Protein 5XW6 (pdb70)

Radius of gyration: 32.86 Å; Cα contacts (8 Å, |Δi|>4): 2160; chains: 3; bounding box: 71×109×80 Å

Sequence (960 aa):
SCVKWFIYGVIAVYICYTLIVHKRYQEKEELTSSVRVTLKGVAHVDRIWDAAEYTIPTQTRDSFFVMTNIIRTENQIQKTCPEYPTAKAICSSDKSCAKGIVDVHSNGVQTGKCVHYNITHKTCEIKAWCPVQGEERPPVPAVLRSSEDFTVFIKNNIHFPTFQYTVQNISPKLNTSCKFNKVTAPLCPIFRLGDILQEAKENFSEMAVKGGIIAIEIKWDCDLDSWSYYCSPEYSFRRLDDKTRTQYPGFSIRFARHYKLPDGTEQRTLFKAYGIRFDVLVFGMGGQFKLIELFTFIGSTIAYFGLAVTIIEMCFHLYNSCVKWFIYGVIAVYICYTLIVHKRYQEKEELTSSVRVTLKGVAHVDRIWDAAEYTIPTQTRDSFFVMTNIIRTENQIQKTCPEYPTAKAICSSDKSCAKGIVDVHSNGVQTGKCVHYNITHKTCEIKAWCPVQGEERPPVPAVLRSSEDFTVFIKNNIHFPTFQYTVQNISPKLNTSCKFNKVTAPLCPIFRLGDILQEAKENFSEMAVKGGIIAIEIKWDCDLDSWSYYCSPEYSFRRLDDKTRTQYPGFSIRFARHYKLPDGTEQRTLFKAYGIRFDVLVFGMGGQFKLIELFTFIGSTIAYFGLAVTIIEMCFHLYNSCVKWFIYGVIAVYICYTLIVHKRYQEKEELTSSVRVTLKGVAHVDRIWDAAEYTIPTQTRDSFFVMTNIIRTENQIQKTCPEYPTAKAICSSDKSCAKGIVDVHSNGVQTGKCVHYNITHKTCEIKAWCPVQGEERPPVPAVLRSSEDFTVFIKNNIHFPTFQYTVQNISPKLNTSCKFNKVTAPLCPIFRLGDILQEAKENFSEMAVKGGIIAIEIKWDCDLDSWSYYCSPEYSFRRLDDKTRTQYPGFSIRFARHYKLPDGTEQRTLFKAYGIRFDVLVFGMGGQFKLIELFTFIGSTIAYFGLAVTIIEMCFHLYN

Secondary structure (DSSP, 8-state):
-HHHHHHHHHHHHHHHHHHHHTTTTEEEEE-EEEEEEEEE--EESSSEE-HHHH------SSEEEEEEEEEEEEEEEEEEEEPP--TTTB-SSGGG--SB--STT-SSEEEEEEEESSSS-EEEEEEEEESPP---S--SS-TTGGGGG-EEEEEEEEEETTTTEEEESS-SS--SS---BTTTBTT--EEEHHHHHHHTT--HHHHHHH-EEEEEEEEEEEE-SSSS-B--EEEEEEE-S---GGG----EEEEEEEEE-TTS-EEEEEEEEEEEEEEEEEEEEEEEE-HHHHHHHHHHHHHHHHHHHHHHHHHHHHH-/-HHHHHHHHHHHHHHHHHHHHTTTTEEEEE-EEEEEEEEE--EESSSEE-HHHH------SSEEEEEEEEEEEEEEEEEEEEPP--GGGEESSTTTS-SB---TT-SSEEEEEEEESSSS-EEEEEEEEESPP---S--SS-TTGGGGG-EEEEEEEEEETTTTEEEESS-SS--TT---BTTTBTT--EEEHHHHHHHTT--HHHHTTT-EEEEEEEEEEEE--STT-B--EEEEEEE-S--SSSS----EEEEEEEEE-TT--EEEEEEEEEEEEEEEEEEEEEEEE-HHHHHHHHHHHHHHHHHHHHHHHHHHHH--/-HHHHHHHHHHHHHHHHHHHHTTTTEEEEE-EEEEEEEEE--EESSSEE-HHHH------SSEEEEEEEEEEEEEEEEEEEEPP--TTTB-SSTTSS-TT---TT-SSEEEEEEEESSSS-EEEEEEEEESPP---S--SS-TTGGGGG-EEEEEEEEEETTTTEEEESS-SS--TT---BTTTBTT--EEEHHHHHHHTT--HHHHHHH-EEEEEEEEEEEE--STT-B--EEEEEEE-S--SSTT----EEEEEEEEE-TTS-EEEEEEEEEEEEEEEEEEEEEEEE-HHHHHHHHHHHHHHHHHHHHIIIIIHHH--

Foldseek 3Di:
DVVLVVVVVVLVVVLVCCCPVVVLQWDKFWKDKFKDKDKADWDDFVHIDTPPRQFDDDPDGFWGWGFWAKDKDFFWAFDKDFWADDVLQFDDFLVSFDAQDDDPRGQAGFHSGWADPDPPTIGTMGGHRPPDRDPVQTDPFGRRLVLLQMKMAMWMKIAGVVVRDIDILAPPDHDLPDEDDQPPCRSRRIYRNNVLCVLQVHGSRVCSRQAFEKEWEWEWEFECDPVDGDTHIHTHMHTDFDPDPVRDGFDWDKDKAWDADPVGGITIMIMTTTTYMYGYHYTYMYIYRDNVSVVVSVVVSCVPVVVVSCCCCVVVVVPD/DVVLVVVVVVLVVVLVCCCPVVVLQWDKFKKDKFKDKDKADWDDDVHIDTCVRQFDDDPDGFKGWGFQAKQKDFFFAFDKDFWADDPLFWDDFLVSFDFFDDDPPTAATFPSGWADDDPPTITTMGGHRPPDRYPVQIDPFGRRLVLLQMKMAMWMKIADVVVRDIDILADPDDDLPDEDDVPPCRSRRIYRNNVLCVQQVHGSRVCSRAAFEKEWEWEWEFECEPPPGDTHIDTHMHTDFDPDDVRDGFDWDKDKAWDADPVGGITIMIMTTTIYMYGYHYIYMYIYRDNVSVVVSVVVCCVPVVVVSVVSVVVVVVPD/DVVLVVVVVVLVVVLVCCCPVVVLLWDKFWKDKFKDKDKADWDDFVHIQGPPRQFDDDPDTFWGWGFQAKFKDFFWAFDKDFWADDPQFWDDFLVSFDAADDDPPTQAGFHSGWADPDPPTTGTMGGHRPPDRYPVFIDPFGRRLVLLQMKMAMWMKMAGVVVRDIDILAPPDHDLPDEDDQPPRRSRRIYRNNVLCVLQVHGSRVCSRQEFEKEWEWEWEFEPEPVDGDTHIDIHMHTDFDPDDPRDGFDWDKDKDWDADPVRGITIMIMTTTIYMYGYHYIYMYIYRDNVSVVVSVVVCCVPVVVVSVVVVCVVVVPD

CATH classification: 2.60.490.10

B-factor: mean 74.95, std 22.45, range [26.01, 175.26]

Nearest PDB structures (foldseek):
  5xw6-assembly1_B  TM=9.928E-01  e=2.599E-70  Gallus gallus
  8trj-assembly1_A  TM=9.208E-01  e=1.010E-45  Rattus
  8tr8-assembly1_A  TM=9.106E-01  e=3.082E-46  Rattus
  8trb-assembly1_A  TM=9.191E-01  e=1.072E-45  Rattus
  6u9w-assembly1_C  TM=9.096E-01  e=2.185E-45  Rattus norvegicus

Solvent-accessible surface area: 46437 Å² total; per-residue (Å²): 107,111,99,45,164,138,61,33,33,80,31,53,109,112,41,74,112,10,42,106,86,108,67,119,25,16,59,132,29,119,17,43,26,1,9,8,35,46,8,96,14,27,4,100,46,156,14,6,12,17,12,13,2,0,13,19,50,33,7,16,48,43,8,2,1,0,2,0,0,13,9,82,23,73,80,1,58,52,119,63,16,42,2,57,25,48,86,126,3,84,9,96,47,71,190,76,4,45,166,44,81,57,61,49,37,12,54,0,29,12,28,15,117,13,32,110,93,60,171,99,66,52,0,7,26,0,87,1,5,2,75,20,22,8,106,101,199,23,42,134,76,2,29,0,106,45,0,50,86,4,9,0,33,0,14,0,0,0,19,0,46,82,28,161,83,64,18,25,0,10,29,110,159,26,115,69,85,27,112,35,70,170,125,106,28,58,47,2,0,15,4,56,0,6,52,2,0,121,91,11,172,28,72,7,60,123,7,0,37,100,1,0,0,0,0,0,29,2,118,2,104,5,9,18,7,104,161,50,102,133,15,27,10,106,27,49,25,64,33,0,5,48,115,65,223,79,17,68,19,4,18,39,5,82,22,23,42,19,24,57,51,145,108,36,68,32,34,2,5,16,3,42,0,10,0,0,3,0,0,1,12,22,137,16,77,2,2,65,74,98,94,110,66,38,128,84,22,75,38,65,18,122,54,70,46,27,51,6,54,46,5,13,74,0,0,87,116,44,82,191,112,115,84,22,172,141,53,31,32,77,26,54,107,116,40,74,113,14,38,104,84,97,58,106,24,11,52,101,30,97,15,12,20,2,10,7,37,42,9,82,15,13,2,89,49,138,13,3,3,21,14,13,0,0,26,16,51,29,10,15,57,39,8,0,0,1,1,0,0,10,2,86,20,81,67,1,53,55,106,64,15,34,5,39,39,55,108,135,5,78,11,98,48,62,185,74,9,54,165,20,70,65,38,42,99,10,49,0,19,10,32,12,122,20,50,96,78,72,167,100,86,79,0,3,33,0,82,1,5,2,76,19,14,24,89,98,200,16,30,138,84,3,33,0,118,50,0,54,97,4,28,0,29,0,23,0,1,0,13,0,39,76,21,164,72,65,24,24,0,8,27,98,171,27,122,56,96,31,113,39,62,146,133,108,29,52,51,2,0,16,6,44,1,4,45,0,0,128,78,7,181,22,70,6,61,109,8,0,31,70,2,0,0,0,0,0,14,0,84,1,97,5,9,18,7,107,148,78,108,146,16,34,13,115,28,51,21,67,28,0,5,43,99,73,159,72,12,64,11,4,22,40,4,77,17,23,36,25,17,58,64,129,125,42,70,52,19,1,5,6,2,42,0,10,0,0,3,0,0,3,31,28,96,8,86,2,1,53,73,68,108,129,63,45,134,81,12,74,37,61,22,123,62,70,37,27,44,4,51,38,2,24,71,3,34,46,109,46,121,156,110,110,98,30,163,135,63,33,37,70,31,54,101,114,40,70,117,24,37,103,82,113,56,119,26,5,55,96,27,107,21,30,24,2,10,6,34,49,26,103,8,16,2,88,49,151,18,5,6,18,18,12,2,0,21,15,57,34,7,13,57,43,7,3,0,1,2,0,0,11,4,92,20,77,74,2,45,56,108,61,15,40,3,37,39,52,96,167,10,75,10,103,64,79,192,77,7,55,138,26,150,50,62,43,83,16,60,0,26,20,24,13,120,16,50,97,86,66,170,96,88,74,0,8,24,0,71,0,4,4,78,19,32,27,92,108,199,15,38,143,76,2,27,0,114,49,0,51,81,6,13,0,25,0,22,0,2,0,17,0,41,78,22,164,76,78,25,23,0,5,32,106,168,23,122,54,92,28,111,46,61,157,119,105,30,48,52,3,0,8,9,68,0,4,71,2,0,125,112,11,175,24,85,7,62,120,7,0,42,104,2,0,0,0,0,0,20,0,93,1,85,2,11,17,6,103,169,51,112,126,14,27,9,83,29,51,21,67,34,3,3,56,137,49,234,87,24,75,40,9,19,39,6,76,19,24,38,22,15,66,58,128,130,39,72,36,19,1,4,20,4,62,0,8,0,1,2,0,0,4,36,32,102,8,81,0,0,52,75,68,89,128,67,37,119,75,14,79,36,66,18,118,55,72,41,30,48,5,52,50,7,22,60,1,25,53,126,42,112,144

Structure (mmCIF, N/CA/C/O backbone):
data_5XW6
#
_entry.id   5XW6
#
_cell.length_a   113.038
_cell.length_b   113.038
_cell.length_c   333.472
_cell.angle_alpha   90.000
_cell.angle_beta   90.000
_cell.angle_gamma   90.000
#
_symmetry.space_group_name_H-M   'P 41 21 2'
#
loop_
_entity.id
_entity.type
_entity.pdbx_description
1 polymer 'P2X purinoceptor'
2 non-polymer 2-acetamido-2-deoxy-beta-D-glucopyranose
3 non-polymer "SPIRO(2,4,6-TRINITROBENZENE[1,2A]-2O',3O'-METHYLENE-ADENINE-TRIPHOSPHATE"
#
loop_
_atom_site.group_PDB
_atom_site.id
_atom_site.type_symbol
_atom_site.label_atom_id
_atom_site.label_alt_id
_atom_site.label_comp_id
_atom_site.label_asym_id
_atom_site.label_entity_id
_atom_site.label_seq_id
_atom_site.pdbx_PDB_ins_code
_atom_site.Cartn_x
_atom_site.Cartn_y
_atom_site.Cartn_z
_atom_site.occupancy
_atom_site.B_iso_or_equiv
_atom_site.auth_seq_id
_atom_site.auth_comp_id
_atom_site.auth_asym_id
_atom_site.auth_atom_id
_atom_site.pdbx_PDB_model_num
ATOM 1 N N . SER A 1 6 ? -17.688 -81.809 4.693 1.00 117.54 27 SER C N 1
ATOM 2 C CA . SER A 1 6 ? -18.835 -81.432 5.504 1.00 120.56 27 SER C CA 1
ATOM 3 C C . SER A 1 6 ? -19.430 -80.124 5.008 1.00 131.32 27 SER C C 1
ATOM 4 O O . SER A 1 6 ? -19.291 -79.758 3.836 1.00 120.67 27 SER C O 1
ATOM 7 N N . CYS A 1 7 ? -20.101 -79.426 5.928 1.00 139.28 28 CYS C N 1
ATOM 8 C CA . CYS A 1 7 ? -20.688 -78.128 5.613 1.00 136.59 28 CYS C CA 1
ATOM 9 C C . CYS A 1 7 ? -19.622 -77.067 5.350 1.00 128.62 28 CYS C C 1
ATOM 10 O O . CYS A 1 7 ? -19.726 -76.312 4.376 1.00 130.09 28 CYS C O 1
ATOM 13 N N . VAL A 1 8 ? -18.582 -77.005 6.188 1.00 112.60 29 VAL C N 1
ATOM 14 C CA . VAL A 1 8 ? -17.582 -75.946 6.044 1.00 115.35 29 VAL C CA 1
ATOM 15 C C . VAL A 1 8 ? -16.856 -76.047 4.701 1.00 121.64 29 VAL C C 1
ATOM 16 O O . VAL A 1 8 ? -16.555 -75.025 4.061 1.00 120.60 29 VAL C O 1
ATOM 20 N N . LYS A 1 9 ? -16.614 -77.274 4.226 1.00 118.24 30 LYS C N 1
ATOM 21 C CA . LYS A 1 9 ? -15.891 -77.469 2.970 1.00 107.45 30 LYS C CA 1
ATOM 22 C C . LYS A 1 9 ? -16.655 -76.877 1.792 1.00 118.71 30 LYS C C 1
ATOM 23 O O . LYS A 1 9 ? -16.118 -76.068 1.022 1.00 117.25 30 LYS C O 1
ATOM 29 N N . TRP A 1 10 ? -17.911 -77.292 1.622 1.00 116.07 31 TRP C N 1
ATOM 30 C CA . TRP A 1 10 ? -18.713 -76.783 0.520 1.00 101.50 31 TRP C CA 1
ATOM 31 C C . TRP A 1 10 ? -19.139 -75.338 0.725 1.00 100.79 31 TRP C C 1
ATOM 32 O O . TRP A 1 10 ? -19.503 -74.677 -0.250 1.00 101.35 31 TRP C O 1
ATOM 43 N N . PHE A 1 11 ? -19.107 -74.833 1.961 1.00 100.17 32 PHE C N 1
ATOM 44 C CA . PHE A 1 11 ? -19.225 -73.393 2.158 1.00 109.05 32 PHE C CA 1
ATOM 45 C C . PHE A 1 11 ? -18.041 -72.673 1.528 1.00 115.05 32 PHE C C 1
ATOM 46 O O . PHE A 1 11 ? -18.206 -71.630 0.880 1.00 112.51 32 PHE C O 1
ATOM 54 N N . ILE A 1 12 ? -16.832 -73.217 1.713 1.00 110.25 33 ILE C N 1
ATOM 55 C CA . ILE A 1 12 ? -15.657 -72.636 1.066 1.00 101.02 33 ILE C CA 1
ATOM 56 C C . ILE A 1 12 ? -15.762 -72.752 -0.454 1.00 93.22 33 ILE C C 1
ATOM 57 O O . ILE A 1 12 ? -15.435 -71.806 -1.181 1.00 105.23 33 ILE C O 1
ATOM 62 N N . TYR A 1 13 ? -16.207 -73.908 -0.967 1.00 87.45 34 TYR C N 1
ATOM 63 C CA . TYR A 1 13 ? -16.373 -74.035 -2.418 1.00 90.81 34 TYR C CA 1
ATOM 64 C C . TYR A 1 13 ? -17.396 -73.038 -2.949 1.00 101.25 34 TYR C C 1
ATOM 65 O O . TYR A 1 13 ? -17.203 -72.448 -4.020 1.00 107.40 34 TYR C O 1
ATOM 74 N N . GLY A 1 14 ? -18.506 -72.861 -2.233 1.00 95.83 35 GLY C N 1
ATOM 75 C CA . GLY A 1 14 ? -19.488 -71.877 -2.649 1.00 84.25 35 GLY C CA 1
ATOM 76 C C . GLY A 1 14 ? -18.931 -70.467 -2.649 1.00 92.30 35 GLY C C 1
ATOM 77 O O . GLY A 1 14 ? -19.179 -69.699 -3.577 1.00 93.25 35 GLY C O 1
ATOM 78 N N . VAL A 1 15 ? -18.173 -70.105 -1.610 1.00 90.17 36 VAL C N 1
ATOM 79 C CA . VAL A 1 15 ? -17.544 -68.786 -1.595 1.00 91.26 36 VAL C CA 1
ATOM 80 C C . VAL A 1 15 ? -16.624 -68.620 -2.804 1.00 93.11 36 VAL C C 1
ATOM 81 O O . VAL A 1 15 ? -16.596 -67.557 -3.433 1.00 104.61 36 VAL C O 1
ATOM 85 N N . ILE A 1 16 ? -15.841 -69.655 -3.136 1.00 90.28 37 ILE C N 1
ATOM 86 C CA . ILE A 1 16 ? -14.954 -69.580 -4.301 1.00 95.92 37 ILE C CA 1
ATOM 87 C C . ILE A 1 16 ? -15.759 -69.367 -5.585 1.00 101.24 37 ILE C C 1
ATOM 88 O O . ILE A 1 16 ? -15.425 -68.507 -6.410 1.00 104.48 37 ILE C O 1
ATOM 93 N N . ALA A 1 17 ? -16.816 -70.163 -5.786 1.00 87.51 38 ALA C N 1
ATOM 94 C CA . ALA A 1 17 ? -17.633 -70.037 -6.994 1.00 86.12 38 ALA C CA 1
ATOM 95 C C . ALA A 1 17 ? -18.292 -68.664 -7.082 1.00 97.42 38 ALA C C 1
ATOM 96 O O . ALA A 1 17 ? -18.259 -68.004 -8.131 1.00 103.93 38 ALA C O 1
ATOM 98 N N . VAL A 1 18 ? -18.931 -68.234 -5.993 1.00 98.46 39 VAL C N 1
ATOM 99 C CA . VAL A 1 18 ? -19.569 -66.923 -5.952 1.00 102.48 39 VAL C CA 1
ATOM 100 C C . VAL A 1 18 ? -18.548 -65.817 -6.217 1.00 93.36 39 VAL C C 1
ATOM 101 O O . VAL A 1 18 ? -18.843 -64.837 -6.909 1.00 94.08 39 VAL C O 1
ATOM 105 N N . TYR A 1 19 ? -17.325 -65.966 -5.705 1.00 86.26 40 TYR C N 1
ATOM 106 C CA . TYR A 1 19 ? -16.303 -64.956 -5.965 1.00 86.26 40 TYR C CA 1
ATOM 107 C C . TYR A 1 19 ? -15.875 -64.932 -7.425 1.00 89.96 40 TYR C C 1
ATOM 108 O O . TYR A 1 19 ? -15.655 -63.853 -7.983 1.00 92.20 40 TYR C O 1
ATOM 117 N N . ILE A 1 20 ? -15.702 -66.101 -8.047 1.00 89.79 41 ILE C N 1
ATOM 118 C CA . ILE A 1 20 ? -15.331 -66.129 -9.460 1.00 82.91 41 ILE C CA 1
ATOM 119 C C . ILE A 1 20 ? -16.409 -65.449 -10.292 1.00 91.66 41 ILE C C 1
ATOM 120 O O . ILE A 1 20 ? -16.113 -64.694 -11.228 1.00 83.64 41 ILE C O 1
ATOM 125 N N . CYS A 1 21 ? -17.681 -65.714 -9.962 1.00 95.01 42 CYS C N 1
ATOM 126 C CA . CYS A 1 21 ? -18.792 -65.104 -10.690 1.00 90.86 42 CYS C CA 1
ATOM 127 C C . CYS A 1 21 ? -18.844 -63.597 -10.467 1.00 88.17 42 CYS C C 1
ATOM 128 O O . CYS A 1 21 ? -19.011 -62.826 -11.418 1.00 91.17 42 CYS C O 1
ATOM 131 N N . TYR A 1 22 ? -18.691 -63.163 -9.213 1.00 87.17 43 TYR C N 1
ATOM 132 C CA . TYR A 1 22 ? -18.629 -61.739 -8.905 1.00 78.98 43 TYR C CA 1
ATOM 133 C C . TYR A 1 22 ? -17.526 -61.057 -9.710 1.00 86.55 43 TYR C C 1
ATOM 134 O O . TYR A 1 22 ? -17.758 -60.042 -10.371 1.00 95.51 43 TYR C O 1
ATOM 143 N N . THR A 1 23 ? -16.315 -61.608 -9.666 1.00 93.22 44 THR C N 1
ATOM 144 C CA . THR A 1 23 ? -15.214 -61.035 -10.431 1.00 88.11 44 THR C CA 1
ATOM 145 C C . THR A 1 23 ? -15.546 -60.979 -11.913 1.00 89.80 44 THR C C 1
ATOM 146 O O . THR A 1 23 ? -15.422 -59.925 -12.544 1.00 93.60 44 THR C O 1
ATOM 150 N N . LEU A 1 24 ? -16.003 -62.099 -12.476 1.00 85.80 45 LEU C N 1
ATOM 151 C CA . LEU A 1 24 ? -16.301 -62.159 -13.903 1.00 87.72 45 LEU C CA 1
ATOM 152 C C . LEU A 1 24 ? -17.289 -61.071 -14.315 1.00 95.91 45 LEU C C 1
ATOM 153 O O . LEU A 1 24 ? -17.022 -60.290 -15.238 1.00 90.64 45 LEU C O 1
ATOM 158 N N . ILE A 1 25 ? -18.438 -61.007 -13.637 1.00 98.13 46 ILE C N 1
ATOM 159 C CA . ILE A 1 25 ? -19.530 -60.131 -14.067 1.00 89.95 46 ILE C CA 1
ATOM 160 C C . ILE A 1 25 ? -19.271 -58.687 -13.663 1.00 76.32 46 ILE C C 1
ATOM 161 O O . ILE A 1 25 ? -19.267 -57.778 -14.501 1.00 86.10 46 ILE C O 1
ATOM 166 N N . VAL A 1 26 ? -19.048 -58.458 -12.373 1.00 65.83 47 VAL C N 1
ATOM 167 C CA . VAL A 1 26 ? -18.944 -57.098 -11.857 1.00 74.54 47 VAL C CA 1
ATOM 168 C C . VAL A 1 26 ? -17.707 -56.397 -12.405 1.00 77.72 47 VAL C C 1
ATOM 169 O O . VAL A 1 26 ? -17.757 -55.213 -12.752 1.00 78.04 47 VAL C O 1
ATOM 173 N N . HIS A 1 27 ? -16.570 -57.081 -12.433 1.00 81.77 48 HIS C N 1
ATOM 174 C CA . HIS A 1 27 ? -15.353 -56.495 -12.981 1.00 79.46 48 HIS C CA 1
ATOM 175 C C . HIS A 1 27 ? -15.212 -56.713 -14.477 1.00 80.40 48 HIS C C 1
ATOM 176 O O . HIS A 1 27 ? -14.187 -56.316 -15.043 1.00 82.66 48 HIS C O 1
ATOM 183 N N . LYS A 1 28 ? -16.175 -57.387 -15.109 1.00 74.06 49 LYS C N 1
ATOM 184 C CA . LYS A 1 28 ? -16.190 -57.571 -16.561 1.00 81.43 49 LYS C CA 1
ATOM 185 C C . LYS A 1 28 ? -14.842 -58.094 -17.059 1.00 84.70 49 LYS C C 1
ATOM 186 O O . LYS A 1 28 ? -14.172 -57.487 -17.899 1.00 78.43 49 LYS C O 1
ATOM 192 N N . ARG A 1 29 ? -14.417 -59.218 -16.479 1.00 82.09 50 ARG C N 1
ATOM 193 C CA . ARG A 1 29 ? -13.148 -59.820 -16.863 1.00 85.16 50 ARG C CA 1
ATOM 194 C C . ARG A 1 29 ? -13.201 -60.488 -18.229 1.00 90.08 50 ARG C C 1
ATOM 195 O O . ARG A 1 29 ? -12.163 -60.968 -18.709 1.00 82.77 50 ARG C O 1
ATOM 203 N N . TYR A 1 30 ? -14.386 -60.578 -18.837 1.00 85.22 51 TYR C N 1
ATOM 204 C CA . TYR A 1 30 ? -14.513 -61.126 -20.182 1.00 88.86 51 TYR C CA 1
ATOM 205 C C . TYR A 1 30 ? -14.188 -60.128 -21.286 1.00 83.72 51 TYR C C 1
ATOM 206 O O . TYR A 1 30 ? -14.033 -60.538 -22.443 1.00 84.24 51 TYR C O 1
ATOM 215 N N . GLN A 1 31 ? -14.056 -58.846 -20.978 1.00 77.52 52 GLN C N 1
ATOM 216 C CA . GLN A 1 31 ? -13.843 -57.862 -22.024 1.00 78.13 52 GLN C CA 1
ATOM 217 C C . GLN A 1 31 ? -12.436 -57.284 -21.949 1.00 72.23 52 GLN C C 1
ATOM 218 O O . GLN A 1 31 ? -11.843 -57.169 -20.872 1.00 79.94 52 GLN C O 1
ATOM 224 N N . GLU A 1 32 ? -11.901 -56.956 -23.120 1.00 64.28 53 GLU C N 1
ATOM 225 C CA . GLU A 1 32 ? -10.695 -56.155 -23.228 1.00 64.62 53 GLU C CA 1
ATOM 226 C C . GLU A 1 32 ? -11.015 -54.700 -22.921 1.00 76.79 53 GLU C C 1
ATOM 227 O O . GLU A 1 32 ? -12.061 -54.180 -23.323 1.00 78.03 53 GLU C O 1
ATOM 233 N N . LYS A 1 33 ? -10.119 -54.042 -22.198 1.00 76.29 54 LYS C N 1
ATOM 234 C CA . LYS A 1 33 ? -10.293 -52.638 -21.859 1.00 74.95 54 LYS C CA 1
ATOM 235 C C . LYS A 1 33 ? -9.239 -51.786 -22.559 1.00 65.46 54 LYS C C 1
ATOM 236 O O . LYS A 1 33 ? -8.123 -52.232 -22.834 1.00 62.26 54 LYS C O 1
ATOM 242 N N . GLU A 1 34 ? -9.615 -50.556 -22.870 1.00 61.33 55 GLU C N 1
ATOM 243 C CA . GLU A 1 34 ? -8.730 -49.652 -23.583 1.00 59.32 55 GLU C CA 1
ATOM 244 C C . GLU A 1 34 ? -8.977 -48.236 -23.094 1.00 66.73 55 GLU C C 1
ATOM 245 O O . GLU A 1 34 ? -10.111 -47.858 -22.788 1.00 72.92 55 GLU C O 1
ATOM 251 N N . GLU A 1 35 ? -7.905 -47.474 -22.980 1.00 66.17 56 GLU C N 1
ATOM 252 C CA . GLU A 1 35 ? -8.000 -46.086 -22.577 1.00 69.15 56 GLU C CA 1
ATOM 253 C C . GLU A 1 35 ? -8.287 -45.226 -23.802 1.00 67.14 56 GLU C C 1
ATOM 254 O O . GLU A 1 35 ? -7.708 -45.440 -24.869 1.00 75.73 56 GLU C O 1
ATOM 260 N N . LEU A 1 36 ? -9.212 -44.279 -23.655 1.00 62.88 57 LEU C N 1
ATOM 261 C CA . LEU A 1 36 ? -9.649 -43.461 -24.781 1.00 63.10 57 LEU C CA 1
ATOM 262 C C . LEU A 1 36 ? -8.598 -42.417 -25.158 1.00 59.20 57 LEU C C 1
ATOM 263 O O . LEU A 1 36 ? -7.771 -42.011 -24.338 1.00 61.15 57 LEU C O 1
ATOM 268 N N . THR A 1 37 ? -8.672 -41.943 -26.403 1.00 50.32 58 THR C N 1
ATOM 269 C CA . THR A 1 37 ? -7.902 -40.785 -26.854 1.00 67.96 58 THR C CA 1
ATOM 270 C C . THR A 1 37 ? -8.870 -39.669 -27.238 1.00 57.06 58 THR C C 1
ATOM 271 O O . THR A 1 37 ? -9.796 -39.882 -28.026 1.00 55.41 58 THR C O 1
ATOM 275 N N . SER A 1 38 ? -8.662 -38.489 -26.674 1.00 52.89 59 SER C N 1
ATOM 276 C CA . SER A 1 38 ? -9.643 -37.416 -26.710 1.00 48.33 59 SER C CA 1
ATOM 277 C C . SER A 1 38 ? -9.226 -36.279 -27.632 1.00 43.84 59 SER C C 1
ATOM 278 O O . SER A 1 38 ? -8.052 -36.079 -27.940 1.00 61.91 59 SER C O 1
ATOM 281 N N . SER A 1 39 ? -10.231 -35.539 -28.077 1.00 45.42 60 SER C N 1
ATOM 282 C CA . SER A 1 39 ? -10.043 -34.345 -28.880 1.00 52.40 60 SER C CA 1
ATOM 283 C C . SER A 1 39 ? -11.102 -33.322 -28.487 1.00 51.92 60 SER C C 1
ATOM 284 O O . SER A 1 39 ? -12.298 -33.630 -28.492 1.00 58.88 60 SER C O 1
ATOM 287 N N . VAL A 1 40 ? -10.664 -32.114 -28.141 1.00 54.96 61 VAL C N 1
ATOM 288 C CA . VAL A 1 40 ? -11.547 -31.040 -27.696 1.00 45.15 61 VAL C CA 1
ATOM 289 C C . VAL A 1 40 ? -11.427 -29.856 -28.648 1.00 47.95 61 VAL C C 1
ATOM 290 O O . VAL A 1 40 ? -10.316 -29.479 -29.045 1.00 49.91 61 VAL C O 1
ATOM 294 N N . ARG A 1 41 ? -12.578 -29.299 -29.035 1.00 48.27 62 ARG C N 1
ATOM 295 C CA . ARG A 1 41 ? -12.678 -28.003 -29.698 1.00 50.05 62 ARG C CA 1
ATOM 296 C C . ARG A 1 41 ? -13.702 -27.165 -28.956 1.00 50.43 62 ARG C C 1
ATOM 297 O O . ARG A 1 41 ? -14.691 -27.699 -28.452 1.00 54.38 62 ARG C O 1
ATOM 305 N N . VAL A 1 42 ? -13.468 -25.855 -28.871 1.00 50.19 63 VAL C N 1
ATOM 306 C CA . VAL A 1 42 ? -14.419 -24.978 -28.193 1.00 54.70 63 VAL C CA 1
ATOM 307 C C . VAL A 1 42 ? -14.748 -23.800 -29.093 1.00 45.09 63 VAL C C 1
ATOM 308 O O . VAL A 1 42 ? -13.922 -23.361 -29.896 1.00 59.76 63 VAL C O 1
ATOM 312 N N . THR A 1 43 ? -15.972 -23.290 -28.969 1.00 51.01 64 THR C N 1
ATOM 313 C CA . THR A 1 43 ? -16.358 -22.061 -29.661 1.00 64.66 64 THR C CA 1
ATOM 314 C C . THR A 1 43 ? -17.121 -21.187 -28.681 1.00 61.55 64 THR C C 1
ATOM 315 O O . THR A 1 43 ? -18.090 -21.637 -28.062 1.00 60.68 64 THR C O 1
ATOM 319 N N . LEU A 1 44 ? -16.676 -19.951 -28.526 1.00 60.01 65 LEU C N 1
ATOM 320 C CA . LEU A 1 44 ? -17.290 -19.036 -27.583 1.00 56.82 65 LEU C CA 1
ATOM 321 C C . LEU A 1 44 ? -18.279 -18.131 -28.304 1.00 61.71 65 LEU C C 1
ATOM 322 O O . LEU A 1 44 ? -18.064 -17.761 -29.465 1.00 64.45 65 LEU C O 1
ATOM 327 N N . LYS A 1 45 ? -19.373 -17.799 -27.619 1.00 54.48 66 LYS C N 1
ATOM 328 C CA . LYS A 1 45 ? -20.379 -16.870 -28.123 1.00 53.58 66 LYS C CA 1
ATOM 329 C C . LYS A 1 45 ? -20.757 -15.864 -27.040 1.00 57.28 66 LYS C C 1
ATOM 330 O O . LYS A 1 45 ? -20.968 -16.247 -25.882 1.00 58.26 66 LYS C O 1
ATOM 336 N N . GLY A 1 46 ? -20.786 -14.586 -27.398 1.00 52.62 67 GLY C N 1
ATOM 337 C CA . GLY A 1 46 ? -21.274 -13.539 -26.516 1.00 51.92 67 GLY C CA 1
ATOM 338 C C . GLY A 1 46 ? -20.593 -12.208 -26.778 1.00 55.62 67 GLY C C 1
ATOM 339 O O . GLY A 1 46 ? -19.471 -12.135 -27.280 1.00 62.56 67 GLY C O 1
ATOM 340 N N . VAL A 1 47 ? -21.267 -11.126 -26.361 1.00 54.95 68 VAL C N 1
ATOM 341 C CA . VAL A 1 47 ? -20.784 -9.751 -26.523 1.00 53.05 68 VAL C CA 1
ATOM 342 C C . VAL A 1 47 ? -21.066 -8.972 -25.253 1.00 51.92 68 VAL C C 1
ATOM 343 O O . VAL A 1 47 ? -22.104 -9.155 -24.608 1.00 56.23 68 VAL C O 1
ATOM 347 N N . ALA A 1 48 ? -20.099 -8.155 -24.866 1.00 61.82 69 ALA C N 1
ATOM 348 C CA . ALA A 1 48 ? -20.214 -7.224 -23.756 1.00 63.95 69 ALA C CA 1
ATOM 349 C C . ALA A 1 48 ? -19.996 -5.816 -24.286 1.00 68.77 69 ALA C C 1
ATOM 350 O O . ALA A 1 48 ? -19.072 -5.582 -25.073 1.00 76.35 69 ALA C O 1
ATOM 352 N N . HIS A 1 49 ? -20.845 -4.887 -23.881 1.00 72.77 70 HIS C N 1
ATOM 353 C CA . HIS A 1 49 ? -20.664 -3.491 -24.255 1.00 77.64 70 HIS C CA 1
ATOM 354 C C . HIS A 1 49 ? -20.313 -2.762 -22.965 1.00 74.45 70 HIS C C 1
ATOM 355 O O . HIS A 1 49 ? -21.200 -2.372 -22.200 1.00 84.80 70 HIS C O 1
ATOM 362 N N . VAL A 1 50 ? -19.014 -2.581 -22.725 1.00 65.02 71 VAL C N 1
ATOM 363 C CA . VAL A 1 50 ? -18.542 -1.805 -21.581 1.00 75.68 71 VAL C CA 1
ATOM 364 C C . VAL A 1 50 ? -17.428 -0.892 -22.051 1.00 81.44 71 VAL C C 1
ATOM 365 O O . VAL A 1 50 ? -16.267 -1.312 -22.128 1.00 92.93 71 VAL C O 1
ATOM 369 N N . ASP A 1 51 ? -17.767 0.353 -22.385 1.00 84.76 72 ASP C N 1
ATOM 370 C CA . ASP A 1 51 ? -16.820 1.375 -22.829 1.00 90.35 72 ASP C CA 1
ATOM 371 C C . ASP A 1 51 ? -16.182 0.997 -24.159 1.00 74.35 72 ASP C C 1
ATOM 372 O O . ASP A 1 51 ? -15.370 1.763 -24.692 1.00 81.46 72 ASP C O 1
ATOM 377 N N . ARG A 1 52 ? -16.484 -0.186 -24.680 1.00 79.97 73 ARG C N 1
ATOM 378 C CA . ARG A 1 52 ? -15.939 -0.775 -25.891 1.00 69.69 73 ARG C CA 1
ATOM 379 C C . ARG A 1 52 ? -16.808 -1.986 -26.187 1.00 70.99 73 ARG C C 1
ATOM 380 O O . ARG A 1 52 ? -17.550 -2.458 -25.316 1.00 71.94 73 ARG C O 1
ATOM 388 N N . ILE A 1 53 ? -16.745 -2.467 -27.419 1.00 64.34 74 ILE C N 1
ATOM 389 C CA . ILE A 1 53 ? -17.517 -3.641 -27.805 1.00 67.99 74 ILE C CA 1
ATOM 390 C C . ILE A 1 53 ? -16.604 -4.857 -27.769 1.00 66.89 74 ILE C C 1
ATOM 391 O O . ILE A 1 53 ? -15.753 -5.038 -28.647 1.00 61.30 74 ILE C O 1
ATOM 396 N N . TRP A 1 54 ? -16.811 -5.713 -26.771 1.00 61.96 75 TRP C N 1
ATOM 397 C CA . TRP A 1 54 ? -16.019 -6.923 -26.582 1.00 57.97 75 TRP C CA 1
ATOM 398 C C . TRP A 1 54 ? -16.779 -8.088 -27.207 1.00 61.23 75 TRP C C 1
ATOM 399 O O . TRP A 1 54 ? -17.657 -8.680 -26.577 1.00 55.79 75 TRP C O 1
ATOM 410 N N . ASP A 1 55 ? -16.446 -8.418 -28.447 1.00 50.03 76 ASP C N 1
ATOM 411 C CA . ASP A 1 55 ? -16.882 -9.679 -29.013 1.00 54.03 76 ASP C CA 1
ATOM 412 C C . ASP A 1 55 ? -15.743 -10.681 -28.831 1.00 53.15 76 ASP C C 1
ATOM 413 O O . ASP A 1 55 ? -14.762 -10.408 -28.138 1.00 56.22 76 ASP C O 1
ATOM 418 N N . ALA A 1 56 ? -15.888 -11.875 -29.399 1.00 51.29 77 ALA C N 1
ATOM 419 C CA . ALA A 1 56 ? -14.903 -12.913 -29.099 1.00 63.55 77 ALA C CA 1
ATOM 420 C C . ALA A 1 56 ? -13.492 -12.497 -29.514 1.00 61.20 77 ALA C C 1
ATOM 421 O O . ALA A 1 56 ? -12.518 -12.798 -28.813 1.00 61.05 77 ALA C O 1
ATOM 423 N N . ALA A 1 57 ? -13.361 -11.773 -30.630 1.00 54.40 78 ALA C N 1
ATOM 424 C CA . ALA A 1 57 ? -12.033 -11.362 -31.088 1.00 55.52 78 ALA C CA 1
ATOM 425 C C . ALA A 1 57 ? -11.340 -10.419 -30.111 1.00 51.86 78 ALA C C 1
ATOM 426 O O . ALA A 1 57 ? -10.124 -10.221 -30.207 1.00 65.58 78 ALA C O 1
ATOM 428 N N . GLU A 1 58 ? -12.089 -9.796 -29.215 1.00 46.80 79 GLU C N 1
ATOM 429 C CA . GLU A 1 58 ? -11.523 -8.895 -28.226 1.00 52.33 79 GLU C CA 1
ATOM 430 C C . GLU A 1 58 ? -11.188 -9.595 -26.911 1.00 65.10 79 GLU C C 1
ATOM 431 O O . GLU A 1 58 ? -10.158 -9.284 -26.299 1.00 70.22 79 GLU C O 1
ATOM 437 N N . TYR A 1 59 ? -12.052 -10.497 -26.432 1.00 54.60 80 TYR C N 1
ATOM 438 C CA . TYR A 1 59 ? -11.870 -11.100 -25.117 1.00 49.63 80 TYR C CA 1
ATOM 439 C C . TYR A 1 59 ? -11.241 -12.503 -25.130 1.00 54.69 80 TYR C C 1
ATOM 440 O O . TYR A 1 59 ? -11.274 -13.190 -24.099 1.00 44.06 80 TYR C O 1
ATOM 449 N N . THR A 1 60 ? -10.700 -12.958 -26.261 1.00 51.25 81 THR C N 1
ATOM 450 C CA . THR A 1 60 ? -9.921 -14.192 -26.331 1.00 58.36 81 THR C CA 1
ATOM 451 C C . THR A 1 60 ? -8.600 -13.914 -27.041 1.00 70.10 81 THR C C 1
ATOM 452 O O . THR A 1 60 ? -8.404 -12.842 -27.618 1.00 70.67 81 THR C O 1
ATOM 456 N N . ILE A 1 61 ? -7.658 -14.850 -26.933 1.00 67.79 82 ILE C N 1
ATOM 457 C CA . ILE A 1 61 ? -6.452 -14.792 -27.765 1.00 64.86 82 ILE C CA 1
ATOM 458 C C . ILE A 1 61 ? -6.448 -16.055 -28.617 1.00 68.66 82 ILE C C 1
ATOM 459 O O . ILE A 1 61 ? -7.040 -17.060 -28.206 1.00 85.40 82 ILE C O 1
ATOM 464 N N . PRO A 1 62 ? -5.847 -16.042 -29.806 1.00 64.98 83 PRO C N 1
ATOM 465 C CA . PRO A 1 62 ? -5.903 -17.216 -30.695 1.00 74.70 83 PRO C CA 1
ATOM 466 C C . PRO A 1 62 ? -5.420 -18.504 -30.035 1.00 85.49 83 PRO C C 1
ATOM 467 O O . PRO A 1 62 ? -4.278 -18.613 -29.572 1.00 68.20 83 PRO C O 1
ATOM 471 N N . THR A 1 63 ? -6.283 -19.513 -30.068 1.00 98.24 84 THR C N 1
ATOM 472 C CA . THR A 1 63 ? -6.105 -20.731 -29.285 1.00 106.73 84 THR C CA 1
ATOM 473 C C . THR A 1 63 ? -5.572 -21.830 -30.196 1.00 96.81 84 THR C C 1
ATOM 474 O O . THR A 1 63 ? -6.327 -22.433 -30.968 1.00 104.66 84 THR C O 1
ATOM 478 N N . GLN A 1 64 ? -4.293 -22.139 -30.059 1.00 73.87 85 GLN C N 1
ATOM 479 C CA . GLN A 1 64 ? -3.742 -23.290 -30.751 1.00 81.40 85 GLN C CA 1
ATOM 480 C C . GLN A 1 64 ? -3.644 -24.496 -29.832 1.00 77.10 85 GLN C C 1
ATOM 481 O O . GLN A 1 64 ? -3.337 -25.596 -30.300 1.00 69.82 85 GLN C O 1
ATOM 487 N N . THR A 1 65 ? -3.910 -24.309 -28.543 1.00 77.50 86 THR C N 1
ATOM 488 C CA . THR A 1 65 ? -3.825 -25.376 -27.561 1.00 67.63 86 THR C CA 1
ATOM 489 C C . THR A 1 65 ? -5.041 -26.280 -27.658 1.00 69.66 86 THR C C 1
ATOM 490 O O . THR A 1 65 ? -6.146 -25.835 -27.984 1.00 89.26 86 THR C O 1
ATOM 494 N N . ARG A 1 66 ? -4.835 -27.562 -27.364 1.00 55.09 87 ARG C N 1
ATOM 495 C CA . ARG A 1 66 ? -5.901 -28.544 -27.519 1.00 70.13 87 ARG C CA 1
ATOM 496 C C . ARG A 1 66 ? -6.637 -28.890 -26.227 1.00 61.87 87 ARG C C 1
ATOM 497 O O . ARG A 1 66 ? -7.630 -29.622 -26.287 1.00 62.90 87 ARG C O 1
ATOM 505 N N . ASP A 1 67 ? -6.167 -28.417 -25.071 1.00 66.07 88 ASP C N 1
ATOM 506 C CA . ASP A 1 67 ? -6.684 -28.817 -23.771 1.00 45.99 88 ASP C CA 1
ATOM 507 C C . ASP A 1 67 ? -7.361 -27.704 -23.008 1.00 51.68 88 ASP C C 1
ATOM 508 O O . ASP A 1 67 ? -7.956 -27.973 -21.961 1.00 56.41 88 ASP C O 1
ATOM 513 N N . SER A 1 68 ? -7.307 -26.474 -23.497 1.00 50.56 89 SER C N 1
ATOM 514 C CA . SER A 1 68 ? -7.723 -25.366 -22.655 1.00 56.29 89 SER C CA 1
ATOM 515 C C . SER A 1 68 ? -8.132 -24.184 -23.518 1.00 50.71 89 SER C C 1
ATOM 516 O O . SER A 1 68 ? -7.804 -24.115 -24.705 1.00 61.24 89 SER C O 1
ATOM 519 N N . PHE A 1 69 ? -8.863 -23.259 -22.898 1.00 45.24 90 PHE C N 1
ATOM 520 C CA . PHE A 1 69 ? -9.243 -22.006 -23.529 1.00 55.13 90 PHE C CA 1
ATOM 521 C C . PHE A 1 69 ? -9.416 -20.937 -22.460 1.00 58.41 90 PHE C C 1
ATOM 522 O O . PHE A 1 69 ? -9.777 -21.235 -21.318 1.00 58.16 90 PHE C O 1
ATOM 530 N N . PHE A 1 70 ? -9.215 -19.681 -22.859 1.00 54.34 91 PHE C N 1
ATOM 531 C CA . PHE A 1 70 ? -9.112 -18.553 -21.939 1.00 53.08 91 PHE C CA 1
ATOM 532 C C . PHE A 1 70 ? -10.150 -17.479 -22.273 1.00 59.80 91 PHE C C 1
ATOM 533 O O . PHE A 1 70 ? -10.299 -17.085 -23.439 1.00 61.20 91 PHE C O 1
ATOM 541 N N . VAL A 1 71 ? -10.872 -17.014 -21.252 1.00 39.29 92 VAL C N 1
ATOM 542 C CA . VAL A 1 71 ? -11.848 -15.940 -21.393 1.00 47.03 92 VAL C CA 1
ATOM 543 C C . VAL A 1 71 ? -11.399 -14.783 -20.518 1.00 48.03 92 VAL C C 1
ATOM 544 O O . VAL A 1 71 ? -11.133 -14.978 -19.327 1.00 53.68 92 VAL C O 1
ATOM 548 N N . MET A 1 72 ? -11.350 -13.579 -21.085 1.00 45.19 93 MET C N 1
ATOM 549 C CA . MET A 1 72 ? -10.958 -12.424 -20.290 1.00 53.58 93 MET C CA 1
ATOM 550 C C . MET A 1 72 ? -12.120 -11.975 -19.437 1.00 54.76 93 MET C C 1
ATOM 551 O O . MET A 1 72 ? -13.258 -11.923 -19.906 1.00 66.05 93 MET C O 1
ATOM 556 N N . THR A 1 73 ? -11.845 -11.720 -18.167 1.00 50.62 94 THR C N 1
ATOM 557 C CA . THR A 1 73 ? -12.845 -11.155 -17.279 1.00 50.33 94 THR C CA 1
ATOM 558 C C . THR A 1 73 ? -12.533 -9.742 -16.802 1.00 54.07 94 THR C C 1
ATOM 559 O O . THR A 1 73 ? -13.464 -8.985 -16.543 1.00 66.64 94 THR C O 1
ATOM 563 N N . ASN A 1 74 ? -11.266 -9.361 -16.663 1.00 52.66 95 ASN C N 1
ATOM 564 C CA . ASN A 1 74 ? -10.931 -8.023 -16.193 1.00 58.86 95 ASN C CA 1
ATOM 565 C C . ASN A 1 74 ? -9.726 -7.479 -16.954 1.00 64.38 95 ASN C C 1
ATOM 566 O O . ASN A 1 74 ? -8.872 -8.242 -17.410 1.00 65.33 95 ASN C O 1
ATOM 571 N N . ILE A 1 75 ? -9.641 -6.157 -17.089 1.00 49.25 96 ILE C N 1
ATOM 572 C CA . ILE A 1 75 ? -8.659 -5.579 -18.003 1.00 54.97 96 ILE C CA 1
ATOM 573 C C . ILE A 1 75 ? -8.014 -4.350 -17.383 1.00 56.50 96 ILE C C 1
ATOM 574 O O . ILE A 1 75 ? -8.696 -3.519 -16.776 1.00 70.79 96 ILE C O 1
ATOM 579 N N . ILE A 1 76 ? -6.690 -4.247 -17.523 1.00 43.64 97 ILE C N 1
ATOM 580 C CA . ILE A 1 76 ? -5.936 -3.027 -17.240 1.00 43.34 97 ILE C CA 1
ATOM 581 C C . ILE A 1 76 ? -5.154 -2.652 -18.488 1.00 52.83 97 ILE C C 1
ATOM 582 O O . ILE A 1 76 ? -4.317 -3.433 -18.957 1.00 58.04 97 ILE C O 1
ATOM 587 N N . ARG A 1 77 ? -5.415 -1.467 -19.028 1.00 47.46 98 ARG C N 1
ATOM 588 C CA . ARG A 1 77 ? -4.733 -1.030 -20.237 1.00 55.37 98 ARG C CA 1
ATOM 589 C C . ARG A 1 77 ? -3.946 0.236 -19.934 1.00 56.92 98 ARG C C 1
ATOM 590 O O . ARG A 1 77 ? -4.375 1.069 -19.132 1.00 67.03 98 ARG C O 1
ATOM 598 N N . THR A 1 78 ? -2.748 0.329 -20.496 1.00 54.56 99 THR C N 1
ATOM 599 C CA . THR A 1 78 ? -1.927 1.527 -20.403 1.00 49.83 99 THR C CA 1
ATOM 600 C C . THR A 1 78 ? -1.441 1.873 -21.798 1.00 57.39 99 THR C C 1
ATOM 601 O O . THR A 1 78 ? -0.660 1.123 -22.391 1.00 63.42 99 THR C O 1
ATOM 605 N N . GLU A 1 79 ? -1.881 3.016 -22.306 1.00 65.43 100 GLU C N 1
ATOM 606 C CA . GLU A 1 79 ? -1.741 3.372 -23.707 1.00 59.97 100 GLU C CA 1
ATOM 607 C C . GLU A 1 79 ? -0.598 4.350 -23.922 1.00 63.32 100 GLU C C 1
ATOM 608 O O . GLU A 1 79 ? -0.131 5.033 -23.005 1.00 64.34 100 GLU C O 1
ATOM 614 N N . ASN A 1 80 ? -0.141 4.384 -25.166 1.00 77.05 101 ASN C N 1
ATOM 615 C CA . ASN A 1 80 ? 0.802 5.391 -25.640 1.00 74.22 101 ASN C CA 1
ATOM 616 C C . ASN A 1 80 ? 2.082 5.386 -24.820 1.00 65.08 101 ASN C C 1
ATOM 617 O O . ASN A 1 80 ? 2.668 6.440 -24.561 1.00 67.31 101 ASN C O 1
ATOM 622 N N . GLN A 1 81 ? 2.516 4.201 -24.384 1.00 59.36 102 GLN C N 1
ATOM 623 C CA . GLN A 1 81 ? 3.785 4.122 -23.675 1.00 62.81 102 GLN C CA 1
ATOM 624 C C . GLN A 1 81 ? 4.928 3.976 -24.669 1.00 59.84 102 GLN C C 1
ATOM 625 O O . GLN A 1 81 ? 4.810 3.268 -25.674 1.00 56.25 102 GLN C O 1
ATOM 631 N N . ILE A 1 82 ? 5.996 4.739 -24.413 1.00 58.01 103 ILE C N 1
ATOM 632 C CA . ILE A 1 82 ? 7.185 4.882 -25.245 1.00 58.98 103 ILE C CA 1
ATOM 633 C C . ILE A 1 82 ? 8.426 4.512 -24.443 1.00 59.03 103 ILE C C 1
ATOM 634 O O . ILE A 1 82 ? 8.472 4.689 -23.219 1.00 56.22 103 ILE C O 1
ATOM 639 N N . GLN A 1 83 ? 9.431 3.969 -25.140 1.00 52.44 104 GLN C N 1
ATOM 640 C CA . GLN A 1 83 ? 10.709 3.643 -24.507 1.00 54.30 104 GLN C CA 1
ATOM 641 C C . GLN A 1 83 ? 11.469 4.927 -24.179 1.00 62.76 104 GLN C C 1
ATOM 642 O O . GLN A 1 83 ? 11.913 5.644 -25.086 1.00 61.71 104 GLN C O 1
ATOM 648 N N . LYS A 1 84 ? 11.647 5.198 -22.889 1.00 62.48 105 LYS C N 1
ATOM 649 C CA . LYS A 1 84 ? 12.344 6.380 -22.376 1.00 60.71 105 LYS C CA 1
ATOM 650 C C . LYS A 1 84 ? 12.579 6.168 -20.876 1.00 66.24 105 LYS C C 1
ATOM 651 O O . LYS A 1 84 ? 12.416 5.054 -20.363 1.00 66.10 105 LYS C O 1
ATOM 657 N N . THR A 1 85 ? 13.010 7.217 -20.173 1.00 70.43 106 THR C N 1
ATOM 658 C CA . THR A 1 85 ? 13.148 7.174 -18.720 1.00 67.41 106 THR C CA 1
ATOM 659 C C . THR A 1 85 ? 11.912 7.779 -18.062 1.00 57.63 106 THR C C 1
ATOM 660 O O . THR A 1 85 ? 11.257 8.658 -18.630 1.00 63.49 106 THR C O 1
ATOM 664 N N . CYS A 1 86 ? 11.571 7.268 -16.882 1.00 54.21 107 CYS C N 1
ATOM 665 C CA . CYS A 1 86 ? 10.430 7.767 -16.124 1.00 47.94 107 CYS C CA 1
ATOM 666 C C . CYS A 1 86 ? 10.531 7.247 -14.695 1.00 59.42 107 CYS C C 1
ATOM 667 O O . CYS A 1 86 ? 11.328 6.340 -14.404 1.00 53.60 107 CYS C O 1
ATOM 670 N N . PRO A 1 87 ? 9.700 7.763 -13.789 1.00 62.18 108 PRO C N 1
ATOM 671 C CA . PRO A 1 87 ? 9.633 7.191 -12.443 1.00 54.87 108 PRO C CA 1
ATOM 672 C C . PRO A 1 87 ? 9.060 5.786 -12.468 1.00 64.15 108 PRO C C 1
ATOM 673 O O . PRO A 1 87 ? 8.169 5.469 -13.261 1.00 66.25 108 PRO C O 1
ATOM 677 N N . GLU A 1 88 ? 9.602 4.939 -11.601 1.00 62.51 109 GLU C N 1
ATOM 678 C CA . GLU A 1 88 ? 8.984 3.656 -11.331 1.00 56.75 109 GLU C CA 1
ATOM 679 C C . GLU A 1 88 ? 7.588 3.884 -10.771 1.00 55.76 109 GLU C C 1
ATOM 680 O O . GLU A 1 88 ? 7.284 4.951 -10.242 1.00 64.45 109 GLU C O 1
ATOM 686 N N . TYR A 1 89 ? 6.726 2.876 -10.863 1.00 60.89 110 TYR C N 1
ATOM 687 C CA . TYR A 1 89 ? 5.437 3.054 -10.212 1.00 64.20 110 TYR C CA 1
ATOM 688 C C . TYR A 1 89 ? 5.618 2.974 -8.696 1.00 58.12 110 TYR C C 1
ATOM 689 O O . TYR A 1 89 ? 6.342 2.104 -8.209 1.00 54.87 110 TYR C O 1
ATOM 698 N N . PRO A 1 90 ? 4.931 3.838 -7.915 1.00 51.11 111 PRO C N 1
ATOM 699 C CA . PRO A 1 90 ? 5.156 3.843 -6.466 1.00 56.18 111 PRO C CA 1
ATOM 700 C C . PRO A 1 90 ? 4.494 2.692 -5.742 1.00 56.11 111 PRO C C 1
ATOM 701 O O . PRO A 1 90 ? 3.379 2.829 -5.241 1.00 75.51 111 PRO C O 1
ATOM 705 N N . THR A 1 91 ? 5.192 1.579 -5.616 1.00 63.85 112 THR C N 1
ATOM 706 C CA . THR A 1 91 ? 4.722 0.472 -4.809 1.00 75.19 112 THR C CA 1
ATOM 707 C C . THR A 1 91 ? 5.676 0.350 -3.636 1.00 82.70 112 THR C C 1
ATOM 708 O O . THR A 1 91 ? 6.860 0.673 -3.770 1.00 90.85 112 THR C O 1
ATOM 712 N N . ALA A 1 92 ? 5.155 -0.025 -2.467 1.00 87.67 113 ALA C N 1
ATOM 713 C CA . ALA A 1 92 ? 6.024 -0.126 -1.304 1.00 93.37 113 ALA C CA 1
ATOM 714 C C . ALA A 1 92 ? 7.231 -0.955 -1.704 1.00 98.43 113 ALA C C 1
ATOM 715 O O . ALA A 1 92 ? 7.097 -1.924 -2.456 1.00 123.57 113 ALA C O 1
ATOM 717 N N . LYS A 1 93 ? 8.410 -0.529 -1.273 1.00 93.71 114 LYS C N 1
ATOM 718 C CA . LYS A 1 93 ? 9.704 -1.143 -1.585 1.00 124.50 114 LYS C CA 1
ATOM 719 C C . LYS A 1 93 ? 10.201 -0.695 -2.967 1.00 96.53 114 LYS C C 1
ATOM 720 O O . LYS A 1 93 ? 11.321 -1.067 -3.358 1.00 86.18 114 LYS C O 1
ATOM 726 N N . ALA A 1 94 ? 9.418 0.093 -3.716 1.00 91.56 115 ALA C N 1
ATOM 727 C CA . ALA A 1 94 ? 9.933 0.829 -4.868 1.00 82.90 115 ALA C CA 1
ATOM 728 C C . ALA A 1 94 ? 10.161 2.298 -4.544 1.00 74.42 115 ALA C C 1
ATOM 729 O O . ALA A 1 94 ? 10.810 3.000 -5.332 1.00 57.39 115 ALA C O 1
ATOM 731 N N . ILE A 1 95 ? 9.648 2.768 -3.384 1.00 63.41 116 ILE C N 1
ATOM 732 C CA . ILE A 1 95 ? 9.783 4.146 -2.927 1.00 58.80 116 ILE C CA 1
ATOM 733 C C . ILE A 1 95 ? 11.188 4.387 -2.394 1.00 57.87 116 ILE C C 1
ATOM 734 O O . ILE A 1 95 ? 11.841 3.482 -1.863 1.00 68.65 116 ILE C O 1
ATOM 739 N N . CYS A 1 96 ? 11.681 5.610 -2.594 1.00 62.15 117 CYS C N 1
ATOM 740 C CA . CYS A 1 96 ? 13.012 6.018 -2.171 1.00 57.69 117 CYS C CA 1
ATOM 741 C C . CYS A 1 96 ? 12.958 7.459 -1.675 1.00 49.12 117 CYS C C 1
ATOM 742 O O . CYS A 1 96 ? 12.073 8.226 -2.059 1.00 53.75 117 CYS C O 1
ATOM 745 N N . SER A 1 97 ? 13.888 7.807 -0.781 1.00 66.11 118 SER C N 1
ATOM 746 C CA . SER A 1 97 ? 14.145 9.201 -0.414 1.00 55.53 118 SER C CA 1
ATOM 747 C C . SER A 1 97 ? 15.378 9.792 -1.078 1.00 54.51 118 SER C C 1
ATOM 748 O O . SER A 1 97 ? 15.399 10.995 -1.357 1.00 64.52 118 SER C O 1
ATOM 751 N N . SER A 1 98 ? 16.408 8.987 -1.318 1.00 55.56 119 SER C N 1
ATOM 752 C CA . SER A 1 98 ? 17.663 9.486 -1.844 1.00 60.53 119 SER C CA 1
ATOM 753 C C . SER A 1 98 ? 18.243 8.483 -2.830 1.00 63.17 119 SER C C 1
ATOM 754 O O . SER A 1 98 ? 17.869 7.307 -2.855 1.00 59.29 119 SER C O 1
ATOM 757 N N . ASP A 1 99 ? 19.197 8.969 -3.627 1.00 64.99 120 ASP C N 1
ATOM 758 C CA . ASP A 1 99 ? 19.732 8.185 -4.732 1.00 59.19 120 ASP C CA 1
ATOM 759 C C . ASP A 1 99 ? 20.480 6.944 -4.280 1.00 59.96 120 ASP C C 1
ATOM 760 O O . ASP A 1 99 ? 20.725 6.053 -5.103 1.00 53.97 120 ASP C O 1
ATOM 765 N N . LYS A 1 100 ? 20.905 6.885 -3.021 1.00 65.79 121 LYS C N 1
ATOM 766 C CA . LYS A 1 100 ? 21.648 5.712 -2.599 1.00 58.64 121 LYS C CA 1
ATOM 767 C C . LYS A 1 100 ? 20.759 4.488 -2.534 1.00 61.19 121 LYS C C 1
ATOM 768 O O . LYS A 1 100 ? 21.268 3.372 -2.675 1.00 75.49 121 LYS C O 1
ATOM 774 N N . SER A 1 101 ? 19.443 4.679 -2.351 1.00 69.51 122 SER C N 1
ATOM 775 C CA . SER A 1 101 ? 18.500 3.562 -2.316 1.00 49.32 122 SER C CA 1
ATOM 776 C C . SER A 1 101 ? 18.304 2.961 -3.698 1.00 50.83 122 SER C C 1
ATOM 777 O O . SER A 1 101 ? 17.923 1.794 -3.820 1.00 68.25 122 SER C O 1
ATOM 780 N N . CYS A 1 102 ? 18.504 3.755 -4.742 1.00 57.12 123 CYS C N 1
ATOM 781 C CA . CYS A 1 102 ? 18.326 3.308 -6.116 1.00 59.72 123 CYS C CA 1
ATOM 782 C C . CYS A 1 102 ? 19.685 2.896 -6.665 1.00 63.49 123 CYS C C 1
ATOM 783 O O . CYS A 1 102 ? 20.500 3.757 -7.022 1.00 76.07 123 CYS C O 1
ATOM 786 N N . ALA A 1 103 ? 19.916 1.591 -6.789 1.00 73.95 124 ALA C N 1
ATOM 787 C CA . ALA A 1 103 ? 21.174 1.121 -7.356 1.00 77.78 124 ALA C CA 1
ATOM 788 C C . ALA A 1 103 ? 21.171 1.289 -8.867 1.00 79.09 124 ALA C C 1
ATOM 789 O O . ALA A 1 103 ? 20.138 1.146 -9.519 1.00 91.97 124 ALA C O 1
ATOM 791 N N . LYS A 1 104 ? 22.350 1.508 -9.441 1.00 72.48 125 LYS C N 1
ATOM 792 C CA . LYS A 1 104 ? 22.417 1.745 -10.875 1.00 64.48 125 LYS C CA 1
ATOM 793 C C . LYS A 1 104 ? 22.510 0.419 -11.613 1.00 70.32 125 LYS C C 1
ATOM 794 O O . LYS A 1 104 ? 23.279 -0.462 -11.226 1.00 85.71 125 LYS C O 1
ATOM 800 N N . GLY A 1 105 ? 21.697 0.275 -12.654 1.00 71.62 126 GLY C N 1
ATOM 801 C CA . GLY A 1 105 ? 21.737 -0.900 -13.500 1.00 74.02 126 GLY C CA 1
ATOM 802 C C . GLY A 1 105 ? 21.249 -2.157 -12.826 1.00 80.65 126 GLY C C 1
ATOM 803 O O . GLY A 1 105 ? 21.744 -3.245 -13.134 1.00 88.73 126 GLY C O 1
ATOM 804 N N . ILE A 1 106 ? 20.257 -2.045 -11.946 1.00 76.33 127 ILE C N 1
ATOM 805 C CA . ILE A 1 106 ? 19.776 -3.158 -11.132 1.00 84.38 127 ILE C CA 1
ATOM 806 C C . ILE A 1 106 ? 18.296 -3.366 -11.425 1.00 82.93 127 ILE C C 1
ATOM 807 O O . ILE A 1 106 ? 17.495 -2.427 -11.337 1.00 91.22 127 ILE C O 1
ATOM 812 N N . VAL A 1 107 ? 17.948 -4.571 -11.844 1.00 79.22 128 VAL C N 1
ATOM 813 C CA . VAL A 1 107 ? 16.559 -4.947 -12.056 1.00 79.66 128 VAL C CA 1
ATOM 814 C C . VAL A 1 107 ? 16.142 -5.768 -10.849 1.00 81.65 128 VAL C C 1
ATOM 815 O O . VAL A 1 107 ? 16.739 -6.811 -10.562 1.00 108.21 128 VAL C O 1
ATOM 819 N N . ASP A 1 108 ? 15.119 -5.307 -10.147 1.00 95.35 129 ASP C N 1
ATOM 820 C CA . ASP A 1 108 ? 14.605 -5.984 -8.970 1.00 111.74 129 ASP C CA 1
ATOM 821 C C . ASP A 1 108 ? 13.245 -6.573 -9.301 1.00 94.08 129 ASP C C 1
ATOM 822 O O . ASP A 1 108 ? 12.648 -6.265 -10.332 1.00 109.07 129 ASP C O 1
ATOM 827 N N . VAL A 1 109 ? 12.757 -7.443 -8.414 1.00 102.49 130 VAL C N 1
ATOM 828 C CA . VAL A 1 109 ? 11.521 -8.165 -8.702 1.00 129.03 130 VAL C CA 1
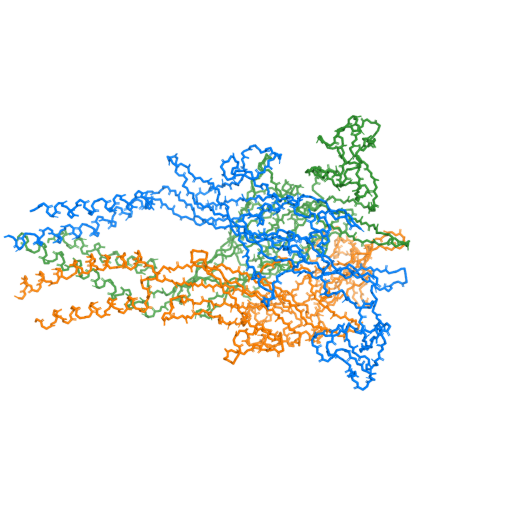ATOM 829 C C . VAL A 1 109 ? 10.360 -7.218 -8.941 1.00 108.69 130 VAL C C 1
ATOM 830 O O . VAL A 1 109 ? 9.496 -7.484 -9.784 1.00 121.49 130 VAL C O 1
ATOM 834 N N . HIS A 1 110 ? 10.346 -6.080 -8.267 1.00 106.28 131 HIS C N 1
ATOM 835 C CA . HIS A 1 110 ? 9.268 -5.121 -8.435 1.00 97.08 131 HIS C CA 1
ATOM 836 C C . HIS A 1 110 ? 9.489 -4.156 -9.587 1.00 90.63 131 HIS C C 1
ATOM 837 O O . HIS A 1 110 ? 8.552 -3.445 -9.958 1.00 91.98 131 HIS C O 1
ATOM 844 N N . SER A 1 111 ? 10.680 -4.122 -10.173 1.00 88.02 132 SER C N 1
ATOM 845 C CA . SER A 1 111 ? 10.984 -3.078 -11.140 1.00 91.06 132 SER C CA 1
ATOM 846 C C . SER A 1 111 ? 10.572 -3.460 -12.556 1.00 79.76 132 SER C C 1
ATOM 847 O O . SER A 1 111 ? 10.548 -4.634 -12.934 1.00 75.88 132 SER C O 1
ATOM 850 N N . ASN A 1 112 ? 10.197 -2.434 -13.319 1.00 83.01 133 ASN C N 1
ATOM 851 C CA . ASN A 1 112 ? 9.787 -2.533 -14.711 1.00 60.81 133 ASN C CA 1
ATOM 852 C C . ASN A 1 112 ? 10.865 -2.088 -15.672 1.00 61.57 133 ASN C C 1
ATOM 853 O O . ASN A 1 112 ? 10.590 -1.921 -16.864 1.00 64.57 133 ASN C O 1
ATOM 858 N N . GLY A 1 113 ? 12.077 -1.883 -15.191 1.00 67.78 134 GLY C N 1
ATOM 859 C CA . GLY A 1 113 ? 13.115 -1.385 -16.062 1.00 63.76 134 GLY C CA 1
ATOM 860 C C . GLY A 1 113 ? 14.394 -1.227 -15.288 1.00 66.15 134 GLY C C 1
ATOM 861 O O . GLY A 1 113 ? 14.420 -1.302 -14.055 1.00 75.47 134 GLY C O 1
ATOM 862 N N . VAL A 1 114 ? 15.460 -1.006 -16.049 1.00 64.15 135 VAL C N 1
ATOM 863 C CA . VAL A 1 114 ? 16.795 -0.865 -15.497 1.00 58.85 135 VAL C CA 1
ATOM 864 C C . VAL A 1 114 ? 16.908 0.488 -14.807 1.00 70.76 135 VAL C C 1
ATOM 865 O O . VAL A 1 114 ? 16.599 1.531 -15.404 1.00 67.85 135 VAL C O 1
ATOM 869 N N . GLN A 1 115 ? 17.384 0.481 -13.558 1.00 60.50 136 GLN C N 1
ATOM 870 C CA . GLN A 1 115 ? 17.417 1.693 -12.744 1.00 62.59 136 GLN C CA 1
ATOM 871 C C . GLN A 1 115 ? 18.589 2.583 -13.142 1.00 62.76 136 GLN C C 1
ATOM 872 O O . GLN A 1 115 ? 19.704 2.101 -13.344 1.00 66.66 136 GLN C O 1
ATOM 878 N N . THR A 1 116 ? 18.324 3.893 -13.276 1.00 69.16 137 THR C N 1
ATOM 879 C CA . THR A 1 116 ? 19.389 4.852 -13.576 1.00 64.32 137 THR C CA 1
ATOM 880 C C . THR A 1 116 ? 20.217 5.212 -12.357 1.00 64.82 137 THR C C 1
ATOM 881 O O . THR A 1 116 ? 21.306 5.772 -12.512 1.00 56.49 137 THR C O 1
ATOM 885 N N . GLY A 1 117 ? 19.715 4.943 -11.157 1.00 75.90 138 GLY C N 1
ATOM 886 C CA . GLY A 1 117 ? 20.414 5.293 -9.944 1.00 72.67 138 GLY C CA 1
ATOM 887 C C . GLY A 1 117 ? 20.011 6.613 -9.327 1.00 69.76 138 GLY C C 1
ATOM 888 O O . GLY A 1 117 ? 20.508 6.936 -8.240 1.00 75.22 138 GLY C O 1
ATOM 889 N N . LYS A 1 118 ? 19.152 7.395 -9.989 1.00 72.07 139 LYS C N 1
ATOM 890 C CA . LYS A 1 118 ? 18.585 8.610 -9.415 1.00 67.59 139 LYS C CA 1
ATOM 891 C C . LYS A 1 118 ? 17.226 8.325 -8.774 1.00 66.94 139 LYS C C 1
ATOM 892 O O . LYS A 1 118 ? 16.501 7.406 -9.173 1.00 57.92 139 LYS C O 1
ATOM 898 N N . CYS A 1 119 ? 16.919 9.089 -7.732 1.00 52.74 140 CYS C N 1
ATOM 899 C CA . CYS A 1 119 ? 15.640 9.005 -7.047 1.00 51.02 140 CYS C CA 1
ATOM 900 C C . CYS A 1 119 ? 14.823 10.230 -7.443 1.00 52.36 140 CYS C C 1
ATOM 901 O O . CYS A 1 119 ? 15.206 11.363 -7.144 1.00 70.39 140 CYS C O 1
ATOM 904 N N . VAL A 1 120 ? 13.698 9.999 -8.108 1.00 56.43 141 VAL C N 1
ATOM 905 C CA . VAL A 1 120 ? 12.985 11.039 -8.825 1.00 48.31 141 VAL C CA 1
ATOM 906 C C . VAL A 1 120 ? 11.538 11.071 -8.359 1.00 55.31 141 VAL C C 1
ATOM 907 O O . VAL A 1 120 ? 11.009 10.097 -7.819 1.00 52.22 141 VAL C O 1
ATOM 911 N N . HIS A 1 121 ? 10.910 12.225 -8.552 1.00 60.34 142 HIS C N 1
ATOM 912 C CA . HIS A 1 121 ? 9.541 12.422 -8.100 1.00 51.42 142 HIS C CA 1
ATOM 913 C C . HIS A 1 121 ? 8.547 11.709 -9.009 1.00 57.28 142 HIS C C 1
ATOM 914 O O . HIS A 1 121 ? 8.619 11.820 -10.237 1.00 64.10 142 HIS C O 1
ATOM 921 N N . TYR A 1 122 ? 7.607 10.987 -8.401 1.00 55.23 143 TYR C N 1
ATOM 922 C CA . TYR A 1 122 ? 6.437 10.448 -9.090 1.00 54.36 143 TYR C CA 1
ATOM 923 C C . TYR A 1 122 ? 5.248 11.387 -8.904 1.00 54.60 143 TYR C C 1
ATOM 924 O O . TYR A 1 122 ? 4.611 11.782 -9.880 1.00 54.11 143 TYR C O 1
ATOM 933 N N . ASN A 1 123 ? 4.898 11.691 -7.646 1.00 52.94 144 ASN C N 1
ATOM 934 C CA . ASN A 1 123 ? 3.990 12.759 -7.273 1.00 44.26 144 ASN C CA 1
ATOM 935 C C . ASN A 1 123 ? 4.778 13.919 -6.689 1.00 59.69 144 ASN C C 1
ATOM 936 O O . ASN A 1 123 ? 6.009 13.894 -6.624 1.00 56.71 144 ASN C O 1
ATOM 941 N N . ILE A 1 124 ? 4.050 14.915 -6.168 1.00 60.72 145 ILE C N 1
ATOM 942 C CA . ILE A 1 124 ? 4.630 15.824 -5.181 1.00 58.28 145 ILE C CA 1
ATOM 943 C C . ILE A 1 124 ? 5.182 15.035 -3.996 1.00 58.57 145 ILE C C 1
ATOM 944 O O . ILE A 1 124 ? 6.283 15.296 -3.497 1.00 61.92 145 ILE C O 1
ATOM 949 N N . THR A 1 125 ? 4.395 14.083 -3.508 1.00 64.66 146 THR C N 1
ATOM 950 C CA . THR A 1 125 ? 4.586 13.398 -2.236 1.00 55.28 146 THR C CA 1
ATOM 951 C C . THR A 1 125 ? 5.486 12.164 -2.357 1.00 56.21 146 THR C C 1
ATOM 952 O O . THR A 1 125 ? 6.266 11.879 -1.442 1.00 49.38 146 THR C O 1
ATOM 956 N N . HIS A 1 126 ? 5.404 11.409 -3.449 1.00 56.76 147 HIS C N 1
ATOM 957 C CA . HIS A 1 126 ? 6.129 10.150 -3.561 1.00 53.59 147 HIS C CA 1
ATOM 958 C C . HIS A 1 126 ? 7.300 10.252 -4.528 1.00 49.65 147 HIS C C 1
ATOM 959 O O . HIS A 1 126 ? 7.145 10.674 -5.677 1.00 55.24 147 HIS C O 1
ATOM 966 N N . LYS A 1 127 ? 8.458 9.788 -4.079 1.00 50.01 148 LYS C N 1
ATOM 967 C CA . LYS A 1 127 ? 9.615 9.656 -4.946 1.00 53.86 148 LYS C CA 1
ATOM 968 C C . LYS A 1 127 ? 9.918 8.181 -5.138 1.00 51.49 148 LYS C C 1
ATOM 969 O O . LYS A 1 127 ? 9.589 7.341 -4.297 1.00 49.06 148 LYS C O 1
ATOM 975 N N . THR A 1 128 ? 10.582 7.877 -6.245 1.00 48.22 149 THR C N 1
ATOM 976 C CA . THR A 1 128 ? 10.691 6.488 -6.648 1.00 54.37 149 THR C CA 1
ATOM 977 C C . THR A 1 128 ? 11.894 6.367 -7.581 1.00 55.25 149 THR C C 1
ATOM 978 O O . THR A 1 128 ? 12.390 7.368 -8.102 1.00 52.90 149 THR C O 1
ATOM 982 N N . CYS A 1 129 ? 12.398 5.145 -7.753 1.00 52.53 150 CYS C N 1
ATOM 983 C CA . CYS A 1 129 ? 13.613 4.973 -8.549 1.00 61.39 150 CYS C CA 1
ATOM 984 C C . CYS A 1 129 ? 13.365 5.209 -10.035 1.00 54.31 150 CYS C C 1
ATOM 985 O O . CYS A 1 129 ? 12.527 4.537 -10.640 1.00 67.62 150 CYS C O 1
ATOM 988 N N . GLU A 1 130 ? 14.172 6.079 -10.647 1.00 52.86 151 GLU C N 1
ATOM 989 C CA . GLU A 1 130 ? 14.068 6.320 -12.084 1.00 51.43 151 GLU C CA 1
ATOM 990 C C . GLU A 1 130 ? 14.571 5.120 -12.870 1.00 57.22 151 GLU C C 1
ATOM 991 O O . GLU A 1 130 ? 15.563 4.486 -12.495 1.00 68.35 151 GLU C O 1
ATOM 997 N N . ILE A 1 131 ? 13.897 4.823 -13.984 1.00 60.46 152 ILE C N 1
ATOM 998 C CA . ILE A 1 131 ? 14.216 3.650 -14.790 1.00 64.12 152 ILE C CA 1
ATOM 999 C C . ILE A 1 131 ? 14.112 3.974 -16.273 1.00 64.10 152 ILE C C 1
ATOM 1000 O O . ILE A 1 131 ? 13.370 4.871 -16.685 1.00 56.59 152 ILE C O 1
ATOM 1005 N N . LYS A 1 132 ? 14.873 3.231 -17.076 1.00 55.09 153 LYS C N 1
ATOM 1006 C CA . LYS A 1 132 ? 14.648 3.166 -18.510 1.00 50.23 153 LYS C CA 1
ATOM 1007 C C . LYS A 1 132 ? 13.630 2.057 -18.755 1.00 60.03 153 LYS C C 1
ATOM 1008 O O . LYS A 1 132 ? 13.889 0.893 -18.435 1.00 59.37 153 LYS C O 1
ATOM 1014 N N . ALA A 1 133 ? 12.468 2.414 -19.293 1.00 58.97 154 ALA C N 1
ATOM 1015 C CA . ALA A 1 133 ? 11.373 1.459 -19.401 1.00 64.73 154 ALA C CA 1
ATOM 1016 C C . ALA A 1 133 ? 10.391 1.962 -20.446 1.00 57.77 154 ALA C C 1
ATOM 1017 O O . ALA A 1 133 ? 10.621 2.987 -21.094 1.00 57.25 154 ALA C O 1
ATOM 1019 N N . TRP A 1 134 ? 9.286 1.234 -20.600 1.00 61.48 155 TRP C N 1
ATOM 1020 C CA . TRP A 1 134 ? 8.171 1.678 -21.431 1.00 58.51 155 TRP C CA 1
ATOM 1021 C C . TRP A 1 134 ? 7.343 2.632 -20.585 1.00 63.10 155 TRP C C 1
ATOM 1022 O O . TRP A 1 134 ? 6.682 2.215 -19.626 1.00 67.46 155 TRP C O 1
ATOM 1033 N N . CYS A 1 135 ? 7.411 3.911 -20.908 1.00 62.29 156 CYS C N 1
ATOM 1034 C CA . CYS A 1 135 ? 6.885 4.939 -20.032 1.00 58.09 156 CYS C CA 1
ATOM 1035 C C . CYS A 1 135 ? 5.594 5.534 -20.575 1.00 56.59 156 CYS C C 1
ATOM 1036 O O . CYS A 1 135 ? 5.511 5.863 -21.766 1.00 62.87 156 CYS C O 1
ATOM 1039 N N . PRO A 1 136 ? 4.582 5.724 -19.726 1.00 39.07 157 PRO C N 1
ATOM 1040 C CA . PRO A 1 136 ? 4.549 5.506 -18.280 1.00 57.79 157 PRO C CA 1
ATOM 1041 C C . PRO A 1 136 ? 4.400 4.044 -17.862 1.00 57.63 157 PRO C C 1
ATOM 1042 O O . PRO A 1 136 ? 3.759 3.259 -18.551 1.00 63.27 157 PRO C O 1
ATOM 1046 N N . VAL A 1 137 ? 4.991 3.695 -16.719 1.00 62.26 158 VAL C N 1
ATOM 1047 C CA . VAL A 1 137 ? 4.889 2.334 -16.215 1.00 66.29 158 VAL C CA 1
ATOM 1048 C C . VAL A 1 137 ? 3.448 2.048 -15.816 1.00 52.02 158 VAL C C 1
ATOM 1049 O O . VAL A 1 137 ? 2.703 2.942 -15.401 1.00 58.13 158 VAL C O 1
ATOM 1053 N N . GLN A 1 138 ? 3.036 0.798 -16.014 1.00 62.82 159 GLN C N 1
ATOM 1054 C CA . GLN A 1 138 ? 1.702 0.334 -15.654 1.00 65.53 159 GLN C CA 1
ATOM 1055 C C . GLN A 1 138 ? 1.616 0.047 -14.158 1.00 69.21 159 GLN C C 1
ATOM 1056 O O . GLN A 1 138 ? 2.358 -0.792 -13.627 1.00 69.50 159 GLN C O 1
ATOM 1062 N N . GLY A 1 139 ? 0.733 0.764 -13.475 1.00 72.41 160 GLY C N 1
ATOM 1063 C CA . GLY A 1 139 ? 0.760 0.726 -12.032 1.00 99.15 160 GLY C CA 1
ATOM 1064 C C . GLY A 1 139 ? -0.541 0.573 -11.278 1.00 114.58 160 GLY C C 1
ATOM 1065 O O . GLY A 1 139 ? -0.590 0.901 -10.093 1.00 112.63 160 GLY C O 1
ATOM 1066 N N . GLU A 1 140 ? -1.600 0.056 -11.879 1.00 118.23 161 GLU C N 1
ATOM 1067 C CA . GLU A 1 140 ? -2.801 -0.075 -11.067 1.00 126.99 161 GLU C CA 1
ATOM 1068 C C . GLU A 1 140 ? -2.602 -1.092 -9.950 1.00 132.96 161 GLU C C 1
ATOM 1069 O O . GLU A 1 140 ? -2.766 -0.763 -8.768 1.00 141.90 161 GLU C O 1
ATOM 1075 N N . GLU A 1 141 ? -2.227 -2.327 -10.302 1.00 132.81 162 GLU C N 1
ATOM 1076 C CA . GLU A 1 141 ? -1.928 -3.396 -9.349 1.00 134.00 162 GLU C CA 1
ATOM 1077 C C . GLU A 1 141 ? -3.177 -3.733 -8.544 1.00 148.01 162 GLU C C 1
ATOM 1078 O O . GLU A 1 141 ? -3.219 -4.729 -7.814 1.00 167.84 162 GLU C O 1
ATOM 1084 N N . ARG A 1 142 ? -4.200 -2.895 -8.687 1.00 151.45 163 ARG C N 1
ATOM 1085 C CA . ARG A 1 142 ? -5.531 -3.105 -8.129 1.00 127.50 163 ARG C CA 1
ATOM 1086 C C . ARG A 1 142 ? -6.448 -3.156 -9.329 1.00 112.18 163 ARG C C 1
ATOM 1087 O O . ARG A 1 142 ? -6.748 -2.105 -9.931 1.00 100.20 163 ARG C O 1
ATOM 1095 N N . PRO A 1 143 ? -6.915 -4.329 -9.710 1.00 95.66 164 PRO C N 1
ATOM 1096 C CA . PRO A 1 143 ? -7.732 -4.430 -10.896 1.00 91.63 164 PRO C CA 1
ATOM 1097 C C . PRO A 1 143 ? -9.063 -3.748 -10.654 1.00 87.75 164 PRO C C 1
ATOM 1098 O O . PRO A 1 143 ? -9.444 -3.546 -9.493 1.00 99.17 164 PRO C O 1
ATOM 1102 N N . PRO A 1 144 ? -9.763 -3.324 -11.702 1.00 67.27 165 PRO C N 1
ATOM 1103 C CA . PRO A 1 144 ? -11.036 -2.626 -11.495 1.00 76.55 165 PRO C CA 1
ATOM 1104 C C . PRO A 1 144 ? -11.964 -3.365 -10.535 1.00 85.23 165 PRO C C 1
ATOM 1105 O O . PRO A 1 144 ? -12.067 -4.596 -10.544 1.00 79.16 165 PRO C O 1
ATOM 1109 N N . VAL A 1 145 ? -12.616 -2.582 -9.680 1.00 106.56 166 VAL C N 1
ATOM 1110 C CA . VAL A 1 145 ? -13.350 -3.044 -8.502 1.00 92.79 166 VAL C CA 1
ATOM 1111 C C . VAL A 1 145 ? -14.602 -3.861 -8.812 1.00 94.78 166 VAL C C 1
ATOM 1112 O O . VAL A 1 145 ? -14.799 -4.883 -8.146 1.00 104.93 166 VAL C O 1
ATOM 1116 N N . PRO A 1 146 ? -15.485 -3.496 -9.751 1.00 96.55 167 PRO C N 1
ATOM 1117 C CA . PRO A 1 146 ? -16.254 -4.555 -10.414 1.00 79.14 167 PRO C CA 1
ATOM 1118 C C . PRO A 1 146 ? -15.517 -4.935 -11.688 1.00 77.91 167 PRO C C 1
ATOM 1119 O O . PRO A 1 146 ? -14.908 -4.102 -12.366 1.00 87.26 167 PRO C O 1
ATOM 1123 N N . ALA A 1 147 ? -15.539 -6.223 -11.998 1.00 86.91 168 ALA C N 1
ATOM 1124 C CA . ALA A 1 147 ? -14.802 -6.702 -13.158 1.00 84.94 168 ALA C CA 1
ATOM 1125 C C . ALA A 1 147 ? -15.324 -6.063 -14.442 1.00 67.72 168 ALA C C 1
ATOM 1126 O O . ALA A 1 147 ? -16.532 -5.884 -14.628 1.00 68.75 168 ALA C O 1
ATOM 1128 N N . VAL A 1 148 ? -14.400 -5.713 -15.333 1.00 54.25 169 VAL C N 1
ATOM 1129 C CA . VAL A 1 148 ? -14.792 -5.026 -16.558 1.00 60.00 169 VAL C CA 1
ATOM 1130 C C . VAL A 1 148 ? -15.689 -5.914 -17.401 1.00 62.81 169 VAL C C 1
ATOM 1131 O O . VAL A 1 148 ? -16.738 -5.479 -17.889 1.00 84.12 169 VAL C O 1
ATOM 1135 N N . LEU A 1 149 ? -15.291 -7.174 -17.579 1.00 63.98 170 LEU C N 1
ATOM 1136 C CA . LEU A 1 149 ? -16.052 -8.148 -18.353 1.00 68.64 170 LEU C CA 1
ATOM 1137 C C . LEU A 1 149 ? -16.841 -9.115 -17.472 1.00 72.09 170 LEU C C 1
ATOM 1138 O O . LEU A 1 149 ? -16.999 -10.288 -17.836 1.00 67.06 170 LEU C O 1
ATOM 1143 N N . ARG A 1 150 ? -17.295 -8.660 -16.294 1.00 71.74 171 ARG C N 1
ATOM 1144 C CA . ARG A 1 150 ? -18.132 -9.504 -15.441 1.00 70.88 171 ARG C CA 1
ATOM 1145 C C . ARG A 1 150 ? -19.321 -10.081 -16.211 1.00 64.94 171 ARG C C 1
ATOM 1146 O O . ARG A 1 150 ? -19.709 -11.234 -15.989 1.00 65.46 171 ARG C O 1
ATOM 1154 N N . SER A 1 151 ? -19.860 -9.319 -17.164 1.00 56.00 172 SER C N 1
ATOM 1155 C CA . SER A 1 151 ? -20.920 -9.795 -18.041 1.00 48.18 172 SER C CA 1
ATOM 1156 C C . SER A 1 151 ? -20.540 -11.066 -18.796 1.00 64.82 172 SER C C 1
ATOM 1157 O O . SER A 1 151 ? -21.429 -11.756 -19.315 1.00 68.96 172 SER C O 1
ATOM 1160 N N . SER A 1 152 ? -19.245 -11.387 -18.891 1.00 60.52 173 SER C N 1
ATOM 1161 C CA . SER A 1 152 ? -18.853 -12.643 -19.518 1.00 62.66 173 SER C CA 1
ATOM 1162 C C . SER A 1 152 ? -19.490 -13.845 -18.835 1.00 61.28 173 SER C C 1
ATOM 1163 O O . SER A 1 152 ? -19.550 -14.921 -19.439 1.00 57.05 173 SER C O 1
ATOM 1166 N N . GLU A 1 153 ? -19.986 -13.675 -17.601 1.00 62.67 174 GLU C N 1
ATOM 1167 C CA . GLU A 1 153 ? -20.735 -14.729 -16.925 1.00 54.61 174 GLU C CA 1
ATOM 1168 C C . GLU A 1 153 ? -21.821 -15.299 -17.832 1.00 69.76 174 GLU C C 1
ATOM 1169 O O . GLU A 1 153 ? -22.122 -16.501 -17.770 1.00 58.30 174 GLU C O 1
ATOM 1175 N N . ASP A 1 154 ? -22.392 -14.461 -18.706 1.00 69.56 175 ASP C N 1
ATOM 1176 C CA . ASP A 1 154 ? -23.478 -14.870 -19.590 1.00 62.75 175 ASP C CA 1
ATOM 1177 C C . ASP A 1 154 ? -23.007 -15.453 -20.924 1.00 65.51 175 ASP C C 1
ATOM 1178 O O . ASP A 1 154 ? -23.851 -15.879 -21.722 1.00 54.89 175 ASP C O 1
ATOM 1183 N N . PHE A 1 155 ? -21.699 -15.471 -21.198 1.00 73.55 176 PHE C N 1
ATOM 1184 C CA . PHE A 1 155 ? -21.206 -16.088 -22.425 1.00 55.96 176 PHE C CA 1
ATOM 1185 C C . PHE A 1 155 ? -21.448 -17.583 -22.386 1.00 57.34 176 PHE C C 1
ATOM 1186 O O . PHE A 1 155 ? -21.595 -18.187 -21.317 1.00 61.62 176 PHE C O 1
ATOM 1194 N N . THR A 1 156 ? -21.524 -18.179 -23.570 1.00 59.31 177 THR C N 1
ATOM 1195 C CA . THR A 1 156 ? -21.651 -19.623 -23.669 1.00 64.22 177 THR C CA 1
ATOM 1196 C C . THR A 1 156 ? -20.465 -20.212 -24.420 1.00 55.28 177 THR C C 1
ATOM 1197 O O . THR A 1 156 ? -19.918 -19.596 -25.344 1.00 53.21 177 THR C O 1
ATOM 1201 N N . VAL A 1 157 ? -20.073 -21.411 -23.996 1.00 43.79 178 VAL C N 1
ATOM 1202 C CA . VAL A 1 157 ? -19.015 -22.177 -24.630 1.00 50.26 178 VAL C CA 1
ATOM 1203 C C . VAL A 1 157 ? -19.604 -23.489 -25.121 1.00 56.92 178 VAL C C 1
ATOM 1204 O O . VAL A 1 157 ? -20.322 -24.176 -24.386 1.00 63.22 178 VAL C O 1
ATOM 1208 N N . PHE A 1 158 ? -19.299 -23.826 -26.359 1.00 55.24 179 PHE C N 1
ATOM 1209 C CA . PHE A 1 158 ? -19.732 -25.061 -26.992 1.00 55.13 179 PHE C CA 1
ATOM 1210 C C . PHE A 1 158 ? -18.510 -25.970 -27.059 1.00 60.27 179 PHE C C 1
ATOM 1211 O O . PHE A 1 158 ? -17.560 -25.689 -27.798 1.00 58.15 179 PHE C O 1
ATOM 1219 N N . ILE A 1 159 ? -18.534 -27.048 -26.277 1.00 50.67 180 ILE C N 1
ATOM 1220 C CA . ILE A 1 159 ? -17.389 -27.940 -26.123 1.00 44.26 180 ILE C CA 1
ATOM 1221 C C . ILE A 1 159 ? -17.627 -29.204 -26.950 1.00 48.58 180 ILE C C 1
ATOM 1222 O O . ILE A 1 159 ? -18.388 -30.084 -26.541 1.00 54.71 180 ILE C O 1
ATOM 1227 N N . LYS A 1 160 ? -16.925 -29.346 -28.078 1.00 47.26 181 LYS C N 1
ATOM 1228 C CA . LYS A 1 160 ? -17.058 -30.520 -28.940 1.00 49.99 181 LYS C CA 1
ATOM 1229 C C . LYS A 1 160 ? -15.968 -31.531 -28.597 1.00 58.95 181 LYS C C 1
ATOM 1230 O O . LYS A 1 160 ? -14.811 -31.387 -29.014 1.00 69.71 181 LYS C O 1
ATOM 1236 N N . ASN A 1 161 ? -16.366 -32.589 -27.901 1.00 53.24 182 ASN C N 1
ATOM 1237 C CA . ASN A 1 161 ? -15.465 -33.631 -27.435 1.00 46.98 182 ASN C CA 1
ATOM 1238 C C . ASN A 1 161 ? -15.682 -34.900 -28.246 1.00 44.12 182 ASN C C 1
ATOM 1239 O O . ASN A 1 161 ? -16.765 -35.482 -28.198 1.00 55.86 182 ASN C O 1
ATOM 1244 N N . ASN A 1 162 ? -14.642 -35.359 -28.933 1.00 43.66 183 ASN C N 1
ATOM 1245 C CA . ASN A 1 162 ? -14.686 -36.593 -29.707 1.00 45.73 183 ASN C CA 1
ATOM 1246 C C . ASN A 1 162 ? -13.665 -37.549 -29.125 1.00 51.89 183 ASN C C 1
ATOM 1247 O O . ASN A 1 162 ? -12.486 -37.199 -29.034 1.00 62.22 183 ASN C O 1
ATOM 1252 N N . ILE A 1 163 ? -14.106 -38.750 -28.753 1.00 52.36 184 ILE C N 1
ATOM 1253 C CA . ILE A 1 163 ? -13.221 -39.768 -28.199 1.00 49.92 184 ILE C CA 1
ATOM 1254 C C . ILE A 1 163 ? -13.162 -40.951 -29.156 1.00 50.00 184 ILE C C 1
ATOM 1255 O O . ILE A 1 163 ? -14.147 -41.286 -29.825 1.00 50.48 184 ILE C O 1
ATOM 1260 N N . HIS A 1 164 ? -11.978 -41.572 -29.228 1.00 53.91 185 HIS C N 1
ATOM 1261 C CA . HIS A 1 164 ? -11.687 -42.706 -30.099 1.00 58.31 185 HIS C CA 1
ATOM 1262 C C . HIS A 1 164 ? -11.140 -43.843 -29.245 1.00 60.78 185 HIS C C 1
ATOM 1263 O O . HIS A 1 164 ? -10.393 -43.606 -28.290 1.00 55.40 185 HIS C O 1
ATOM 1270 N N . PHE A 1 165 ? -11.577 -45.067 -29.555 1.00 62.77 186 PHE C N 1
ATOM 1271 C CA . PHE A 1 165 ? -10.977 -46.307 -29.068 1.00 62.11 186 PHE C CA 1
ATOM 1272 C C . PHE A 1 165 ? -10.297 -47.010 -30.232 1.00 71.16 186 PHE C C 1
ATOM 1273 O O . PHE A 1 165 ? -10.961 -47.748 -30.977 1.00 74.77 186 PHE C O 1
ATOM 1281 N N . PRO A 1 166 ? -8.981 -46.846 -30.420 1.00 78.62 187 PRO C N 1
ATOM 1282 C CA . PRO A 1 166 ? -8.365 -47.297 -31.682 1.00 71.86 187 PRO C CA 1
ATOM 1283 C C . PRO A 1 166 ? -8.437 -48.796 -31.896 1.00 67.33 187 PRO C C 1
ATOM 1284 O O . PRO A 1 166 ? -8.697 -49.235 -33.025 1.00 71.98 187 PRO C O 1
ATOM 1288 N N . THR A 1 167 ? -8.211 -49.598 -30.849 1.00 66.73 188 THR C N 1
ATOM 1289 C CA . THR A 1 167 ? -8.318 -51.049 -31.000 1.00 76.74 188 THR C CA 1
ATOM 1290 C C . THR A 1 167 ? -9.699 -51.438 -31.498 1.00 69.80 188 THR C C 1
ATOM 1291 O O . THR A 1 167 ? -9.836 -52.149 -32.500 1.00 72.20 188 THR C O 1
ATOM 1295 N N . PHE A 1 168 ? -10.739 -50.946 -30.821 1.00 62.72 189 PHE C N 1
ATOM 1296 C CA . PHE A 1 168 ? -12.113 -51.239 -31.191 1.00 63.37 189 PHE C CA 1
ATOM 1297 C C . PHE A 1 168 ? -12.580 -50.485 -32.424 1.00 65.97 189 PHE C C 1
ATOM 1298 O O . PHE A 1 168 ? -13.669 -50.781 -32.928 1.00 68.69 189 PHE C O 1
ATOM 1306 N N . GLN A 1 169 ? -11.805 -49.512 -32.896 1.00 66.74 190 GLN C N 1
ATOM 1307 C CA . GLN A 1 169 ? -12.168 -48.696 -34.051 1.00 63.35 190 GLN C CA 1
ATOM 1308 C C . GLN A 1 169 ? -13.563 -48.088 -33.884 1.00 54.94 190 GLN C C 1
ATOM 1309 O O . GLN A 1 169 ? -14.406 -48.157 -34.777 1.00 67.39 190 GLN C O 1
ATOM 1315 N N . TYR A 1 170 ? -13.818 -47.524 -32.704 1.00 46.94 191 TYR C N 1
ATOM 1316 C CA . TYR A 1 170 ? -15.120 -46.972 -32.359 1.00 55.13 191 TYR C CA 1
ATOM 1317 C C . TYR A 1 170 ? -14.992 -45.519 -31.915 1.00 58.48 191 TYR C C 1
ATOM 1318 O O . TYR A 1 170 ? -14.116 -45.188 -31.111 1.00 57.22 191 TYR C O 1
ATOM 1327 N N . THR A 1 171 ? -15.918 -44.664 -32.366 1.00 56.53 192 THR C N 1
ATOM 1328 C CA . THR A 1 171 ? -15.837 -43.233 -32.079 1.00 58.18 192 THR C CA 1
ATOM 1329 C C . THR A 1 171 ? -17.150 -42.719 -31.517 1.00 57.86 192 THR C C 1
ATOM 1330 O O . THR A 1 171 ? -18.231 -43.072 -31.995 1.00 71.21 192 THR C O 1
ATOM 1334 N N . VAL A 1 172 ? -17.037 -41.831 -30.539 1.00 44.69 193 VAL C N 1
ATOM 1335 C CA . VAL A 1 172 ? -18.180 -41.264 -29.846 1.00 50.81 193 VAL C CA 1
ATOM 1336 C C . VAL A 1 172 ? -17.947 -39.770 -29.723 1.00 53.11 193 VAL C C 1
ATOM 1337 O O . VAL A 1 172 ? -16.801 -39.316 -29.704 1.00 54.45 193 VAL C O 1
ATOM 1341 N N . GLN A 1 173 ? -19.042 -39.007 -29.621 1.00 57.15 194 GLN C N 1
ATOM 1342 C CA . GLN A 1 173 ? -18.988 -37.585 -29.303 1.00 43.19 194 GLN C CA 1
ATOM 1343 C C . GLN A 1 173 ? -19.955 -37.275 -28.178 1.00 44.40 194 GLN C C 1
ATOM 1344 O O . GLN A 1 173 ? -20.851 -38.057 -27.870 1.00 59.87 194 GLN C O 1
ATOM 1350 N N . ASN A 1 174 ? -19.754 -36.118 -27.556 1.00 50.10 195 ASN C N 1
ATOM 1351 C CA . ASN A 1 174 ? -20.593 -35.682 -26.449 1.00 59.57 195 ASN C CA 1
ATOM 1352 C C . ASN A 1 174 ? -21.798 -34.888 -26.924 1.00 67.14 195 ASN C C 1
ATOM 1353 O O . ASN A 1 174 ? -22.331 -34.080 -26.150 1.00 66.25 195 ASN C O 1
ATOM 1358 N N . ILE A 1 175 ? -22.173 -35.044 -28.198 1.00 66.06 196 ILE C N 1
ATOM 1359 C CA . ILE A 1 175 ? -23.244 -34.297 -28.850 1.00 69.64 196 ILE C CA 1
ATOM 1360 C C . ILE A 1 175 ? -24.335 -35.274 -29.272 1.00 78.64 196 ILE C C 1
ATOM 1361 O O . ILE A 1 175 ? -24.036 -36.303 -29.892 1.00 78.73 196 ILE C O 1
ATOM 1366 N N . SER A 1 176 ? -25.601 -34.937 -28.974 1.00 68.63 197 SER C N 1
ATOM 1367 C CA . SER A 1 176 ? -26.721 -35.789 -29.373 1.00 76.07 197 SER C CA 1
ATOM 1368 C C . SER A 1 176 ? -26.786 -35.937 -30.894 1.00 84.46 197 SER C C 1
ATOM 1369 O O . SER A 1 176 ? -26.253 -35.100 -31.634 1.00 75.75 197 SER C O 1
ATOM 1372 N N . PRO A 1 177 ? -27.399 -37.030 -31.379 1.00 81.81 198 PRO C N 1
ATOM 1373 C CA . PRO A 1 177 ? -27.403 -37.289 -32.832 1.00 83.97 198 PRO C CA 1
ATOM 1374 C C . PRO A 1 177 ? -27.983 -36.146 -33.635 1.00 93.41 198 PRO C C 1
ATOM 1375 O O . PRO A 1 177 ? -27.532 -35.877 -34.757 1.00 103.01 198 PRO C O 1
ATOM 1379 N N . LYS A 1 178 ? -29.005 -35.488 -33.110 1.00 71.36 199 LYS C N 1
ATOM 1380 C CA . LYS A 1 178 ? -29.365 -34.175 -33.610 1.00 85.93 199 LYS C CA 1
ATOM 1381 C C . LYS A 1 178 ? -29.505 -33.259 -32.407 1.00 96.68 199 LYS C C 1
ATOM 1382 O O . LYS A 1 178 ? -30.201 -33.584 -31.435 1.00 84.58 199 LYS C O 1
ATOM 1388 N N . LEU A 1 179 ? -28.765 -32.161 -32.449 1.00 79.05 200 LEU C N 1
ATOM 1389 C CA . LEU A 1 179 ? -28.598 -31.265 -31.325 1.00 67.43 200 LEU C CA 1
ATOM 1390 C C . LEU A 1 179 ? -29.252 -29.948 -31.685 1.00 80.75 200 LEU C C 1
ATOM 1391 O O . LEU A 1 179 ? -28.990 -29.405 -32.763 1.00 96.68 200 LEU C O 1
ATOM 1396 N N . ASN A 1 180 ? -30.138 -29.460 -30.820 1.00 69.35 201 ASN C N 1
ATOM 1397 C CA . ASN A 1 180 ? -30.634 -28.102 -30.991 1.00 112.14 201 ASN C CA 1
ATOM 1398 C C . ASN A 1 180 ? -29.747 -27.139 -30.223 1.00 91.94 201 ASN C C 1
ATOM 1399 O O . ASN A 1 180 ? -29.582 -27.264 -29.007 1.00 83.52 201 ASN C O 1
ATOM 1404 N N . THR A 1 181 ? -29.230 -26.149 -30.941 1.00 80.07 202 THR C N 1
ATOM 1405 C CA . THR A 1 181 ? -28.377 -25.139 -30.344 1.00 85.04 202 THR C CA 1
ATOM 1406 C C . THR A 1 181 ? -29.071 -24.417 -29.199 1.00 100.64 202 THR C C 1
ATOM 1407 O O . THR A 1 181 ? -28.402 -23.923 -28.280 1.00 98.24 202 THR C O 1
ATOM 1411 N N . SER A 1 182 ? -30.410 -24.330 -29.238 1.00 92.74 203 SER C N 1
ATOM 1412 C CA . SER A 1 182 ? -31.112 -23.595 -28.193 1.00 84.75 203 SER C CA 1
ATOM 1413 C C . SER A 1 182 ? -31.122 -24.323 -26.854 1.00 89.69 203 SER C C 1
ATOM 1414 O O . SER A 1 182 ? -31.885 -23.960 -25.935 1.00 108.21 203 SER C O 1
ATOM 1416 N N . CYS A 1 183 ? -30.231 -25.293 -26.677 1.00 85.23 204 CYS C N 1
ATOM 1417 C CA . CYS A 1 183 ? -30.141 -26.059 -25.446 1.00 64.53 204 CYS C CA 1
ATOM 1418 C C . CYS A 1 183 ? -29.059 -25.473 -24.557 1.00 75.95 204 CYS C C 1
ATOM 1419 O O . CYS A 1 183 ? -28.135 -24.798 -25.022 1.00 86.93 204 CYS C O 1
ATOM 1422 N N . LYS A 1 184 ? -29.223 -25.674 -23.260 1.00 74.50 205 LYS C N 1
ATOM 1423 C CA . LYS A 1 184 ? -28.210 -25.288 -22.295 1.00 66.12 205 LYS C CA 1
ATOM 1424 C C . LYS A 1 184 ? -28.020 -26.454 -21.344 1.00 72.50 205 LYS C C 1
ATOM 1425 O O . LYS A 1 184 ? -28.994 -27.102 -20.951 1.00 99.49 205 LYS C O 1
ATOM 1431 N N . PHE A 1 185 ? -26.765 -26.741 -21.009 1.00 75.15 206 PHE C N 1
ATOM 1432 C CA . PHE A 1 185 ? -26.434 -27.915 -20.209 1.00 79.62 206 PHE C CA 1
ATOM 1433 C C . PHE A 1 185 ? -27.128 -27.944 -18.850 1.00 89.23 206 PHE C C 1
ATOM 1434 O O . PHE A 1 185 ? -27.045 -26.993 -18.064 1.00 82.62 206 PHE C O 1
ATOM 1442 N N . ASN A 1 186 ? -27.758 -29.081 -18.556 1.00 97.68 207 ASN C N 1
ATOM 1443 C CA . ASN A 1 186 ? -28.266 -29.406 -17.232 1.00 110.97 207 ASN C CA 1
ATOM 1444 C C . ASN A 1 186 ? -27.935 -30.863 -16.975 1.00 118.16 207 ASN C C 1
ATOM 1445 O O . ASN A 1 186 ? -28.081 -31.705 -17.870 1.00 100.43 207 ASN C O 1
ATOM 1450 N N . LYS A 1 187 ? -27.496 -31.144 -15.743 1.00 124.24 208 LYS C N 1
ATOM 1451 C CA . LYS A 1 187 ? -26.902 -32.440 -15.423 1.00 125.22 208 LYS C CA 1
ATOM 1452 C C . LYS A 1 187 ? -27.829 -33.600 -15.784 1.00 127.22 208 LYS C C 1
ATOM 1453 O O . LYS A 1 187 ? -27.404 -34.569 -16.427 1.00 103.21 208 LYS C O 1
ATOM 1459 N N . VAL A 1 188 ? -29.104 -33.501 -15.417 1.00 144.36 209 VAL C N 1
ATOM 1460 C CA . VAL A 1 188 ? -30.063 -34.590 -15.591 1.00 147.79 209 VAL C CA 1
ATOM 1461 C C . VAL A 1 188 ? -30.955 -34.383 -16.816 1.00 143.79 209 VAL C C 1
ATOM 1462 O O . VAL A 1 188 ? -31.234 -35.339 -17.548 1.00 103.05 209 VAL C O 1
ATOM 1466 N N . THR A 1 189 ? -31.431 -33.145 -17.032 1.00 146.36 210 THR C N 1
ATOM 1467 C CA . THR A 1 189 ? -32.432 -32.882 -18.063 1.00 122.49 210 THR C CA 1
ATOM 1468 C C . THR A 1 189 ? -31.824 -32.946 -19.465 1.00 133.37 210 THR C C 1
ATOM 1469 O O . THR A 1 189 ? -32.452 -33.463 -20.398 1.00 118.90 210 THR C O 1
ATOM 1473 N N . ALA A 1 190 ? -30.593 -32.453 -19.628 1.00 139.76 211 ALA C N 1
ATOM 1474 C CA . ALA A 1 190 ? -29.894 -32.479 -20.915 1.00 117.57 211 ALA C CA 1
ATOM 1475 C C . ALA A 1 190 ? -28.413 -32.745 -20.686 1.00 113.12 211 ALA C C 1
ATOM 1476 O O . ALA A 1 190 ? -27.610 -31.809 -20.582 1.00 109.19 211 ALA C O 1
ATOM 1478 N N . PRO A 1 191 ? -28.011 -34.025 -20.584 1.00 121.97 212 PRO C N 1
ATOM 1479 C CA . PRO A 1 191 ? -26.596 -34.338 -20.343 1.00 107.06 212 PRO C CA 1
ATOM 1480 C C . PRO A 1 191 ? -25.744 -34.209 -21.589 1.00 94.91 212 PRO C C 1
ATOM 1481 O O . PRO A 1 191 ? -24.540 -33.971 -21.488 1.00 106.91 212 PRO C O 1
ATOM 1485 N N . LEU A 1 192 ? -26.342 -34.402 -22.765 1.00 97.35 213 LEU C N 1
ATOM 1486 C CA . LEU A 1 192 ? -25.625 -34.324 -24.034 1.00 99.29 213 LEU C CA 1
ATOM 1487 C C . LEU A 1 192 ? -25.746 -32.955 -24.686 1.00 90.25 213 LEU C C 1
ATOM 1488 O O . LEU A 1 192 ? -25.676 -32.852 -25.920 1.00 71.49 213 LEU C O 1
ATOM 1493 N N . CYS A 1 193 ? -25.978 -31.920 -23.889 1.00 71.59 214 CYS C N 1
ATOM 1494 C CA . CYS A 1 193 ? -26.017 -30.556 -24.380 1.00 64.73 214 CYS C CA 1
ATOM 1495 C C . CYS A 1 193 ? -24.721 -29.877 -23.995 1.00 70.69 214 CYS C C 1
ATOM 1496 O O . CYS A 1 193 ? -24.573 -29.406 -22.859 1.00 72.59 214 CYS C O 1
ATOM 1499 N N . PRO A 1 194 ? -23.743 -29.882 -24.868 1.00 55.82 215 PRO C N 1
ATOM 1500 C CA . PRO A 1 194 ? -22.440 -29.334 -24.494 1.00 57.22 215 PRO C CA 1
ATOM 1501 C C . PRO A 1 194 ? -22.329 -27.831 -24.756 1.00 67.44 215 PRO C C 1
ATOM 1502 O O . PRO A 1 194 ? -21.302 -27.342 -25.251 1.00 63.86 215 PRO C O 1
ATOM 1506 N N . ILE A 1 195 ? -23.370 -27.080 -24.407 1.00 52.94 216 ILE C N 1
ATOM 1507 C CA . ILE A 1 195 ? -23.331 -25.625 -24.429 1.00 53.80 216 ILE C CA 1
ATOM 1508 C C . ILE A 1 195 ? -23.428 -25.188 -22.975 1.00 54.80 216 ILE C C 1
ATOM 1509 O O . ILE A 1 195 ? -24.399 -25.522 -22.289 1.00 61.14 216 ILE C O 1
ATOM 1514 N N . PHE A 1 196 ? -22.409 -24.496 -22.481 1.00 43.83 217 PHE C N 1
ATOM 1515 C CA . PHE A 1 196 ? -22.334 -24.153 -21.068 1.00 53.98 217 PHE C CA 1
ATOM 1516 C C . PHE A 1 196 ? -22.306 -22.646 -20.906 1.00 60.36 217 PHE C C 1
ATOM 1517 O O . PHE A 1 196 ? -21.541 -21.953 -21.583 1.00 60.17 217 PHE C O 1
ATOM 1525 N N . ARG A 1 197 ? -23.140 -22.149 -20.005 1.00 59.47 218 ARG C N 1
ATOM 1526 C CA . ARG A 1 197 ? -23.044 -20.770 -19.573 1.00 61.31 218 ARG C CA 1
ATOM 1527 C C . ARG A 1 197 ? -21.902 -20.699 -18.569 1.00 59.55 218 ARG C C 1
ATOM 1528 O O . ARG A 1 197 ? -21.844 -21.515 -17.643 1.00 62.75 218 ARG C O 1
ATOM 1536 N N . LEU A 1 198 ? -20.960 -19.774 -18.782 1.00 52.29 219 LEU C N 1
ATOM 1537 C CA . LEU A 1 198 ? -19.780 -19.740 -17.918 1.00 58.78 219 LEU C CA 1
ATOM 1538 C C . LEU A 1 198 ? -20.183 -19.577 -16.454 1.00 63.06 219 LEU C C 1
ATOM 1539 O O . LEU A 1 198 ? -19.623 -20.243 -15.567 1.00 70.65 219 LEU C O 1
ATOM 1544 N N . GLY A 1 199 ? -21.160 -18.696 -16.183 1.00 59.68 220 GLY C N 1
ATOM 1545 C CA . GLY A 1 199 ? -21.683 -18.560 -14.829 1.00 62.10 220 GLY C CA 1
ATOM 1546 C C . GLY A 1 199 ? -22.142 -19.881 -14.241 1.00 61.03 220 GLY C C 1
ATOM 1547 O O . GLY A 1 199 ? -21.898 -20.170 -13.065 1.00 52.52 220 GLY C O 1
ATOM 1548 N N . ASP A 1 200 ? -22.816 -20.702 -15.053 1.00 59.09 221 ASP C N 1
ATOM 1549 C CA . ASP A 1 200 ? -23.273 -22.006 -14.581 1.00 61.52 221 ASP C CA 1
ATOM 1550 C C . ASP A 1 200 ? -22.101 -22.932 -14.295 1.00 61.33 221 ASP C C 1
ATOM 1551 O O . ASP A 1 200 ? -22.152 -23.735 -13.354 1.00 61.05 221 ASP C O 1
ATOM 1556 N N . ILE A 1 201 ? -21.043 -22.852 -15.104 1.00 54.20 222 ILE C N 1
ATOM 1557 C CA . ILE A 1 201 ? -19.861 -23.658 -14.824 1.00 61.58 222 ILE C CA 1
ATOM 1558 C C . ILE A 1 201 ? -19.302 -23.306 -13.454 1.00 59.14 222 ILE C C 1
ATOM 1559 O O . ILE A 1 201 ? -19.159 -24.176 -12.585 1.00 51.46 222 ILE C O 1
ATOM 1564 N N . LEU A 1 202 ? -19.021 -22.014 -13.225 1.00 58.03 223 LEU C N 1
ATOM 1565 C CA . LEU A 1 202 ? -18.450 -21.625 -11.935 1.00 64.38 223 LEU C CA 1
ATOM 1566 C C . LEU A 1 202 ? -19.407 -21.906 -10.785 1.00 72.08 223 LEU C C 1
ATOM 1567 O O . LEU A 1 202 ? -18.968 -22.159 -9.652 1.00 64.21 223 LEU C O 1
ATOM 1572 N N . GLN A 1 203 ? -20.711 -21.866 -11.050 1.00 71.95 224 GLN C N 1
ATOM 1573 C CA . GLN A 1 203 ? -21.667 -22.289 -10.042 1.00 66.40 224 GLN C CA 1
ATOM 1574 C C . GLN A 1 203 ? -21.437 -23.755 -9.708 1.00 70.92 224 GLN C C 1
ATOM 1575 O O . GLN A 1 203 ? -21.309 -24.126 -8.534 1.00 68.82 224 GLN C O 1
ATOM 1581 N N . GLU A 1 204 ? -21.318 -24.600 -10.741 1.00 63.55 225 GLU C N 1
ATOM 1582 C CA . GLU A 1 204 ? -21.123 -26.022 -10.497 1.00 65.44 225 GLU C CA 1
ATOM 1583 C C . GLU A 1 204 ? -19.822 -26.298 -9.766 1.00 62.45 225 GLU C C 1
ATOM 1584 O O . GLU A 1 204 ? -19.701 -27.331 -9.107 1.00 65.13 225 GLU C O 1
ATOM 1590 N N . ALA A 1 205 ? -18.851 -25.401 -9.872 1.00 66.15 226 ALA C N 1
ATOM 1591 C CA . ALA A 1 205 ? -17.593 -25.501 -9.153 1.00 63.47 226 ALA C CA 1
ATOM 1592 C C . ALA A 1 205 ? -17.649 -24.836 -7.785 1.00 73.92 226 ALA C C 1
ATOM 1593 O O . ALA A 1 205 ? -16.593 -24.592 -7.185 1.00 76.48 226 ALA C O 1
ATOM 1595 N N . LYS A 1 206 ? -18.846 -24.482 -7.314 1.00 76.18 227 LYS C N 1
ATOM 1596 C CA . LYS A 1 206 ? -19.030 -23.840 -6.012 1.00 70.48 227 LYS C CA 1
ATOM 1597 C C . LYS A 1 206 ? -18.276 -22.508 -5.951 1.00 69.87 227 LYS C C 1
ATOM 1598 O O . LYS A 1 206 ? -17.643 -22.178 -4.947 1.00 74.86 227 LYS C O 1
ATOM 1604 N N . GLU A 1 207 ? -18.363 -21.720 -7.032 1.00 67.16 228 GLU C N 1
ATOM 1605 C CA . GLU A 1 207 ? -17.623 -20.469 -7.155 1.00 63.66 228 GLU C CA 1
ATOM 1606 C C . GLU A 1 207 ? -18.519 -19.337 -7.630 1.00 62.06 228 GLU C C 1
ATOM 1607 O O . GLU A 1 207 ? -19.491 -19.559 -8.353 1.00 74.85 228 GLU C O 1
ATOM 1613 N N . ASN A 1 208 ? -18.151 -18.112 -7.258 1.00 55.08 229 ASN C N 1
ATOM 1614 C CA . ASN A 1 208 ? -18.911 -16.918 -7.617 1.00 58.69 229 ASN C CA 1
ATOM 1615 C C . ASN A 1 208 ? -18.227 -16.223 -8.785 1.00 66.55 229 ASN C C 1
ATOM 1616 O O . ASN A 1 208 ? -17.139 -15.657 -8.627 1.00 77.82 229 ASN C O 1
ATOM 1621 N N . PHE A 1 209 ? -18.903 -16.203 -9.936 1.00 62.95 230 PHE C N 1
ATOM 1622 C CA . PHE A 1 209 ? -18.317 -15.591 -11.125 1.00 59.59 230 PHE C CA 1
ATOM 1623 C C . PHE A 1 209 ? -17.979 -14.121 -10.880 1.00 74.30 230 PHE C C 1
ATOM 1624 O O . PHE A 1 209 ? -16.908 -13.644 -11.279 1.00 65.93 230 PHE C O 1
ATOM 1632 N N . SER A 1 210 ? -18.903 -13.371 -10.268 1.00 82.51 231 SER C N 1
ATOM 1633 C CA . SER A 1 210 ? -18.619 -11.967 -9.980 1.00 73.91 231 SER C CA 1
ATOM 1634 C C . SER A 1 210 ? -17.354 -11.815 -9.159 1.00 65.86 231 SER C C 1
ATOM 1635 O O . SER A 1 210 ? -16.527 -10.943 -9.444 1.00 63.12 231 SER C O 1
ATOM 1638 N N . GLU A 1 211 ? -17.175 -12.658 -8.143 1.00 76.95 232 GLU C N 1
ATOM 1639 C CA . GLU A 1 211 ? -15.972 -12.544 -7.331 1.00 76.07 232 GLU C CA 1
ATOM 1640 C C . GLU A 1 211 ? -14.743 -12.929 -8.134 1.00 69.78 232 GLU C C 1
ATOM 1641 O O . GLU A 1 211 ? -13.788 -12.147 -8.225 1.00 72.05 232 GLU C O 1
ATOM 1647 N N . MET A 1 212 ? -14.772 -14.109 -8.775 1.00 68.98 233 MET C N 1
ATOM 1648 C CA . MET A 1 212 ? -13.578 -14.612 -9.458 1.00 80.27 233 MET C CA 1
ATOM 1649 C C . MET A 1 212 ? -13.151 -13.711 -10.614 1.00 77.54 233 MET C C 1
ATOM 1650 O O . MET A 1 212 ? -11.957 -13.636 -10.939 1.00 64.94 233 MET C O 1
ATOM 1655 N N . ALA A 1 213 ? -14.106 -13.013 -11.232 1.00 61.53 234 ALA C N 1
ATOM 1656 C CA . ALA A 1 213 ? -13.821 -12.217 -12.416 1.00 58.93 234 ALA C CA 1
ATOM 1657 C C . ALA A 1 213 ? -12.861 -11.063 -12.130 1.00 66.71 234 ALA C C 1
ATOM 1658 O O . ALA A 1 213 ? -12.302 -10.483 -13.070 1.00 61.94 234 ALA C O 1
ATOM 1660 N N . VAL A 1 214 ? -12.675 -10.694 -10.862 1.00 68.16 235 VAL C N 1
ATOM 1661 C CA . VAL A 1 214 ? -11.817 -9.555 -10.554 1.00 71.56 235 VAL C CA 1
ATOM 1662 C C . VAL A 1 214 ? -10.356 -9.900 -10.801 1.00 72.67 235 VAL C C 1
ATOM 1663 O O . VAL A 1 214 ? -9.653 -9.193 -11.532 1.00 77.36 235 VAL C O 1
ATOM 1667 N N . LYS A 1 215 ? -9.881 -10.996 -10.209 1.00 78.66 236 LYS C N 1
ATOM 1668 C CA . LYS A 1 215 ? -8.476 -11.387 -10.282 1.00 74.73 236 LYS C CA 1
ATOM 1669 C C . LYS A 1 215 ? -8.220 -12.619 -11.148 1.00 68.08 236 LYS C C 1
ATOM 1670 O O . LYS A 1 215 ? -7.061 -13.023 -11.300 1.00 70.08 236 LYS C O 1
ATOM 1676 N N . GLY A 1 216 ? -9.256 -13.215 -11.725 1.00 58.88 237 GLY C N 1
ATOM 1677 C CA . GLY A 1 216 ? -9.098 -14.391 -12.550 1.00 55.80 237 GLY C CA 1
ATOM 1678 C C . GLY A 1 216 ? -8.982 -15.674 -11.745 1.00 60.98 237 GLY C C 1
ATOM 1679 O O . GLY A 1 216 ? -9.187 -15.712 -10.528 1.00 70.07 237 GLY C O 1
ATOM 1680 N N . GLY A 1 217 ? -8.617 -16.739 -12.447 1.00 66.18 238 GLY C N 1
ATOM 1681 C CA . GLY A 1 217 ? -8.503 -18.049 -11.837 1.00 66.14 238 GLY C CA 1
ATOM 1682 C C . GLY A 1 217 ? -8.483 -19.145 -12.891 1.00 73.21 238 GLY C C 1
ATOM 1683 O O . GLY A 1 217 ? -8.366 -18.882 -14.093 1.00 62.61 238 GLY C O 1
ATOM 1684 N N . ILE A 1 218 ? -8.623 -20.385 -12.403 1.00 66.76 239 ILE C N 1
ATOM 1685 C CA . ILE A 1 218 ? -8.478 -21.594 -13.213 1.00 56.45 239 ILE C CA 1
ATOM 1686 C C . ILE A 1 218 ? -9.585 -22.572 -12.854 1.00 55.73 239 ILE C C 1
ATOM 1687 O O . ILE A 1 218 ? -9.730 -22.949 -11.687 1.00 59.28 239 ILE C O 1
ATOM 1692 N N . ILE A 1 219 ? -10.349 -23.001 -13.853 1.00 55.83 240 ILE C N 1
ATOM 1693 C CA . ILE A 1 219 ? -11.444 -23.948 -13.676 1.00 52.77 240 ILE C CA 1
ATOM 1694 C C . ILE A 1 219 ? -11.169 -25.172 -14.527 1.00 53.60 240 ILE C C 1
ATOM 1695 O O . ILE A 1 219 ? -10.841 -25.046 -15.713 1.00 54.04 240 ILE C O 1
ATOM 1700 N N . ALA A 1 220 ? -11.321 -26.347 -13.933 1.00 44.84 241 ALA C N 1
ATOM 1701 C CA . ALA A 1 220 ? -11.146 -27.597 -14.651 1.00 43.00 241 ALA C CA 1
ATOM 1702 C C . ALA A 1 220 ? -12.514 -28.156 -15.015 1.00 46.69 241 ALA C C 1
ATOM 1703 O O . ALA A 1 220 ? -13.336 -28.421 -14.135 1.00 55.46 241 ALA C O 1
ATOM 1705 N N . ILE A 1 221 ? -12.740 -28.357 -16.304 1.00 48.33 242 ILE C N 1
ATOM 1706 C CA . ILE A 1 221 ? -13.932 -29.022 -16.804 1.00 43.01 242 ILE C CA 1
ATOM 1707 C C . ILE A 1 221 ? -13.535 -30.465 -17.022 1.00 43.17 242 ILE C C 1
ATOM 1708 O O . ILE A 1 221 ? -12.851 -30.771 -18.001 1.00 56.88 242 ILE C O 1
ATOM 1713 N N . GLU A 1 222 ? -13.992 -31.362 -16.165 1.00 44.21 243 GLU C N 1
ATOM 1714 C CA . GLU A 1 222 ? -13.563 -32.754 -16.194 1.00 50.73 243 GLU C CA 1
ATOM 1715 C C . GLU A 1 222 ? -14.640 -33.582 -16.881 1.00 51.23 243 GLU C C 1
ATOM 1716 O O . GLU A 1 222 ? -15.798 -33.560 -16.459 1.00 59.27 243 GLU C O 1
ATOM 1722 N N . ILE A 1 223 ? -14.275 -34.257 -17.970 1.00 46.38 244 ILE C N 1
ATOM 1723 C CA . ILE A 1 223 ? -15.193 -35.111 -18.725 1.00 48.24 244 ILE C CA 1
ATOM 1724 C C . ILE A 1 223 ? -14.769 -36.565 -18.529 1.00 54.89 244 ILE C C 1
ATOM 1725 O O . ILE A 1 223 ? -13.706 -36.985 -19.008 1.00 53.90 244 ILE C O 1
ATOM 1730 N N . LYS A 1 224 ? -15.608 -37.345 -17.849 1.00 56.37 245 LYS C N 1
ATOM 1731 C CA . LYS A 1 224 ? -15.323 -38.743 -17.543 1.00 59.11 245 LYS C CA 1
ATOM 1732 C C . LYS A 1 224 ? -16.124 -39.627 -18.486 1.00 57.83 245 LYS C C 1
ATOM 1733 O O . LYS A 1 224 ? -17.318 -39.392 -18.697 1.00 59.81 245 LYS C O 1
ATOM 1739 N N . TRP A 1 225 ? -15.467 -40.613 -19.079 1.00 54.68 246 TRP C N 1
ATOM 1740 C CA . TRP A 1 225 ? -16.141 -41.613 -19.897 1.00 63.47 246 TRP C CA 1
ATOM 1741 C C . TRP A 1 225 ? -15.867 -43.001 -19.318 1.00 68.66 246 TRP C C 1
ATOM 1742 O O . TRP A 1 225 ? -14.709 -43.397 -19.166 1.00 68.98 246 TRP C O 1
ATOM 1753 N N . ASP A 1 226 ? -16.919 -43.730 -18.977 1.00 67.93 247 ASP C N 1
ATOM 1754 C CA . ASP A 1 226 ? -16.802 -45.133 -18.603 1.00 61.84 247 ASP C CA 1
ATOM 1755 C C . ASP A 1 226 ? -17.700 -45.919 -19.544 1.00 71.92 247 ASP C C 1
ATOM 1756 O O . ASP A 1 226 ? -18.922 -45.926 -19.371 1.00 83.97 247 ASP C O 1
ATOM 1761 N N . CYS A 1 227 ? -17.112 -46.621 -20.507 1.00 66.85 248 CYS C N 1
ATOM 1762 C CA . CYS A 1 227 ? -17.870 -47.095 -21.658 1.00 66.11 248 CYS C CA 1
ATOM 1763 C C . CYS A 1 227 ? -17.901 -48.616 -21.740 1.00 74.49 248 CYS C C 1
ATOM 1764 O O . CYS A 1 227 ? -16.852 -49.272 -21.696 1.00 84.17 248 CYS C O 1
ATOM 1767 N N . ASP A 1 228 ? -19.110 -49.167 -21.874 1.00 64.40 249 ASP C N 1
ATOM 1768 C CA . ASP A 1 228 ? -19.303 -50.575 -22.192 1.00 61.60 249 ASP C CA 1
ATOM 1769 C C . ASP A 1 228 ? -19.833 -50.622 -23.611 1.00 58.73 249 ASP C C 1
ATOM 1770 O O . ASP A 1 228 ? -20.934 -50.134 -23.882 1.00 67.41 249 ASP C O 1
ATOM 1775 N N . LEU A 1 229 ? -19.058 -51.212 -24.505 1.00 59.50 250 LEU C N 1
ATOM 1776 C CA . LEU A 1 229 ? -19.387 -51.202 -25.916 1.00 61.07 250 LEU C CA 1
ATOM 1777 C C . LEU A 1 229 ? -20.185 -52.436 -26.334 1.00 73.18 250 LEU C C 1
ATOM 1778 O O . LEU A 1 229 ? -20.583 -52.539 -27.499 1.00 82.29 250 LEU C O 1
ATOM 1783 N N . ASP A 1 230 ? -20.436 -53.367 -25.415 1.00 80.02 251 ASP C N 1
ATOM 1784 C CA . ASP A 1 230 ? -21.195 -54.566 -25.744 1.00 80.45 251 ASP C CA 1
ATOM 1785 C C . ASP A 1 230 ? -22.662 -54.238 -25.975 1.00 81.56 251 ASP C C 1
ATOM 1786 O O . ASP A 1 230 ? -23.250 -53.401 -25.283 1.00 75.01 251 ASP C O 1
ATOM 1791 N N . SER A 1 231 ? -23.262 -54.950 -26.932 1.00 75.64 252 SER C N 1
ATOM 1792 C CA . SER A 1 231 ? -24.634 -54.668 -27.332 1.00 73.39 252 SER C CA 1
ATOM 1793 C C . SER A 1 231 ? -25.634 -54.957 -26.215 1.00 71.78 252 SER C C 1
ATOM 1794 O O . SER A 1 231 ? -26.636 -54.245 -26.082 1.00 67.80 252 SER C O 1
ATOM 1797 N N . TRP A 1 232 ? -25.389 -55.980 -25.393 1.00 73.38 253 TRP C N 1
ATOM 1798 C CA . TRP A 1 232 ? -26.366 -56.291 -24.352 1.00 76.72 253 TRP C CA 1
ATOM 1799 C C . TRP A 1 232 ? -26.384 -55.261 -23.226 1.00 83.06 253 TRP C C 1
ATOM 1800 O O . TRP A 1 232 ? -27.433 -55.067 -22.600 1.00 81.91 253 TRP C O 1
ATOM 1811 N N . SER A 1 233 ? -25.247 -54.620 -22.906 1.00 84.57 254 SER C N 1
ATOM 1812 C CA . SER A 1 233 ? -25.260 -53.535 -21.905 1.00 83.14 254 SER C CA 1
ATOM 1813 C C . SER A 1 233 ? -24.384 -52.408 -22.443 1.00 74.69 254 SER C C 1
ATOM 1814 O O . SER A 1 233 ? -23.233 -52.250 -22.044 1.00 94.00 254 SER C O 1
ATOM 1817 N N . TYR A 1 234 ? -24.944 -51.580 -23.315 1.00 72.78 255 TYR C N 1
ATOM 1818 C CA . TYR A 1 234 ? -24.174 -50.525 -23.955 1.00 63.96 255 TYR C CA 1
ATOM 1819 C C . TYR A 1 234 ? -24.387 -49.221 -23.213 1.00 64.35 255 TYR C C 1
ATOM 1820 O O . TYR A 1 234 ? -25.501 -48.686 -23.185 1.00 66.78 255 TYR C O 1
ATOM 1829 N N . TYR A 1 235 ? -23.307 -48.699 -22.647 1.00 70.98 256 TYR C N 1
ATOM 1830 C CA . TYR A 1 235 ? -23.309 -47.373 -22.056 1.00 71.69 256 TYR C CA 1
ATOM 1831 C C . TYR A 1 235 ? -22.018 -46.691 -22.485 1.00 72.58 256 TYR C C 1
ATOM 1832 O O . TYR A 1 235 ? -20.932 -47.229 -22.259 1.00 65.33 256 TYR C O 1
ATOM 1841 N N . CYS A 1 236 ? -22.136 -45.576 -23.206 1.00 74.75 257 CYS C N 1
ATOM 1842 C CA . CYS A 1 236 ? -20.983 -44.707 -23.442 1.00 71.13 257 CYS C CA 1
ATOM 1843 C C . CYS A 1 236 ? -21.498 -43.273 -23.564 1.00 64.68 257 CYS C C 1
ATOM 1844 O O . CYS A 1 236 ? -21.915 -42.852 -24.647 1.00 71.85 257 CYS C O 1
ATOM 1847 N N . SER A 1 237 ? -21.427 -42.523 -22.468 1.00 60.71 258 SER C N 1
ATOM 1848 C CA . SER A 1 237 ? -21.884 -41.145 -22.415 1.00 59.04 258 SER C CA 1
ATOM 1849 C C . SER A 1 237 ? -21.026 -40.397 -21.412 1.00 62.89 258 SER C C 1
ATOM 1850 O O . SER A 1 237 ? -20.569 -40.989 -20.426 1.00 66.22 258 SER C O 1
ATOM 1853 N N . PRO A 1 238 ? -20.843 -39.097 -21.595 1.00 56.11 259 PRO C N 1
ATOM 1854 C CA . PRO A 1 238 ? -19.920 -38.351 -20.740 1.00 65.08 259 PRO C CA 1
ATOM 1855 C C . PRO A 1 238 ? -20.515 -37.961 -19.396 1.00 63.95 259 PRO C C 1
ATOM 1856 O O . PRO A 1 238 ? -21.725 -37.773 -19.249 1.00 66.68 259 PRO C O 1
ATOM 1860 N N . GLU A 1 239 ? -19.621 -37.794 -18.417 1.00 56.71 260 GLU C N 1
ATOM 1861 C CA . GLU A 1 239 ? -19.975 -37.310 -17.089 1.00 57.65 260 GLU C CA 1
ATOM 1862 C C . GLU A 1 239 ? -19.116 -36.099 -16.765 1.00 58.57 260 GLU C C 1
ATOM 1863 O O . GLU A 1 239 ? -17.886 -36.207 -16.718 1.00 60.95 260 GLU C O 1
ATOM 1869 N N . TYR A 1 240 ? -19.759 -34.955 -16.532 1.00 57.28 261 TYR C N 1
ATOM 1870 C CA . TYR A 1 240 ? -19.063 -33.702 -16.266 1.00 60.06 261 TYR C CA 1
ATOM 1871 C C . TYR A 1 240 ? -18.962 -33.406 -14.773 1.00 61.47 261 TYR C C 1
ATOM 1872 O O . TYR A 1 240 ? -19.922 -33.589 -14.020 1.00 72.20 261 TYR C O 1
ATOM 1881 N N . SER A 1 241 ? -17.786 -32.944 -14.356 1.00 50.68 262 SER C N 1
ATOM 1882 C CA . SER A 1 241 ? -17.576 -32.356 -13.045 1.00 51.43 262 SER C CA 1
ATOM 1883 C C . SER A 1 241 ? -16.759 -31.080 -13.202 1.00 55.65 262 SER C C 1
ATOM 1884 O O . SER A 1 241 ? -16.015 -30.920 -14.172 1.00 59.31 262 SER C O 1
ATOM 1887 N N . PHE A 1 242 ? -16.898 -30.171 -12.233 1.00 62.77 263 PHE C N 1
ATOM 1888 C CA . PHE A 1 242 ? -16.333 -28.825 -12.334 1.00 59.28 263 PHE C CA 1
ATOM 1889 C C . PHE A 1 242 ? -15.650 -28.419 -11.032 1.00 55.57 263 PHE C C 1
ATOM 1890 O O . PHE A 1 242 ? -16.243 -28.510 -9.956 1.00 71.39 263 PHE C O 1
ATOM 1898 N N . ARG A 1 243 ? -14.413 -27.952 -11.135 1.00 47.68 264 ARG C N 1
ATOM 1899 C CA . ARG A 1 243 ? -13.581 -27.735 -9.961 1.00 55.56 264 ARG C CA 1
ATOM 1900 C C . ARG A 1 243 ? -12.628 -26.574 -10.213 1.00 57.31 264 ARG C C 1
ATOM 1901 O O . ARG A 1 243 ? -12.123 -26.400 -11.326 1.00 59.66 264 ARG C O 1
ATOM 1909 N N . ARG A 1 244 ? -12.407 -25.764 -9.185 1.00 53.88 265 ARG C N 1
ATOM 1910 C CA . ARG A 1 244 ? -11.432 -24.685 -9.270 1.00 58.17 265 ARG C CA 1
ATOM 1911 C C . ARG A 1 244 ? -10.073 -25.202 -8.809 1.00 50.42 265 ARG C C 1
ATOM 1912 O O . ARG A 1 244 ? -9.971 -25.819 -7.748 1.00 61.13 265 ARG C O 1
ATOM 1920 N N . LEU A 1 245 ? -9.038 -24.973 -9.617 1.00 55.75 266 LEU C N 1
ATOM 1921 C CA . LEU A 1 245 ? -7.740 -25.582 -9.356 1.00 58.37 266 LEU C CA 1
ATOM 1922 C C . LEU A 1 245 ? -6.788 -24.714 -8.538 1.00 63.84 266 LEU C C 1
ATOM 1923 O O . LEU A 1 245 ? -5.896 -25.264 -7.880 1.00 72.12 266 LEU C O 1
ATOM 1928 N N . ASP A 1 246 ? -6.963 -23.394 -8.517 1.00 67.42 267 ASP C N 1
ATOM 1929 C CA . ASP A 1 246 ? -6.078 -22.518 -7.755 1.00 64.41 267 ASP C CA 1
ATOM 1930 C C . ASP A 1 246 ? -6.677 -22.172 -6.393 1.00 80.22 267 ASP C C 1
ATOM 1931 O O . ASP A 1 246 ? -7.884 -21.945 -6.263 1.00 81.19 267 ASP C O 1
ATOM 1936 N N . ASP A 1 247 ? -5.825 -22.180 -5.370 1.00 88.06 268 ASP C N 1
ATOM 1937 C CA . ASP A 1 247 ? -6.258 -21.857 -4.014 1.00 98.55 268 ASP C CA 1
ATOM 1938 C C . ASP A 1 247 ? -6.784 -20.425 -3.992 1.00 103.85 268 ASP C C 1
ATOM 1939 O O . ASP A 1 247 ? -6.045 -19.489 -4.309 1.00 107.16 268 ASP C O 1
ATOM 1944 N N . LYS A 1 248 ? -8.056 -20.240 -3.619 1.00 99.97 269 LYS C N 1
ATOM 1945 C CA . LYS A 1 248 ? -8.627 -18.894 -3.684 1.00 93.03 269 LYS C CA 1
ATOM 1946 C C . LYS A 1 248 ? -8.204 -17.998 -2.526 1.00 98.56 269 LYS C C 1
ATOM 1947 O O . LYS A 1 248 ? -8.502 -16.797 -2.556 1.00 100.68 269 LYS C O 1
ATOM 1953 N N . THR A 1 249 ? -7.516 -18.539 -1.523 1.00 108.95 270 THR C N 1
ATOM 1954 C CA . THR A 1 249 ? -7.168 -17.757 -0.345 1.00 98.65 270 THR C CA 1
ATOM 1955 C C . THR A 1 249 ? -6.255 -16.604 -0.745 1.00 93.68 270 THR C C 1
ATOM 1956 O O . THR A 1 249 ? -5.486 -16.695 -1.702 1.00 93.49 270 THR C O 1
ATOM 1960 N N . ARG A 1 250 ? -6.333 -15.516 0.020 1.00 100.75 271 ARG C N 1
ATOM 1961 C CA . ARG A 1 250 ? -5.707 -14.262 -0.387 1.00 101.80 271 ARG C CA 1
ATOM 1962 C C . ARG A 1 250 ? -4.187 -14.365 -0.349 1.00 108.56 271 ARG C C 1
ATOM 1963 O O . ARG A 1 250 ? -3.495 -13.840 -1.233 1.00 94.79 271 ARG C O 1
ATOM 1971 N N . THR A 1 251 ? -3.654 -15.057 0.655 1.00 112.82 272 THR C N 1
ATOM 1972 C CA . THR A 1 251 ? -2.215 -15.102 0.871 1.00 113.47 272 THR C CA 1
ATOM 1973 C C . THR A 1 251 ? -1.487 -16.032 -0.085 1.00 113.74 272 THR C C 1
ATOM 1974 O O . THR A 1 251 ? -0.272 -15.881 -0.256 1.00 105.91 272 THR C O 1
ATOM 1978 N N . GLN A 1 252 ? -2.183 -17.006 -0.676 1.00 122.11 273 GLN C N 1
ATOM 1979 C CA . GLN A 1 252 ? -1.551 -18.048 -1.474 1.00 103.81 273 GLN C CA 1
ATOM 1980 C C . GLN A 1 252 ? -1.546 -17.731 -2.969 1.00 92.68 273 GLN C C 1
ATOM 1981 O O . GLN A 1 252 ? -1.419 -18.649 -3.786 1.00 91.39 273 GLN C O 1
ATOM 1987 N N . TYR A 1 253 ? -1.664 -16.456 -3.333 1.00 85.28 274 TYR C N 1
ATOM 1988 C CA . TYR A 1 253 ? -1.479 -15.967 -4.691 1.00 74.92 274 TYR C CA 1
ATOM 1989 C C . TYR A 1 253 ? -2.461 -16.588 -5.673 1.00 84.36 274 TYR C C 1
ATOM 1990 O O . TYR A 1 253 ? -2.040 -17.296 -6.594 1.00 90.62 274 TYR C O 1
ATOM 1999 N N . PRO A 1 254 ? -3.754 -16.330 -5.547 1.00 85.00 275 PRO C N 1
ATOM 2000 C CA . PRO A 1 254 ? -4.726 -16.887 -6.488 1.00 77.20 275 PRO C CA 1
ATOM 2001 C C . PRO A 1 254 ? -4.831 -16.002 -7.723 1.00 77.89 275 PRO C C 1
ATOM 2002 O O . PRO A 1 254 ? -4.238 -14.918 -7.788 1.00 73.13 275 PRO C O 1
ATOM 2006 N N . GLY A 1 255 ? -5.629 -16.466 -8.688 1.00 65.72 276 GLY C N 1
ATOM 2007 C CA . GLY A 1 255 ? -5.953 -15.700 -9.876 1.00 63.22 276 GLY C CA 1
ATOM 2008 C C . GLY A 1 255 ? -5.114 -16.086 -11.084 1.00 54.22 276 GLY C C 1
ATOM 2009 O O . GLY A 1 255 ? -4.216 -16.928 -11.024 1.00 61.84 276 GLY C O 1
ATOM 2010 N N . PHE A 1 256 ? -5.456 -15.479 -12.222 1.00 54.35 277 PHE C N 1
ATOM 2011 C CA . PHE A 1 256 ? -4.723 -15.733 -13.457 1.00 50.51 277 PHE C CA 1
ATOM 2012 C C . PHE A 1 256 ? -4.823 -14.524 -14.392 1.00 49.01 277 PHE C C 1
ATOM 2013 O O . PHE A 1 256 ? -5.866 -13.866 -14.466 1.00 52.79 277 PHE C O 1
ATOM 2021 N N . SER A 1 257 ? -3.735 -14.238 -15.107 1.00 45.50 278 SER C N 1
ATOM 2022 C CA . SER A 1 257 ? -3.694 -13.110 -16.030 1.00 45.09 278 SER C CA 1
ATOM 2023 C C . SER A 1 257 ? -2.680 -13.376 -17.134 1.00 46.34 278 SER C C 1
ATOM 2024 O O . SER A 1 257 ? -1.818 -14.249 -17.008 1.00 64.78 278 SER C O 1
ATOM 2027 N N . ILE A 1 258 ? -2.826 -12.659 -18.250 1.00 50.50 279 ILE C N 1
ATOM 2028 C CA . ILE A 1 258 ? -1.835 -12.666 -19.324 1.00 48.14 279 ILE C CA 1
ATOM 2029 C C . ILE A 1 258 ? -1.437 -11.223 -19.598 1.00 53.75 279 ILE C C 1
ATOM 2030 O O . ILE A 1 258 ? -2.262 -10.313 -19.477 1.00 49.54 279 ILE C O 1
ATOM 2035 N N . ARG A 1 259 ? -0.166 -10.997 -19.911 1.00 62.87 280 ARG C N 1
ATOM 2036 C CA . ARG A 1 259 ? 0.261 -9.679 -20.366 1.00 55.61 280 ARG C CA 1
ATOM 2037 C C . ARG A 1 259 ? 0.457 -9.734 -21.871 1.00 53.90 280 ARG C C 1
ATOM 2038 O O . ARG A 1 259 ? 0.979 -10.715 -22.403 1.00 66.90 280 ARG C O 1
ATOM 2046 N N . PHE A 1 260 ? -0.028 -8.717 -22.566 1.00 47.35 281 PHE C N 1
ATOM 2047 C CA . PHE A 1 260 ? 0.290 -8.597 -23.977 1.00 47.16 281 PHE C CA 1
ATOM 2048 C C . PHE A 1 260 ? 0.304 -7.126 -24.342 1.00 54.65 281 PHE C C 1
ATOM 2049 O O . PHE A 1 260 ? -0.057 -6.267 -23.541 1.00 58.07 281 PHE C O 1
ATOM 2057 N N . ALA A 1 261 ? 0.775 -6.833 -25.548 1.00 51.01 282 ALA C N 1
ATOM 2058 C CA . ALA A 1 261 ? 0.882 -5.454 -25.992 1.00 49.82 282 ALA C CA 1
ATOM 2059 C C . ALA A 1 261 ? 0.487 -5.356 -27.454 1.00 59.19 282 ALA C C 1
ATOM 2060 O O . ALA A 1 261 ? 0.617 -6.315 -28.217 1.00 64.18 282 ALA C O 1
ATOM 2062 N N . ARG A 1 262 ? 0.020 -4.178 -27.845 1.00 55.83 283 ARG C N 1
ATOM 2063 C CA . ARG A 1 262 ? -0.277 -3.882 -29.238 1.00 48.36 283 ARG C CA 1
ATOM 2064 C C . ARG A 1 262 ? 0.690 -2.793 -29.671 1.00 52.73 283 ARG C C 1
ATOM 2065 O O . ARG A 1 262 ? 0.741 -1.721 -29.062 1.00 59.86 283 ARG C O 1
ATOM 2073 N N . HIS A 1 263 ? 1.522 -3.101 -30.649 1.00 59.63 284 HIS C N 1
ATOM 2074 C CA . HIS A 1 263 ? 2.571 -2.186 -31.056 1.00 68.54 284 HIS C CA 1
ATOM 2075 C C . HIS A 1 263 ? 2.132 -1.343 -32.239 1.00 67.42 284 HIS C C 1
ATOM 2076 O O . HIS A 1 263 ? 1.474 -1.823 -33.165 1.00 63.25 284 HIS C O 1
ATOM 2083 N N . TYR A 1 264 ? 2.494 -0.076 -32.181 1.00 75.30 285 TYR C N 1
ATOM 2084 C CA . TYR A 1 264 ? 2.257 0.866 -33.249 1.00 61.27 285 TYR C CA 1
ATOM 2085 C C . TYR A 1 264 ? 3.549 1.631 -33.453 1.00 61.39 285 TYR C C 1
ATOM 2086 O O . TYR A 1 264 ? 4.452 1.606 -32.608 1.00 71.24 285 TYR C O 1
ATOM 2095 N N . LYS A 1 265 ? 3.636 2.309 -34.583 1.00 59.90 286 LYS C N 1
ATOM 2096 C CA . LYS A 1 265 ? 4.748 3.197 -34.854 1.00 58.92 286 LYS C CA 1
ATOM 2097 C C . LYS A 1 265 ? 4.212 4.596 -35.117 1.00 75.85 286 LYS C C 1
ATOM 2098 O O . LYS A 1 265 ? 3.241 4.759 -35.862 1.00 99.34 286 LYS C O 1
ATOM 2104 N N . LEU A 1 266 ? 4.801 5.596 -34.469 1.00 75.05 287 LEU C N 1
ATOM 2105 C CA . LEU A 1 266 ? 4.434 6.960 -34.812 1.00 84.23 287 LEU C CA 1
ATOM 2106 C C . LEU A 1 266 ? 5.224 7.429 -36.038 1.00 89.85 287 LEU C C 1
ATOM 2107 O O . LEU A 1 266 ? 6.221 6.806 -36.415 1.00 66.42 287 LEU C O 1
ATOM 2112 N N . PRO A 1 267 ? 4.775 8.519 -36.696 1.00 96.98 288 PRO C N 1
ATOM 2113 C CA . PRO A 1 267 ? 5.381 8.911 -37.984 1.00 78.52 288 PRO C CA 1
ATOM 2114 C C . PRO A 1 267 ? 6.894 9.006 -38.019 1.00 86.60 288 PRO C C 1
ATOM 2115 O O . PRO A 1 267 ? 7.484 8.580 -39.022 1.00 84.79 288 PRO C O 1
ATOM 2119 N N . ASP A 1 268 ? 7.547 9.531 -36.970 1.00 93.47 289 ASP C N 1
ATOM 2120 C CA . ASP A 1 268 ? 9.012 9.589 -36.965 1.00 83.15 289 ASP C CA 1
ATOM 2121 C C . ASP A 1 268 ? 9.637 8.199 -37.033 1.00 85.39 289 ASP C C 1
ATOM 2122 O O . ASP A 1 268 ? 10.836 8.078 -37.303 1.00 94.89 289 ASP C O 1
ATOM 2127 N N . GLY A 1 269 ? 8.859 7.158 -36.740 1.00 93.31 290 GLY C N 1
ATOM 2128 C CA . GLY A 1 269 ? 9.295 5.782 -36.783 1.00 83.26 290 GLY C CA 1
ATOM 2129 C C . GLY A 1 269 ? 9.495 5.154 -35.426 1.00 84.72 290 GLY C C 1
ATOM 2130 O O . GLY A 1 269 ? 9.483 3.919 -35.326 1.00 71.74 290 GLY C O 1
ATOM 2131 N N . THR A 1 270 ? 9.611 5.959 -34.371 1.00 88.17 291 THR C N 1
ATOM 2132 C CA . THR A 1 270 ? 9.802 5.410 -33.038 1.00 81.82 291 THR C CA 1
ATOM 2133 C C . THR A 1 270 ? 8.567 4.626 -32.620 1.00 70.53 291 THR C C 1
ATOM 2134 O O . THR A 1 270 ? 7.442 4.917 -33.034 1.00 66.50 291 THR C O 1
ATOM 2138 N N . GLU A 1 271 ? 8.792 3.643 -31.766 1.00 73.26 292 GLU C N 1
ATOM 2139 C CA . GLU A 1 271 ? 7.761 2.713 -31.349 1.00 57.97 292 GLU C CA 1
ATOM 2140 C C . GLU A 1 271 ? 6.937 3.279 -30.206 1.00 60.35 292 GLU C C 1
ATOM 2141 O O . GLU A 1 271 ? 7.445 4.027 -29.366 1.00 66.08 292 GLU C O 1
ATOM 2147 N N . GLN A 1 272 ? 5.648 2.960 -30.213 1.00 56.01 293 GLN C N 1
ATOM 2148 C CA . GLN A 1 272 ? 4.800 3.203 -29.055 1.00 57.95 293 GLN C CA 1
ATOM 2149 C C . GLN A 1 272 ? 3.884 1.995 -28.918 1.00 60.97 293 GLN C C 1
ATOM 2150 O O . GLN A 1 272 ? 3.517 1.378 -29.920 1.00 63.21 293 GLN C O 1
ATOM 2156 N N . ARG A 1 273 ? 3.559 1.606 -27.693 1.00 55.76 294 ARG C N 1
ATOM 2157 C CA . ARG A 1 273 ? 2.777 0.390 -27.526 1.00 59.85 294 ARG C CA 1
ATOM 2158 C C . ARG A 1 273 ? 1.671 0.623 -26.507 1.00 52.31 294 ARG C C 1
ATOM 2159 O O . ARG A 1 273 ? 1.673 1.606 -25.758 1.00 50.58 294 ARG C O 1
ATOM 2167 N N . THR A 1 274 ? 0.705 -0.289 -26.519 1.00 47.82 295 THR C N 1
ATOM 2168 C CA . THR A 1 274 ? -0.409 -0.287 -25.581 1.00 59.48 295 THR C CA 1
ATOM 2169 C C . THR A 1 274 ? -0.387 -1.599 -24.813 1.00 66.86 295 THR C C 1
ATOM 2170 O O . THR A 1 274 ? -0.554 -2.677 -25.399 1.00 63.77 295 THR C O 1
ATOM 2174 N N . LEU A 1 275 ? -0.180 -1.497 -23.508 1.00 59.89 296 LEU C N 1
ATOM 2175 C CA . LEU A 1 275 ? 0.092 -2.640 -22.656 1.00 54.84 296 LEU C CA 1
ATOM 2176 C C . LEU A 1 275 ? -1.185 -3.080 -21.959 1.00 56.44 296 LEU C C 1
ATOM 2177 O O . LEU A 1 275 ? -1.865 -2.268 -21.321 1.00 47.96 296 LEU C O 1
ATOM 2182 N N . PHE A 1 276 ? -1.513 -4.360 -22.099 1.00 58.17 297 PHE C N 1
ATOM 2183 C CA . PHE A 1 276 ? -2.675 -4.965 -21.466 1.00 51.92 297 PHE C CA 1
ATOM 2184 C C . PHE A 1 276 ? -2.220 -5.960 -20.414 1.00 54.55 297 PHE C C 1
ATOM 2185 O O . PHE A 1 276 ? -1.349 -6.805 -20.678 1.00 56.21 297 PHE C O 1
ATOM 2193 N N . LYS A 1 277 ? -2.817 -5.860 -19.233 1.00 44.07 298 LYS C N 1
ATOM 2194 C CA . LYS A 1 277 ? -2.820 -6.938 -18.259 1.00 55.29 298 LYS C CA 1
ATOM 2195 C C . LYS A 1 277 ? -4.259 -7.437 -18.194 1.00 61.94 298 LYS C C 1
ATOM 2196 O O . LYS A 1 277 ? -5.158 -6.714 -17.746 1.00 63.68 298 LYS C O 1
ATOM 2202 N N . ALA A 1 278 ? -4.476 -8.661 -18.660 1.00 52.09 299 ALA C N 1
ATOM 2203 C CA . ALA A 1 278 ? -5.807 -9.222 -18.823 1.00 51.08 299 ALA C CA 1
ATOM 2204 C C . ALA A 1 278 ? -5.987 -10.315 -17.786 1.00 51.56 299 ALA C C 1
ATOM 2205 O O . ALA A 1 278 ? -5.471 -11.425 -17.947 1.00 53.07 299 ALA C O 1
ATOM 2207 N N . TYR A 1 279 ? -6.746 -10.008 -16.741 1.00 54.29 300 TYR C N 1
ATOM 2208 C CA . TYR A 1 279 ? -7.186 -11.025 -15.802 1.00 54.98 300 TYR C CA 1
ATOM 2209 C C . TYR A 1 279 ? -8.297 -11.849 -16.436 1.00 56.85 300 TYR C C 1
ATOM 2210 O O . TYR A 1 279 ? -9.122 -11.340 -17.207 1.00 56.63 300 TYR C O 1
ATOM 2219 N N . GLY A 1 280 ? -8.319 -13.133 -16.114 1.00 56.05 301 GLY C N 1
ATOM 2220 C CA . GLY A 1 280 ? -9.329 -13.978 -16.719 1.00 57.19 301 GLY C CA 1
ATOM 2221 C C . GLY A 1 280 ? -9.284 -15.381 -16.166 1.00 55.08 301 GLY C C 1
ATOM 2222 O O . GLY A 1 280 ? -8.422 -15.734 -15.355 1.00 48.19 301 GLY C O 1
ATOM 2223 N N . ILE A 1 281 ? -10.237 -16.180 -16.637 1.00 53.33 302 ILE C N 1
ATOM 2224 C CA . ILE A 1 281 ? -10.378 -17.572 -16.240 1.00 53.39 302 ILE C CA 1
ATOM 2225 C C . ILE A 1 281 ? -9.807 -18.448 -17.350 1.00 58.35 302 ILE C C 1
ATOM 2226 O O . ILE A 1 281 ? -10.189 -18.327 -18.522 1.00 54.00 302 ILE C O 1
ATOM 2231 N N . ARG A 1 282 ? -8.848 -19.292 -16.995 1.00 60.71 303 ARG C N 1
ATOM 2232 C CA . ARG A 1 282 ? -8.332 -20.290 -17.915 1.00 55.73 303 ARG C CA 1
ATOM 2233 C C . ARG A 1 282 ? -9.086 -21.587 -17.638 1.00 59.30 303 ARG C C 1
ATOM 2234 O O . ARG A 1 282 ? -8.979 -22.153 -16.542 1.00 57.28 303 ARG C O 1
ATOM 2242 N N . PHE A 1 283 ? -9.882 -22.031 -18.606 1.00 58.64 304 PHE C N 1
ATOM 2243 C CA . PHE A 1 283 ? -10.633 -23.272 -18.481 1.00 53.44 304 PHE C CA 1
ATOM 2244 C C . PHE A 1 283 ? -9.791 -24.407 -19.038 1.00 51.87 304 PHE C C 1
ATOM 2245 O O . PHE A 1 283 ? -9.366 -24.353 -20.193 1.00 61.84 304 PHE C O 1
ATOM 2253 N N . ASP A 1 284 ? -9.548 -25.424 -18.220 1.00 52.52 305 ASP C N 1
ATOM 2254 C CA . ASP A 1 284 ? -8.755 -26.588 -18.601 1.00 52.14 305 ASP C CA 1
ATOM 2255 C C . ASP A 1 284 ? -9.679 -27.783 -18.772 1.00 63.10 305 ASP C C 1
ATOM 2256 O O . ASP A 1 284 ? -10.269 -28.258 -17.794 1.00 64.38 305 ASP C O 1
ATOM 2261 N N . VAL A 1 285 ? -9.756 -28.297 -19.996 1.00 59.00 306 VAL C N 1
ATOM 2262 C CA . VAL A 1 285 ? -10.660 -29.390 -20.333 1.00 46.22 306 VAL C CA 1
ATOM 2263 C C . VAL A 1 285 ? -9.919 -30.711 -20.156 1.00 51.14 306 VAL C C 1
ATOM 2264 O O . VAL A 1 285 ? -9.082 -31.091 -20.977 1.00 57.30 306 VAL C O 1
ATOM 2268 N N . LEU A 1 286 ? -10.249 -31.431 -19.102 1.00 48.35 307 LEU C N 1
ATOM 2269 C CA . LEU A 1 286 ? -9.579 -32.679 -18.783 1.00 51.68 307 LEU C CA 1
ATOM 2270 C C . LEU A 1 286 ? -10.508 -33.843 -19.122 1.00 63.50 307 LEU C C 1
ATOM 2271 O O . LEU A 1 286 ? -11.514 -34.063 -18.434 1.00 62.31 307 LEU C O 1
ATOM 2276 N N . VAL A 1 287 ? -10.140 -34.634 -20.124 1.00 53.79 308 VAL C N 1
ATOM 2277 C CA . VAL A 1 287 ? -10.961 -35.754 -20.572 1.00 47.64 308 VAL C CA 1
ATOM 2278 C C . VAL A 1 287 ? -10.254 -37.044 -20.198 1.00 47.03 308 VAL C C 1
ATOM 2279 O O . VAL A 1 287 ? -9.248 -37.427 -20.805 1.00 55.15 308 VAL C O 1
ATOM 2283 N N . PHE A 1 288 ? -10.822 -37.744 -19.238 1.00 51.59 309 PHE C N 1
ATOM 2284 C CA . PHE A 1 288 ? -10.322 -39.030 -18.798 1.00 60.33 309 PHE C CA 1
ATOM 2285 C C . PHE A 1 288 ? -11.340 -40.096 -19.175 1.00 64.17 309 PHE C C 1
ATOM 2286 O O . PHE A 1 288 ? -12.541 -39.822 -19.279 1.00 65.25 309 PHE C O 1
ATOM 2294 N N . GLY A 1 289 ? -10.864 -41.317 -19.400 1.00 54.65 310 GLY C N 1
ATOM 2295 C CA . GLY A 1 289 ? -11.823 -42.369 -19.659 1.00 42.51 310 GLY C CA 1
ATOM 2296 C C . GLY A 1 289 ? -11.329 -43.720 -20.129 1.00 47.97 310 GLY C C 1
ATOM 2297 O O . GLY A 1 289 ? -10.236 -43.868 -20.676 1.00 54.50 310 GLY C O 1
ATOM 2298 N N . MET A 1 290 ? -12.193 -44.714 -19.972 1.00 61.14 311 MET C N 1
ATOM 2299 C CA . MET A 1 290 ? -11.889 -46.095 -20.299 1.00 66.82 311 MET C CA 1
ATOM 2300 C C . MET A 1 290 ? -13.091 -46.690 -21.023 1.00 70.21 311 MET C C 1
ATOM 2301 O O . MET A 1 290 ? -14.234 -46.292 -20.789 1.00 75.26 311 MET C O 1
ATOM 2306 N N . GLY A 1 291 ? -12.838 -47.637 -21.907 1.00 59.61 312 GLY C N 1
ATOM 2307 C CA . GLY A 1 291 ? -13.916 -48.362 -22.547 1.00 61.34 312 GLY C CA 1
ATOM 2308 C C . GLY A 1 291 ? -13.544 -49.814 -22.716 1.00 63.98 312 GLY C C 1
ATOM 2309 O O . GLY A 1 291 ? -12.374 -50.158 -22.881 1.00 68.20 312 GLY C O 1
ATOM 2310 N N . GLY A 1 292 ? -14.559 -50.663 -22.740 1.00 60.65 313 GLY C N 1
ATOM 2311 C CA . GLY A 1 292 ? -14.328 -52.094 -22.767 1.00 66.99 313 GLY C CA 1
ATOM 2312 C C . GLY A 1 292 ? -15.276 -52.794 -23.710 1.00 72.40 313 GLY C C 1
ATOM 2313 O O . GLY A 1 292 ? -16.413 -52.368 -23.921 1.00 72.61 313 GLY C O 1
ATOM 2314 N N . GLN A 1 293 ? -14.800 -53.906 -24.254 1.00 75.52 314 GLN C N 1
ATOM 2315 C CA . GLN A 1 293 ? -15.549 -54.631 -25.264 1.00 74.65 314 GLN C CA 1
ATOM 2316 C C . GLN A 1 293 ? -15.237 -56.109 -25.120 1.00 77.50 314 GLN C C 1
ATOM 2317 O O . GLN A 1 293 ? -14.075 -56.484 -24.944 1.00 77.64 314 GLN C O 1
ATOM 2323 N N . PHE A 1 294 ? -16.272 -56.938 -25.231 1.00 71.42 315 PHE C N 1
ATOM 2324 C CA . PHE A 1 294 ? -16.103 -58.379 -25.130 1.00 67.61 315 PHE C CA 1
ATOM 2325 C C . PHE A 1 294 ? -15.021 -58.862 -26.089 1.00 68.67 315 PHE C C 1
ATOM 2326 O O . PHE A 1 294 ? -14.944 -58.421 -27.239 1.00 67.62 315 PHE C O 1
ATOM 2334 N N . LYS A 1 295 ? -14.165 -59.761 -25.607 1.00 67.31 316 LYS C N 1
ATOM 2335 C CA . LYS A 1 295 ? -13.224 -60.445 -26.483 1.00 75.68 316 LYS C CA 1
ATOM 2336 C C . LYS A 1 295 ? -13.069 -61.895 -26.038 1.00 96.34 316 LYS C C 1
ATOM 2337 O O . LYS A 1 295 ? -13.054 -62.183 -24.838 1.00 103.64 316 LYS C O 1
ATOM 2343 N N . LEU A 1 296 ? -12.986 -62.815 -27.016 1.00 99.82 317 LEU C N 1
ATOM 2344 C CA . LEU A 1 296 ? -12.900 -64.240 -26.693 1.00 96.08 317 LEU C CA 1
ATOM 2345 C C . LEU A 1 296 ? -11.570 -64.595 -26.042 1.00 94.35 317 LEU C C 1
ATOM 2346 O O . LEU A 1 296 ? -11.534 -65.400 -25.104 1.00 97.91 317 LEU C O 1
ATOM 2351 N N . ILE A 1 297 ? -10.470 -64.019 -26.529 1.00 83.97 318 ILE C N 1
ATOM 2352 C CA . ILE A 1 297 ? -9.160 -64.326 -25.959 1.00 94.97 318 ILE C CA 1
ATOM 2353 C C . ILE A 1 297 ? -9.132 -63.990 -24.470 1.00 100.55 318 ILE C C 1
ATOM 2354 O O . ILE A 1 297 ? -8.527 -64.711 -23.666 1.00 106.54 318 ILE C O 1
ATOM 2359 N N . GLU A 1 298 ? -9.793 -62.897 -24.077 1.00 89.51 319 GLU C N 1
ATOM 2360 C CA . GLU A 1 298 ? -9.836 -62.520 -22.666 1.00 89.71 319 GLU C CA 1
ATOM 2361 C C . GLU A 1 298 ? -10.660 -63.503 -21.844 1.00 100.88 319 GLU C C 1
ATOM 2362 O O . GLU A 1 298 ? -10.244 -63.910 -20.755 1.00 109.10 319 GLU C O 1
ATOM 2368 N N . LEU A 1 299 ? -11.856 -63.862 -22.327 1.00 91.50 320 LEU C N 1
ATOM 2369 C CA . LEU A 1 299 ? -12.679 -64.823 -21.601 1.00 81.82 320 LEU C CA 1
ATOM 2370 C C . LEU A 1 299 ? -11.947 -66.144 -21.422 1.00 90.92 320 LEU C C 1
ATOM 2371 O O . LEU A 1 299 ? -11.971 -66.735 -20.335 1.00 95.81 320 LEU C O 1
ATOM 2376 N N . PHE A 1 300 ? -11.294 -66.624 -22.486 1.00 93.18 321 PHE C N 1
ATOM 2377 C CA . PHE A 1 300 ? -10.514 -67.853 -22.384 1.00 92.07 321 PHE C CA 1
ATOM 2378 C C . PHE A 1 300 ? -9.376 -67.699 -21.387 1.00 85.87 321 PHE C C 1
ATOM 2379 O O . PHE A 1 300 ? -9.139 -68.590 -20.567 1.00 93.01 321 PHE C O 1
ATOM 2387 N N . THR A 1 301 ? -8.663 -66.576 -21.431 1.00 80.88 322 THR C N 1
ATOM 2388 C CA . THR A 1 301 ? -7.584 -66.372 -20.472 1.00 81.60 322 THR C CA 1
ATOM 2389 C C . THR A 1 301 ? -8.105 -66.368 -19.041 1.00 88.65 322 THR C C 1
ATOM 2390 O O . THR A 1 301 ? -7.436 -66.860 -18.125 1.00 99.75 322 THR C O 1
ATOM 2394 N N . PHE A 1 302 ? -9.296 -65.814 -18.824 1.00 85.76 323 PHE C N 1
ATOM 2395 C CA . PHE A 1 302 ? -9.846 -65.772 -17.474 1.00 86.48 323 PHE C CA 1
ATOM 2396 C C . PHE A 1 302 ? -10.252 -67.155 -16.998 1.00 90.32 323 PHE C C 1
ATOM 2397 O O . PHE A 1 302 ? -9.955 -67.540 -15.863 1.00 88.21 323 PHE C O 1
ATOM 2405 N N . ILE A 1 303 ? -10.977 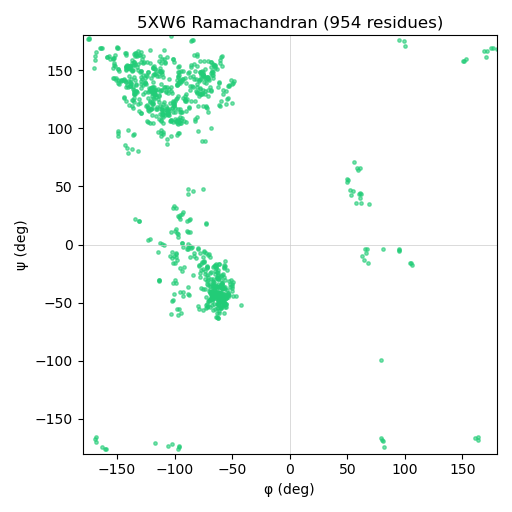-67.895 -17.840 1.00 97.10 324 ILE C N 1
ATOM 2406 C CA . ILE A 1 303 ? -11.382 -69.254 -17.495 1.00 88.85 324 ILE C CA 1
ATOM 2407 C C . ILE A 1 303 ? -10.155 -70.119 -17.233 1.00 96.15 324 ILE C C 1
ATOM 2408 O O . ILE A 1 303 ? -10.075 -70.822 -16.221 1.00 97.31 324 ILE C O 1
ATOM 2413 N N . GLY A 1 304 ? -9.181 -70.078 -18.146 1.00 88.11 325 GLY C N 1
ATOM 2414 C CA . GLY A 1 304 ? -7.968 -70.855 -17.952 1.00 91.35 325 GLY C CA 1
ATOM 2415 C C . GLY A 1 304 ? -7.234 -70.473 -16.683 1.00 99.15 325 GLY C C 1
ATOM 2416 O O . GLY A 1 304 ? -6.763 -71.337 -15.938 1.00 112.25 325 GLY C O 1
ATOM 2417 N N . SER A 1 305 ? -7.140 -69.173 -16.415 1.00 94.93 326 SER C N 1
ATOM 2418 C CA . SER A 1 305 ? -6.472 -68.702 -15.208 1.00 96.70 326 SER C CA 1
ATOM 2419 C C . SER A 1 305 ? -7.179 -69.205 -13.948 1.00 96.37 326 SER C C 1
ATOM 2420 O O . SER A 1 305 ? -6.543 -69.767 -13.048 1.00 95.10 326 SER C O 1
ATOM 2423 N N . THR A 1 306 ? -8.500 -69.015 -13.864 1.00 89.43 327 THR C N 1
ATOM 2424 C CA . THR A 1 306 ? -9.212 -69.396 -12.647 1.00 93.18 327 THR C CA 1
ATOM 2425 C C . THR A 1 306 ? -9.296 -70.916 -12.482 1.00 98.15 327 THR C C 1
ATOM 2426 O O . THR A 1 306 ? -9.268 -71.415 -11.348 1.00 103.98 327 THR C O 1
ATOM 2430 N N . ILE A 1 307 ? -9.416 -71.662 -13.585 1.00 93.70 328 ILE C N 1
ATOM 2431 C CA . ILE A 1 307 ? -9.340 -73.122 -13.526 1.00 90.58 328 ILE C CA 1
ATOM 2432 C C . ILE A 1 307 ? -7.979 -73.560 -13.001 1.00 97.48 328 ILE C C 1
ATOM 2433 O O . ILE A 1 307 ? -7.879 -74.484 -12.186 1.00 103.66 328 ILE C O 1
ATOM 2438 N N . ALA A 1 308 ? -6.907 -72.927 -13.478 1.00 82.79 329 ALA C N 1
ATOM 2439 C CA . ALA A 1 308 ? -5.582 -73.269 -12.980 1.00 83.36 329 ALA C CA 1
ATOM 2440 C C . ALA A 1 308 ? -5.466 -72.976 -11.491 1.00 93.00 329 ALA C C 1
ATOM 2441 O O . ALA A 1 308 ? -5.307 -73.893 -10.673 1.00 110.89 329 ALA C O 1
ATOM 2443 N N . TYR A 1 309 ? -5.589 -71.700 -11.115 1.00 84.64 330 TYR C N 1
ATOM 2444 C CA . TYR A 1 309 ? -5.338 -71.299 -9.733 1.00 95.13 330 TYR C CA 1
ATOM 2445 C C . TYR A 1 309 ? -6.308 -71.989 -8.771 1.00 101.60 330 TYR C C 1
ATOM 2446 O O . TYR A 1 309 ? -5.895 -72.687 -7.835 1.00 108.30 330 TYR C O 1
ATOM 2455 N N . PHE A 1 310 ? -7.610 -71.783 -8.969 1.00 103.32 331 PHE C N 1
ATOM 2456 C CA . PHE A 1 310 ? -8.581 -72.350 -8.042 1.00 99.28 331 PHE C CA 1
ATOM 2457 C C . PHE A 1 310 ? -8.755 -73.854 -8.218 1.00 99.11 331 PHE C C 1
ATOM 2458 O O . PHE A 1 310 ? -9.327 -74.496 -7.333 1.00 94.62 331 PHE C O 1
ATOM 2466 N N . GLY A 1 311 ? -8.283 -74.426 -9.328 1.00 98.23 332 GLY C N 1
ATOM 2467 C CA . GLY A 1 311 ? -8.158 -75.874 -9.404 1.00 96.01 332 GLY C CA 1
ATOM 2468 C C . GLY A 1 311 ? -7.091 -76.402 -8.463 1.00 101.21 332 GLY C C 1
ATOM 2469 O O . GLY A 1 311 ? -7.280 -77.429 -7.802 1.00 95.89 332 GLY C O 1
ATOM 2470 N N . LEU A 1 312 ? -5.941 -75.723 -8.410 1.00 103.51 333 LEU C N 1
ATOM 2471 C CA . LEU A 1 312 ? -4.950 -76.052 -7.391 1.00 94.73 333 LEU C CA 1
ATOM 2472 C C . LEU A 1 312 ? -5.514 -75.852 -5.991 1.00 91.81 333 LEU C C 1
ATOM 2473 O O . LEU A 1 312 ? -5.281 -76.676 -5.103 1.00 101.14 333 LEU C O 1
ATOM 2478 N N . ALA A 1 313 ? -6.247 -74.759 -5.764 1.00 85.62 334 ALA C N 1
ATOM 2479 C CA . ALA A 1 313 ? -6.842 -74.556 -4.446 1.00 88.13 334 ALA C CA 1
ATOM 2480 C C . ALA A 1 313 ? -7.808 -75.690 -4.105 1.00 92.83 334 ALA C C 1
ATOM 2481 O O . ALA A 1 313 ? -7.832 -76.183 -2.967 1.00 80.42 334 ALA C O 1
ATOM 2483 N N . VAL A 1 314 ? -8.617 -76.108 -5.081 1.00 88.69 335 VAL C N 1
ATOM 2484 C CA . VAL A 1 314 ? -9.545 -77.213 -4.868 1.00 93.71 335 VAL C CA 1
ATOM 2485 C C . VAL A 1 314 ? -8.791 -78.489 -4.531 1.00 99.87 335 VAL C C 1
ATOM 2486 O O . VAL A 1 314 ? -9.194 -79.239 -3.637 1.00 108.56 335 VAL C O 1
ATOM 2490 N N . THR A 1 315 ? -7.694 -78.768 -5.241 1.00 94.20 336 THR C N 1
ATOM 2491 C CA . THR A 1 315 ? -6.917 -79.961 -4.918 1.00 93.01 336 THR C CA 1
ATOM 2492 C C . THR A 1 315 ? -6.322 -79.857 -3.513 1.00 93.95 336 THR C C 1
ATOM 2493 O O . THR A 1 315 ? -6.193 -80.866 -2.812 1.00 89.76 336 THR C O 1
ATOM 2497 N N . ILE A 1 316 ? -5.918 -78.652 -3.092 1.00 97.15 337 ILE C N 1
ATOM 2498 C CA . ILE A 1 316 ? -5.428 -78.479 -1.724 1.00 87.09 337 ILE C CA 1
ATOM 2499 C C . ILE A 1 316 ? -6.514 -78.837 -0.727 1.00 95.06 337 ILE C C 1
ATOM 2500 O O . ILE A 1 316 ? -6.273 -79.566 0.239 1.00 116.75 337 ILE C O 1
ATOM 2505 N N . ILE A 1 317 ? -7.725 -78.328 -0.931 1.00 100.19 338 ILE C N 1
ATOM 2506 C CA . ILE A 1 317 ? -8.767 -78.590 0.052 1.00 98.31 338 ILE C CA 1
ATOM 2507 C C . ILE A 1 317 ? -9.186 -80.059 0.040 1.00 105.20 338 ILE C C 1
ATOM 2508 O O . ILE A 1 317 ? -9.256 -80.705 1.090 1.00 111.28 338 ILE C O 1
ATOM 2513 N N . GLU A 1 318 ? -9.416 -80.625 -1.149 1.00 110.32 339 GLU C N 1
ATOM 2514 C CA . GLU A 1 318 ? -9.826 -82.025 -1.263 1.00 109.60 339 GLU C CA 1
ATOM 2515 C C . GLU A 1 318 ? -8.742 -82.971 -0.759 1.00 108.26 339 GLU C C 1
ATOM 2516 O O . GLU A 1 318 ? -8.949 -83.731 0.193 1.00 116.64 339 GLU C O 1
ATOM 2522 N N . MET A 1 319 ? -7.581 -82.952 -1.413 1.00 113.04 340 MET C N 1
ATOM 2523 C CA . MET A 1 319 ? -6.477 -83.824 -1.025 1.00 124.94 340 MET C CA 1
ATOM 2524 C C . MET A 1 319 ? -6.024 -83.592 0.403 1.00 112.79 340 MET C C 1
ATOM 2525 O O . MET A 1 319 ? -5.926 -84.523 1.211 1.00 134.80 340 MET C O 1
ATOM 2530 N N . CYS A 1 320 ? -5.766 -82.353 0.732 1.00 95.09 341 CYS C N 1
ATOM 2531 C CA . CYS A 1 320 ? -5.182 -82.045 2.018 1.00 122.02 341 CYS C CA 1
ATOM 2532 C C . CYS A 1 320 ? -6.153 -82.252 3.171 1.00 115.78 341 CYS C C 1
ATOM 2533 O O . CYS A 1 320 ? -5.798 -82.854 4.189 1.00 129.35 341 CYS C O 1
ATOM 2536 N N . PHE A 1 321 ? -7.363 -81.725 3.059 1.00 115.11 342 PHE C N 1
ATOM 2537 C CA . PHE A 1 321 ? -8.330 -81.949 4.128 1.00 126.88 342 PHE C CA 1
ATOM 2538 C C . PHE A 1 321 ? -8.845 -83.391 4.149 1.00 116.44 342 PHE C C 1
ATOM 2539 O O . PHE A 1 321 ? -9.407 -83.825 5.159 1.00 126.20 342 PHE C O 1
ATOM 2547 N N . HIS A 1 322 ? -8.721 -84.111 3.030 1.00 119.24 343 HIS C N 1
ATOM 2548 C CA . HIS A 1 322 ? -8.930 -85.560 3.010 1.00 115.08 343 HIS C CA 1
ATOM 2549 C C . HIS A 1 322 ? -7.885 -86.274 3.864 1.00 121.67 343 HIS C C 1
ATOM 2550 O O . HIS A 1 322 ? -8.196 -87.250 4.558 1.00 117.32 343 HIS C O 1
ATOM 2557 N N . LEU A 1 323 ? -6.622 -85.839 3.769 1.00 132.11 344 LEU C N 1
ATOM 2558 C CA . LEU A 1 323 ? -5.538 -86.473 4.516 1.00 117.35 344 LEU C CA 1
ATOM 2559 C C . LEU A 1 323 ? -5.829 -86.492 6.010 1.00 102.08 344 LEU C C 1
ATOM 2560 O O . LEU A 1 323 ? -5.381 -87.395 6.721 1.00 114.59 344 LEU C O 1
ATOM 2565 N N . TYR A 1 324 ? -6.554 -85.502 6.498 1.00 104.90 345 TYR C N 1
ATOM 2566 C CA . TYR A 1 324 ? -6.940 -85.390 7.892 1.00 108.82 345 TYR C CA 1
ATOM 2567 C C . TYR A 1 324 ? -8.389 -85.866 8.001 1.00 128.52 345 TYR C C 1
ATOM 2568 O O . TYR A 1 324 ? -9.111 -85.926 7.000 1.00 129.92 345 TYR C O 1
ATOM 2577 N N . ASN A 1 325 ? -8.779 -86.286 9.206 1.00 122.18 346 ASN C N 1
ATOM 2578 C CA . ASN A 1 325 ? -10.160 -86.702 9.511 1.00 118.83 346 ASN C CA 1
ATOM 2579 C C . ASN A 1 325 ? -10.441 -88.120 9.007 1.00 112.10 346 ASN C C 1
ATOM 2580 O O . ASN A 1 325 ? -9.817 -88.596 8.056 1.00 95.62 346 ASN C O 1
ATOM 2585 N N . SER B 1 6 ? 12.621 -79.113 12.091 1.00 88.77 27 SER A N 1
ATOM 2586 C CA . SER B 1 6 ? 11.411 -78.298 12.114 1.00 104.40 27 SER A CA 1
ATOM 2587 C C . SER B 1 6 ? 11.739 -76.810 12.272 1.00 127.65 27 SER A C 1
ATOM 2588 O O . SER B 1 6 ? 10.840 -75.968 12.242 1.00 123.30 27 SER A O 1
ATOM 2591 N N . CYS B 1 7 ? 13.023 -76.482 12.460 1.00 134.40 28 CYS A N 1
ATOM 2592 C CA . CYS B 1 7 ? 13.415 -75.073 12.453 1.00 124.24 28 CYS A CA 1
ATOM 2593 C C . CYS B 1 7 ? 13.204 -74.461 11.075 1.00 118.15 28 CYS A C 1
ATOM 2594 O O . CYS B 1 7 ? 12.804 -73.298 10.967 1.00 126.37 28 CYS A O 1
ATOM 2597 N N . VAL B 1 8 ? 13.495 -75.219 10.012 1.00 107.92 29 VAL A N 1
ATOM 2598 C CA . VAL B 1 8 ? 13.323 -74.708 8.652 1.00 118.29 29 VAL A CA 1
ATOM 2599 C C . VAL B 1 8 ? 11.872 -74.322 8.399 1.00 117.22 29 VAL A C 1
ATOM 2600 O O . VAL B 1 8 ? 11.583 -73.338 7.705 1.00 123.62 29 VAL A O 1
ATOM 2604 N N . LYS B 1 9 ? 10.946 -75.067 8.986 1.00 113.18 30 LYS A N 1
ATOM 2605 C CA . LYS B 1 9 ? 9.526 -74.791 8.843 1.00 109.37 30 LYS A CA 1
ATOM 2606 C C . LYS B 1 9 ? 9.158 -73.422 9.417 1.00 114.19 30 LYS A C 1
ATOM 2607 O O . LYS B 1 9 ? 8.565 -72.584 8.726 1.00 119.93 30 LYS A O 1
ATOM 2613 N N . TRP B 1 10 ? 9.497 -73.169 10.684 1.00 115.52 31 TRP A N 1
ATOM 2614 C CA . TRP B 1 10 ? 9.180 -71.860 11.253 1.00 116.95 31 TRP A CA 1
ATOM 2615 C C . TRP B 1 10 ? 10.056 -70.753 10.688 1.00 107.89 31 TRP A C 1
ATOM 2616 O O . TRP B 1 10 ? 9.705 -69.578 10.811 1.00 102.20 31 TRP A O 1
ATOM 2627 N N . PHE B 1 11 ? 11.195 -71.098 10.093 1.00 106.06 32 PHE A N 1
ATOM 2628 C CA . PHE B 1 11 ? 11.928 -70.123 9.300 1.00 110.99 32 PHE A CA 1
ATOM 2629 C C . PHE B 1 11 ? 11.119 -69.691 8.084 1.00 108.09 32 PHE A C 1
ATOM 2630 O O . PHE B 1 11 ? 11.043 -68.499 7.771 1.00 108.90 32 PHE A O 1
ATOM 2638 N N . ILE B 1 12 ? 10.499 -70.647 7.391 1.00 112.32 33 ILE A N 1
ATOM 2639 C CA . ILE B 1 12 ? 9.641 -70.302 6.260 1.00 105.55 33 ILE A CA 1
ATOM 2640 C C . ILE B 1 12 ? 8.436 -69.499 6.733 1.00 98.60 33 ILE A C 1
ATOM 2641 O O . ILE B 1 12 ? 8.027 -68.527 6.085 1.00 102.16 33 ILE A O 1
ATOM 2646 N N . TYR B 1 13 ? 7.830 -69.906 7.851 1.00 86.72 34 TYR A N 1
ATOM 2647 C CA . TYR B 1 13 ? 6.700 -69.150 8.378 1.00 85.49 34 TYR A CA 1
ATOM 2648 C C . TYR B 1 13 ? 7.115 -67.731 8.750 1.00 98.99 34 TYR A C 1
ATOM 2649 O O . TYR B 1 13 ? 6.387 -66.768 8.476 1.00 106.42 34 TYR A O 1
ATOM 2658 N N . GLY B 1 14 ? 8.281 -67.583 9.378 1.00 109.96 35 GLY A N 1
ATOM 2659 C CA . GLY B 1 14 ? 8.782 -66.256 9.696 1.00 100.08 35 GLY A CA 1
ATOM 2660 C C . GLY B 1 14 ? 9.029 -65.424 8.455 1.00 95.80 35 GLY A C 1
ATOM 2661 O O . GLY B 1 14 ? 8.763 -64.221 8.442 1.00 101.77 35 GLY A O 1
ATOM 2662 N N . VAL B 1 15 ? 9.581 -66.044 7.410 1.00 89.35 36 VAL A N 1
ATOM 2663 C CA . VAL B 1 15 ? 9.779 -65.347 6.140 1.00 94.01 36 VAL A CA 1
ATOM 2664 C C . VAL B 1 15 ? 8.449 -64.857 5.578 1.00 104.49 36 VAL A C 1
ATOM 2665 O O . VAL B 1 15 ? 8.323 -63.698 5.169 1.00 109.13 36 VAL A O 1
ATOM 2669 N N . ILE B 1 16 ? 7.433 -65.728 5.562 1.00 103.68 37 ILE A N 1
ATOM 2670 C CA . ILE B 1 16 ? 6.119 -65.352 5.029 1.00 97.08 37 ILE A CA 1
ATOM 2671 C C . ILE B 1 16 ? 5.512 -64.205 5.836 1.00 94.88 37 ILE A C 1
ATOM 2672 O O . ILE B 1 16 ? 5.014 -63.222 5.272 1.00 99.33 37 ILE A O 1
ATOM 2677 N N . ALA B 1 17 ? 5.525 -64.322 7.165 1.00 86.29 38 ALA A N 1
ATOM 2678 C CA . ALA B 1 17 ? 4.976 -63.263 8.008 1.00 87.89 38 ALA A CA 1
ATOM 2679 C C . ALA B 1 17 ? 5.732 -61.954 7.805 1.00 95.15 38 ALA A C 1
ATOM 2680 O O . ALA B 1 17 ? 5.124 -60.882 7.674 1.00 94.86 38 ALA A O 1
ATOM 2682 N N . VAL B 1 18 ? 7.066 -62.021 7.827 1.00 96.44 39 VAL A N 1
ATOM 2683 C CA . VAL B 1 18 ? 7.896 -60.835 7.626 1.00 104.79 39 VAL A CA 1
ATOM 2684 C C . VAL B 1 18 ? 7.614 -60.189 6.275 1.00 100.86 39 VAL A C 1
ATOM 2685 O O . VAL B 1 18 ? 7.580 -58.958 6.155 1.00 100.13 39 VAL A O 1
ATOM 2689 N N . TYR B 1 19 ? 7.390 -61.005 5.245 1.00 92.35 40 TYR A N 1
ATOM 2690 C CA . TYR B 1 19 ? 7.078 -60.469 3.925 1.00 83.16 40 TYR A CA 1
ATOM 2691 C C . TYR B 1 19 ? 5.709 -59.797 3.902 1.00 88.94 40 TYR A C 1
ATOM 2692 O O . TYR B 1 19 ? 5.541 -58.748 3.273 1.00 86.31 40 TYR A O 1
ATOM 2701 N N . ILE B 1 20 ? 4.713 -60.396 4.563 1.00 91.38 41 ILE A N 1
ATOM 2702 C CA . ILE B 1 20 ? 3.391 -59.776 4.631 1.00 87.51 41 ILE A CA 1
ATOM 2703 C C . ILE B 1 20 ? 3.457 -58.431 5.342 1.00 85.90 41 ILE A C 1
ATOM 2704 O O . ILE B 1 20 ? 2.827 -57.461 4.910 1.00 92.55 41 ILE A O 1
ATOM 2709 N N . CYS B 1 21 ? 4.197 -58.349 6.451 1.00 91.52 42 CYS A N 1
ATOM 2710 C CA . CYS B 1 21 ? 4.322 -57.059 7.128 1.00 92.10 42 CYS A CA 1
ATOM 2711 C C . CYS B 1 21 ? 5.092 -56.051 6.287 1.00 93.75 42 CYS A C 1
ATOM 2712 O O . CYS B 1 21 ? 4.743 -54.864 6.266 1.00 101.58 42 CYS A O 1
ATOM 2715 N N . TYR B 1 22 ? 6.170 -56.485 5.633 1.00 87.27 43 TYR A N 1
ATOM 2716 C CA . TYR B 1 22 ? 6.890 -55.591 4.731 1.00 90.27 43 TYR A CA 1
ATOM 2717 C C . TYR B 1 22 ? 5.965 -55.039 3.649 1.00 92.80 43 TYR A C 1
ATOM 2718 O O . TYR B 1 22 ? 5.941 -53.831 3.397 1.00 89.35 43 TYR A O 1
ATOM 2727 N N . THR B 1 23 ? 5.215 -55.916 2.977 1.00 88.55 44 THR A N 1
ATOM 2728 C CA . THR B 1 23 ? 4.278 -55.464 1.952 1.00 85.68 44 THR A CA 1
ATOM 2729 C C . THR B 1 23 ? 3.259 -54.491 2.529 1.00 87.15 44 THR A C 1
ATOM 2730 O O . THR B 1 23 ? 2.977 -53.445 1.939 1.00 97.11 44 THR A O 1
ATOM 2734 N N . LEU B 1 24 ? 2.658 -54.849 3.659 1.00 91.41 45 LEU A N 1
ATOM 2735 C CA . LEU B 1 24 ? 1.662 -53.982 4.274 1.00 92.28 45 LEU A CA 1
ATOM 2736 C C . LEU B 1 24 ? 2.233 -52.594 4.551 1.00 94.26 45 LEU A C 1
ATOM 2737 O O . LEU B 1 24 ? 1.659 -51.582 4.135 1.00 101.17 45 LEU A O 1
ATOM 2742 N N . ILE B 1 25 ? 3.363 -52.527 5.258 1.00 85.69 46 ILE A N 1
ATOM 2743 C CA . ILE B 1 25 ? 3.871 -51.248 5.757 1.00 95.90 46 ILE A CA 1
ATOM 2744 C C . ILE B 1 25 ? 4.605 -50.467 4.673 1.00 95.94 46 ILE A C 1
ATOM 2745 O O . ILE B 1 25 ? 4.358 -49.272 4.469 1.00 95.46 46 ILE A O 1
ATOM 2750 N N . VAL B 1 26 ? 5.575 -51.101 4.023 1.00 91.09 47 VAL A N 1
ATOM 2751 C CA . VAL B 1 26 ? 6.417 -50.403 3.059 1.00 87.67 47 VAL A CA 1
ATOM 2752 C C . VAL B 1 26 ? 5.609 -49.974 1.842 1.00 87.16 47 VAL A C 1
ATOM 2753 O O . VAL B 1 26 ? 5.694 -48.825 1.397 1.00 88.82 47 VAL A O 1
ATOM 2757 N N . HIS B 1 27 ? 4.805 -50.879 1.294 1.00 80.89 48 HIS A N 1
ATOM 2758 C CA . HIS B 1 27 ? 3.998 -50.568 0.121 1.00 85.27 48 HIS A CA 1
ATOM 2759 C C . HIS B 1 27 ? 2.658 -49.940 0.460 1.00 83.08 48 HIS A C 1
ATOM 2760 O O . HIS B 1 27 ? 1.889 -49.644 -0.461 1.00 82.24 48 HIS A O 1
ATOM 2767 N N . LYS B 1 28 ? 2.352 -49.772 1.745 1.00 81.51 49 LYS A N 1
ATOM 2768 C CA . LYS B 1 28 ? 1.133 -49.100 2.204 1.00 87.52 49 LYS A CA 1
ATOM 2769 C C . LYS B 1 28 ? -0.101 -49.654 1.495 1.00 84.65 49 LYS A C 1
ATOM 2770 O O . LYS B 1 28 ? -0.907 -48.929 0.909 1.00 82.35 49 LYS A O 1
ATOM 2776 N N . ARG B 1 29 ? -0.245 -50.973 1.573 1.00 88.64 50 ARG A N 1
ATOM 2777 C CA . ARG B 1 29 ? -1.366 -51.660 0.959 1.00 88.21 50 ARG A CA 1
ATOM 2778 C C . ARG B 1 29 ? -2.673 -51.379 1.679 1.00 77.72 50 ARG A C 1
ATOM 2779 O O . ARG B 1 29 ? -3.733 -51.802 1.200 1.00 70.91 50 ARG A O 1
ATOM 2787 N N . TYR B 1 30 ? -2.612 -50.716 2.832 1.00 74.11 51 TYR A N 1
ATOM 2788 C CA . TYR B 1 30 ? -3.801 -50.350 3.591 1.00 88.52 51 TYR A CA 1
ATOM 2789 C C . TYR B 1 30 ? -4.474 -49.066 3.102 1.00 97.14 51 TYR A C 1
ATOM 2790 O O . TYR B 1 30 ? -5.562 -48.728 3.594 1.00 83.92 51 TYR A O 1
ATOM 2799 N N . GLN B 1 31 ? -3.839 -48.318 2.201 1.00 91.82 52 GLN A N 1
ATOM 2800 C CA . GLN B 1 31 ? -4.360 -47.040 1.741 1.00 82.92 52 GLN A CA 1
ATOM 2801 C C . GLN B 1 31 ? -4.788 -47.129 0.280 1.00 82.17 52 GLN A C 1
ATOM 2802 O O . GLN B 1 31 ? -4.270 -47.944 -0.488 1.00 83.55 52 GLN A O 1
ATOM 2808 N N . GLU B 1 32 ? -5.812 -46.346 -0.061 1.00 83.73 53 GLU A N 1
ATOM 2809 C CA . GLU B 1 32 ? -6.191 -46.111 -1.448 1.00 81.56 53 GLU A CA 1
ATOM 2810 C C . GLU B 1 32 ? -5.246 -45.104 -2.092 1.00 81.48 53 GLU A C 1
ATOM 2811 O O . GLU B 1 32 ? -4.791 -44.153 -1.445 1.00 77.72 53 GLU A O 1
ATOM 2817 N N . LYS B 1 33 ? -4.934 -45.338 -3.367 1.00 83.10 54 LYS A N 1
ATOM 2818 C CA . LYS B 1 33 ? -4.047 -44.491 -4.149 1.00 77.13 54 LYS A CA 1
ATOM 2819 C C . LYS B 1 33 ? -4.844 -43.772 -5.235 1.00 84.24 54 LYS A C 1
ATOM 2820 O O . LYS B 1 33 ? -5.822 -44.304 -5.771 1.00 83.22 54 LYS A O 1
ATOM 2826 N N . GLU B 1 34 ? -4.404 -42.563 -5.570 1.00 80.47 55 GLU A N 1
ATOM 2827 C CA . GLU B 1 34 ? -5.045 -41.755 -6.594 1.00 68.74 55 GLU A CA 1
ATOM 2828 C C . GLU B 1 34 ? -3.968 -40.936 -7.294 1.00 80.79 55 GLU A C 1
ATOM 2829 O O . GLU B 1 34 ? -3.035 -40.445 -6.647 1.00 77.20 55 GLU A O 1
ATOM 2835 N N . GLU B 1 35 ? -4.108 -40.779 -8.608 1.00 71.71 56 GLU A N 1
ATOM 2836 C CA . GLU B 1 35 ? -3.188 -39.951 -9.373 1.00 66.86 56 GLU A CA 1
ATOM 2837 C C . GLU B 1 35 ? -3.575 -38.479 -9.219 1.00 72.43 56 GLU A C 1
ATOM 2838 O O . GLU B 1 35 ? -4.760 -38.123 -9.226 1.00 63.48 56 GLU A O 1
ATOM 2844 N N . LEU B 1 36 ? -2.572 -37.618 -9.057 1.00 63.51 57 LEU A N 1
ATOM 2845 C CA . LEU B 1 36 ? -2.877 -36.220 -8.792 1.00 57.16 57 LEU A CA 1
ATOM 2846 C C . LEU B 1 36 ? -3.442 -35.550 -10.048 1.00 58.84 57 LEU A C 1
ATOM 2847 O O . LEU B 1 36 ? -3.220 -35.997 -11.177 1.00 64.92 57 LEU A O 1
ATOM 2852 N N . THR B 1 37 ? -4.168 -34.454 -9.831 1.00 45.59 58 THR A N 1
ATOM 2853 C CA . THR B 1 37 ? -4.624 -33.542 -10.874 1.00 42.23 58 THR A CA 1
ATOM 28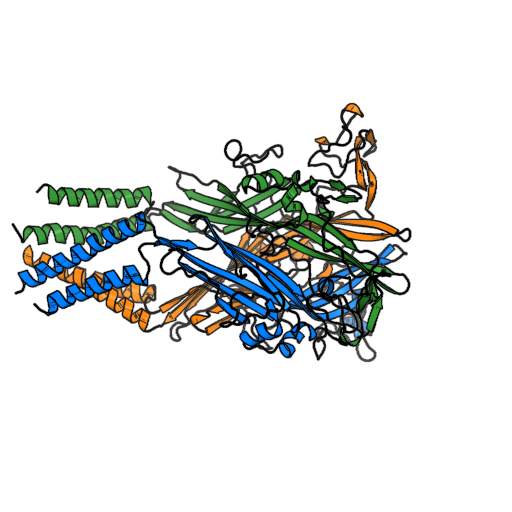54 C C . THR B 1 37 ? -3.910 -32.213 -10.677 1.00 60.61 58 THR A C 1
ATOM 2855 O O . THR B 1 37 ? -4.040 -31.586 -9.618 1.00 66.65 58 THR A O 1
ATOM 2859 N N . SER B 1 38 ? -3.199 -31.760 -11.704 1.00 47.12 59 SER A N 1
ATOM 2860 C CA . SER B 1 38 ? -2.255 -30.671 -11.527 1.00 47.18 59 SER A CA 1
ATOM 2861 C C . SER B 1 38 ? -2.762 -29.390 -12.177 1.00 54.86 59 SER A C 1
ATOM 2862 O O . SER B 1 38 ? -3.591 -29.406 -13.089 1.00 61.15 59 SER A O 1
ATOM 2865 N N . SER B 1 39 ? -2.253 -28.277 -11.667 1.00 53.36 60 SER A N 1
ATOM 2866 C CA . SER B 1 39 ? -2.497 -26.957 -12.219 1.00 48.49 60 SER A CA 1
ATOM 2867 C C . SER B 1 39 ? -1.211 -26.162 -12.107 1.00 58.62 60 SER A C 1
ATOM 2868 O O . SER B 1 39 ? -0.690 -25.988 -11.002 1.00 61.76 60 SER A O 1
ATOM 2871 N N . VAL B 1 40 ? -0.710 -25.656 -13.228 1.00 54.30 61 VAL A N 1
ATOM 2872 C CA . VAL B 1 40 ? 0.522 -24.883 -13.227 1.00 49.71 61 VAL A CA 1
ATOM 2873 C C . VAL B 1 40 ? 0.228 -23.499 -13.773 1.00 49.46 61 VAL A C 1
ATOM 2874 O O . VAL B 1 40 ? -0.409 -23.362 -14.823 1.00 57.50 61 VAL A O 1
ATOM 2878 N N . ARG B 1 41 ? 0.712 -22.481 -13.070 1.00 52.92 62 ARG A N 1
ATOM 2879 C CA . ARG B 1 41 ? 0.750 -21.109 -13.561 1.00 52.08 62 ARG A CA 1
ATOM 2880 C C . ARG B 1 41 ? 2.163 -20.575 -13.408 1.00 50.75 62 ARG A C 1
ATOM 2881 O O . ARG B 1 41 ? 2.872 -20.937 -12.473 1.00 57.72 62 ARG A O 1
ATOM 2889 N N . VAL B 1 42 ? 2.596 -19.734 -14.332 1.00 42.01 63 VAL A N 1
ATOM 2890 C CA . VAL B 1 42 ? 3.932 -19.174 -14.204 1.00 45.44 63 VAL A CA 1
ATOM 2891 C C . VAL B 1 42 ? 3.851 -17.666 -14.360 1.00 44.64 63 VAL A C 1
ATOM 2892 O O . VAL B 1 42 ? 2.995 -17.147 -15.079 1.00 55.44 63 VAL A O 1
ATOM 2896 N N . THR B 1 43 ? 4.740 -16.952 -13.673 1.00 45.38 64 THR A N 1
ATOM 2897 C CA . THR B 1 43 ? 4.869 -15.517 -13.922 1.00 55.71 64 THR A CA 1
ATOM 2898 C C . THR B 1 43 ? 6.359 -15.186 -14.004 1.00 64.41 64 THR A C 1
ATOM 2899 O O . THR B 1 43 ? 7.155 -15.653 -13.175 1.00 54.38 64 THR A O 1
ATOM 2903 N N . LEU B 1 44 ? 6.745 -14.478 -15.066 1.00 53.29 65 LEU A N 1
ATOM 2904 C CA . LEU B 1 44 ? 8.141 -14.138 -15.318 1.00 50.63 65 LEU A CA 1
ATOM 2905 C C . LEU B 1 44 ? 8.464 -12.731 -14.824 1.00 58.01 65 LEU A C 1
ATOM 2906 O O . LEU B 1 44 ? 7.623 -11.828 -14.888 1.00 67.12 65 LEU A O 1
ATOM 2911 N N . LYS B 1 45 ? 9.682 -12.553 -14.310 1.00 49.59 66 LYS A N 1
ATOM 2912 C CA . LYS B 1 45 ? 10.173 -11.246 -13.889 1.00 46.49 66 LYS A CA 1
ATOM 2913 C C . LYS B 1 45 ? 11.566 -11.051 -14.464 1.00 53.73 66 LYS A C 1
ATOM 2914 O O . LYS B 1 45 ? 12.409 -11.954 -14.385 1.00 54.03 66 LYS A O 1
ATOM 2920 N N . GLY B 1 46 ? 11.785 -9.902 -15.074 1.00 49.10 67 GLY A N 1
ATOM 2921 C CA . GLY B 1 46 ? 13.092 -9.498 -15.553 1.00 54.57 67 GLY A CA 1
ATOM 2922 C C . GLY B 1 46 ? 12.951 -8.575 -16.742 1.00 58.13 67 GLY A C 1
ATOM 2923 O O . GLY B 1 46 ? 11.922 -8.530 -17.416 1.00 64.23 67 GLY A O 1
ATOM 2924 N N . VAL B 1 47 ? 14.003 -7.790 -16.984 1.00 53.10 68 VAL A N 1
ATOM 2925 C CA . VAL B 1 47 ? 14.044 -6.856 -18.107 1.00 46.50 68 VAL A CA 1
ATOM 2926 C C . VAL B 1 47 ? 15.446 -6.838 -18.681 1.00 48.30 68 VAL A C 1
ATOM 2927 O O . VAL B 1 47 ? 16.428 -6.748 -17.939 1.00 70.64 68 VAL A O 1
ATOM 2931 N N . ALA B 1 48 ? 15.533 -6.871 -20.007 1.00 56.73 69 ALA A N 1
ATOM 2932 C CA . ALA B 1 48 ? 16.788 -6.741 -20.734 1.00 48.86 69 ALA A CA 1
ATOM 2933 C C . ALA B 1 48 ? 16.720 -5.484 -21.580 1.00 56.84 69 ALA A C 1
ATOM 2934 O O . ALA B 1 48 ? 15.756 -5.288 -22.328 1.00 67.11 69 ALA A O 1
ATOM 2936 N N . HIS B 1 49 ? 17.741 -4.645 -21.472 1.00 60.79 70 HIS A N 1
ATOM 2937 C CA . HIS B 1 49 ? 17.823 -3.418 -22.253 1.00 60.15 70 HIS A CA 1
ATOM 2938 C C . HIS B 1 49 ? 19.017 -3.568 -23.177 1.00 65.02 70 HIS A C 1
ATOM 2939 O O . HIS B 1 49 ? 20.163 -3.391 -22.757 1.00 70.11 70 HIS A O 1
ATOM 2946 N N . VAL B 1 50 ? 18.748 -3.977 -24.412 1.00 65.56 71 VAL A N 1
ATOM 2947 C CA . VAL B 1 50 ? 19.776 -4.031 -25.440 1.00 63.93 71 VAL A CA 1
ATOM 2948 C C . VAL B 1 50 ? 19.190 -3.570 -26.765 1.00 85.48 71 VAL A C 1
ATOM 2949 O O . VAL B 1 50 ? 18.484 -4.331 -27.447 1.00 94.65 71 VAL A O 1
ATOM 2953 N N . ASP B 1 51 ? 19.432 -2.304 -27.111 1.00 70.58 72 ASP A N 1
ATOM 2954 C CA . ASP B 1 51 ? 18.969 -1.729 -28.373 1.00 76.81 72 ASP A CA 1
ATOM 2955 C C . ASP B 1 51 ? 17.443 -1.629 -28.385 1.00 76.67 72 ASP A C 1
ATOM 2956 O O . ASP B 1 51 ? 16.854 -1.127 -29.348 1.00 84.24 72 ASP A O 1
ATOM 2961 N N . ARG B 1 52 ? 16.807 -2.132 -27.327 1.00 78.25 73 ARG A N 1
ATOM 2962 C CA . ARG B 1 52 ? 15.369 -2.114 -27.086 1.00 60.33 73 ARG A CA 1
ATOM 2963 C C . ARG B 1 52 ? 15.140 -2.557 -25.646 1.00 72.03 73 ARG A C 1
ATOM 2964 O O . ARG B 1 52 ? 15.995 -3.225 -25.048 1.00 66.64 73 ARG A O 1
ATOM 2972 N N . ILE B 1 53 ? 13.978 -2.197 -25.096 1.00 57.96 74 ILE A N 1
ATOM 2973 C CA . ILE B 1 53 ? 13.633 -2.570 -23.726 1.00 45.81 74 ILE A CA 1
ATOM 2974 C C . ILE B 1 53 ? 12.736 -3.785 -23.775 1.00 52.04 74 ILE A C 1
ATOM 2975 O O . ILE B 1 53 ? 11.544 -3.670 -24.072 1.00 51.84 74 ILE A O 1
ATOM 2980 N N . TRP B 1 54 ? 13.298 -4.938 -23.415 1.00 49.17 75 TRP A N 1
ATOM 2981 C CA . TRP B 1 54 ? 12.578 -6.207 -23.433 1.00 42.33 75 TRP A CA 1
ATOM 2982 C C . TRP B 1 54 ? 12.090 -6.507 -22.030 1.00 49.15 75 TRP A C 1
ATOM 2983 O O . TRP B 1 54 ? 12.808 -7.123 -21.245 1.00 50.97 75 TRP A O 1
ATOM 2994 N N . ASP B 1 55 ? 10.847 -6.132 -21.730 1.00 52.65 76 ASP A N 1
ATOM 2995 C CA . ASP B 1 55 ? 10.224 -6.589 -20.500 1.00 49.48 76 ASP A CA 1
ATOM 2996 C C . ASP B 1 55 ? 9.382 -7.810 -20.868 1.00 48.73 76 ASP A C 1
ATOM 2997 O O . ASP B 1 55 ? 9.454 -8.307 -21.998 1.00 46.30 76 ASP A O 1
ATOM 3002 N N . ALA B 1 56 ? 8.614 -8.340 -19.918 1.00 44.67 77 ALA A N 1
ATOM 3003 C CA . ALA B 1 56 ? 7.935 -9.608 -20.185 1.00 44.06 77 ALA A CA 1
ATOM 3004 C C . ALA B 1 56 ? 7.004 -9.514 -21.385 1.00 52.32 77 ALA A C 1
ATOM 3005 O O . ALA B 1 56 ? 6.857 -10.490 -22.131 1.00 57.79 77 ALA A O 1
ATOM 3007 N N . ALA B 1 57 ? 6.376 -8.355 -21.595 1.00 55.22 78 ALA A N 1
ATOM 3008 C CA . ALA B 1 57 ? 5.488 -8.191 -22.740 1.00 52.59 78 ALA A CA 1
ATOM 3009 C C . ALA B 1 57 ? 6.226 -8.308 -24.067 1.00 54.83 78 ALA A C 1
ATOM 3010 O O . ALA B 1 57 ? 5.586 -8.500 -25.107 1.00 54.49 78 ALA A O 1
ATOM 3012 N N . GLU B 1 58 ? 7.544 -8.138 -24.064 1.00 58.28 79 GLU A N 1
ATOM 3013 C CA . GLU B 1 58 ? 8.325 -8.231 -25.287 1.00 57.28 79 GLU A CA 1
ATOM 3014 C C . GLU B 1 58 ? 8.934 -9.614 -25.508 1.00 61.54 79 GLU A C 1
ATOM 3015 O O . GLU B 1 58 ? 9.028 -10.065 -26.655 1.00 66.40 79 GLU A O 1
ATOM 3021 N N . TYR B 1 59 ? 9.441 -10.258 -24.457 1.00 58.52 80 TYR A N 1
ATOM 3022 C CA . TYR B 1 59 ? 10.143 -11.529 -24.596 1.00 54.26 80 TYR A CA 1
ATOM 3023 C C . TYR B 1 59 ? 9.268 -12.736 -24.275 1.00 53.46 80 TYR A C 1
ATOM 3024 O O . TYR B 1 59 ? 9.799 -13.842 -24.080 1.00 46.90 80 TYR A O 1
ATOM 3033 N N . THR B 1 60 ? 7.950 -12.539 -24.178 1.00 59.41 81 THR A N 1
ATOM 3034 C CA . THR B 1 60 ? 6.987 -13.622 -24.025 1.00 57.50 81 THR A CA 1
ATOM 3035 C C . THR B 1 60 ? 5.907 -13.490 -25.084 1.00 58.64 81 THR A C 1
ATOM 3036 O O . THR B 1 60 ? 5.727 -12.434 -25.690 1.00 70.14 81 THR A O 1
ATOM 3040 N N . ILE B 1 61 ? 5.184 -14.582 -25.302 1.00 64.36 82 ILE A N 1
ATOM 3041 C CA . ILE B 1 61 ? 3.972 -14.545 -26.113 1.00 65.79 82 ILE A CA 1
ATOM 3042 C C . ILE B 1 61 ? 2.811 -14.942 -25.210 1.00 62.00 82 ILE A C 1
ATOM 3043 O O . ILE B 1 61 ? 2.991 -15.765 -24.304 1.00 72.52 82 ILE A O 1
ATOM 3048 N N . PRO B 1 62 ? 1.618 -14.397 -25.421 1.00 55.35 83 PRO A N 1
ATOM 3049 C CA . PRO B 1 62 ? 0.495 -14.684 -24.524 1.00 64.85 83 PRO A CA 1
ATOM 3050 C C . PRO B 1 62 ? 0.241 -16.173 -24.346 1.00 76.79 83 PRO A C 1
ATOM 3051 O O . PRO B 1 62 ? -0.016 -16.915 -25.302 1.00 66.73 83 PRO A O 1
ATOM 3055 N N . THR B 1 63 ? 0.221 -16.574 -23.081 1.00 91.71 84 THR A N 1
ATOM 3056 C CA . THR B 1 63 ? 0.295 -17.966 -22.664 1.00 106.29 84 THR A CA 1
ATOM 3057 C C . THR B 1 63 ? -1.108 -18.487 -22.367 1.00 99.46 84 THR A C 1
ATOM 3058 O O . THR B 1 63 ? -1.702 -18.137 -21.342 1.00 94.89 84 THR A O 1
ATOM 3062 N N . GLN B 1 64 ? -1.640 -19.318 -23.258 1.00 81.10 85 GLN A N 1
ATOM 3063 C CA . GLN B 1 64 ? -2.844 -20.058 -22.923 1.00 72.12 85 GLN A CA 1
ATOM 3064 C C . GLN B 1 64 ? -2.569 -21.501 -22.528 1.00 70.15 85 GLN A C 1
ATOM 3065 O O . GLN B 1 64 ? -3.485 -22.158 -22.027 1.00 77.97 85 GLN A O 1
ATOM 3071 N N . THR B 1 65 ? -1.340 -21.994 -22.710 1.00 66.29 86 THR A N 1
ATOM 3072 C CA . THR B 1 65 ? -0.999 -23.384 -22.414 1.00 64.96 86 THR A CA 1
ATOM 3073 C C . THR B 1 65 ? -0.876 -23.630 -20.925 1.00 64.10 86 THR A C 1
ATOM 3074 O O . THR B 1 65 ? -0.479 -22.755 -20.151 1.00 70.66 86 THR A O 1
ATOM 3078 N N . ARG B 1 66 ? -1.211 -24.849 -20.527 1.00 55.83 87 ARG A N 1
ATOM 3079 C CA . ARG B 1 66 ? -1.237 -25.148 -19.110 1.00 65.46 87 ARG A CA 1
ATOM 3080 C C . ARG B 1 66 ? 0.017 -25.836 -18.601 1.00 60.13 87 ARG A C 1
ATOM 3081 O O . ARG B 1 66 ? 0.187 -25.932 -17.381 1.00 59.64 87 ARG A O 1
ATOM 3089 N N . ASP B 1 67 ? 0.876 -26.344 -19.487 1.00 63.02 88 ASP A N 1
ATOM 3090 C CA . ASP B 1 67 ? 2.048 -27.101 -19.064 1.00 52.74 88 ASP A CA 1
ATOM 3091 C C . ASP B 1 67 ? 3.382 -26.549 -19.558 1.00 52.15 88 ASP A C 1
ATOM 3092 O O . ASP B 1 67 ? 4.403 -27.205 -19.342 1.00 55.88 88 ASP A O 1
ATOM 3097 N N . SER B 1 68 ? 3.422 -25.413 -20.257 1.00 51.55 89 SER A N 1
ATOM 3098 C CA . SER B 1 68 ? 4.705 -24.957 -20.783 1.00 49.73 89 SER A CA 1
ATOM 3099 C C . SER B 1 68 ? 4.712 -23.445 -20.927 1.00 44.59 89 SER A C 1
ATOM 3100 O O . SER B 1 68 ? 3.665 -22.800 -20.969 1.00 65.12 89 SER A O 1
ATOM 3103 N N . PHE B 1 69 ? 5.917 -22.886 -21.007 1.00 51.33 90 PHE A N 1
ATOM 3104 C CA . PHE B 1 69 ? 6.089 -21.464 -21.256 1.00 44.84 90 PHE A CA 1
ATOM 3105 C C . PHE B 1 69 ? 7.429 -21.234 -21.939 1.00 48.57 90 PHE A C 1
ATOM 3106 O O . PHE B 1 69 ? 8.360 -22.030 -21.789 1.00 48.66 90 PHE A O 1
ATOM 3114 N N . PHE B 1 70 ? 7.513 -20.130 -22.688 1.00 47.61 91 PHE A N 1
ATOM 3115 C CA . PHE B 1 70 ? 8.608 -19.848 -23.611 1.00 39.42 91 PHE A CA 1
ATOM 3116 C C . PHE B 1 70 ? 9.226 -18.493 -23.306 1.00 49.70 91 PHE A C 1
ATOM 3117 O O . PHE B 1 70 ? 8.507 -17.492 -23.186 1.00 56.17 91 PHE A O 1
ATOM 3125 N N . VAL B 1 71 ? 10.556 -18.459 -23.219 1.00 38.61 92 VAL A N 1
ATOM 3126 C CA . VAL B 1 71 ? 11.313 -17.236 -22.992 1.00 38.32 92 VAL A CA 1
ATOM 3127 C C . VAL B 1 71 ? 12.220 -17.016 -24.194 1.00 49.01 92 VAL A C 1
ATOM 3128 O O . VAL B 1 71 ? 12.902 -17.948 -24.641 1.00 46.16 92 VAL A O 1
ATOM 3132 N N . MET B 1 72 ? 12.220 -15.797 -24.725 1.00 41.82 93 MET A N 1
ATOM 3133 C CA . MET B 1 72 ? 13.071 -15.473 -25.867 1.00 51.08 93 MET A CA 1
ATOM 3134 C C . MET B 1 72 ? 14.496 -15.191 -25.404 1.00 47.04 93 MET A C 1
ATOM 3135 O O . MET B 1 72 ? 14.709 -14.400 -24.481 1.00 45.20 93 MET A O 1
ATOM 3140 N N . THR B 1 73 ? 15.474 -15.830 -26.043 1.00 44.35 94 THR A N 1
ATOM 3141 C CA . THR B 1 73 ? 16.876 -15.578 -25.717 1.00 48.58 94 THR A CA 1
ATOM 3142 C C . THR B 1 73 ? 17.664 -14.917 -26.841 1.00 54.18 94 THR A C 1
ATOM 3143 O O . THR B 1 73 ? 18.617 -14.182 -26.566 1.00 50.86 94 THR A O 1
ATOM 3147 N N . ASN B 1 74 ? 17.322 -15.170 -28.098 1.00 56.20 95 ASN A N 1
ATOM 3148 C CA . ASN B 1 74 ? 18.049 -14.528 -29.178 1.00 46.64 95 ASN A CA 1
ATOM 3149 C C . ASN B 1 74 ? 17.055 -14.113 -30.248 1.00 55.60 95 ASN A C 1
ATOM 3150 O O . ASN B 1 74 ? 16.005 -14.736 -30.417 1.00 51.60 95 ASN A O 1
ATOM 3155 N N . ILE B 1 75 ? 17.392 -13.061 -30.981 1.00 55.02 96 ILE A N 1
ATOM 3156 C CA . ILE B 1 75 ? 16.410 -12.400 -31.823 1.00 46.45 96 ILE A CA 1
ATOM 3157 C C . ILE B 1 75 ? 17.040 -12.035 -33.157 1.00 45.41 96 ILE A C 1
ATOM 3158 O O . ILE B 1 75 ? 18.166 -11.533 -33.210 1.00 64.98 96 ILE A O 1
ATOM 3163 N N . ILE B 1 76 ? 16.305 -12.287 -34.232 1.00 49.11 97 ILE A N 1
ATOM 3164 C CA . ILE B 1 76 ? 16.587 -11.744 -35.551 1.00 45.91 97 ILE A CA 1
ATOM 3165 C C . ILE B 1 76 ? 15.351 -10.953 -35.938 1.00 43.93 97 ILE A C 1
ATOM 3166 O O . ILE B 1 76 ? 14.264 -11.522 -36.053 1.00 59.04 97 ILE A O 1
ATOM 3171 N N . ARG B 1 77 ? 15.499 -9.648 -36.111 1.00 56.96 98 ARG A N 1
ATOM 3172 C CA . ARG B 1 77 ? 14.362 -8.795 -36.419 1.00 49.84 98 ARG A CA 1
ATOM 3173 C C . ARG B 1 77 ? 14.612 -8.122 -37.763 1.00 51.58 98 ARG A C 1
ATOM 3174 O O . ARG B 1 77 ? 15.716 -7.626 -38.013 1.00 77.63 98 ARG A O 1
ATOM 3182 N N . THR B 1 78 ? 13.592 -8.095 -38.619 1.00 47.47 99 THR A N 1
ATOM 3183 C CA . THR B 1 78 ? 13.663 -7.447 -39.927 1.00 49.92 99 THR A CA 1
ATOM 3184 C C . THR B 1 78 ? 12.460 -6.528 -40.068 1.00 55.60 99 THR A C 1
ATOM 3185 O O . THR B 1 78 ? 11.322 -7.004 -40.118 1.00 57.95 99 THR A O 1
ATOM 3189 N N . GLU B 1 79 ? 12.683 -5.221 -40.106 1.00 57.03 100 GLU A N 1
ATOM 3190 C CA . GLU B 1 79 ? 11.542 -4.328 -39.985 1.00 64.99 100 GLU A CA 1
ATOM 3191 C C . GLU B 1 79 ? 11.211 -3.621 -41.294 1.00 58.05 100 GLU A C 1
ATOM 3192 O O . GLU B 1 79 ? 12.037 -3.499 -42.202 1.00 69.20 100 GLU A O 1
ATOM 3198 N N . ASN B 1 80 ? 9.966 -3.154 -41.361 1.00 56.66 101 ASN A N 1
ATOM 3199 C CA . ASN B 1 80 ? 9.460 -2.360 -42.478 1.00 70.54 101 ASN A CA 1
ATOM 3200 C C . ASN B 1 80 ? 9.494 -3.136 -43.792 1.00 61.67 101 ASN A C 1
ATOM 3201 O O . ASN B 1 80 ? 9.711 -2.566 -44.863 1.00 72.51 101 ASN A O 1
ATOM 3206 N N . GLN B 1 81 ? 9.230 -4.437 -43.732 1.00 48.09 102 GLN A N 1
ATOM 3207 C CA . GLN B 1 81 ? 9.177 -5.206 -44.966 1.00 63.93 102 GLN A CA 1
ATOM 3208 C C . GLN B 1 81 ? 7.796 -5.095 -45.611 1.00 63.32 102 GLN A C 1
ATOM 3209 O O . GLN B 1 81 ? 6.767 -5.151 -44.928 1.00 60.57 102 GLN A O 1
ATOM 3215 N N . ILE B 1 82 ? 7.796 -4.883 -46.930 1.00 59.35 103 ILE A N 1
ATOM 3216 C CA . ILE B 1 82 ? 6.629 -4.584 -47.749 1.00 66.31 103 ILE A CA 1
ATOM 3217 C C . ILE B 1 82 ? 6.548 -5.628 -48.848 1.00 57.49 103 ILE A C 1
ATOM 3218 O O . ILE B 1 82 ? 7.572 -6.122 -49.319 1.00 62.22 103 ILE A O 1
ATOM 3223 N N . GLN B 1 83 ? 5.334 -5.961 -49.272 1.00 62.65 104 GLN A N 1
ATOM 3224 C CA . GLN B 1 83 ? 5.183 -6.893 -50.385 1.00 60.08 104 GLN A CA 1
ATOM 3225 C C . GLN B 1 83 ? 5.601 -6.213 -51.673 1.00 59.12 104 GLN A C 1
ATOM 3226 O O . GLN B 1 83 ? 5.004 -5.208 -52.066 1.00 74.21 104 GLN A O 1
ATOM 3232 N N . LYS B 1 84 ? 6.633 -6.736 -52.310 1.00 58.58 105 LYS A N 1
ATOM 3233 C CA . LYS B 1 84 ? 7.155 -6.160 -53.546 1.00 56.49 105 LYS A CA 1
ATOM 3234 C C . LYS B 1 84 ? 8.119 -7.184 -54.137 1.00 64.85 105 LYS A C 1
ATOM 3235 O O . LYS B 1 84 ? 8.065 -8.372 -53.794 1.00 69.99 105 LYS A O 1
ATOM 3241 N N . THR B 1 85 ? 8.927 -6.763 -55.107 1.00 61.30 106 THR A N 1
ATOM 3242 C CA . THR B 1 85 ? 10.009 -7.603 -55.613 1.00 68.75 106 THR A CA 1
ATOM 3243 C C . THR B 1 85 ? 11.337 -7.263 -54.936 1.00 64.90 106 THR A C 1
ATOM 3244 O O . THR B 1 85 ? 11.591 -6.106 -54.579 1.00 56.87 106 THR A O 1
ATOM 3248 N N . CYS B 1 86 ? 12.166 -8.287 -54.736 1.00 59.13 107 CYS A N 1
ATOM 3249 C CA . CYS B 1 86 ? 13.481 -8.119 -54.131 1.00 55.67 107 CYS A CA 1
ATOM 3250 C C . CYS B 1 86 ? 14.305 -9.367 -54.409 1.00 65.16 107 CYS A C 1
ATOM 3251 O O . CYS B 1 86 ? 13.770 -10.387 -54.860 1.00 64.01 107 CYS A O 1
ATOM 3254 N N . PRO B 1 87 ? 15.611 -9.325 -54.138 1.00 68.37 108 PRO A N 1
ATOM 3255 C CA . PRO B 1 87 ? 16.426 -10.532 -54.277 1.00 59.74 108 PRO A CA 1
ATOM 3256 C C . PRO B 1 87 ? 16.093 -11.549 -53.204 1.00 65.46 108 PRO A C 1
ATOM 3257 O O . PRO B 1 87 ? 15.879 -11.201 -52.039 1.00 69.51 108 PRO A O 1
ATOM 3261 N N . GLU B 1 88 ? 16.092 -12.818 -53.607 1.00 65.76 109 GLU A N 1
ATOM 3262 C CA . GLU B 1 88 ? 16.003 -13.926 -52.672 1.00 59.24 109 GLU A CA 1
ATOM 3263 C C . GLU B 1 88 ? 17.179 -13.884 -51.708 1.00 60.97 109 GLU A C 1
ATOM 3264 O O . GLU B 1 88 ? 18.179 -13.205 -51.940 1.00 65.60 109 GLU A O 1
ATOM 3270 N N . TYR B 1 89 ? 17.043 -14.576 -50.592 1.00 58.69 110 TYR A N 1
ATOM 3271 C CA . TYR B 1 89 ? 18.195 -14.716 -49.725 1.00 62.11 110 TYR A CA 1
ATOM 3272 C C . TYR B 1 89 ? 19.186 -15.686 -50.364 1.00 72.31 110 TYR A C 1
ATOM 3273 O O . TYR B 1 89 ? 18.769 -16.707 -50.917 1.00 72.11 110 TYR A O 1
ATOM 3282 N N . PRO B 1 90 ? 20.515 -15.440 -50.251 1.00 78.71 111 PRO A N 1
ATOM 3283 C CA . PRO B 1 90 ? 21.483 -16.307 -50.938 1.00 78.69 111 PRO A CA 1
ATOM 3284 C C . PRO B 1 90 ? 21.517 -17.703 -50.343 1.00 74.82 111 PRO A C 1
ATOM 3285 O O . PRO B 1 90 ? 22.044 -17.926 -49.253 1.00 76.33 111 PRO A O 1
ATOM 3289 N N . THR B 1 91 ? 20.841 -18.616 -51.019 1.00 86.10 112 THR A N 1
ATOM 3290 C CA . THR B 1 91 ? 20.750 -20.044 -50.783 1.00 86.33 112 THR A CA 1
ATOM 3291 C C . THR B 1 91 ? 21.330 -20.812 -51.965 1.00 97.41 112 THR A C 1
ATOM 3292 O O . THR B 1 91 ? 21.383 -20.318 -53.099 1.00 102.83 112 THR A O 1
ATOM 3296 N N . ALA B 1 92 ? 21.855 -21.996 -51.668 1.00 94.42 113 ALA A N 1
ATOM 3297 C CA . ALA B 1 92 ? 22.565 -22.753 -52.686 1.00 96.50 113 ALA A CA 1
ATOM 3298 C C . ALA B 1 92 ? 21.788 -22.784 -53.985 1.00 96.30 113 ALA A C 1
ATOM 3299 O O . ALA B 1 92 ? 22.361 -22.601 -55.066 1.00 90.37 113 ALA A O 1
ATOM 3301 N N . LYS B 1 93 ? 20.487 -23.016 -53.897 1.00 90.25 114 LYS A N 1
ATOM 3302 C CA . LYS B 1 93 ? 19.635 -23.039 -55.070 1.00 93.20 114 LYS A CA 1
ATOM 3303 C C . LYS B 1 93 ? 19.179 -21.648 -55.495 1.00 91.15 114 LYS A C 1
ATOM 3304 O O . LYS B 1 93 ? 18.638 -21.503 -56.593 1.00 84.62 114 LYS A O 1
ATOM 3310 N N . ALA B 1 94 ? 19.455 -20.605 -54.705 1.00 97.20 115 ALA A N 1
ATOM 3311 C CA . ALA B 1 94 ? 18.998 -19.265 -55.051 1.00 85.55 115 ALA A CA 1
ATOM 3312 C C . ALA B 1 94 ? 20.066 -18.391 -55.690 1.00 88.75 115 ALA A C 1
ATOM 3313 O O . ALA B 1 94 ? 19.713 -17.378 -56.307 1.00 73.55 115 ALA A O 1
ATOM 3315 N N . ILE B 1 95 ? 21.348 -18.759 -55.587 1.00 90.30 116 ILE A N 1
ATOM 3316 C CA . ILE B 1 95 ? 22.398 -17.953 -56.195 1.00 77.45 116 ILE A CA 1
ATOM 3317 C C . ILE B 1 95 ? 22.444 -18.248 -57.686 1.00 86.03 116 ILE A C 1
ATOM 3318 O O . ILE B 1 95 ? 22.271 -19.390 -58.125 1.00 98.30 116 ILE A O 1
ATOM 3323 N N . CYS B 1 96 ? 22.668 -17.205 -58.471 1.00 74.47 117 CYS A N 1
ATOM 3324 C CA . CYS B 1 96 ? 22.633 -17.296 -59.916 1.00 73.99 117 CYS A CA 1
ATOM 3325 C C . CYS B 1 96 ? 23.717 -16.408 -60.493 1.00 84.79 117 CYS A C 1
ATOM 3326 O O . CYS B 1 96 ? 24.159 -15.447 -59.856 1.00 84.28 117 CYS A O 1
ATOM 3329 N N . SER B 1 97 ? 24.179 -16.784 -61.684 1.00 95.42 118 SER A N 1
ATOM 3330 C CA . SER B 1 97 ? 25.042 -15.941 -62.499 1.00 101.60 118 SER A CA 1
ATOM 3331 C C . SER B 1 97 ? 24.286 -15.201 -63.600 1.00 103.26 118 SER A C 1
ATOM 3332 O O . SER B 1 97 ? 24.645 -14.061 -63.924 1.00 96.75 118 SER A O 1
ATOM 3335 N N . SER B 1 98 ? 23.236 -15.810 -64.157 1.00 94.61 119 SER A N 1
ATOM 3336 C CA . SER B 1 98 ? 22.438 -15.227 -65.229 1.00 106.67 119 SER A CA 1
ATOM 3337 C C . SER B 1 98 ? 20.976 -15.606 -65.024 1.00 113.86 119 SER A C 1
ATOM 3338 O O . SER B 1 98 ? 20.657 -16.549 -64.291 1.00 107.37 119 SER A O 1
ATOM 3341 N N . ASP B 1 99 ? 20.086 -14.892 -65.735 1.00 103.51 120 ASP A N 1
ATOM 3342 C CA . ASP B 1 99 ? 18.643 -15.068 -65.567 1.00 88.97 120 ASP A CA 1
ATOM 3343 C C . ASP B 1 99 ? 18.179 -16.471 -65.917 1.00 90.40 120 ASP A C 1
ATOM 3344 O O . ASP B 1 99 ? 17.053 -16.842 -65.567 1.00 94.87 120 ASP A O 1
ATOM 3349 N N . LYS B 1 100 ? 18.999 -17.238 -66.637 1.00 96.41 121 LYS A N 1
ATOM 3350 C CA . LYS B 1 100 ? 18.625 -18.595 -67.008 1.00 100.04 121 LYS A CA 1
ATOM 3351 C C . LYS B 1 100 ? 18.576 -19.516 -65.800 1.00 91.52 121 LYS A C 1
ATOM 3352 O O . LYS B 1 100 ? 17.878 -20.535 -65.838 1.00 88.78 121 LYS A O 1
ATOM 3358 N N . SER B 1 101 ? 19.303 -19.179 -64.734 1.00 95.74 122 SER A N 1
ATOM 3359 C CA . SER B 1 101 ? 19.272 -19.992 -63.523 1.00 102.20 122 SER A CA 1
ATOM 3360 C C . SER B 1 101 ? 17.944 -19.855 -62.784 1.00 102.55 122 SER A C 1
ATOM 3361 O O . SER B 1 101 ? 17.522 -20.787 -62.093 1.00 101.03 122 SER A O 1
ATOM 3364 N N . CYS B 1 102 ? 17.272 -18.711 -62.927 1.00 103.88 123 CYS A N 1
ATOM 3365 C CA . CYS B 1 102 ? 16.067 -18.396 -62.167 1.00 87.49 123 CYS A CA 1
ATOM 3366 C C . CYS B 1 102 ? 14.818 -18.801 -62.939 1.00 84.28 123 CYS A C 1
ATOM 3367 O O . CYS B 1 102 ? 14.457 -18.164 -63.935 1.00 82.26 123 CYS A O 1
ATOM 3370 N N . ALA B 1 103 ? 14.162 -19.854 -62.465 1.00 80.16 124 ALA A N 1
ATOM 3371 C CA . ALA B 1 103 ? 12.885 -20.310 -62.988 1.00 83.95 124 ALA A CA 1
ATOM 3372 C C . ALA B 1 103 ? 11.759 -19.420 -62.474 1.00 80.25 124 ALA A C 1
ATOM 3373 O O . ALA B 1 103 ? 11.897 -18.726 -61.467 1.00 95.12 124 ALA A O 1
ATOM 3375 N N . LYS B 1 104 ? 10.646 -19.419 -63.198 1.00 89.25 125 LYS A N 1
ATOM 3376 C CA . LYS B 1 104 ? 9.484 -18.613 -62.834 1.00 95.00 125 LYS A CA 1
ATOM 3377 C C . LYS B 1 104 ? 8.575 -19.363 -61.861 1.00 95.10 125 LYS A C 1
ATOM 3378 O O . LYS B 1 104 ? 8.393 -20.581 -61.963 1.00 84.71 125 LYS A O 1
ATOM 3384 N N . GLY B 1 105 ? 7.989 -18.611 -60.927 1.00 90.34 126 GLY A N 1
ATOM 3385 C CA . GLY B 1 105 ? 7.130 -19.159 -59.896 1.00 91.82 126 GLY A CA 1
ATOM 3386 C C . GLY B 1 105 ? 7.889 -19.737 -58.711 1.00 93.70 126 GLY A C 1
ATOM 3387 O O . GLY B 1 105 ? 9.110 -19.606 -58.577 1.00 102.79 126 GLY A O 1
ATOM 3388 N N . ILE B 1 106 ? 7.130 -20.351 -57.809 1.00 98.57 127 ILE A N 1
ATOM 3389 C CA . ILE B 1 106 ? 7.707 -20.910 -56.589 1.00 91.83 127 ILE A CA 1
ATOM 3390 C C . ILE B 1 106 ? 8.267 -22.264 -56.970 1.00 87.86 127 ILE A C 1
ATOM 3391 O O . ILE B 1 106 ? 7.535 -23.130 -57.455 1.00 105.29 127 ILE A O 1
ATOM 3396 N N . VAL B 1 107 ? 9.551 -22.466 -56.729 1.00 92.87 128 VAL A N 1
ATOM 3397 C CA . VAL B 1 107 ? 10.223 -23.665 -57.197 1.00 107.31 128 VAL A CA 1
ATOM 3398 C C . VAL B 1 107 ? 10.306 -24.727 -56.109 1.00 104.80 128 VAL A C 1
ATOM 3399 O O . VAL B 1 107 ? 9.799 -25.837 -56.279 1.00 99.69 128 VAL A O 1
ATOM 3403 N N . ASP B 1 108 ? 10.956 -24.421 -54.992 1.00 105.91 129 ASP A N 1
ATOM 3404 C CA . ASP B 1 108 ? 11.025 -25.345 -53.872 1.00 101.57 129 ASP A CA 1
ATOM 3405 C C . ASP B 1 108 ? 10.439 -24.709 -52.621 1.00 85.34 129 ASP A C 1
ATOM 3406 O O . ASP B 1 108 ? 10.170 -23.506 -52.560 1.00 81.49 129 ASP A O 1
ATOM 3411 N N . VAL B 1 109 ? 10.220 -25.571 -51.628 1.00 93.50 130 VAL A N 1
ATOM 3412 C CA . VAL B 1 109 ? 9.626 -25.207 -50.347 1.00 91.28 130 VAL A CA 1
ATOM 3413 C C . VAL B 1 109 ? 10.495 -24.200 -49.583 1.00 84.48 130 VAL A C 1
ATOM 3414 O O . VAL B 1 109 ? 9.987 -23.462 -48.730 1.00 75.97 130 VAL A O 1
ATOM 3418 N N . HIS B 1 110 ? 11.795 -24.131 -49.890 1.00 81.20 131 HIS A N 1
ATOM 3419 C CA . HIS B 1 110 ? 12.752 -23.273 -49.193 1.00 73.67 131 HIS A CA 1
ATOM 3420 C C . HIS B 1 110 ? 12.713 -21.812 -49.634 1.00 76.45 131 HIS A C 1
ATOM 3421 O O . HIS B 1 110 ? 13.475 -21.000 -49.087 1.00 65.68 131 HIS A O 1
ATOM 3428 N N . SER B 1 111 ? 11.901 -21.461 -50.629 1.00 70.79 132 SER A N 1
ATOM 3429 C CA . SER B 1 111 ? 11.857 -20.097 -51.144 1.00 69.39 132 SER A CA 1
ATOM 3430 C C . SER B 1 111 ? 10.894 -19.247 -50.330 1.00 63.29 132 SER A C 1
ATOM 3431 O O . SER B 1 111 ? 9.943 -19.755 -49.730 1.00 67.27 132 SER A O 1
ATOM 3434 N N . ASN B 1 112 ? 11.162 -17.944 -50.301 1.00 54.42 133 ASN A N 1
ATOM 3435 C CA . ASN B 1 112 ? 10.342 -16.993 -49.561 1.00 55.00 133 ASN A CA 1
ATOM 3436 C C . ASN B 1 112 ? 9.315 -16.273 -50.420 1.00 60.66 133 ASN A C 1
ATOM 3437 O O . ASN B 1 112 ? 8.627 -15.370 -49.920 1.00 55.51 133 ASN A O 1
ATOM 3442 N N . GLY B 1 113 ? 9.168 -16.663 -51.677 1.00 58.00 134 GLY A N 1
ATOM 3443 C CA . GLY B 1 113 ? 8.270 -15.945 -52.559 1.00 62.98 134 GLY A CA 1
ATOM 3444 C C . GLY B 1 113 ? 8.336 -16.531 -53.946 1.00 62.98 134 GLY A C 1
ATOM 3445 O O . GLY B 1 113 ? 9.166 -17.391 -54.243 1.00 75.84 134 GLY A O 1
ATOM 3446 N N . VAL B 1 114 ? 7.392 -16.108 -54.766 1.00 67.88 135 VAL A N 1
ATOM 3447 C CA . VAL B 1 114 ? 7.323 -16.541 -56.155 1.00 69.72 135 VAL A CA 1
ATOM 3448 C C . VAL B 1 114 ? 8.387 -15.801 -56.962 1.00 71.01 135 VAL A C 1
ATOM 3449 O O . VAL B 1 114 ? 8.515 -14.572 -56.863 1.00 61.47 135 VAL A O 1
ATOM 3453 N N . GLN B 1 115 ? 9.192 -16.558 -57.724 1.00 70.17 136 GLN A N 1
ATOM 3454 C CA . GLN B 1 115 ? 10.320 -15.992 -58.464 1.00 65.62 136 GLN A CA 1
ATOM 3455 C C . GLN B 1 115 ? 9.864 -15.369 -59.776 1.00 71.41 136 GLN A C 1
ATOM 3456 O O . GLN B 1 115 ? 9.168 -16.012 -60.567 1.00 74.14 136 GLN A O 1
ATOM 3462 N N . THR B 1 116 ? 10.329 -14.141 -60.039 1.00 73.95 137 THR A N 1
ATOM 3463 C CA . THR B 1 116 ? 10.023 -13.469 -61.296 1.00 74.56 137 THR A CA 1
ATOM 3464 C C . THR B 1 116 ? 10.858 -14.001 -62.446 1.00 76.56 137 THR A C 1
ATOM 3465 O O . THR B 1 116 ? 10.521 -13.751 -63.608 1.00 67.01 137 THR A O 1
ATOM 3469 N N . GLY B 1 117 ? 11.946 -14.705 -62.144 1.00 83.54 138 GLY A N 1
ATOM 3470 C CA . GLY B 1 117 ? 12.840 -15.218 -63.154 1.00 87.17 138 GLY A CA 1
ATOM 3471 C C . GLY B 1 117 ? 14.022 -14.327 -63.451 1.00 96.65 138 GLY A C 1
ATOM 3472 O O . GLY B 1 117 ? 14.914 -14.739 -64.205 1.00 97.12 138 GLY A O 1
ATOM 3473 N N . LYS B 1 118 ? 14.089 -13.148 -62.844 1.00 91.30 139 LYS A N 1
ATOM 3474 C CA . LYS B 1 118 ? 15.209 -12.251 -63.052 1.00 83.61 139 LYS A CA 1
ATOM 3475 C C . LYS B 1 118 ? 16.290 -12.594 -62.041 1.00 90.31 139 LYS A C 1
ATOM 3476 O O . LYS B 1 118 ? 16.002 -13.064 -60.936 1.00 99.43 139 LYS A O 1
ATOM 3482 N N . CYS B 1 119 ? 17.543 -12.415 -62.446 1.00 79.13 140 CYS A N 1
ATOM 3483 C CA . CYS B 1 119 ? 18.680 -12.613 -61.560 1.00 74.65 140 CYS A CA 1
ATOM 3484 C C . CYS B 1 119 ? 19.206 -11.232 -61.209 1.00 69.82 140 CYS A C 1
ATOM 3485 O O . CYS B 1 119 ? 19.677 -10.507 -62.089 1.00 81.20 140 CYS A O 1
ATOM 3488 N N . VAL B 1 120 ? 19.122 -10.872 -59.931 1.00 70.48 141 VAL A N 1
ATOM 3489 C CA . VAL B 1 120 ? 19.330 -9.504 -59.483 1.00 68.55 141 VAL A CA 1
ATOM 3490 C C . VAL B 1 120 ? 20.378 -9.501 -58.375 1.00 61.98 141 VAL A C 1
ATOM 3491 O O . VAL B 1 120 ? 20.622 -10.511 -57.719 1.00 67.61 141 VAL A O 1
ATOM 3495 N N . HIS B 1 121 ? 21.031 -8.361 -58.189 1.00 58.88 142 HIS A N 1
ATOM 3496 C CA . HIS B 1 121 ? 22.097 -8.301 -57.201 1.00 64.90 142 HIS A CA 1
ATOM 3497 C C . HIS B 1 121 ? 21.529 -8.408 -55.799 1.00 65.67 142 HIS A C 1
ATOM 3498 O O . HIS B 1 121 ? 20.511 -7.791 -55.476 1.00 72.13 142 HIS A O 1
ATOM 3505 N N . TYR B 1 122 ? 22.181 -9.228 -54.972 1.00 60.80 143 TYR A N 1
ATOM 3506 C CA . TYR B 1 122 ? 21.844 -9.260 -53.556 1.00 60.31 143 TYR A CA 1
ATOM 3507 C C . TYR B 1 122 ? 22.755 -8.335 -52.753 1.00 54.93 143 TYR A C 1
ATOM 3508 O O . TYR B 1 122 ? 22.264 -7.460 -52.038 1.00 68.45 143 TYR A O 1
ATOM 3517 N N . ASN B 1 123 ? 24.070 -8.558 -52.796 1.00 57.52 144 ASN A N 1
ATOM 3518 C CA . ASN B 1 123 ? 25.032 -7.571 -52.317 1.00 63.79 144 ASN A CA 1
ATOM 3519 C C . ASN B 1 123 ? 25.927 -7.103 -53.474 1.00 73.58 144 ASN A C 1
ATOM 3520 O O . ASN B 1 123 ? 25.708 -7.468 -54.642 1.00 62.04 144 ASN A O 1
ATOM 3525 N N . ILE B 1 124 ? 26.977 -6.334 -53.131 1.00 70.81 145 ILE A N 1
ATOM 3526 C CA . ILE B 1 124 ? 28.022 -5.983 -54.101 1.00 70.45 145 ILE A CA 1
ATOM 3527 C C . ILE B 1 124 ? 28.540 -7.203 -54.846 1.00 71.73 145 ILE A C 1
ATOM 3528 O O . ILE B 1 124 ? 28.763 -7.161 -56.064 1.00 75.88 145 ILE A O 1
ATOM 3533 N N . THR B 1 125 ? 28.780 -8.289 -54.127 1.00 74.56 146 THR A N 1
ATOM 3534 C CA . THR B 1 125 ? 29.531 -9.412 -54.662 1.00 52.85 146 THR A CA 1
ATOM 3535 C C . THR B 1 125 ? 28.668 -10.424 -55.406 1.00 63.92 146 THR A C 1
ATOM 3536 O O . THR B 1 125 ? 29.073 -10.920 -56.461 1.00 61.03 146 THR A O 1
ATOM 3540 N N . HIS B 1 126 ? 27.498 -10.773 -54.863 1.00 76.86 147 HIS A N 1
ATOM 3541 C CA . HIS B 1 126 ? 26.717 -11.896 -55.368 1.00 64.64 147 HIS A CA 1
ATOM 3542 C C . HIS B 1 126 ? 25.338 -11.503 -55.884 1.00 64.07 147 HIS A C 1
ATOM 3543 O O . HIS B 1 126 ? 24.730 -10.522 -55.436 1.00 66.14 147 HIS A O 1
ATOM 3550 N N . LYS B 1 127 ? 24.855 -12.296 -56.835 1.00 62.81 148 LYS A N 1
ATOM 3551 C CA . LYS B 1 127 ? 23.512 -12.179 -57.383 1.00 70.09 148 LYS A CA 1
ATOM 3552 C C . LYS B 1 127 ? 22.663 -13.376 -56.956 1.00 75.40 148 LYS A C 1
ATOM 3553 O O . LYS B 1 127 ? 23.175 -14.438 -56.582 1.00 73.49 148 LYS A O 1
ATOM 3559 N N . THR B 1 128 ? 21.345 -13.188 -57.019 1.00 76.01 149 THR A N 1
ATOM 3560 C CA . THR B 1 128 ? 20.388 -14.173 -56.528 1.00 72.76 149 THR A CA 1
ATOM 3561 C C . THR B 1 128 ? 19.040 -13.911 -57.205 1.00 68.81 149 THR A C 1
ATOM 3562 O O . THR B 1 128 ? 18.798 -12.827 -57.745 1.00 71.56 149 THR A O 1
ATOM 3566 N N . CYS B 1 129 ? 18.168 -14.920 -57.188 1.00 75.32 150 CYS A N 1
ATOM 3567 C CA . CYS B 1 129 ? 16.907 -14.849 -57.929 1.00 71.15 150 CYS A CA 1
ATOM 3568 C C . CYS B 1 129 ? 15.950 -13.821 -57.347 1.00 75.89 150 CYS A C 1
ATOM 3569 O O . CYS B 1 129 ? 15.748 -13.755 -56.131 1.00 77.54 150 CYS A O 1
ATOM 3572 N N . GLU B 1 130 ? 15.372 -13.003 -58.221 1.00 75.40 151 GLU A N 1
ATOM 3573 C CA . GLU B 1 130 ? 14.351 -12.064 -57.791 1.00 68.76 151 GLU A CA 1
ATOM 3574 C C . GLU B 1 130 ? 13.044 -12.790 -57.489 1.00 67.75 151 GLU A C 1
ATOM 3575 O O . GLU B 1 130 ? 12.667 -13.744 -58.182 1.00 60.84 151 GLU A O 1
ATOM 3581 N N . ILE B 1 131 ? 12.345 -12.308 -56.454 1.00 62.75 152 ILE A N 1
ATOM 3582 C CA . ILE B 1 131 ? 11.100 -12.889 -55.966 1.00 63.01 152 ILE A CA 1
ATOM 3583 C C . ILE B 1 131 ? 10.121 -11.779 -55.612 1.00 65.18 152 ILE A C 1
ATOM 3584 O O . ILE B 1 131 ? 10.509 -10.659 -55.259 1.00 59.52 152 ILE A O 1
ATOM 3589 N N . LYS B 1 132 ? 8.836 -12.118 -55.703 1.00 70.75 153 LYS A N 1
ATOM 3590 C CA . LYS B 1 132 ? 7.757 -11.355 -55.093 1.00 68.20 153 LYS A CA 1
ATOM 3591 C C . LYS B 1 132 ? 7.609 -11.888 -53.673 1.00 67.07 153 LYS A C 1
ATOM 3592 O O . LYS B 1 132 ? 7.380 -13.090 -53.489 1.00 64.48 153 LYS A O 1
ATOM 3598 N N . ALA B 1 133 ? 7.816 -11.034 -52.674 1.00 49.81 154 ALA A N 1
ATOM 3599 C CA . ALA B 1 133 ? 7.808 -11.504 -51.290 1.00 53.93 154 ALA A CA 1
ATOM 3600 C C . ALA B 1 133 ? 7.654 -10.316 -50.349 1.00 55.12 154 ALA A C 1
ATOM 3601 O O . ALA B 1 133 ? 7.445 -9.176 -50.780 1.00 70.83 154 ALA A O 1
ATOM 3603 N N . TRP B 1 134 ? 7.757 -10.594 -49.050 1.00 57.58 155 TRP A N 1
ATOM 3604 C CA . TRP B 1 134 ? 7.848 -9.553 -48.030 1.00 62.55 155 TRP A CA 1
ATOM 3605 C C . TRP B 1 134 ? 9.302 -9.114 -47.975 1.00 60.86 155 TRP A C 1
ATOM 3606 O O . TRP B 1 134 ? 10.158 -9.855 -47.481 1.00 66.90 155 TRP A O 1
ATOM 3617 N N . CYS B 1 135 ? 9.584 -7.928 -48.508 1.00 61.84 156 CYS A N 1
ATOM 3618 C CA . CYS B 1 135 ? 10.891 -7.388 -48.823 1.00 52.67 156 CYS A CA 1
ATOM 3619 C C . CYS B 1 135 ? 11.302 -6.270 -47.877 1.00 50.18 156 CYS A C 1
ATOM 3620 O O . CYS B 1 135 ? 10.519 -5.346 -47.637 1.00 58.21 156 CYS A O 1
ATOM 3623 N N . PRO B 1 136 ? 12.550 -6.273 -47.385 1.00 50.19 157 PRO A N 1
ATOM 3624 C CA . PRO B 1 136 ? 13.643 -7.198 -47.707 1.00 52.11 157 PRO A CA 1
ATOM 3625 C C . PRO B 1 136 ? 13.499 -8.550 -47.027 1.00 53.78 157 PRO A C 1
ATOM 3626 O O . PRO B 1 136 ? 13.030 -8.582 -45.895 1.00 66.77 157 PRO A O 1
ATOM 3630 N N . VAL B 1 137 ? 13.925 -9.639 -47.676 1.00 43.55 158 VAL A N 1
ATOM 3631 C CA . VAL B 1 137 ? 13.787 -10.955 -47.062 1.00 51.05 158 VAL A CA 1
ATOM 3632 C C . VAL B 1 137 ? 14.711 -11.063 -45.849 1.00 58.20 158 VAL A C 1
ATOM 3633 O O . VAL B 1 137 ? 15.794 -10.463 -45.805 1.00 60.97 158 VAL A O 1
ATOM 3637 N N . GLN B 1 138 ? 14.283 -11.847 -44.854 1.00 72.73 159 GLN A N 1
ATOM 3638 C CA . GLN B 1 138 ? 15.009 -11.935 -43.590 1.00 72.85 159 GLN A CA 1
ATOM 3639 C C . GLN B 1 138 ? 16.297 -12.728 -43.759 1.00 82.09 159 GLN A C 1
ATOM 3640 O O . GLN B 1 138 ? 16.278 -13.927 -44.080 1.00 62.03 159 GLN A O 1
ATOM 3646 N N . GLY B 1 139 ? 17.417 -12.054 -43.494 1.00 90.15 160 GLY A N 1
ATOM 3647 C CA . GLY B 1 139 ? 18.683 -12.594 -43.918 1.00 104.71 160 GLY A CA 1
ATOM 3648 C C . GLY B 1 139 ? 19.887 -12.708 -43.008 1.00 113.64 160 GLY A C 1
ATOM 3649 O O . GLY B 1 139 ? 21.008 -12.760 -43.524 1.00 112.85 160 GLY A O 1
ATOM 3650 N N . GLU B 1 140 ? 19.741 -12.693 -41.688 1.00 101.60 161 GLU A N 1
ATOM 3651 C CA . GLU B 1 140 ? 20.918 -13.020 -40.894 1.00 109.51 161 GLU A CA 1
ATOM 3652 C C . GLU B 1 140 ? 21.213 -14.513 -41.001 1.00 107.25 161 GLU A C 1
ATOM 3653 O O . GLU B 1 140 ? 22.322 -14.920 -41.373 1.00 104.38 161 GLU A O 1
ATOM 3659 N N . GLU B 1 141 ? 20.217 -15.338 -40.680 1.00 110.26 162 GLU A N 1
ATOM 3660 C CA . GLU B 1 141 ? 20.236 -16.795 -40.800 1.00 120.15 162 GLU A CA 1
ATOM 3661 C C . GLU B 1 141 ? 21.271 -17.429 -39.867 1.00 126.26 162 GLU A C 1
ATOM 3662 O O . GLU B 1 141 ? 21.216 -18.634 -39.597 1.00 129.84 162 GLU A O 1
ATOM 3668 N N . ARG B 1 142 ? 22.161 -16.602 -39.322 1.00 121.36 163 ARG A N 1
ATOM 3669 C CA . ARG B 1 142 ? 23.166 -17.001 -38.338 1.00 101.45 163 ARG A CA 1
ATOM 3670 C C . ARG B 1 142 ? 22.855 -16.152 -37.118 1.00 101.51 163 ARG A C 1
ATOM 3671 O O . ARG B 1 142 ? 22.998 -14.916 -37.179 1.00 104.45 163 ARG A O 1
ATOM 3679 N N . PRO B 1 143 ? 22.380 -16.731 -36.018 1.00 98.93 164 PRO A N 1
ATOM 3680 C CA . PRO B 1 143 ? 21.919 -15.897 -34.914 1.00 83.39 164 PRO A CA 1
ATOM 3681 C C . PRO B 1 143 ? 23.084 -15.174 -34.266 1.00 72.43 164 PRO A C 1
ATOM 3682 O O . PRO B 1 143 ? 24.221 -15.680 -34.255 1.00 75.51 164 PRO A O 1
ATOM 3686 N N . PRO B 1 144 ? 22.836 -14.016 -33.655 1.00 68.63 165 PRO A N 1
ATOM 3687 C CA . PRO B 1 144 ? 23.920 -13.178 -33.126 1.00 71.08 165 PRO A CA 1
ATOM 3688 C C . PRO B 1 144 ? 24.933 -13.934 -32.272 1.00 76.01 165 PRO A C 1
ATOM 3689 O O . PRO B 1 144 ? 24.569 -14.773 -31.443 1.00 60.10 165 PRO A O 1
ATOM 3693 N N . VAL B 1 145 ? 26.223 -13.563 -32.453 1.00 86.55 166 VAL A N 1
ATOM 3694 C CA . VAL B 1 145 ? 27.327 -14.385 -31.948 1.00 81.13 166 VAL A CA 1
ATOM 3695 C C . VAL B 1 145 ? 27.282 -14.509 -30.432 1.00 78.01 166 VAL A C 1
ATOM 3696 O O . VAL B 1 145 ? 27.423 -15.634 -29.929 1.00 70.42 166 VAL A O 1
ATOM 3700 N N . PRO B 1 146 ? 27.108 -13.430 -29.657 1.00 70.23 167 PRO A N 1
ATOM 3701 C CA . PRO B 1 146 ? 26.473 -13.574 -28.337 1.00 68.81 167 PRO A CA 1
ATOM 3702 C C . PRO B 1 146 ? 24.976 -13.327 -28.460 1.00 74.42 167 PRO A C 1
ATOM 3703 O O . PRO B 1 146 ? 24.518 -12.469 -29.220 1.00 64.92 167 PRO A O 1
ATOM 3707 N N . ALA B 1 147 ? 24.207 -14.105 -27.701 1.00 76.21 168 ALA A N 1
ATOM 3708 C CA . ALA B 1 147 ? 22.754 -14.016 -27.761 1.00 62.48 168 ALA A CA 1
ATOM 3709 C C . ALA B 1 147 ? 22.278 -12.624 -27.349 1.00 57.64 168 ALA A C 1
ATOM 3710 O O . ALA B 1 147 ? 22.790 -12.028 -26.400 1.00 64.37 168 ALA A O 1
ATOM 3712 N N . VAL B 1 148 ? 21.279 -12.112 -28.071 1.00 46.02 169 VAL A N 1
ATOM 3713 C CA . VAL B 1 148 ? 20.805 -10.753 -27.828 1.00 50.64 169 VAL A CA 1
ATOM 3714 C C . VAL B 1 148 ? 20.219 -10.632 -26.427 1.00 59.84 169 VAL A C 1
ATOM 3715 O O . VAL B 1 148 ? 20.501 -9.678 -25.687 1.00 57.02 169 VAL A O 1
ATOM 3719 N N . LEU B 1 149 ? 19.392 -11.599 -26.039 1.00 56.51 170 LEU A N 1
ATOM 3720 C CA . LEU B 1 149 ? 18.762 -11.594 -24.726 1.00 65.28 170 LEU A CA 1
ATOM 3721 C C . LEU B 1 149 ? 19.456 -12.528 -23.738 1.00 69.31 170 LEU A C 1
ATOM 3722 O O . LEU B 1 149 ? 18.787 -13.176 -22.923 1.00 53.66 170 LEU A O 1
ATOM 3727 N N . ARG B 1 150 ? 20.783 -12.671 -23.853 1.00 64.32 171 ARG A N 1
ATOM 3728 C CA . ARG B 1 150 ? 21.542 -13.426 -22.864 1.00 49.03 171 ARG A CA 1
ATOM 3729 C C . ARG B 1 150 ? 21.229 -12.971 -21.435 1.00 53.11 171 ARG A C 1
ATOM 3730 O O . ARG B 1 150 ? 21.233 -13.789 -20.503 1.00 62.95 171 ARG A O 1
ATOM 3738 N N . SER B 1 151 ? 20.896 -11.689 -21.249 1.00 50.27 172 SER A N 1
ATOM 3739 C CA . SER B 1 151 ? 20.529 -11.185 -19.930 1.00 44.86 172 SER A CA 1
ATOM 3740 C C . SER B 1 151 ? 19.399 -11.977 -19.305 1.00 55.13 172 SER A C 1
ATOM 3741 O O . SER B 1 151 ? 19.245 -11.957 -18.078 1.00 57.95 172 SER A O 1
ATOM 3744 N N . SER B 1 152 ? 18.605 -12.674 -20.124 1.00 46.88 173 SER A N 1
ATOM 3745 C CA . SER B 1 152 ? 17.500 -13.457 -19.598 1.00 47.20 173 SER A CA 1
ATOM 3746 C C . SER B 1 152 ? 17.954 -14.487 -18.581 1.00 56.90 173 SER A C 1
ATOM 3747 O O . SER B 1 152 ? 17.130 -14.932 -17.773 1.00 50.37 173 SER A O 1
ATOM 3750 N N . GLU B 1 153 ? 19.248 -14.843 -18.580 1.00 61.97 174 GLU A N 1
ATOM 3751 C CA . GLU B 1 153 ? 19.780 -15.731 -17.550 1.00 55.17 174 GLU A CA 1
ATOM 3752 C C . GLU B 1 153 ? 19.402 -15.261 -16.149 1.00 60.43 174 GLU A C 1
ATOM 3753 O O . GLU B 1 153 ? 19.132 -16.078 -15.259 1.00 51.68 174 GLU A O 1
ATOM 3759 N N . ASP B 1 154 ? 19.314 -13.958 -15.948 1.00 63.43 175 ASP A N 1
ATOM 3760 C CA . ASP B 1 154 ? 18.990 -13.439 -14.635 1.00 63.59 175 ASP A CA 1
ATOM 3761 C C . ASP B 1 154 ? 17.495 -13.297 -14.398 1.00 54.43 175 ASP A C 1
ATOM 3762 O O . ASP B 1 154 ? 17.113 -12.868 -13.307 1.00 66.72 175 ASP A O 1
ATOM 3767 N N . PHE B 1 155 ? 16.638 -13.600 -15.378 1.00 54.38 176 PHE A N 1
ATOM 3768 C CA . PHE B 1 155 ? 15.199 -13.521 -15.120 1.00 59.37 176 PHE A CA 1
ATOM 3769 C C . PHE B 1 155 ? 14.808 -14.577 -14.091 1.00 55.59 176 PHE A C 1
ATOM 3770 O O . PHE B 1 155 ? 15.441 -15.632 -13.977 1.00 56.10 176 PHE A O 1
ATOM 3778 N N . THR B 1 156 ? 13.732 -14.314 -13.364 1.00 48.44 177 THR A N 1
ATOM 3779 C CA . THR B 1 156 ? 13.208 -15.303 -12.436 1.00 52.73 177 THR A CA 1
ATOM 3780 C C . THR B 1 156 ? 11.809 -15.722 -12.861 1.00 51.36 177 THR A C 1
ATOM 3781 O O . THR B 1 156 ? 11.061 -14.938 -13.452 1.00 57.38 177 THR A O 1
ATOM 3785 N N . VAL B 1 157 ? 11.484 -16.989 -12.603 1.00 51.80 178 VAL A N 1
ATOM 3786 C CA . VAL B 1 157 ? 10.171 -17.555 -12.886 1.00 55.54 178 VAL A CA 1
ATOM 3787 C C . VAL B 1 157 ? 9.542 -18.031 -11.580 1.00 60.05 178 VAL A C 1
ATOM 3788 O O . VAL B 1 157 ? 10.192 -18.712 -10.775 1.00 55.57 178 VAL A O 1
ATOM 3792 N N . PHE B 1 158 ? 8.276 -17.668 -11.375 1.00 52.38 179 PHE A N 1
ATOM 3793 C CA . PHE B 1 158 ? 7.501 -18.077 -10.207 1.00 49.08 179 PHE A CA 1
ATOM 3794 C C . PHE B 1 158 ? 6.496 -19.122 -10.688 1.00 51.75 179 PHE A C 1
ATOM 3795 O O . PHE B 1 158 ? 5.606 -18.812 -11.489 1.00 67.83 179 PHE A O 1
ATOM 3803 N N . ILE B 1 159 ? 6.686 -20.365 -10.245 1.00 51.28 180 ILE A N 1
ATOM 3804 C CA . ILE B 1 159 ? 5.926 -21.530 -10.696 1.00 45.98 180 ILE A CA 1
ATOM 3805 C C . ILE B 1 159 ? 4.920 -21.902 -9.610 1.00 50.92 180 ILE A C 1
ATOM 3806 O O . ILE B 1 159 ? 5.289 -22.493 -8.591 1.00 57.88 180 ILE A O 1
ATOM 3811 N N . LYS B 1 160 ? 3.638 -21.615 -9.843 1.00 51.86 181 LYS A N 1
ATOM 3812 C CA . LYS B 1 160 ? 2.563 -21.887 -8.887 1.00 47.39 181 LYS A CA 1
ATOM 3813 C C . LYS B 1 160 ? 1.928 -23.215 -9.278 1.00 50.33 181 LYS A C 1
ATOM 3814 O O . LYS B 1 160 ? 1.145 -23.291 -10.233 1.00 54.99 181 LYS A O 1
ATOM 3820 N N . ASN B 1 161 ? 2.252 -24.260 -8.530 1.00 45.35 182 ASN A N 1
ATOM 3821 C CA . ASN B 1 161 ? 1.765 -25.600 -8.812 1.00 42.46 182 ASN A CA 1
ATOM 3822 C C . ASN B 1 161 ? 0.766 -25.965 -7.727 1.00 46.72 182 ASN A C 1
ATOM 3823 O O . ASN B 1 161 ? 1.094 -25.903 -6.541 1.00 57.45 182 ASN A O 1
ATOM 3828 N N . ASN B 1 162 ? -0.462 -26.292 -8.129 1.00 58.98 183 ASN A N 1
ATOM 3829 C CA . ASN B 1 162 ? -1.522 -26.707 -7.220 1.00 49.19 183 ASN A CA 1
ATOM 3830 C C . ASN B 1 162 ? -1.934 -28.110 -7.600 1.00 48.27 183 ASN A C 1
ATOM 3831 O O . ASN B 1 162 ? -2.283 -28.362 -8.755 1.00 58.47 183 ASN A O 1
ATOM 3836 N N . ILE B 1 163 ? -1.904 -29.004 -6.618 1.00 57.36 184 ILE A N 1
ATOM 3837 C CA . ILE B 1 163 ? -2.162 -30.428 -6.774 1.00 52.42 184 ILE A CA 1
ATOM 3838 C C . ILE B 1 163 ? -3.467 -30.772 -6.070 1.00 57.15 184 ILE A C 1
ATOM 3839 O O . ILE B 1 163 ? -3.730 -30.292 -4.956 1.00 55.92 184 ILE A O 1
ATOM 3844 N N . HIS B 1 164 ? -4.280 -31.617 -6.718 1.00 56.99 185 HIS A N 1
ATOM 3845 C CA . HIS B 1 164 ? -5.569 -32.034 -6.180 1.00 58.59 185 HIS A CA 1
ATOM 3846 C C . HIS B 1 164 ? -5.678 -33.544 -6.206 1.00 61.79 185 HIS A C 1
ATOM 3847 O O . HIS B 1 164 ? -5.382 -34.173 -7.223 1.00 67.24 185 HIS A O 1
ATOM 3854 N N . PHE B 1 165 ? -6.158 -34.108 -5.099 1.00 63.80 186 PHE A N 1
ATOM 3855 C CA . PHE B 1 165 ? -6.624 -35.487 -5.026 1.00 51.12 186 PHE A CA 1
ATOM 3856 C C . PHE B 1 165 ? -8.124 -35.412 -4.859 1.00 61.80 186 PHE A C 1
ATOM 3857 O O . PHE B 1 165 ? -8.612 -35.212 -3.732 1.00 66.56 186 PHE A O 1
ATOM 3865 N N . PRO B 1 166 ? -8.893 -35.497 -5.950 1.00 68.74 187 PRO A N 1
ATOM 3866 C CA . PRO B 1 166 ? -10.333 -35.206 -5.849 1.00 67.87 187 PRO A CA 1
ATOM 3867 C C . PRO B 1 166 ? -11.091 -36.226 -5.018 1.00 75.32 187 PRO A C 1
ATOM 3868 O O . PRO B 1 166 ? -11.968 -35.836 -4.237 1.00 76.03 187 PRO A O 1
ATOM 3872 N N . THR B 1 167 ? -10.774 -37.520 -5.150 1.00 63.39 188 THR A N 1
ATOM 3873 C CA . THR B 1 167 ? -11.416 -38.523 -4.305 1.00 67.19 188 THR A CA 1
ATOM 3874 C C . THR B 1 167 ? -11.214 -38.206 -2.831 1.00 69.57 188 THR A C 1
ATOM 3875 O O . THR B 1 167 ? -12.175 -38.160 -2.056 1.00 88.88 188 THR A O 1
ATOM 3879 N N . PHE B 1 168 ? -9.970 -37.964 -2.426 1.00 62.81 189 PHE A N 1
ATOM 3880 C CA . PHE B 1 168 ? -9.702 -37.604 -1.040 1.00 66.46 189 PHE A CA 1
ATOM 3881 C C . PHE B 1 168 ? -10.117 -36.173 -0.714 1.00 71.54 189 PHE A C 1
ATOM 3882 O O . PHE B 1 168 ? -10.043 -35.780 0.455 1.00 73.02 189 PHE A O 1
ATOM 3890 N N . GLN B 1 169 ? -10.532 -35.386 -1.711 1.00 67.26 190 GLN A N 1
ATOM 3891 C CA . GLN B 1 169 ? -10.906 -33.984 -1.505 1.00 81.25 190 GLN A CA 1
ATOM 3892 C C . GLN B 1 169 ? -9.778 -33.197 -0.838 1.00 76.34 190 GLN A C 1
ATOM 3893 O O . GLN B 1 169 ? -9.991 -32.437 0.109 1.00 55.69 190 GLN A O 1
ATOM 3899 N N . TYR B 1 170 ? -8.562 -33.387 -1.341 1.00 71.13 191 TYR A N 1
ATOM 3900 C CA . TYR B 1 170 ? -7.406 -32.784 -0.707 1.00 60.18 191 TYR A CA 1
ATOM 3901 C C . TYR B 1 170 ? -6.630 -31.972 -1.727 1.00 73.20 191 TYR A C 1
ATOM 3902 O O . TYR B 1 170 ? -6.480 -32.395 -2.875 1.00 63.00 191 TYR A O 1
ATOM 3911 N N . THR B 1 171 ? -6.143 -30.801 -1.312 1.00 75.93 192 THR A N 1
ATOM 3912 C CA . THR B 1 171 ? -5.386 -29.922 -2.191 1.00 56.70 192 THR A CA 1
ATOM 3913 C C . THR B 1 171 ? -4.149 -29.416 -1.478 1.00 64.74 192 THR A C 1
ATOM 3914 O O . THR B 1 171 ? -4.185 -29.115 -0.282 1.00 76.96 192 THR A O 1
ATOM 3918 N N . VAL B 1 172 ? -3.055 -29.326 -2.232 1.00 66.04 193 VAL A N 1
ATOM 3919 C CA . VAL B 1 172 ? -1.766 -28.860 -1.744 1.00 56.79 193 VAL A CA 1
ATOM 3920 C C . VAL B 1 172 ? -1.227 -27.933 -2.817 1.00 62.18 193 VAL A C 1
ATOM 3921 O O . VAL B 1 172 ? -1.635 -28.002 -3.972 1.00 73.55 193 VAL A O 1
ATOM 3925 N N . GLN B 1 173 ? -0.336 -27.030 -2.431 1.00 64.71 194 GLN A N 1
ATOM 3926 C CA . GLN B 1 173 ? 0.426 -26.264 -3.407 1.00 55.40 194 GLN A CA 1
ATOM 3927 C C . GLN B 1 173 ? 1.877 -26.247 -2.989 1.00 52.63 194 GLN A C 1
ATOM 3928 O O . GLN B 1 173 ? 2.212 -26.510 -1.836 1.00 69.97 194 GLN A O 1
ATOM 3934 N N . ASN B 1 174 ? 2.734 -25.866 -3.928 1.00 53.14 195 ASN A N 1
ATOM 3935 C CA . ASN B 1 174 ? 4.167 -25.861 -3.696 1.00 59.78 195 ASN A CA 1
ATOM 3936 C C . ASN B 1 174 ? 4.646 -24.563 -3.062 1.00 63.02 195 ASN A C 1
ATOM 3937 O O . ASN B 1 174 ? 5.817 -24.205 -3.230 1.00 63.43 195 ASN A O 1
ATOM 3942 N N . ILE B 1 175 ? 3.751 -23.823 -2.405 1.00 67.30 196 ILE A N 1
ATOM 3943 C CA . ILE B 1 175 ? 4.056 -22.530 -1.801 1.00 73.87 196 ILE A CA 1
ATOM 3944 C C . ILE B 1 175 ? 3.873 -22.633 -0.290 1.00 80.03 196 ILE A C 1
ATOM 3945 O O . ILE B 1 175 ? 2.870 -23.185 0.181 1.00 76.22 196 ILE A O 1
ATOM 3950 N N . SER B 1 176 ? 4.856 -22.126 0.463 1.00 82.42 197 SER A N 1
ATOM 3951 C CA . SER B 1 176 ? 4.754 -22.080 1.916 1.00 87.57 197 SER A CA 1
ATOM 3952 C C . SER B 1 176 ? 3.609 -21.151 2.336 1.00 98.02 197 SER A C 1
ATOM 3953 O O . SER B 1 176 ? 3.258 -20.223 1.600 1.00 101.36 197 SER A O 1
ATOM 3956 N N . PRO B 1 177 ? 3.028 -21.359 3.529 1.00 98.16 198 PRO A N 1
ATOM 3957 C CA . PRO B 1 177 ? 1.809 -20.606 3.907 1.00 89.50 198 PRO A CA 1
ATOM 3958 C C . PRO B 1 177 ? 1.940 -19.090 3.850 1.00 109.05 198 PRO A C 1
ATOM 3959 O O . PRO B 1 177 ? 0.989 -18.403 3.454 1.00 123.23 198 PRO A O 1
ATOM 3963 N N . LYS B 1 178 ? 3.083 -18.541 4.244 1.00 98.88 199 LYS A N 1
ATOM 3964 C CA . LYS B 1 178 ? 3.412 -17.153 3.953 1.00 92.00 199 LYS A CA 1
ATOM 3965 C C . LYS B 1 178 ? 4.807 -17.128 3.360 1.00 117.94 199 LYS A C 1
ATOM 3966 O O . LYS B 1 178 ? 5.768 -17.558 4.006 1.00 125.78 199 LYS A O 1
ATOM 3972 N N . LEU B 1 179 ? 4.919 -16.597 2.152 1.00 116.31 200 LEU A N 1
ATOM 3973 C CA . LEU B 1 179 ? 6.135 -16.698 1.366 1.00 103.77 200 LEU A CA 1
ATOM 3974 C C . LEU B 1 179 ? 6.736 -15.314 1.213 1.00 100.29 200 LEU A C 1
ATOM 3975 O O . LEU B 1 179 ? 6.045 -14.381 0.795 1.00 110.79 200 LEU A O 1
ATOM 3980 N N . ASN B 1 180 ? 8.020 -15.184 1.536 1.00 109.60 201 ASN A N 1
ATOM 3981 C CA . ASN B 1 180 ? 8.733 -13.940 1.291 1.00 114.34 201 ASN A CA 1
ATOM 3982 C C . ASN B 1 180 ? 9.245 -13.993 -0.140 1.00 108.91 201 ASN A C 1
ATOM 3983 O O . ASN B 1 180 ? 9.959 -14.926 -0.519 1.00 101.62 201 ASN A O 1
ATOM 3988 N N . THR B 1 181 ? 8.868 -12.993 -0.932 1.00 111.85 202 THR A N 1
ATOM 3989 C CA . THR B 1 181 ? 9.216 -12.987 -2.348 1.00 106.20 202 THR A CA 1
ATOM 3990 C C . THR B 1 181 ? 10.724 -13.009 -2.563 1.00 104.54 202 THR A C 1
ATOM 3991 O O . THR B 1 181 ? 11.205 -13.563 -3.561 1.00 93.55 202 THR A O 1
ATOM 3995 N N . SER B 1 182 ? 11.485 -12.424 -1.635 1.00 111.72 203 SER A N 1
ATOM 3996 C CA . SER B 1 182 ? 12.942 -12.354 -1.737 1.00 99.95 203 SER A CA 1
ATOM 3997 C C . SER B 1 182 ? 13.567 -13.712 -1.408 1.00 91.79 203 SER A C 1
ATOM 3998 O O . SER B 1 182 ? 14.477 -13.838 -0.589 1.00 110.32 203 SER A O 1
ATOM 4000 N N . CYS B 1 183 ? 13.007 -14.743 -2.026 1.00 83.57 204 CYS A N 1
ATOM 4001 C CA . CYS B 1 183 ? 13.429 -16.124 -1.879 1.00 65.02 204 CYS A CA 1
ATOM 4002 C C . CYS B 1 183 ? 13.917 -16.681 -3.213 1.00 68.04 204 CYS A C 1
ATOM 4003 O O . CYS B 1 183 ? 13.586 -16.172 -4.287 1.00 75.79 204 CYS A O 1
ATOM 4006 N N . LYS B 1 184 ? 14.799 -17.660 -3.121 1.00 71.80 205 LYS A N 1
ATOM 4007 C CA . LYS B 1 184 ? 15.295 -18.409 -4.259 1.00 65.64 205 LYS A CA 1
ATOM 4008 C C . LYS B 1 184 ? 15.239 -19.872 -3.878 1.00 71.02 205 LYS A C 1
ATOM 4009 O O . LYS B 1 184 ? 15.574 -20.230 -2.747 1.00 89.49 205 LYS A O 1
ATOM 4015 N N . PHE B 1 185 ? 14.795 -20.711 -4.802 1.00 73.95 206 PHE A N 1
ATOM 4016 C CA . PHE B 1 185 ? 14.626 -22.121 -4.488 1.00 79.24 206 PHE A CA 1
ATOM 4017 C C . PHE B 1 185 ? 15.932 -22.750 -4.009 1.00 92.96 206 PHE A C 1
ATOM 4018 O O . PHE B 1 185 ? 16.991 -22.552 -4.620 1.00 75.74 206 PHE A O 1
ATOM 4026 N N . ASN B 1 186 ? 15.844 -23.499 -2.897 1.00 85.20 207 ASN A N 1
ATOM 4027 C CA . ASN B 1 186 ? 16.911 -24.370 -2.410 1.00 99.87 207 ASN A CA 1
ATOM 4028 C C . ASN B 1 186 ? 16.321 -25.703 -1.976 1.00 99.87 207 ASN A C 1
ATOM 4029 O O . ASN B 1 186 ? 15.298 -25.746 -1.287 1.00 83.49 207 ASN A O 1
ATOM 4034 N N . LYS B 1 187 ? 16.993 -26.790 -2.373 1.00 109.75 208 LYS A N 1
ATOM 4035 C CA . LYS B 1 187 ? 16.457 -28.132 -2.160 1.00 100.30 208 LYS A CA 1
ATOM 4036 C C . LYS B 1 187 ? 16.166 -28.384 -0.686 1.00 105.03 208 LYS A C 1
ATOM 4037 O O . LYS B 1 187 ? 15.112 -28.928 -0.336 1.00 97.16 208 LYS A O 1
ATOM 4043 N N . VAL B 1 188 ? 17.092 -28.002 0.190 1.00 117.67 209 VAL A N 1
ATOM 4044 C CA . VAL B 1 188 ? 16.994 -28.288 1.623 1.00 108.88 209 VAL A CA 1
ATOM 4045 C C . VAL B 1 188 ? 16.519 -27.077 2.421 1.00 101.36 209 VAL A C 1
ATOM 4046 O O . VAL B 1 188 ? 15.640 -27.198 3.275 1.00 97.63 209 VAL A O 1
ATOM 4050 N N . THR B 1 189 ? 17.104 -25.899 2.182 1.00 105.65 210 THR A N 1
ATOM 4051 C CA . THR B 1 189 ? 16.794 -24.760 3.045 1.00 107.16 210 THR A CA 1
ATOM 4052 C C . THR B 1 189 ? 15.416 -24.167 2.746 1.00 106.22 210 THR A C 1
ATOM 4053 O O . THR B 1 189 ? 14.689 -23.799 3.677 1.00 100.73 210 THR A O 1
ATOM 4057 N N . ALA B 1 190 ? 15.015 -24.108 1.473 1.00 110.69 211 ALA A N 1
ATOM 4058 C CA . ALA B 1 190 ? 13.712 -23.560 1.081 1.00 109.35 211 ALA A CA 1
ATOM 4059 C C . ALA B 1 190 ? 13.119 -24.374 -0.058 1.00 101.68 211 ALA A C 1
ATOM 4060 O O . ALA B 1 190 ? 13.237 -24.009 -1.235 1.00 99.95 211 ALA A O 1
ATOM 4062 N N . PRO B 1 191 ? 12.468 -25.497 0.260 1.00 105.55 212 PRO A N 1
ATOM 4063 C CA . PRO B 1 191 ? 11.866 -26.337 -0.786 1.00 104.59 212 PRO A CA 1
ATOM 4064 C C . PRO B 1 191 ? 10.551 -25.769 -1.299 1.00 95.07 212 PRO A C 1
ATOM 4065 O O . PRO B 1 191 ? 10.112 -26.081 -2.409 1.00 95.87 212 PRO A O 1
ATOM 4069 N N . LEU B 1 192 ? 9.890 -24.968 -0.467 1.00 88.86 213 LEU A N 1
ATOM 4070 C CA . LEU B 1 192 ? 8.607 -24.367 -0.805 1.00 85.66 213 LEU A CA 1
ATOM 4071 C C . LEU B 1 192 ? 8.747 -22.947 -1.339 1.00 78.09 213 LEU A C 1
ATOM 4072 O O . LEU B 1 192 ? 7.818 -22.139 -1.201 1.00 70.93 213 LEU A O 1
ATOM 4077 N N . CYS B 1 193 ? 9.915 -22.614 -1.885 1.00 75.36 214 CYS A N 1
ATOM 4078 C CA . CYS B 1 193 ? 10.170 -21.358 -2.581 1.00 67.32 214 CYS A CA 1
ATOM 407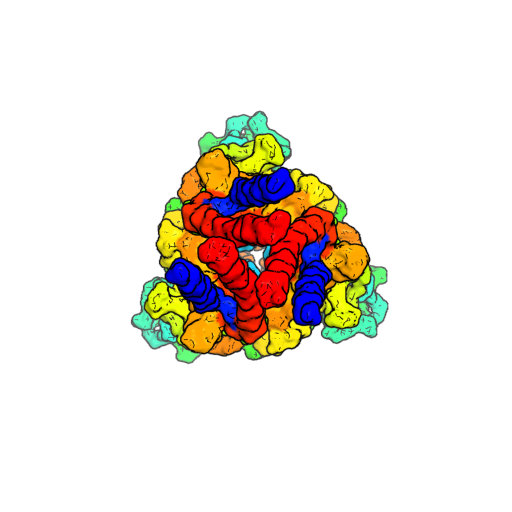9 C C . CYS B 1 193 ? 10.260 -21.637 -4.070 1.00 74.00 214 CYS A C 1
ATOM 4080 O O . CYS B 1 193 ? 11.349 -21.932 -4.582 1.00 82.90 214 CYS A O 1
ATOM 4083 N N . PRO B 1 194 ? 9.178 -21.574 -4.806 1.00 63.76 215 PRO A N 1
ATOM 4084 C CA . PRO B 1 194 ? 9.218 -21.899 -6.234 1.00 52.13 215 PRO A CA 1
ATOM 4085 C C . PRO B 1 194 ? 9.556 -20.693 -7.107 1.00 60.61 215 PRO A C 1
ATOM 4086 O O . PRO B 1 194 ? 8.879 -20.406 -8.095 1.00 75.93 215 PRO A O 1
ATOM 4090 N N . ILE B 1 195 ? 10.593 -19.950 -6.729 1.00 57.40 216 ILE A N 1
ATOM 4091 C CA . ILE B 1 195 ? 11.124 -18.869 -7.552 1.00 51.77 216 ILE A CA 1
ATOM 4092 C C . ILE B 1 195 ? 12.498 -19.307 -8.040 1.00 53.58 216 ILE A C 1
ATOM 4093 O O . ILE B 1 195 ? 13.405 -19.547 -7.235 1.00 59.93 216 ILE A O 1
ATOM 4098 N N . PHE B 1 196 ? 12.649 -19.411 -9.355 1.00 46.81 217 PHE A N 1
ATOM 4099 C CA . PHE B 1 196 ? 13.840 -19.964 -9.978 1.00 46.99 217 PHE A CA 1
ATOM 4100 C C . PHE B 1 196 ? 14.502 -18.931 -10.873 1.00 52.46 217 PHE A C 1
ATOM 4101 O O . PHE B 1 196 ? 13.850 -18.346 -11.739 1.00 53.45 217 PHE A O 1
ATOM 4109 N N . ARG B 1 197 ? 15.810 -18.756 -10.704 1.00 59.19 218 ARG A N 1
ATOM 4110 C CA . ARG B 1 197 ? 16.594 -18.012 -11.676 1.00 56.00 218 ARG A CA 1
ATOM 4111 C C . ARG B 1 197 ? 16.830 -18.924 -12.866 1.00 52.28 218 ARG A C 1
ATOM 4112 O O . ARG B 1 197 ? 17.183 -20.093 -12.691 1.00 49.83 218 ARG A O 1
ATOM 4120 N N . LEU B 1 198 ? 16.541 -18.420 -14.069 1.00 57.74 219 LEU A N 1
ATOM 4121 C CA . LEU B 1 198 ? 16.626 -19.263 -15.258 1.00 59.77 219 LEU A CA 1
ATOM 4122 C C . LEU B 1 198 ? 18.011 -19.878 -15.396 1.00 63.08 219 LEU A C 1
ATOM 4123 O O . LEU B 1 198 ? 18.138 -21.083 -15.677 1.00 70.36 219 LEU A O 1
ATOM 4128 N N . GLY B 1 199 ? 19.060 -19.073 -15.180 1.00 55.00 220 GLY A N 1
ATOM 4129 C CA . GLY B 1 199 ? 20.411 -19.616 -15.183 1.00 59.53 220 GLY A CA 1
ATOM 4130 C C . GLY B 1 199 ? 20.569 -20.792 -14.237 1.00 60.84 220 GLY A C 1
ATOM 4131 O O . GLY B 1 199 ? 21.168 -21.807 -14.590 1.00 53.80 220 GLY A O 1
ATOM 4132 N N . ASP B 1 200 ? 19.982 -20.694 -13.039 1.00 68.09 221 ASP A N 1
ATOM 4133 C CA . ASP B 1 200 ? 20.079 -21.781 -12.067 1.00 51.09 221 ASP A CA 1
ATOM 4134 C C . ASP B 1 200 ? 19.374 -23.031 -12.561 1.00 52.37 221 ASP A C 1
ATOM 4135 O O . ASP B 1 200 ? 19.830 -24.151 -12.298 1.00 62.05 221 ASP A O 1
ATOM 4140 N N . ILE B 1 201 ? 18.246 -22.866 -13.256 1.00 56.20 222 ILE A N 1
ATOM 4141 C CA . ILE B 1 201 ? 17.565 -24.022 -13.830 1.00 54.87 222 ILE A CA 1
ATOM 4142 C C . ILE B 1 201 ? 18.480 -24.722 -14.821 1.00 58.99 222 ILE A C 1
ATOM 4143 O O . ILE B 1 201 ? 18.724 -25.930 -14.722 1.00 60.05 222 ILE A O 1
ATOM 4148 N N . LEU B 1 202 ? 19.013 -23.973 -15.790 1.00 58.04 223 LEU A N 1
ATOM 4149 C CA . LEU B 1 202 ? 19.896 -24.629 -16.750 1.00 60.93 223 LEU A CA 1
ATOM 4150 C C . LEU B 1 202 ? 21.124 -25.195 -16.057 1.00 64.19 223 LEU A C 1
ATOM 4151 O O . LEU B 1 202 ? 21.731 -26.153 -16.555 1.00 63.26 223 LEU A O 1
ATOM 4156 N N . GLN B 1 203 ? 21.503 -24.608 -14.917 1.00 70.02 224 GLN A N 1
ATOM 4157 C CA . GLN B 1 203 ? 22.612 -25.127 -14.123 1.00 63.71 224 GLN A CA 1
ATOM 4158 C C . GLN B 1 203 ? 22.288 -26.525 -13.606 1.00 60.96 224 GLN A C 1
ATOM 4159 O O . GLN B 1 203 ? 23.072 -27.464 -13.787 1.00 62.68 224 GLN A O 1
ATOM 4165 N N . GLU B 1 204 ? 21.125 -26.693 -12.969 1.00 53.56 225 GLU A N 1
ATOM 4166 C CA . GLU B 1 204 ? 20.775 -28.032 -12.508 1.00 54.14 225 GLU A CA 1
ATOM 4167 C C . GLU B 1 204 ? 20.581 -29.006 -13.661 1.00 54.36 225 GLU A C 1
ATOM 4168 O O . GLU B 1 204 ? 20.741 -30.214 -13.472 1.00 63.43 225 GLU A O 1
ATOM 4174 N N . ALA B 1 205 ? 20.286 -28.530 -14.861 1.00 54.54 226 ALA A N 1
ATOM 4175 C CA . ALA B 1 205 ? 20.162 -29.450 -15.981 1.00 60.01 226 ALA A CA 1
ATOM 4176 C C . ALA B 1 205 ? 21.500 -29.720 -16.661 1.00 67.35 226 ALA A C 1
ATOM 4177 O O . ALA B 1 205 ? 21.525 -30.337 -17.736 1.00 65.17 226 ALA A O 1
ATOM 4179 N N . LYS B 1 206 ? 22.606 -29.283 -16.046 1.00 59.26 227 LYS A N 1
ATOM 4180 C CA . LYS B 1 206 ? 23.953 -29.463 -16.599 1.00 67.35 227 LYS A CA 1
ATOM 4181 C C . LYS B 1 206 ? 24.101 -28.741 -17.940 1.00 65.34 227 LYS A C 1
ATOM 4182 O O . LYS B 1 206 ? 24.688 -29.270 -18.886 1.00 64.68 227 LYS A O 1
ATOM 4188 N N . GLU B 1 207 ? 23.585 -27.509 -18.022 1.00 55.59 228 GLU A N 1
ATOM 4189 C CA . GLU B 1 207 ? 23.615 -26.752 -19.267 1.00 61.18 228 GLU A CA 1
ATOM 4190 C C . GLU B 1 207 ? 24.124 -25.341 -19.024 1.00 59.56 228 GLU A C 1
ATOM 4191 O O . GLU B 1 207 ? 23.889 -24.751 -17.967 1.00 65.53 228 GLU A O 1
ATOM 4197 N N . ASN B 1 208 ? 24.761 -24.774 -20.046 1.00 51.79 229 ASN A N 1
ATOM 4198 C CA . ASN B 1 208 ? 25.360 -23.449 -19.943 1.00 58.42 229 ASN A CA 1
ATOM 4199 C C . ASN B 1 208 ? 24.379 -22.481 -20.590 1.00 64.11 229 ASN A C 1
ATOM 4200 O O . ASN B 1 208 ? 24.155 -22.534 -21.808 1.00 60.38 229 ASN A O 1
ATOM 4205 N N . PHE B 1 209 ? 23.806 -21.584 -19.781 1.00 59.84 230 PHE A N 1
ATOM 4206 C CA . PHE B 1 209 ? 22.804 -20.667 -20.312 1.00 53.81 230 PHE A CA 1
ATOM 4207 C C . PHE B 1 209 ? 23.354 -19.851 -21.465 1.00 61.15 230 PHE A C 1
ATOM 4208 O O . PHE B 1 209 ? 22.786 -19.867 -22.557 1.00 58.85 230 PHE A O 1
ATOM 4216 N N . SER B 1 210 ? 24.507 -19.206 -21.272 1.00 67.50 231 SER A N 1
ATOM 4217 C CA . SER B 1 210 ? 25.043 -18.346 -22.323 1.00 62.92 231 SER A CA 1
ATOM 4218 C C . SER B 1 210 ? 25.155 -19.096 -23.642 1.00 65.18 231 SER A C 1
ATOM 4219 O O . SER B 1 210 ? 24.772 -18.577 -24.697 1.00 59.36 231 SER A O 1
ATOM 4222 N N . GLU B 1 211 ? 25.647 -20.335 -23.596 1.00 72.62 232 GLU A N 1
ATOM 4223 C CA . GLU B 1 211 ? 25.773 -21.133 -24.811 1.00 65.09 232 GLU A CA 1
ATOM 4224 C C . GLU B 1 211 ? 24.407 -21.515 -25.367 1.00 63.12 232 GLU A C 1
ATOM 4225 O O . GLU B 1 211 ? 24.202 -21.475 -26.583 1.00 60.63 232 GLU A O 1
ATOM 4231 N N . MET B 1 212 ? 23.494 -21.993 -24.508 1.00 58.16 233 MET A N 1
ATOM 4232 C CA . MET B 1 212 ? 22.187 -22.438 -24.998 1.00 54.08 233 MET A CA 1
ATOM 4233 C C . MET B 1 212 ? 21.351 -21.284 -25.542 1.00 57.39 233 MET A C 1
ATOM 4234 O O . MET B 1 212 ? 20.526 -21.481 -26.441 1.00 57.13 233 MET A O 1
ATOM 4239 N N . ALA B 1 213 ? 21.546 -20.081 -25.011 1.00 49.15 234 ALA A N 1
ATOM 4240 C CA . ALA B 1 213 ? 20.720 -18.940 -25.369 1.00 47.73 234 ALA A CA 1
ATOM 4241 C C . ALA B 1 213 ? 20.890 -18.523 -26.821 1.00 44.05 234 ALA A C 1
ATOM 4242 O O . ALA B 1 213 ? 20.037 -17.809 -27.356 1.00 53.31 234 ALA A O 1
ATOM 4244 N N . VAL B 1 214 ? 21.967 -18.935 -27.474 1.00 48.71 235 VAL A N 1
ATOM 4245 C CA . VAL B 1 214 ? 22.203 -18.445 -28.825 1.00 61.86 235 VAL A CA 1
ATOM 4246 C C . VAL B 1 214 ? 21.171 -19.042 -29.786 1.00 52.97 235 VAL A C 1
ATOM 4247 O O . VAL B 1 214 ? 20.561 -18.323 -30.586 1.00 55.47 235 VAL A O 1
ATOM 4251 N N . LYS B 1 215 ? 20.962 -20.358 -29.729 1.00 50.01 236 LYS A N 1
ATOM 4252 C CA . LYS B 1 215 ? 20.044 -21.043 -30.637 1.00 50.46 236 LYS A CA 1
ATOM 4253 C C . LYS B 1 215 ? 18.791 -21.629 -29.969 1.00 50.52 236 LYS A C 1
ATOM 4254 O O . LYS B 1 215 ? 18.016 -22.324 -30.646 1.00 37.92 236 LYS A O 1
ATOM 4260 N N . GLY B 1 216 ? 18.612 -21.452 -28.652 1.00 53.22 237 GLY A N 1
ATOM 4261 C CA . GLY B 1 216 ? 17.441 -21.968 -27.950 1.00 45.29 237 GLY A CA 1
ATOM 4262 C C . GLY B 1 216 ? 17.521 -23.455 -27.617 1.00 55.79 237 GLY A C 1
ATOM 4263 O O . GLY B 1 216 ? 18.568 -24.103 -27.727 1.00 71.40 237 GLY A O 1
ATOM 4264 N N . GLY B 1 217 ? 16.385 -23.998 -27.198 1.00 54.64 238 GLY A N 1
ATOM 4265 C CA . GLY B 1 217 ? 16.302 -25.396 -26.819 1.00 45.57 238 GLY A CA 1
ATOM 4266 C C . GLY B 1 217 ? 15.076 -25.644 -25.956 1.00 46.80 238 GLY A C 1
ATOM 4267 O O . GLY B 1 217 ? 14.203 -24.788 -25.824 1.00 43.98 238 GLY A O 1
ATOM 4268 N N . ILE B 1 218 ? 15.057 -26.821 -25.324 1.00 48.16 239 ILE A N 1
ATOM 4269 C CA . ILE B 1 218 ? 13.887 -27.269 -24.572 1.00 47.16 239 ILE A CA 1
ATOM 4270 C C . ILE B 1 218 ? 14.317 -27.843 -23.233 1.00 40.22 239 ILE A C 1
ATOM 4271 O O . ILE B 1 218 ? 15.018 -28.856 -23.189 1.00 53.47 239 ILE A O 1
ATOM 4276 N N . ILE B 1 219 ? 13.797 -27.286 -22.152 1.00 38.46 240 ILE A N 1
ATOM 4277 C CA . ILE B 1 219 ? 14.122 -27.717 -20.798 1.00 41.49 240 ILE A CA 1
ATOM 4278 C C . ILE B 1 219 ? 12.850 -28.206 -20.112 1.00 42.87 240 ILE A C 1
ATOM 4279 O O . ILE B 1 219 ? 11.825 -27.519 -20.117 1.00 50.87 240 ILE A O 1
ATOM 4284 N N . ALA B 1 220 ? 12.923 -29.370 -19.501 1.00 41.31 241 ALA A N 1
ATOM 4285 C CA . ALA B 1 220 ? 11.814 -29.938 -18.760 1.00 43.61 241 ALA A CA 1
ATOM 4286 C C . ALA B 1 220 ? 12.026 -29.676 -17.280 1.00 49.90 241 ALA A C 1
ATOM 4287 O O . ALA B 1 220 ? 13.075 -30.036 -16.719 1.00 49.10 241 ALA A O 1
ATOM 4289 N N . ILE B 1 221 ? 11.043 -29.020 -16.672 1.00 46.54 242 ILE A N 1
ATOM 4290 C CA . ILE B 1 221 ? 10.950 -28.877 -15.229 1.00 45.69 242 ILE A CA 1
ATOM 4291 C C . ILE B 1 221 ? 9.996 -29.950 -14.728 1.00 52.33 242 ILE A C 1
ATOM 4292 O O . ILE B 1 221 ? 8.777 -29.812 -14.858 1.00 53.39 242 ILE A O 1
ATOM 4297 N N . GLU B 1 222 ? 10.543 -30.980 -14.091 1.00 54.37 243 GLU A N 1
ATOM 4298 C CA . GLU B 1 222 ? 9.791 -32.146 -13.653 1.00 47.66 243 GLU A CA 1
ATOM 4299 C C . GLU B 1 222 ? 9.494 -31.968 -12.169 1.00 56.91 243 GLU A C 1
ATOM 4300 O O . GLU B 1 222 ? 10.423 -31.880 -11.358 1.00 69.00 243 GLU A O 1
ATOM 4306 N N . ILE B 1 223 ? 8.207 -31.879 -11.822 1.00 56.57 244 ILE A N 1
ATOM 4307 C CA . ILE B 1 223 ? 7.745 -31.727 -10.441 1.00 45.11 244 ILE A CA 1
ATOM 4308 C C . ILE B 1 223 ? 7.060 -33.025 -10.037 1.00 45.74 244 ILE A C 1
ATOM 4309 O O . ILE B 1 223 ? 6.010 -33.373 -10.587 1.00 52.34 244 ILE A O 1
ATOM 4314 N N . LYS B 1 224 ? 7.657 -33.769 -9.109 1.00 55.67 245 LYS A N 1
ATOM 4315 C CA . LYS B 1 224 ? 7.121 -35.062 -8.693 1.00 59.93 245 LYS A CA 1
ATOM 4316 C C . LYS B 1 224 ? 6.517 -34.946 -7.301 1.00 58.63 245 LYS A C 1
ATOM 4317 O O . LYS B 1 224 ? 7.145 -34.400 -6.386 1.00 54.77 245 LYS A O 1
ATOM 4323 N N . TRP B 1 225 ? 5.304 -35.467 -7.143 1.00 57.21 246 TRP A N 1
ATOM 4324 C CA . TRP B 1 225 ? 4.629 -35.497 -5.853 1.00 69.26 246 TRP A CA 1
ATOM 4325 C C . TRP B 1 225 ? 4.365 -36.947 -5.471 1.00 75.47 246 TRP A C 1
ATOM 4326 O O . TRP B 1 225 ? 3.715 -37.682 -6.222 1.00 69.15 246 TRP A O 1
ATOM 4337 N N . ASP B 1 226 ? 4.883 -37.366 -4.322 1.00 78.74 247 ASP A N 1
ATOM 4338 C CA . ASP B 1 226 ? 4.555 -38.663 -3.738 1.00 84.55 247 ASP A CA 1
ATOM 4339 C C . ASP B 1 226 ? 4.033 -38.403 -2.326 1.00 70.61 247 ASP A C 1
ATOM 4340 O O . ASP B 1 226 ? 4.813 -38.061 -1.430 1.00 85.66 247 ASP A O 1
ATOM 4345 N N . CYS B 1 227 ? 2.719 -38.541 -2.125 1.00 55.24 248 CYS A N 1
ATOM 4346 C CA . CYS B 1 227 ? 2.043 -37.973 -0.956 1.00 71.52 248 CYS A CA 1
ATOM 4347 C C . CYS B 1 227 ? 1.371 -39.026 -0.089 1.00 73.91 248 CYS A C 1
ATOM 4348 O O . CYS B 1 227 ? 0.625 -39.872 -0.592 1.00 78.78 248 CYS A O 1
ATOM 4351 N N . ASP B 1 228 ? 1.622 -38.951 1.218 1.00 73.75 249 ASP A N 1
ATOM 4352 C CA . ASP B 1 228 ? 0.907 -39.730 2.223 1.00 74.02 249 ASP A CA 1
ATOM 4353 C C . ASP B 1 228 ? 0.046 -38.770 3.040 1.00 75.64 249 ASP A C 1
ATOM 4354 O O . ASP B 1 228 ? 0.576 -37.917 3.759 1.00 85.75 249 ASP A O 1
ATOM 4359 N N . LEU B 1 229 ? -1.272 -38.933 2.964 1.00 75.84 250 LEU A N 1
ATOM 4360 C CA . LEU B 1 229 ? -2.186 -37.997 3.608 1.00 85.07 250 LEU A CA 1
ATOM 4361 C C . LEU B 1 229 ? -2.604 -38.422 5.016 1.00 92.55 250 LEU A C 1
ATOM 4362 O O . LEU B 1 229 ? -3.426 -37.734 5.632 1.00 89.60 250 LEU A O 1
ATOM 4367 N N . ASP B 1 230 ? -2.097 -39.545 5.522 1.00 95.77 251 ASP A N 1
ATOM 4368 C CA . ASP B 1 230 ? -2.437 -40.005 6.862 1.00 76.91 251 ASP A CA 1
ATOM 4369 C C . ASP B 1 230 ? -1.855 -39.079 7.923 1.00 97.06 251 ASP A C 1
ATOM 4370 O O . ASP B 1 230 ? -0.788 -38.481 7.741 1.00 103.60 251 ASP A O 1
ATOM 4375 N N . SER B 1 231 ? -2.585 -38.948 9.041 1.00 96.36 252 SER A N 1
ATOM 4376 C CA . SER B 1 231 ? -2.176 -38.012 10.083 1.00 90.86 252 SER A CA 1
ATOM 4377 C C . SER B 1 231 ? -0.851 -38.433 10.699 1.00 93.78 252 SER A C 1
ATOM 4378 O O . SER B 1 231 ? -0.017 -37.584 11.041 1.00 92.54 252 SER A O 1
ATOM 4381 N N . TRP B 1 232 ? -0.654 -39.734 10.886 1.00 88.35 253 TRP A N 1
ATOM 4382 C CA . TRP B 1 232 ? 0.655 -40.246 11.260 1.00 94.89 253 TRP A CA 1
ATOM 4383 C C . TRP B 1 232 ? 1.499 -40.272 9.996 1.00 108.54 253 TRP A C 1
ATOM 4384 O O . TRP B 1 232 ? 1.054 -40.784 8.962 1.00 112.20 253 TRP A O 1
ATOM 4395 N N . SER B 1 233 ? 2.701 -39.702 10.059 1.00 115.04 254 SER A N 1
ATOM 4396 C CA . SER B 1 233 ? 3.613 -39.663 8.911 1.00 127.51 254 SER A CA 1
ATOM 4397 C C . SER B 1 233 ? 2.931 -39.002 7.704 1.00 116.76 254 SER A C 1
ATOM 4398 O O . SER B 1 233 ? 2.567 -39.641 6.708 1.00 102.76 254 SER A O 1
ATOM 4401 N N . TYR B 1 234 ? 2.757 -37.695 7.831 1.00 102.09 255 TYR A N 1
ATOM 4402 C CA . TYR B 1 234 ? 2.163 -36.876 6.789 1.00 85.89 255 TYR A CA 1
ATOM 4403 C C . TYR B 1 234 ? 3.309 -36.296 5.981 1.00 81.08 255 TYR A C 1
ATOM 4404 O O . TYR B 1 234 ? 4.113 -35.525 6.508 1.00 84.62 255 TYR A O 1
ATOM 4413 N N . TYR B 1 235 ? 3.381 -36.661 4.706 1.00 83.58 256 TYR A N 1
ATOM 4414 C CA . TYR B 1 235 ? 4.387 -36.103 3.809 1.00 96.52 256 TYR A CA 1
ATOM 4415 C C . TYR B 1 235 ? 3.687 -35.776 2.502 1.00 85.73 256 TYR A C 1
ATOM 4416 O O . TYR B 1 235 ? 3.124 -36.670 1.865 1.00 72.02 256 TYR A O 1
ATOM 4425 N N . CYS B 1 236 ? 3.663 -34.495 2.135 1.00 83.23 257 CYS A N 1
ATOM 4426 C CA . CYS B 1 236 ? 3.227 -34.119 0.791 1.00 92.88 257 CYS A CA 1
ATOM 4427 C C . CYS B 1 236 ? 3.985 -32.854 0.390 1.00 85.19 257 CYS A C 1
ATOM 4428 O O . CYS B 1 236 ? 3.548 -31.740 0.702 1.00 91.71 257 CYS A O 1
ATOM 4431 N N . SER B 1 237 ? 5.083 -33.031 -0.344 1.00 79.71 258 SER A N 1
ATOM 4432 C CA . SER B 1 237 ? 5.916 -31.920 -0.785 1.00 74.34 258 SER A CA 1
ATOM 4433 C C . SER B 1 237 ? 6.546 -32.285 -2.119 1.00 77.68 258 SER A C 1
ATOM 4434 O O . SER B 1 237 ? 6.775 -33.473 -2.387 1.00 94.06 258 SER A O 1
ATOM 4437 N N . PRO B 1 238 ? 6.833 -31.302 -2.973 1.00 59.36 259 PRO A N 1
ATOM 4438 C CA . PRO B 1 238 ? 7.329 -31.603 -4.318 1.00 71.69 259 PRO A CA 1
ATOM 4439 C C . PRO B 1 238 ? 8.832 -31.864 -4.376 1.00 70.11 259 PRO A C 1
ATOM 4440 O O . PRO B 1 238 ? 9.616 -31.378 -3.562 1.00 65.72 259 PRO A O 1
ATOM 4444 N N . GLU B 1 239 ? 9.220 -32.618 -5.405 1.00 61.89 260 GLU A N 1
ATOM 4445 C CA . GLU B 1 239 ? 10.613 -32.872 -5.741 1.00 61.71 260 GLU A CA 1
ATOM 4446 C C . GLU B 1 239 ? 10.860 -32.429 -7.181 1.00 69.60 260 GLU A C 1
ATOM 4447 O O . GLU B 1 239 ? 10.268 -32.989 -8.115 1.00 64.86 260 GLU A O 1
ATOM 4453 N N . TYR B 1 240 ? 11.750 -31.448 -7.364 1.00 63.86 261 TYR A N 1
ATOM 4454 C CA . TYR B 1 240 ? 12.042 -30.890 -8.680 1.00 55.34 261 TYR A CA 1
ATOM 4455 C C . TYR B 1 240 ? 13.293 -31.515 -9.281 1.00 61.67 261 TYR A C 1
ATOM 4456 O O . TYR B 1 240 ? 14.298 -31.709 -8.590 1.00 70.66 261 TYR A O 1
ATOM 4465 N N . SER B 1 241 ? 13.229 -31.812 -10.575 1.00 57.82 262 SER A N 1
ATOM 4466 C CA . SER B 1 241 ? 14.393 -32.148 -11.379 1.00 53.59 262 SER A CA 1
ATOM 4467 C C . SER B 1 241 ? 14.326 -31.402 -12.709 1.00 52.36 262 SER A C 1
ATOM 4468 O O . SER B 1 241 ? 13.252 -31.022 -13.173 1.00 52.53 262 SER A O 1
ATOM 4471 N N . PHE B 1 242 ? 15.482 -31.212 -13.340 1.00 53.41 263 PHE A N 1
ATOM 4472 C CA . PHE B 1 242 ? 15.576 -30.370 -14.527 1.00 45.93 263 PHE A CA 1
ATOM 4473 C C . PHE B 1 242 ? 16.392 -31.086 -15.595 1.00 44.81 263 PHE A C 1
ATOM 4474 O O . PHE B 1 242 ? 17.487 -31.577 -15.317 1.00 56.71 263 PHE A O 1
ATOM 4482 N N . ARG B 1 243 ? 15.887 -31.117 -16.821 1.00 42.48 264 ARG A N 1
ATOM 4483 C CA . ARG B 1 243 ? 16.508 -31.958 -17.839 1.00 41.62 264 ARG A CA 1
ATOM 4484 C C . ARG B 1 243 ? 16.421 -31.254 -19.182 1.00 50.76 264 ARG A C 1
ATOM 4485 O O . ARG B 1 243 ? 15.450 -30.547 -19.434 1.00 62.64 264 ARG A O 1
ATOM 4493 N N . ARG B 1 244 ? 17.449 -31.370 -20.015 1.00 45.42 265 ARG A N 1
ATOM 4494 C CA . ARG B 1 244 ? 17.346 -30.818 -21.363 1.00 44.50 265 ARG A CA 1
ATOM 4495 C C . ARG B 1 244 ? 16.819 -31.873 -22.331 1.00 54.53 265 ARG A C 1
ATOM 4496 O O . ARG B 1 244 ? 17.336 -32.993 -22.379 1.00 59.58 265 ARG A O 1
ATOM 4504 N N . LEU B 1 245 ? 15.770 -31.515 -23.080 1.00 47.35 266 LEU A N 1
ATOM 4505 C CA . LEU B 1 245 ? 15.050 -32.466 -23.916 1.00 45.55 266 LEU A CA 1
ATOM 4506 C C . LEU B 1 245 ? 15.494 -32.507 -25.376 1.00 47.85 266 LEU A C 1
ATOM 4507 O O . LEU B 1 245 ? 15.222 -33.503 -26.057 1.00 51.98 266 LEU A O 1
ATOM 4512 N N . ASP B 1 246 ? 16.149 -31.474 -25.891 1.00 49.69 267 ASP A N 1
ATOM 4513 C CA . ASP B 1 246 ? 16.605 -31.502 -27.278 1.00 46.49 267 ASP A CA 1
ATOM 4514 C C . ASP B 1 246 ? 18.069 -31.907 -27.331 1.00 55.15 267 ASP A C 1
ATOM 4515 O O . ASP B 1 246 ? 18.852 -31.572 -26.435 1.00 53.09 267 ASP A O 1
ATOM 4520 N N . ASP B 1 247 ? 18.406 -32.701 -28.346 1.00 65.33 268 ASP A N 1
ATOM 4521 C CA . ASP B 1 247 ? 19.779 -33.147 -28.554 1.00 71.41 268 ASP A CA 1
ATOM 4522 C C . ASP B 1 247 ? 20.690 -31.949 -28.751 1.00 80.77 268 ASP A C 1
ATOM 4523 O O . ASP B 1 247 ? 20.482 -31.137 -29.657 1.00 79.78 268 ASP A O 1
ATOM 4528 N N . LYS B 1 248 ? 21.717 -31.863 -27.907 1.00 87.79 269 LYS A N 1
ATOM 4529 C CA . LYS B 1 248 ? 22.632 -30.732 -27.885 1.00 70.19 269 LYS A CA 1
ATOM 4530 C C . LYS B 1 248 ? 23.593 -30.741 -29.066 1.00 69.30 269 LYS A C 1
ATOM 4531 O O . LYS B 1 248 ? 24.172 -29.692 -29.371 1.00 65.83 269 LYS A O 1
ATOM 4537 N N . THR B 1 249 ? 23.700 -31.862 -29.790 1.00 70.50 270 THR A N 1
ATOM 4538 C CA . THR B 1 249 ? 24.711 -31.991 -30.832 1.00 74.39 270 THR A CA 1
ATOM 4539 C C . THR B 1 249 ? 24.333 -31.192 -32.076 1.00 66.84 270 THR A C 1
ATOM 4540 O O . THR B 1 249 ? 23.172 -31.161 -32.493 1.00 75.68 270 THR A O 1
ATOM 4544 N N . ARG B 1 250 ? 25.363 -30.657 -32.741 1.00 69.99 271 ARG A N 1
ATOM 4545 C CA . ARG B 1 250 ? 25.160 -29.665 -33.793 1.00 71.92 271 ARG A CA 1
ATOM 4546 C C . ARG B 1 250 ? 24.506 -30.270 -35.029 1.00 78.60 271 ARG A C 1
ATOM 4547 O O . ARG B 1 250 ? 23.698 -29.610 -35.699 1.00 75.13 271 ARG A O 1
ATOM 4555 N N . THR B 1 251 ? 24.839 -31.517 -35.355 1.00 79.16 272 THR A N 1
ATOM 4556 C CA . THR B 1 251 ? 24.330 -32.098 -36.588 1.00 70.32 272 THR A CA 1
ATOM 4557 C C . THR B 1 251 ? 22.859 -32.457 -36.481 1.00 70.98 272 THR A C 1
ATOM 4558 O O . THR B 1 251 ? 22.179 -32.527 -37.509 1.00 71.94 272 THR A O 1
ATOM 4562 N N . GLN B 1 252 ? 22.352 -32.652 -35.260 1.00 80.45 273 GLN A N 1
ATOM 4563 C CA . GLN B 1 252 ? 21.014 -33.172 -35.007 1.00 72.90 273 GLN A CA 1
ATOM 4564 C C . GLN B 1 252 ? 19.967 -32.087 -34.810 1.00 67.29 273 GLN A C 1
ATOM 4565 O O . GLN B 1 252 ? 18.983 -32.321 -34.095 1.00 66.83 273 GLN A O 1
ATOM 4571 N N . TYR B 1 253 ? 20.184 -30.896 -35.377 1.00 61.64 274 TYR A N 1
ATOM 4572 C CA . TYR B 1 253 ? 19.142 -29.876 -35.434 1.00 63.94 274 TYR A CA 1
ATOM 4573 C C . TYR B 1 253 ? 18.668 -29.539 -34.022 1.00 63.38 274 TYR A C 1
ATOM 4574 O O . TYR B 1 253 ? 17.517 -29.827 -33.676 1.00 68.12 274 TYR A O 1
ATOM 4583 N N . PRO B 1 254 ? 19.513 -28.959 -33.175 1.00 64.80 275 PRO A N 1
ATOM 4584 C CA . PRO B 1 254 ? 19.087 -28.583 -31.826 1.00 65.05 275 PRO A CA 1
ATOM 4585 C C . PRO B 1 254 ? 18.398 -27.219 -31.828 1.00 54.10 275 PRO A C 1
ATOM 4586 O O . PRO B 1 254 ? 18.295 -26.549 -32.859 1.00 59.95 275 PRO A O 1
ATOM 4590 N N . GLY B 1 255 ? 17.896 -26.822 -30.655 1.00 44.70 276 GLY A N 1
ATOM 4591 C CA . GLY B 1 255 ? 17.379 -25.478 -30.487 1.00 47.96 276 GLY A CA 1
ATOM 4592 C C . GLY B 1 255 ? 15.876 -25.350 -30.694 1.00 56.04 276 GLY A C 1
ATOM 4593 O O . GLY B 1 255 ? 15.164 -26.294 -31.056 1.00 60.59 276 GLY A O 1
ATOM 4594 N N . PHE B 1 256 ? 15.384 -24.138 -30.452 1.00 55.28 277 PHE A N 1
ATOM 4595 C CA . PHE B 1 256 ? 13.972 -23.845 -30.639 1.00 46.51 277 PHE A CA 1
ATOM 4596 C C . PHE B 1 256 ? 13.780 -22.369 -30.963 1.00 50.49 277 PHE A C 1
ATOM 4597 O O . PHE B 1 256 ? 14.496 -21.507 -30.441 1.00 51.66 277 PHE A O 1
ATOM 4605 N N . SER B 1 257 ? 12.820 -22.084 -31.839 1.00 52.61 278 SER A N 1
ATOM 4606 C CA . SER B 1 257 ? 12.499 -20.704 -32.163 1.00 48.04 278 SER A CA 1
ATOM 4607 C C . SER B 1 257 ? 11.044 -20.623 -32.595 1.00 47.61 278 SER A C 1
ATOM 4608 O O . SER B 1 257 ? 10.465 -21.600 -33.079 1.00 59.76 278 SER A O 1
ATOM 4611 N N . ILE B 1 258 ? 10.463 -19.431 -32.443 1.00 49.29 279 ILE A N 1
ATOM 4612 C CA . ILE B 1 258 ? 9.127 -19.133 -32.945 1.00 51.51 279 ILE A CA 1
ATOM 4613 C C . ILE B 1 258 ? 9.285 -17.977 -33.914 1.00 47.34 279 ILE A C 1
ATOM 4614 O O . ILE B 1 258 ? 10.166 -17.132 -33.732 1.00 55.43 279 ILE A O 1
ATOM 4619 N N . ARG B 1 259 ? 8.502 -17.993 -34.988 1.00 56.50 280 ARG A N 1
ATOM 4620 C CA . ARG B 1 259 ? 8.445 -16.887 -35.936 1.00 42.61 280 ARG A CA 1
ATOM 4621 C C . ARG B 1 259 ? 7.151 -16.137 -35.706 1.00 35.18 280 ARG A C 1
ATOM 4622 O O . ARG B 1 259 ? 6.098 -16.756 -35.546 1.00 64.02 280 ARG A O 1
ATOM 4630 N N . PHE B 1 260 ? 7.221 -14.815 -35.646 1.00 41.93 281 PHE A N 1
ATOM 4631 C CA . PHE B 1 260 ? 5.986 -14.040 -35.589 1.00 52.06 281 PHE A CA 1
ATOM 4632 C C . PHE B 1 260 ? 6.202 -12.699 -36.268 1.00 55.68 281 PHE A C 1
ATOM 4633 O O . PHE B 1 260 ? 7.325 -12.318 -36.595 1.00 55.18 281 PHE A O 1
ATOM 4641 N N . ALA B 1 261 ? 5.112 -11.978 -36.489 1.00 57.85 282 ALA A N 1
ATOM 4642 C CA . ALA B 1 261 ? 5.213 -10.694 -37.163 1.00 49.60 282 ALA A CA 1
ATOM 4643 C C . ALA B 1 261 ? 4.341 -9.684 -36.450 1.00 45.18 282 ALA A C 1
ATOM 4644 O O . ALA B 1 261 ? 3.371 -10.031 -35.777 1.00 61.48 282 ALA A O 1
ATOM 4646 N N . ARG B 1 262 ? 4.718 -8.428 -36.587 1.00 48.50 283 ARG A N 1
ATOM 4647 C CA . ARG B 1 262 ? 3.910 -7.330 -36.103 1.00 48.97 283 ARG A CA 1
ATOM 4648 C C . ARG B 1 262 ? 3.469 -6.536 -37.313 1.00 58.92 283 ARG A C 1
ATOM 4649 O O . ARG B 1 262 ? 4.310 -6.034 -38.061 1.00 69.83 283 ARG A O 1
ATOM 4657 N N . HIS B 1 263 ? 2.163 -6.490 -37.552 1.00 63.18 284 HIS A N 1
ATOM 4658 C CA . HIS B 1 263 ? 1.656 -5.834 -38.747 1.00 67.13 284 HIS A CA 1
ATOM 4659 C C . HIS B 1 263 ? 1.273 -4.401 -38.442 1.00 64.15 284 HIS A C 1
ATOM 4660 O O . HIS B 1 263 ? 0.746 -4.091 -37.372 1.00 74.95 284 HIS A O 1
ATOM 4667 N N . TYR B 1 264 ? 1.583 -3.535 -39.385 1.00 59.00 285 TYR A N 1
ATOM 4668 C CA . TYR B 1 264 ? 1.244 -2.133 -39.323 1.00 65.29 285 TYR A CA 1
ATOM 4669 C C . TYR B 1 264 ? 0.624 -1.689 -40.641 1.00 70.17 285 TYR A C 1
ATOM 4670 O O . TYR B 1 264 ? 0.738 -2.350 -41.680 1.00 62.48 285 TYR A O 1
ATOM 4679 N N . LYS B 1 265 ? -0.051 -0.551 -40.581 1.00 65.10 286 LYS A N 1
ATOM 4680 C CA . LYS B 1 265 ? -0.555 0.104 -41.772 1.00 73.65 286 LYS A CA 1
ATOM 4681 C C . LYS B 1 265 ? 0.026 1.506 -41.814 1.00 76.93 286 LYS A C 1
ATOM 4682 O O . LYS B 1 265 ? 0.095 2.186 -40.783 1.00 64.95 286 LYS A O 1
ATOM 4688 N N . LEU B 1 266 ? 0.498 1.902 -42.984 1.00 80.07 287 LEU A N 1
ATOM 4689 C CA . LEU B 1 266 ? 0.993 3.248 -43.188 1.00 103.12 287 LEU A CA 1
ATOM 4690 C C . LEU B 1 266 ? -0.183 4.191 -43.426 1.00 108.49 287 LEU A C 1
ATOM 4691 O O . LEU B 1 266 ? -1.308 3.739 -43.657 1.00 108.82 287 LEU A O 1
ATOM 4696 N N . PRO B 1 267 ? 0.031 5.510 -43.302 1.00 111.22 288 PRO A N 1
ATOM 4697 C CA . PRO B 1 267 ? -1.054 6.454 -43.633 1.00 111.02 288 PRO A CA 1
ATOM 4698 C C . PRO B 1 267 ? -1.657 6.199 -45.011 1.00 100.52 288 PRO A C 1
ATOM 4699 O O . PRO B 1 267 ? -2.878 6.308 -45.197 1.00 75.47 288 PRO A O 1
ATOM 4703 N N . ASP B 1 268 ? -0.820 5.806 -45.973 1.00 95.03 289 ASP A N 1
ATOM 4704 C CA . ASP B 1 268 ? -1.302 5.473 -47.309 1.00 102.57 289 ASP A CA 1
ATOM 4705 C C . ASP B 1 268 ? -2.326 4.336 -47.282 1.00 101.77 289 ASP A C 1
ATOM 4706 O O . ASP B 1 268 ? -3.201 4.269 -48.152 1.00 97.35 289 ASP A O 1
ATOM 4711 N N . GLY B 1 269 ? -2.279 3.472 -46.272 1.00 102.56 290 GLY A N 1
ATOM 4712 C CA . GLY B 1 269 ? -3.175 2.340 -46.167 1.00 81.75 290 GLY A CA 1
ATOM 4713 C C . GLY B 1 269 ? -2.534 1.005 -46.492 1.00 91.98 290 GLY A C 1
ATOM 4714 O O . GLY B 1 269 ? -3.118 -0.042 -46.172 1.00 75.80 290 GLY A O 1
ATOM 4715 N N . THR B 1 270 ? -1.362 1.009 -47.131 1.00 108.42 291 THR A N 1
ATOM 4716 C CA . THR B 1 270 ? -0.661 -0.231 -47.437 1.00 102.66 291 THR A CA 1
ATOM 4717 C C . THR B 1 270 ? -0.166 -0.901 -46.160 1.00 97.60 291 THR A C 1
ATOM 4718 O O . THR B 1 270 ? 0.234 -0.235 -45.195 1.00 75.62 291 THR A O 1
ATOM 4722 N N . GLU B 1 271 ? -0.175 -2.238 -46.162 1.00 102.37 292 GLU A N 1
ATOM 4723 C CA . GLU B 1 271 ? 0.262 -2.974 -44.985 1.00 90.65 292 GLU A CA 1
ATOM 4724 C C . GLU B 1 271 ? 1.758 -3.236 -45.091 1.00 81.61 292 GLU A C 1
ATOM 4725 O O . GLU B 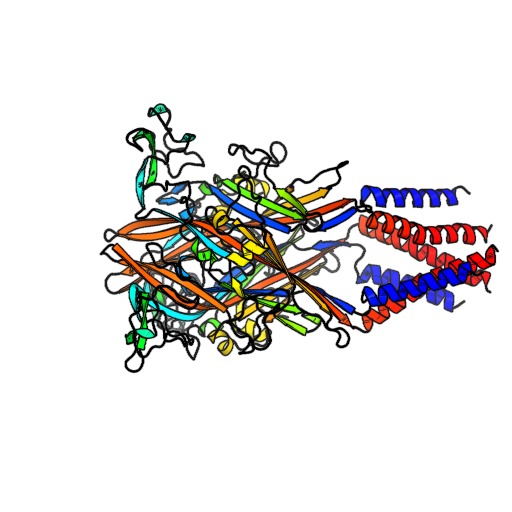1 271 ? 2.276 -3.634 -46.143 1.00 73.72 292 GLU A O 1
ATOM 4731 N N . GLN B 1 272 ? 2.421 -3.080 -43.963 1.00 70.55 293 GLN A N 1
ATOM 4732 C CA . GLN B 1 272 ? 3.848 -3.238 -43.808 1.00 57.44 293 GLN A CA 1
ATOM 4733 C C . GLN B 1 272 ? 4.054 -3.991 -42.508 1.00 56.91 293 GLN A C 1
ATOM 4734 O O . GLN B 1 272 ? 3.330 -3.752 -41.544 1.00 61.99 293 GLN A O 1
ATOM 4740 N N . ARG B 1 273 ? 5.025 -4.890 -42.451 1.00 59.50 294 ARG A N 1
ATOM 4741 C CA . ARG B 1 273 ? 5.161 -5.721 -41.262 1.00 57.35 294 ARG A CA 1
ATOM 4742 C C . ARG B 1 273 ? 6.606 -5.779 -40.788 1.00 52.51 294 ARG A C 1
ATOM 4743 O O . ARG B 1 273 ? 7.539 -5.414 -41.506 1.00 57.17 294 ARG A O 1
ATOM 4751 N N . THR B 1 274 ? 6.766 -6.212 -39.540 1.00 54.56 295 THR A N 1
ATOM 4752 C CA . THR B 1 274 ? 8.066 -6.401 -38.910 1.00 54.60 295 THR A CA 1
ATOM 4753 C C . THR B 1 274 ? 8.191 -7.848 -38.457 1.00 53.93 295 THR A C 1
ATOM 4754 O O . THR B 1 274 ? 7.486 -8.275 -37.538 1.00 51.45 295 THR A O 1
ATOM 4758 N N . LEU B 1 275 ? 9.125 -8.574 -39.068 1.00 60.25 296 LEU A N 1
ATOM 4759 C CA . LEU B 1 275 ? 9.246 -10.021 -38.941 1.00 48.45 296 LEU A CA 1
ATOM 4760 C C . LEU B 1 275 ? 10.304 -10.404 -37.920 1.00 46.46 296 LEU A C 1
ATOM 4761 O O . LEU B 1 275 ? 11.468 -10.025 -38.053 1.00 55.57 296 LEU A O 1
ATOM 4766 N N . PHE B 1 276 ? 9.906 -11.205 -36.946 1.00 52.33 297 PHE A N 1
ATOM 4767 C CA . PHE B 1 276 ? 10.778 -11.708 -35.898 1.00 42.09 297 PHE A CA 1
ATOM 4768 C C . PHE B 1 276 ? 10.988 -13.201 -36.065 1.00 52.78 297 PHE A C 1
ATOM 4769 O O . PHE B 1 276 ? 10.021 -13.958 -36.231 1.00 64.15 297 PHE A O 1
ATOM 4777 N N . LYS B 1 277 ? 12.245 -13.619 -35.982 1.00 56.44 298 LYS A N 1
ATOM 4778 C CA . LYS B 1 277 ? 12.607 -14.993 -35.669 1.00 52.44 298 LYS A CA 1
ATOM 4779 C C . LYS B 1 277 ? 13.211 -14.954 -34.279 1.00 46.14 298 LYS A C 1
ATOM 4780 O O . LYS B 1 277 ? 14.269 -14.351 -34.078 1.00 54.17 298 LYS A O 1
ATOM 4786 N N . ALA B 1 278 ? 12.518 -15.548 -33.319 1.00 47.12 299 ALA A N 1
ATOM 4787 C CA . ALA B 1 278 ? 12.890 -15.484 -31.912 1.00 49.76 299 ALA A CA 1
ATOM 4788 C C . ALA B 1 278 ? 13.341 -16.864 -31.465 1.00 48.01 299 ALA A C 1
ATOM 4789 O O . ALA B 1 278 ? 12.514 -17.763 -31.290 1.00 60.09 299 ALA A O 1
ATOM 4791 N N . TYR B 1 279 ? 14.645 -17.030 -31.285 1.00 54.90 300 TYR A N 1
ATOM 4792 C CA . TYR B 1 279 ? 15.184 -18.197 -30.608 1.00 52.44 300 TYR A CA 1
ATOM 4793 C C . TYR B 1 279 ? 14.927 -18.027 -29.120 1.00 47.68 300 TYR A C 1
ATOM 4794 O O . TYR B 1 279 ? 14.938 -16.906 -28.584 1.00 45.76 300 TYR A O 1
ATOM 4803 N N . GLY B 1 280 ? 14.690 -19.146 -28.452 1.00 38.35 301 GLY A N 1
ATOM 4804 C CA . GLY B 1 280 ? 14.416 -19.065 -27.032 1.00 39.27 301 GLY A CA 1
ATOM 4805 C C . GLY B 1 280 ? 14.313 -20.449 -26.440 1.00 51.81 301 GLY A C 1
ATOM 4806 O O . GLY B 1 280 ? 14.428 -21.462 -27.138 1.00 48.92 301 GLY A O 1
ATOM 4807 N N . ILE B 1 281 ? 14.118 -20.479 -25.128 1.00 46.81 302 ILE A N 1
ATOM 4808 C CA . ILE B 1 281 ? 13.976 -21.729 -24.391 1.00 47.29 302 ILE A CA 1
ATOM 4809 C C . ILE B 1 281 ? 12.509 -21.939 -24.038 1.00 53.12 302 ILE A C 1
ATOM 4810 O O . ILE B 1 281 ? 11.901 -21.117 -23.340 1.00 57.27 302 ILE A O 1
ATOM 4815 N N . ARG B 1 282 ? 11.951 -23.055 -24.491 1.00 52.13 303 ARG A N 1
ATOM 4816 C CA . ARG B 1 282 ? 10.602 -23.456 -24.115 1.00 48.58 303 ARG A CA 1
ATOM 4817 C C . ARG B 1 282 ? 10.712 -24.384 -22.916 1.00 43.54 303 ARG A C 1
ATOM 4818 O O . ARG B 1 282 ? 11.238 -25.497 -23.033 1.00 47.49 303 ARG A O 1
ATOM 4826 N N . PHE B 1 283 ? 10.205 -23.940 -21.772 1.00 46.53 304 PHE A N 1
ATOM 4827 C CA . PHE B 1 283 ? 10.203 -24.750 -20.559 1.00 50.04 304 PHE A CA 1
ATOM 4828 C C . PHE B 1 283 ? 8.914 -25.580 -20.481 1.00 48.13 304 PHE A C 1
ATOM 4829 O O . PHE B 1 283 ? 7.806 -25.033 -20.499 1.00 46.62 304 PHE A O 1
ATOM 4837 N N . ASP B 1 284 ? 9.061 -26.898 -20.369 1.00 44.80 305 ASP A N 1
ATOM 4838 C CA . ASP B 1 284 ? 7.933 -27.818 -20.281 1.00 43.72 305 ASP A CA 1
ATOM 4839 C C . ASP B 1 284 ? 7.837 -28.269 -18.834 1.00 48.95 305 ASP A C 1
ATOM 4840 O O . ASP B 1 284 ? 8.748 -28.935 -18.341 1.00 60.31 305 ASP A O 1
ATOM 4845 N N . VAL B 1 285 ? 6.744 -27.913 -18.162 1.00 55.24 306 VAL A N 1
ATOM 4846 C CA . VAL B 1 285 ? 6.527 -28.218 -16.747 1.00 49.30 306 VAL A CA 1
ATOM 4847 C C . VAL B 1 285 ? 5.724 -29.512 -16.637 1.00 45.88 306 VAL A C 1
ATOM 4848 O O . VAL B 1 285 ? 4.497 -29.501 -16.773 1.00 60.97 306 VAL A O 1
ATOM 4852 N N . LEU B 1 286 ? 6.388 -30.615 -16.284 1.00 49.16 307 LEU A N 1
ATOM 4853 C CA . LEU B 1 286 ? 5.752 -31.926 -16.252 1.00 53.04 307 LEU A CA 1
ATOM 4854 C C . LEU B 1 286 ? 5.492 -32.300 -14.796 1.00 57.47 307 LEU A C 1
ATOM 4855 O O . LEU B 1 286 ? 6.435 -32.590 -14.054 1.00 56.11 307 LEU A O 1
ATOM 4860 N N . VAL B 1 287 ? 4.215 -32.348 -14.406 1.00 55.60 308 VAL A N 1
ATOM 4861 C CA . VAL B 1 287 ? 3.811 -32.623 -13.028 1.00 52.14 308 VAL A CA 1
ATOM 4862 C C . VAL B 1 287 ? 3.096 -33.966 -12.993 1.00 49.33 308 VAL A C 1
ATOM 4863 O O . VAL B 1 287 ? 1.947 -34.085 -13.431 1.00 64.23 308 VAL A O 1
ATOM 4867 N N . PHE B 1 288 ? 3.758 -34.967 -12.436 1.00 52.72 309 PHE A N 1
ATOM 4868 C CA . PHE B 1 288 ? 3.209 -36.295 -12.215 1.00 53.26 309 PHE A CA 1
ATOM 4869 C C . PHE B 1 288 ? 3.281 -36.609 -10.726 1.00 62.32 309 PHE A C 1
ATOM 4870 O O . PHE B 1 288 ? 4.073 -36.012 -9.991 1.00 65.23 309 PHE A O 1
ATOM 4878 N N . GLY B 1 289 ? 2.423 -37.505 -10.259 1.00 68.44 310 GLY A N 1
ATOM 4879 C CA . GLY B 1 289 ? 2.504 -37.872 -8.859 1.00 60.31 310 GLY A CA 1
ATOM 4880 C C . GLY B 1 289 ? 1.317 -38.688 -8.406 1.00 68.12 310 GLY A C 1
ATOM 4881 O O . GLY B 1 289 ? 0.283 -38.767 -9.073 1.00 74.16 310 GLY A O 1
ATOM 4882 N N . MET B 1 290 ? 1.477 -39.281 -7.229 1.00 67.88 311 MET A N 1
ATOM 4883 C CA . MET B 1 290 ? 0.459 -40.149 -6.664 1.00 72.28 311 MET A CA 1
ATOM 4884 C C . MET B 1 290 ? 0.294 -39.824 -5.183 1.00 73.65 311 MET A C 1
ATOM 4885 O O . MET B 1 290 ? 1.250 -39.428 -4.508 1.00 74.35 311 MET A O 1
ATOM 4890 N N . GLY B 1 291 ? -0.916 -40.031 -4.662 1.00 65.31 312 GLY A N 1
ATOM 4891 C CA . GLY B 1 291 ? -1.159 -39.835 -3.247 1.00 60.91 312 GLY A CA 1
ATOM 4892 C C . GLY B 1 291 ? -2.044 -40.935 -2.696 1.00 77.55 312 GLY A C 1
ATOM 4893 O O . GLY B 1 291 ? -2.849 -41.534 -3.410 1.00 78.97 312 GLY A O 1
ATOM 4894 N N . GLY B 1 292 ? -1.890 -41.182 -1.403 1.00 76.55 313 GLY A N 1
ATOM 4895 C CA . GLY B 1 292 ? -2.558 -42.301 -0.764 1.00 72.68 313 GLY A CA 1
ATOM 4896 C C . GLY B 1 292 ? -3.077 -41.933 0.608 1.00 79.10 313 GLY A C 1
ATOM 4897 O O . GLY B 1 292 ? -2.552 -41.045 1.280 1.00 75.89 313 GLY A O 1
ATOM 4898 N N . GLN B 1 293 ? -4.137 -42.628 1.014 1.00 89.03 314 GLN A N 1
ATOM 4899 C CA . GLN B 1 293 ? -4.808 -42.313 2.267 1.00 82.63 314 GLN A CA 1
ATOM 4900 C C . GLN B 1 293 ? -5.434 -43.581 2.825 1.00 83.27 314 GLN A C 1
ATOM 4901 O O . GLN B 1 293 ? -5.950 -44.397 2.058 1.00 89.12 314 GLN A O 1
ATOM 4907 N N . PHE B 1 294 ? -5.376 -43.749 4.150 1.00 79.80 315 PHE A N 1
ATOM 4908 C CA . PHE B 1 294 ? -5.938 -44.937 4.789 1.00 89.56 315 PHE A CA 1
ATOM 4909 C C . PHE B 1 294 ? -7.394 -45.159 4.386 1.00 81.35 315 PHE A C 1
ATOM 4910 O O . PHE B 1 294 ? -8.193 -44.222 4.341 1.00 78.80 315 PHE A O 1
ATOM 4918 N N . LYS B 1 295 ? -7.737 -46.412 4.084 1.00 72.06 316 LYS A N 1
ATOM 4919 C CA . LYS B 1 295 ? -9.130 -46.794 3.885 1.00 82.57 316 LYS A CA 1
ATOM 4920 C C . LYS B 1 295 ? -9.382 -48.191 4.431 1.00 97.31 316 LYS A C 1
ATOM 4921 O O . LYS B 1 295 ? -8.543 -49.085 4.281 1.00 92.98 316 LYS A O 1
ATOM 4927 N N . LEU B 1 296 ? -10.555 -48.373 5.057 1.00 100.76 317 LEU A N 1
ATOM 4928 C CA . LEU B 1 296 ? -10.872 -49.658 5.678 1.00 101.00 317 LEU A CA 1
ATOM 4929 C C . LEU B 1 296 ? -11.089 -50.748 4.637 1.00 87.41 317 LEU A C 1
ATOM 4930 O O . LEU B 1 296 ? -10.602 -51.870 4.804 1.00 88.58 317 LEU A O 1
ATOM 4935 N N . ILE B 1 297 ? -11.789 -50.432 3.548 1.00 81.12 318 ILE A N 1
ATOM 4936 C CA . ILE B 1 297 ? -12.061 -51.435 2.524 1.00 79.19 318 ILE A CA 1
ATOM 4937 C C . ILE B 1 297 ? -10.757 -52.005 1.974 1.00 87.95 318 ILE A C 1
ATOM 4938 O O . ILE B 1 297 ? -10.657 -53.207 1.676 1.00 85.57 318 ILE A O 1
ATOM 4943 N N . GLU B 1 298 ? -9.736 -51.151 1.831 1.00 83.33 319 GLU A N 1
ATOM 4944 C CA . GLU B 1 298 ? -8.443 -51.606 1.327 1.00 92.14 319 GLU A CA 1
ATOM 4945 C C . GLU B 1 298 ? -7.748 -52.533 2.317 1.00 90.82 319 GLU A C 1
ATOM 4946 O O . GLU B 1 298 ? -7.232 -53.594 1.933 1.00 85.24 319 GLU A O 1
ATOM 4952 N N . LEU B 1 299 ? -7.709 -52.145 3.593 1.00 84.31 320 LEU A N 1
ATOM 4953 C CA . LEU B 1 299 ? -7.103 -53.010 4.597 1.00 82.93 320 LEU A CA 1
ATOM 4954 C C . LEU B 1 299 ? -7.799 -54.363 4.645 1.00 83.73 320 LEU A C 1
ATOM 4955 O O . LEU B 1 299 ? -7.141 -55.408 4.648 1.00 86.82 320 LEU A O 1
ATOM 4960 N N . PHE B 1 300 ? -9.134 -54.368 4.632 1.00 82.48 321 PHE A N 1
ATOM 4961 C CA . PHE B 1 300 ? -9.843 -55.638 4.691 1.00 79.16 321 PHE A CA 1
ATOM 4962 C C . PHE B 1 300 ? -9.540 -56.498 3.470 1.00 79.91 321 PHE A C 1
ATOM 4963 O O . PHE B 1 300 ? -9.299 -57.698 3.608 1.00 90.36 321 PHE A O 1
ATOM 4971 N N . THR B 1 301 ? -9.552 -55.914 2.265 1.00 77.89 322 THR A N 1
ATOM 4972 C CA . THR B 1 301 ? -9.231 -56.711 1.076 1.00 75.58 322 THR A CA 1
ATOM 4973 C C . THR B 1 301 ? -7.804 -57.261 1.130 1.00 83.03 322 THR A C 1
ATOM 4974 O O . THR B 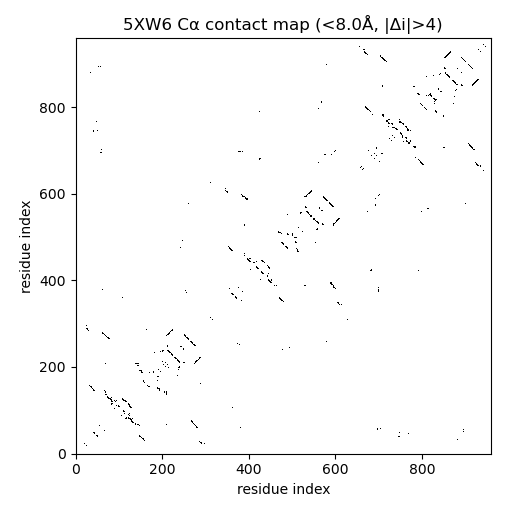1 301 ? -7.531 -58.350 0.606 1.00 83.96 322 THR A O 1
ATOM 4978 N N . PHE B 1 302 ? -6.868 -56.504 1.711 1.00 79.91 323 PHE A N 1
ATOM 4979 C CA . PHE B 1 302 ? -5.503 -57.009 1.843 1.00 83.36 323 PHE A CA 1
ATOM 4980 C C . PHE B 1 302 ? -5.439 -58.172 2.833 1.00 98.00 323 PHE A C 1
ATOM 4981 O O . PHE B 1 302 ? -4.800 -59.200 2.564 1.00 93.06 323 PHE A O 1
ATOM 4989 N N . ILE B 1 303 ? -6.086 -58.016 3.993 1.00 93.86 324 ILE A N 1
ATOM 4990 C CA . ILE B 1 303 ? -6.147 -59.088 4.989 1.00 83.25 324 ILE A CA 1
ATOM 4991 C C . ILE B 1 303 ? -6.779 -60.343 4.396 1.00 85.18 324 ILE A C 1
ATOM 4992 O O . ILE B 1 303 ? -6.264 -61.451 4.561 1.00 97.10 324 ILE A O 1
ATOM 4997 N N . GLY B 1 304 ? -7.924 -60.193 3.727 1.00 82.58 325 GLY A N 1
ATOM 4998 C CA . GLY B 1 304 ? -8.556 -61.337 3.088 1.00 71.38 325 GLY A CA 1
ATOM 4999 C C . GLY B 1 304 ? -7.677 -61.974 2.032 1.00 75.61 325 GLY A C 1
ATOM 5000 O O . GLY B 1 304 ? -7.608 -63.201 1.921 1.00 75.97 325 GLY A O 1
ATOM 5001 N N . SER B 1 305 ? -7.002 -61.146 1.234 1.00 83.70 326 SER A N 1
ATOM 5002 C CA . SER B 1 305 ? -6.115 -61.660 0.196 1.00 90.12 326 SER A CA 1
ATOM 5003 C C . SER B 1 305 ? -4.959 -62.475 0.782 1.00 97.34 326 SER A C 1
ATOM 5004 O O . SER B 1 305 ? -4.674 -63.588 0.318 1.00 93.47 326 SER A O 1
ATOM 5007 N N . THR B 1 306 ? -4.239 -61.915 1.765 1.00 89.15 327 THR A N 1
ATOM 5008 C CA . THR B 1 306 ? -3.096 -62.643 2.321 1.00 97.11 327 THR A CA 1
ATOM 5009 C C . THR B 1 306 ? -3.547 -63.831 3.169 1.00 97.00 327 THR A C 1
ATOM 5010 O O . THR B 1 306 ? -2.861 -64.858 3.211 1.00 94.27 327 THR A O 1
ATOM 5014 N N . ILE B 1 307 ? -4.684 -63.710 3.858 1.00 94.45 328 ILE A N 1
ATOM 5015 C CA . ILE B 1 307 ? -5.242 -64.845 4.590 1.00 95.08 328 ILE A CA 1
ATOM 5016 C C . ILE B 1 307 ? -5.543 -65.993 3.632 1.00 89.12 328 ILE A C 1
ATOM 5017 O O . ILE B 1 307 ? -5.213 -67.152 3.901 1.00 91.15 328 ILE A O 1
ATOM 5022 N N . ALA B 1 308 ? -6.172 -65.687 2.496 1.00 75.67 329 ALA A N 1
ATOM 5023 C CA . ALA B 1 308 ? -6.455 -66.723 1.506 1.00 87.60 329 ALA A CA 1
ATOM 5024 C C . ALA B 1 308 ? -5.172 -67.329 0.948 1.00 91.88 329 ALA A C 1
ATOM 5025 O O . ALA B 1 308 ? -4.924 -68.533 1.094 1.00 108.21 329 ALA A O 1
ATOM 5027 N N . TYR B 1 309 ? -4.348 -66.508 0.286 1.00 95.03 330 TYR A N 1
ATOM 5028 C CA . TYR B 1 309 ? -3.162 -67.025 -0.396 1.00 103.59 330 TYR A CA 1
ATOM 5029 C C . TYR B 1 309 ? -2.186 -67.655 0.594 1.00 99.75 330 TYR A C 1
ATOM 5030 O O . TYR B 1 309 ? -1.832 -68.837 0.486 1.00 104.22 330 TYR A O 1
ATOM 5039 N N . PHE B 1 310 ? -1.716 -66.872 1.558 1.00 92.03 331 PHE A N 1
ATOM 5040 C CA . PHE B 1 310 ? -0.714 -67.411 2.461 1.00 106.24 331 PHE A CA 1
ATOM 5041 C C . PHE B 1 310 ? -1.320 -68.377 3.469 1.00 97.94 331 PHE A C 1
ATOM 5042 O O . PHE B 1 310 ? -0.581 -69.132 4.103 1.00 112.30 331 PHE A O 1
ATOM 5050 N N . GLY B 1 311 ? -2.641 -68.382 3.631 1.00 89.00 332 GLY A N 1
ATOM 5051 C CA . GLY B 1 311 ? -3.265 -69.470 4.364 1.00 80.68 332 GLY A CA 1
ATOM 5052 C C . GLY B 1 311 ? -3.156 -70.784 3.614 1.00 87.68 332 GLY A C 1
ATOM 5053 O O . GLY B 1 311 ? -2.846 -71.830 4.203 1.00 90.21 332 GLY A O 1
ATOM 5054 N N . LEU B 1 312 ? -3.399 -70.750 2.301 1.00 82.24 333 LEU A N 1
ATOM 5055 C CA . LEU B 1 312 ? -3.183 -71.937 1.481 1.00 88.54 333 LEU A CA 1
ATOM 5056 C C . LEU B 1 312 ? -1.729 -72.378 1.530 1.00 87.42 333 LEU A C 1
ATOM 5057 O O . LEU B 1 312 ? -1.436 -73.577 1.599 1.00 96.35 333 LEU A O 1
ATOM 5062 N N . ALA B 1 313 ? -0.800 -71.422 1.464 1.00 92.17 334 ALA A N 1
ATOM 5063 C CA . ALA B 1 313 ? 0.612 -71.771 1.565 1.00 93.96 334 ALA A CA 1
ATOM 5064 C C . ALA B 1 313 ? 0.936 -72.397 2.923 1.00 97.21 334 ALA A C 1
ATOM 5065 O O . ALA B 1 313 ? 1.662 -73.396 2.994 1.00 101.45 334 ALA A O 1
ATOM 5067 N N . VAL B 1 314 ? 0.407 -71.834 4.013 1.00 88.49 335 VAL A N 1
ATOM 5068 C CA . VAL B 1 314 ? 0.697 -72.393 5.332 1.00 86.54 335 VAL A CA 1
ATOM 5069 C C . VAL B 1 314 ? 0.199 -73.835 5.431 1.00 86.76 335 VAL A C 1
ATOM 5070 O O . VAL B 1 314 ? 0.908 -74.709 5.949 1.00 89.61 335 VAL A O 1
ATOM 5074 N N . THR B 1 315 ? -1.023 -74.116 4.943 1.00 90.28 336 THR A N 1
ATOM 5075 C CA . THR B 1 315 ? -1.513 -75.497 5.043 1.00 92.90 336 THR A CA 1
ATOM 5076 C C . THR B 1 315 ? -0.724 -76.446 4.142 1.00 87.82 336 THR A C 1
ATOM 5077 O O . THR B 1 315 ? -0.319 -77.536 4.581 1.00 99.41 336 THR A O 1
ATOM 5081 N N . ILE B 1 316 ? -0.446 -76.036 2.897 1.00 84.19 337 ILE A N 1
ATOM 5082 C CA . ILE B 1 316 ? 0.304 -76.923 2.011 1.00 88.00 337 ILE A CA 1
ATOM 5083 C C . ILE B 1 316 ? 1.678 -77.226 2.618 1.00 87.94 337 ILE A C 1
ATOM 5084 O O . ILE B 1 316 ? 2.110 -78.385 2.653 1.00 94.14 337 ILE A O 1
ATOM 5089 N N . ILE B 1 317 ? 2.370 -76.212 3.148 1.00 86.13 338 ILE A N 1
ATOM 5090 C CA . ILE B 1 317 ? 3.686 -76.482 3.728 1.00 86.43 338 ILE A CA 1
ATOM 5091 C C . ILE B 1 317 ? 3.558 -77.352 4.982 1.00 87.93 338 ILE A C 1
ATOM 5092 O O . ILE B 1 317 ? 4.422 -78.196 5.255 1.00 94.22 338 ILE A O 1
ATOM 5097 N N . GLU B 1 318 ? 2.472 -77.196 5.733 1.00 85.20 339 GLU A N 1
ATOM 5098 C CA . GLU B 1 318 ? 2.171 -77.992 6.922 1.00 92.52 339 GLU A CA 1
ATOM 5099 C C . GLU B 1 318 ? 2.111 -79.492 6.681 1.00 93.98 339 GLU A C 1
ATOM 5100 O O . GLU B 1 318 ? 2.785 -80.269 7.372 1.00 99.34 339 GLU A O 1
ATOM 5106 N N . MET B 1 319 ? 1.203 -79.894 5.786 1.00 84.98 340 MET A N 1
ATOM 5107 C CA . MET B 1 319 ? 1.022 -81.281 5.339 1.00 92.87 340 MET A CA 1
ATOM 5108 C C . MET B 1 319 ? 2.270 -81.811 4.642 1.00 100.60 340 MET A C 1
ATOM 5109 O O . MET B 1 319 ? 2.599 -82.995 4.771 1.00 111.55 340 MET A O 1
ATOM 5114 N N . CYS B 1 320 ? 2.956 -80.952 3.878 1.00 99.28 341 CYS A N 1
ATOM 5115 C CA . CYS B 1 320 ? 4.210 -81.392 3.275 1.00 92.87 341 CYS A CA 1
ATOM 5116 C C . CYS B 1 320 ? 5.164 -81.873 4.353 1.00 97.70 341 CYS A C 1
ATOM 5117 O O . CYS B 1 320 ? 5.702 -82.984 4.269 1.00 80.81 341 CYS A O 1
ATOM 5120 N N . PHE B 1 321 ? 5.344 -81.069 5.414 1.00 104.98 342 PHE A N 1
ATOM 5121 C CA . PHE B 1 321 ? 6.235 -81.518 6.482 1.00 97.36 342 PHE A CA 1
ATOM 5122 C C . PHE B 1 321 ? 5.681 -82.728 7.224 1.00 91.77 342 PHE A C 1
ATOM 5123 O O . PHE B 1 321 ? 6.458 -83.584 7.664 1.00 95.64 342 PHE A O 1
ATOM 5131 N N . HIS B 1 322 ? 4.354 -82.848 7.326 1.00 86.32 343 HIS A N 1
ATOM 5132 C CA . HIS B 1 322 ? 3.750 -84.031 7.937 1.00 85.68 343 HIS A CA 1
ATOM 5133 C C . HIS B 1 322 ? 3.920 -85.278 7.073 1.00 77.03 343 HIS A C 1
ATOM 5134 O O . HIS B 1 322 ? 4.450 -86.293 7.532 1.00 87.74 343 HIS A O 1
ATOM 5141 N N . LEU B 1 323 ? 3.510 -85.206 5.809 1.00 81.20 344 LEU A N 1
ATOM 5142 C CA . LEU B 1 323 ? 3.468 -86.394 4.962 1.00 77.52 344 LEU A CA 1
ATOM 5143 C C . LEU B 1 323 ? 4.834 -87.026 4.752 1.00 70.97 344 LEU A C 1
ATOM 5144 O O . LEU B 1 323 ? 4.919 -88.235 4.507 1.00 79.60 344 LEU A O 1
ATOM 5149 N N . TYR B 1 324 ? 5.902 -86.233 4.775 1.00 73.18 345 TYR A N 1
ATOM 5150 C CA . TYR B 1 324 ? 7.225 -86.751 4.443 1.00 84.54 345 TYR A CA 1
ATOM 5151 C C . TYR B 1 324 ? 8.141 -86.993 5.644 1.00 94.97 345 TYR A C 1
ATOM 5152 O O . TYR B 1 324 ? 9.203 -87.603 5.470 1.00 103.89 345 TYR A O 1
ATOM 5161 N N . ASN B 1 325 ? 7.779 -86.540 6.842 1.00 81.43 346 ASN A N 1
ATOM 5162 C CA . ASN B 1 325 ? 8.608 -86.831 8.007 1.00 83.42 346 ASN A CA 1
ATOM 5163 C C . ASN B 1 325 ? 7.862 -87.811 8.926 1.00 82.93 346 ASN A C 1
ATOM 5164 O O . ASN B 1 325 ? 8.218 -88.992 9.035 1.00 65.33 346 ASN A O 1
ATOM 5169 N N . SER C 1 6 ? 1.494 -91.644 -14.925 1.00 96.74 27 SER B N 1
ATOM 5170 C CA . SER C 1 6 ? 2.723 -90.978 -14.500 1.00 117.91 27 SER B CA 1
ATOM 5171 C C . SER C 1 6 ? 3.280 -90.113 -15.622 1.00 131.46 27 SER B C 1
ATOM 5172 O O . SER C 1 6 ? 4.091 -89.212 -15.393 1.00 128.16 27 SER B O 1
ATOM 5175 N N . CYS C 1 7 ? 2.866 -90.416 -16.851 1.00 136.39 28 CYS B N 1
ATOM 5176 C CA . CYS C 1 7 ? 3.246 -89.567 -17.973 1.00 134.13 28 CYS B CA 1
ATOM 5177 C C . CYS C 1 7 ? 2.597 -88.191 -17.835 1.00 131.31 28 CYS B C 1
ATOM 5178 O O . CYS C 1 7 ? 3.240 -87.166 -18.100 1.00 139.16 28 CYS B O 1
ATOM 5181 N N . VAL C 1 8 ? 1.335 -88.152 -17.386 1.00 107.55 29 VAL B N 1
ATOM 5182 C CA . VAL C 1 8 ? 0.600 -86.893 -17.249 1.00 115.68 29 VAL B CA 1
ATOM 5183 C C . VAL C 1 8 ? 1.316 -85.928 -16.305 1.00 120.75 29 VAL B C 1
ATOM 5184 O O . VAL C 1 8 ? 1.263 -84.701 -16.492 1.00 121.53 29 VAL B O 1
ATOM 5188 N N . LYS C 1 9 ? 1.993 -86.457 -15.282 1.00 119.21 30 LYS B N 1
ATOM 5189 C CA . LYS C 1 9 ? 2.689 -85.608 -14.317 1.00 122.18 30 LYS B CA 1
ATOM 5190 C C . LYS C 1 9 ? 3.833 -84.837 -14.970 1.00 116.02 30 LYS B C 1
ATOM 5191 O O . LYS C 1 9 ? 3.888 -83.601 -14.914 1.00 112.09 30 LYS B O 1
ATOM 5197 N N . TRP C 1 10 ? 4.755 -85.549 -15.611 1.00 104.45 31 TRP B N 1
ATOM 5198 C CA . TRP C 1 10 ? 5.866 -84.855 -16.238 1.00 102.74 31 TRP B CA 1
ATOM 5199 C C . TRP C 1 10 ? 5.441 -84.084 -17.477 1.00 107.91 31 TRP B C 1
ATOM 5200 O O . TRP C 1 10 ? 6.159 -83.170 -17.894 1.00 113.11 31 TRP B O 1
ATOM 5211 N N . PHE C 1 11 ? 4.292 -84.426 -18.067 1.00 109.93 32 PHE B N 1
ATOM 5212 C CA . PHE C 1 11 ? 3.686 -83.550 -19.066 1.00 110.57 32 PHE B CA 1
ATOM 5213 C C . PHE C 1 11 ? 3.296 -82.211 -18.446 1.00 110.11 32 PHE B C 1
ATOM 5214 O O . PHE C 1 11 ? 3.501 -81.151 -19.053 1.00 112.66 32 PHE B O 1
ATOM 5222 N N . ILE C 1 12 ? 2.718 -82.241 -17.238 1.00 105.92 33 ILE B N 1
ATOM 5223 C CA . ILE C 1 12 ? 2.391 -81.000 -16.536 1.00 108.50 33 ILE B CA 1
ATOM 5224 C C . ILE C 1 12 ? 3.665 -80.218 -16.215 1.00 104.01 33 ILE B C 1
ATOM 5225 O O . ILE C 1 12 ? 3.712 -78.986 -16.351 1.00 97.70 33 ILE B O 1
ATOM 5230 N N . TYR C 1 13 ? 4.714 -80.917 -15.776 1.00 91.77 34 TYR B N 1
ATOM 5231 C CA . TYR C 1 13 ? 5.981 -80.244 -15.500 1.00 97.03 34 TYR B CA 1
ATOM 5232 C C . TYR C 1 13 ? 6.544 -79.585 -16.754 1.00 104.80 34 TYR B C 1
ATOM 5233 O O . TYR C 1 13 ? 7.034 -78.449 -16.705 1.00 104.42 34 TYR B O 1
ATOM 5242 N N . GLY C 1 14 ? 6.492 -80.285 -17.888 1.00 104.14 35 GLY B N 1
ATOM 5243 C CA . GLY C 1 14 ? 6.963 -79.693 -19.130 1.00 96.98 35 GLY B CA 1
ATOM 5244 C C . GLY C 1 14 ? 6.158 -78.478 -19.557 1.00 105.78 35 GLY B C 1
ATOM 5245 O O . GLY C 1 14 ? 6.726 -77.469 -19.982 1.00 104.25 35 GLY B O 1
ATOM 5246 N N . VAL C 1 15 ? 4.824 -78.559 -19.459 1.00 94.56 36 VAL B N 1
ATOM 5247 C CA . VAL C 1 15 ? 3.989 -77.404 -19.784 1.00 81.04 36 VAL B CA 1
ATOM 5248 C C . VAL C 1 15 ? 4.355 -76.218 -18.904 1.00 96.01 36 VAL B C 1
ATOM 5249 O O . VAL C 1 15 ? 4.494 -75.084 -19.382 1.00 98.71 36 VAL B O 1
ATOM 5253 N N . ILE C 1 16 ? 4.523 -76.459 -17.604 1.00 98.98 37 ILE B N 1
ATOM 5254 C CA . ILE C 1 16 ? 4.884 -75.367 -16.705 1.00 94.48 37 ILE B CA 1
ATOM 5255 C C . ILE C 1 16 ? 6.233 -74.772 -17.104 1.00 93.87 37 ILE B C 1
ATOM 5256 O O . ILE C 1 16 ? 6.380 -73.550 -17.200 1.00 96.22 37 ILE B O 1
ATOM 5261 N N . ALA C 1 17 ? 7.238 -75.623 -17.342 1.00 90.78 38 ALA B N 1
ATOM 5262 C CA . ALA C 1 17 ? 8.569 -75.118 -17.683 1.00 87.14 38 ALA B CA 1
ATOM 5263 C C . ALA C 1 17 ? 8.551 -74.324 -18.980 1.00 90.81 38 ALA B C 1
ATOM 5264 O O . ALA C 1 17 ? 9.053 -73.192 -19.041 1.00 93.75 38 ALA B O 1
ATOM 5266 N N . VAL C 1 18 ? 7.982 -74.904 -20.036 1.00 91.93 39 VAL B N 1
ATOM 5267 C CA . VAL C 1 18 ? 7.923 -74.200 -21.311 1.00 103.32 39 VAL B CA 1
ATOM 5268 C C . VAL C 1 18 ? 7.179 -72.874 -21.147 1.00 97.91 39 VAL B C 1
ATOM 5269 O O . VAL C 1 18 ? 7.544 -71.864 -21.757 1.00 101.84 39 VAL B O 1
ATOM 5273 N N . TYR C 1 19 ? 6.149 -72.844 -20.294 1.00 84.22 40 TYR B N 1
ATOM 5274 C CA . TYR C 1 19 ? 5.434 -71.596 -20.049 1.00 74.60 40 TYR B CA 1
ATOM 5275 C C . TYR C 1 19 ? 6.301 -70.577 -19.324 1.00 87.03 40 TYR B C 1
ATOM 5276 O O . TYR C 1 19 ? 6.256 -69.385 -19.642 1.00 98.06 40 TYR B O 1
ATOM 5285 N N . ILE C 1 20 ? 7.073 -71.016 -18.328 1.00 86.02 41 ILE B N 1
ATOM 5286 C CA . ILE C 1 20 ? 7.952 -70.091 -17.617 1.00 96.73 41 ILE B CA 1
ATOM 5287 C C . ILE C 1 20 ? 8.950 -69.478 -18.583 1.00 97.89 41 ILE B C 1
ATOM 5288 O O . ILE C 1 20 ? 9.208 -68.267 -18.557 1.00 97.90 41 ILE B O 1
ATOM 5293 N N . CYS C 1 21 ? 9.508 -70.302 -19.466 1.00 94.63 42 CYS B N 1
ATOM 5294 C CA . CYS C 1 21 ? 10.447 -69.775 -20.442 1.00 87.05 42 CYS B CA 1
ATOM 5295 C C . CYS C 1 21 ? 9.767 -68.823 -21.408 1.00 89.25 42 CYS B C 1
ATOM 5296 O O . CYS C 1 21 ? 10.312 -67.757 -21.711 1.00 87.19 42 CYS B O 1
ATOM 5299 N N . TYR C 1 22 ? 8.579 -69.186 -21.899 1.00 92.16 43 TYR B N 1
ATOM 5300 C CA . TYR C 1 22 ? 7.845 -68.297 -22.794 1.00 91.05 43 TYR B CA 1
ATOM 5301 C C . TYR C 1 22 ? 7.595 -66.942 -22.152 1.00 90.27 43 TYR B C 1
ATOM 5302 O O . TYR C 1 22 ? 7.896 -65.901 -22.744 1.00 90.27 43 TYR B O 1
ATOM 5311 N N . THR C 1 23 ? 7.041 -66.930 -20.943 1.00 82.87 44 THR B N 1
ATOM 5312 C CA . THR C 1 23 ? 6.807 -65.656 -20.279 1.00 88.82 44 THR B CA 1
ATOM 5313 C C . THR C 1 23 ? 8.106 -64.876 -20.134 1.00 87.71 44 THR B C 1
ATOM 5314 O O . THR C 1 23 ? 8.174 -63.697 -20.495 1.00 89.75 44 THR B O 1
ATOM 5318 N N . LEU C 1 24 ? 9.156 -65.531 -19.632 1.00 85.75 45 LEU B N 1
ATOM 5319 C CA . LEU C 1 24 ? 10.438 -64.859 -19.426 1.00 87.32 45 LEU B CA 1
ATOM 5320 C C . LEU C 1 24 ? 10.944 -64.207 -20.710 1.00 83.97 45 LEU B C 1
ATOM 5321 O O . LEU C 1 24 ? 11.302 -63.023 -20.725 1.00 79.54 45 LEU B O 1
ATOM 5326 N N . ILE C 1 25 ? 10.987 -64.971 -21.798 1.00 85.19 46 ILE B N 1
ATOM 5327 C CA . ILE C 1 25 ? 11.616 -64.499 -23.028 1.00 84.25 46 ILE B CA 1
ATOM 5328 C C . ILE C 1 25 ? 10.721 -63.495 -23.737 1.00 88.53 46 ILE B C 1
ATOM 5329 O O . ILE C 1 25 ? 11.116 -62.350 -23.993 1.00 88.80 46 ILE B O 1
ATOM 5334 N N . VAL C 1 26 ? 9.489 -63.903 -24.031 1.00 82.51 47 VAL B N 1
ATOM 5335 C CA . VAL C 1 26 ? 8.592 -63.069 -24.819 1.00 82.13 47 VAL B CA 1
ATOM 5336 C C . VAL C 1 26 ? 8.219 -61.809 -24.055 1.00 74.56 47 VAL B C 1
ATOM 5337 O O . VAL C 1 26 ? 8.286 -60.703 -24.596 1.00 83.23 47 VAL B O 1
ATOM 5341 N N . HIS C 1 27 ? 7.862 -61.947 -22.782 1.00 71.74 48 HIS B N 1
ATOM 5342 C CA . HIS C 1 27 ? 7.476 -60.778 -22.001 1.00 73.85 48 HIS B CA 1
ATOM 5343 C C . HIS C 1 27 ? 8.664 -60.056 -21.390 1.00 77.86 48 HIS B C 1
ATOM 5344 O O . HIS C 1 27 ? 8.469 -59.031 -20.726 1.00 68.95 48 HIS B O 1
ATOM 5351 N N . LYS C 1 28 ? 9.874 -60.569 -21.594 1.00 78.12 49 LYS B N 1
ATOM 5352 C CA . LYS C 1 28 ? 11.101 -59.921 -21.146 1.00 73.74 49 LYS B CA 1
ATOM 5353 C C . LYS C 1 28 ? 10.995 -59.522 -19.672 1.00 75.84 49 LYS B C 1
ATOM 5354 O O . LYS C 1 28 ? 11.140 -58.361 -19.286 1.00 77.91 49 LYS B O 1
ATOM 5360 N N . ARG C 1 29 ? 10.712 -60.532 -18.849 1.00 73.96 50 ARG B N 1
ATOM 5361 C CA . ARG C 1 29 ? 10.580 -60.330 -17.414 1.00 80.08 50 ARG B CA 1
ATOM 5362 C C . ARG C 1 29 ? 11.909 -60.002 -16.750 1.00 80.77 50 ARG B C 1
ATOM 5363 O O . ARG C 1 29 ? 11.919 -59.595 -15.577 1.00 74.25 50 ARG B O 1
ATOM 5371 N N . TYR C 1 30 ? 13.016 -60.148 -17.478 1.00 75.39 51 TYR B N 1
ATOM 5372 C CA . TYR C 1 30 ? 14.336 -59.757 -17.006 1.00 70.14 51 TYR B CA 1
ATOM 5373 C C . TYR C 1 30 ? 14.592 -58.261 -17.137 1.00 70.78 51 TYR B C 1
ATOM 5374 O O . TYR C 1 30 ? 15.667 -57.805 -16.738 1.00 69.13 51 TYR B O 1
ATOM 5383 N N . GLN C 1 31 ? 13.662 -57.492 -17.707 1.00 75.22 52 GLN B N 1
ATOM 5384 C CA . GLN C 1 31 ? 13.872 -56.072 -17.951 1.00 65.53 52 GLN B CA 1
ATOM 5385 C C . GLN C 1 31 ? 13.096 -55.222 -16.963 1.00 64.94 52 GLN B C 1
ATOM 5386 O O . GLN C 1 31 ? 11.963 -55.548 -16.599 1.00 72.37 52 GLN B O 1
ATOM 5392 N N . GLU C 1 32 ? 13.708 -54.120 -16.551 1.00 72.37 53 GLU B N 1
ATOM 5393 C CA . GLU C 1 32 ? 12.959 -53.044 -15.927 1.00 81.05 53 GLU B CA 1
ATOM 5394 C C . GLU C 1 32 ? 12.280 -52.278 -17.052 1.00 78.90 53 GLU B C 1
ATOM 5395 O O . GLU C 1 32 ? 12.860 -52.102 -18.128 1.00 83.75 53 GLU B O 1
ATOM 5401 N N . LYS C 1 33 ? 11.042 -51.856 -16.837 1.00 56.79 54 LYS B N 1
ATOM 5402 C CA . LYS C 1 33 ? 10.343 -51.120 -17.876 1.00 53.10 54 LYS B CA 1
ATOM 5403 C C . LYS C 1 33 ? 10.160 -49.676 -17.431 1.00 61.95 54 LYS B C 1
ATOM 5404 O O . LYS C 1 33 ? 10.052 -49.383 -16.234 1.00 59.09 54 LYS B O 1
ATOM 5410 N N . GLU C 1 34 ? 10.150 -48.766 -18.400 1.00 56.26 55 GLU B N 1
ATOM 5411 C CA . GLU C 1 34 ? 9.996 -47.361 -18.073 1.00 56.84 55 GLU B CA 1
ATOM 5412 C C . GLU C 1 34 ? 9.169 -46.661 -19.137 1.00 71.09 55 GLU B C 1
ATOM 5413 O O . GLU C 1 34 ? 9.276 -46.952 -20.335 1.00 58.80 55 GLU B O 1
ATOM 5419 N N . GLU C 1 35 ? 8.324 -45.752 -18.669 1.00 77.39 56 GLU B N 1
ATOM 5420 C CA . GLU C 1 35 ? 7.477 -44.977 -19.548 1.00 59.12 56 GLU B CA 1
ATOM 5421 C C . GLU C 1 35 ? 8.279 -43.813 -20.120 1.00 65.53 56 GLU B C 1
ATOM 5422 O O . GLU C 1 35 ? 9.125 -43.215 -19.450 1.00 61.62 56 GLU B O 1
ATOM 5428 N N . LEU C 1 36 ? 8.005 -43.520 -21.377 1.00 77.73 57 LEU B N 1
ATOM 5429 C CA . LEU C 1 36 ? 8.696 -42.539 -22.191 1.00 44.36 57 LEU B CA 1
ATOM 5430 C C . LEU C 1 36 ? 8.457 -41.102 -21.713 1.00 50.29 57 LEU B C 1
ATOM 5431 O O . LEU C 1 36 ? 7.378 -40.763 -21.219 1.00 59.79 57 LEU B O 1
ATOM 5436 N N . THR C 1 37 ? 9.453 -40.230 -21.919 1.00 46.39 58 THR B N 1
ATOM 5437 C CA . THR C 1 37 ? 9.288 -38.776 -21.764 1.00 50.29 58 THR B CA 1
ATOM 5438 C C . THR C 1 37 ? 9.595 -38.115 -23.100 1.00 58.62 58 THR B C 1
ATOM 5439 O O . THR C 1 37 ? 10.702 -38.270 -23.631 1.00 56.62 58 THR B O 1
ATOM 5443 N N . SER C 1 38 ? 8.621 -37.392 -23.653 1.00 45.14 59 SER B N 1
ATOM 5444 C CA . SER C 1 38 ? 8.750 -36.993 -25.045 1.00 44.43 59 SER B CA 1
ATOM 5445 C C . SER C 1 38 ? 8.890 -35.491 -25.177 1.00 32.34 59 SER B C 1
ATOM 5446 O O . SER C 1 38 ? 8.559 -34.736 -24.271 1.00 51.77 59 SER B O 1
ATOM 5449 N N . SER C 1 39 ? 9.453 -35.085 -26.310 1.00 45.66 60 SER B N 1
ATOM 5450 C CA . SER C 1 39 ? 9.605 -33.692 -26.698 1.00 51.08 60 SER B CA 1
ATOM 5451 C C . SER C 1 39 ? 9.421 -33.563 -28.204 1.00 53.29 60 SER B C 1
ATOM 5452 O O . SER C 1 39 ? 10.079 -34.278 -28.969 1.00 54.15 60 SER B O 1
ATOM 5455 N N . VAL C 1 40 ? 8.519 -32.676 -28.626 1.00 56.14 61 VAL B N 1
ATOM 5456 C CA . VAL C 1 40 ? 8.233 -32.455 -30.040 1.00 53.61 61 VAL B CA 1
ATOM 5457 C C . VAL C 1 40 ? 8.512 -31.005 -30.399 1.00 41.96 61 VAL B C 1
ATOM 5458 O O . VAL C 1 40 ? 8.146 -30.090 -29.653 1.00 46.79 61 VAL B O 1
ATOM 5462 N N . ARG C 1 41 ? 9.183 -30.804 -31.527 1.00 42.56 62 ARG B N 1
ATOM 5463 C CA . ARG C 1 41 ? 9.312 -29.503 -32.158 1.00 40.88 62 ARG B CA 1
ATOM 5464 C C . ARG C 1 41 ? 8.892 -29.669 -33.606 1.00 54.66 62 ARG B C 1
ATOM 5465 O O . ARG C 1 41 ? 9.170 -30.709 -34.214 1.00 58.11 62 ARG B O 1
ATOM 5473 N N . VAL C 1 42 ? 8.214 -28.670 -34.165 1.00 43.23 63 VAL B N 1
ATOM 5474 C CA . VAL C 1 42 ? 7.861 -28.741 -35.578 1.00 47.09 63 VAL B CA 1
ATOM 5475 C C . VAL C 1 42 ? 8.299 -27.449 -36.231 1.00 45.69 63 VAL B C 1
ATOM 5476 O O . VAL C 1 42 ? 8.358 -26.394 -35.594 1.00 44.37 63 VAL B O 1
ATOM 5480 N N . THR C 1 43 ? 8.645 -27.545 -37.510 1.00 48.82 64 THR B N 1
ATOM 5481 C CA . THR C 1 43 ? 8.947 -26.358 -38.294 1.00 55.20 64 THR B CA 1
ATOM 5482 C C . THR C 1 43 ? 8.232 -26.483 -39.634 1.00 59.41 64 THR B C 1
ATOM 5483 O O . THR C 1 43 ? 8.287 -27.537 -40.282 1.00 50.84 64 THR B O 1
ATOM 5487 N N . LEU C 1 44 ? 7.498 -25.433 -39.997 1.00 59.95 65 LEU B N 1
ATOM 5488 C CA . LEU C 1 44 ? 6.740 -25.381 -41.236 1.00 49.59 65 LEU B CA 1
ATOM 5489 C C . LEU C 1 44 ? 7.555 -24.666 -42.300 1.00 50.61 65 LEU B C 1
ATOM 5490 O O . LEU C 1 44 ? 8.232 -23.674 -42.016 1.00 59.77 65 LEU B O 1
ATOM 5495 N N . LYS C 1 45 ? 7.496 -25.175 -43.523 1.00 49.17 66 LYS B N 1
ATOM 5496 C CA . LYS C 1 45 ? 8.131 -24.531 -44.665 1.00 48.58 66 LYS B CA 1
ATOM 5497 C C . LYS C 1 45 ? 7.154 -24.539 -45.832 1.00 51.61 66 LYS B C 1
ATOM 5498 O O . LYS C 1 45 ? 6.533 -25.570 -46.119 1.00 50.86 66 LYS B O 1
ATOM 5504 N N . GLY C 1 46 ? 7.003 -23.392 -46.474 1.00 52.68 67 GLY B N 1
ATOM 5505 C CA . GLY C 1 46 ? 6.192 -23.253 -47.670 1.00 54.90 67 GLY B CA 1
ATOM 5506 C C . GLY C 1 46 ? 5.664 -21.838 -47.810 1.00 56.26 67 GLY B C 1
ATOM 5507 O O . GLY C 1 46 ? 5.589 -21.066 -46.858 1.00 59.06 67 GLY B O 1
ATOM 5508 N N . VAL C 1 47 ? 5.277 -21.490 -49.039 1.00 57.30 68 VAL B N 1
ATOM 5509 C CA . VAL C 1 47 ? 4.768 -20.158 -49.368 1.00 52.33 68 VAL B CA 1
ATOM 5510 C C . VAL C 1 47 ? 3.612 -20.304 -50.343 1.00 54.51 68 VAL B C 1
ATOM 5511 O O . VAL C 1 47 ? 3.703 -21.055 -51.319 1.00 68.37 68 VAL B O 1
ATOM 5515 N N . ALA C 1 48 ? 2.533 -19.563 -50.100 1.00 61.40 69 ALA B N 1
ATOM 5516 C CA . ALA C 1 48 ? 1.396 -19.516 -51.012 1.00 70.23 69 ALA B CA 1
ATOM 5517 C C . ALA C 1 48 ? 1.225 -18.095 -51.525 1.00 67.63 69 ALA B C 1
ATOM 5518 O O . ALA C 1 48 ? 1.346 -17.134 -50.758 1.00 63.25 69 ALA B O 1
ATOM 5520 N N . HIS C 1 49 ? 0.988 -17.956 -52.828 1.00 54.91 70 HIS B N 1
ATOM 5521 C CA . HIS C 1 49 ? 0.740 -16.644 -53.411 1.00 59.46 70 HIS B CA 1
ATOM 5522 C C . HIS C 1 49 ? -0.718 -16.551 -53.868 1.00 60.93 70 HIS B C 1
ATOM 5523 O O . HIS C 1 49 ? -1.070 -17.011 -54.955 1.00 66.92 70 HIS B O 1
ATOM 5530 N N . VAL C 1 50 ? -1.563 -15.942 -53.035 1.00 55.28 71 VAL B N 1
ATOM 5531 C CA . VAL C 1 50 ? -2.963 -15.706 -53.369 1.00 57.93 71 VAL B CA 1
ATOM 5532 C C . VAL C 1 50 ? -3.370 -14.297 -52.970 1.00 71.07 71 VAL B C 1
ATOM 5533 O O . VAL C 1 50 ? -3.761 -14.053 -51.821 1.00 81.59 71 VAL B O 1
ATOM 5537 N N . ASP C 1 51 ? -3.293 -13.364 -53.916 1.00 65.28 72 ASP B N 1
ATOM 5538 C CA . ASP C 1 51 ? -3.682 -11.975 -53.691 1.00 85.36 72 ASP B CA 1
ATOM 5539 C C . ASP C 1 51 ? -2.742 -11.325 -52.682 1.00 79.63 72 ASP B C 1
ATOM 5540 O O . ASP C 1 51 ? -2.797 -10.110 -52.472 1.00 105.29 72 ASP B O 1
ATOM 5545 N N . ARG C 1 52 ? -1.857 -12.123 -52.087 1.00 78.95 73 ARG B N 1
ATOM 5546 C CA . ARG C 1 52 ? -0.876 -11.682 -51.099 1.00 79.08 73 ARG B CA 1
ATOM 5547 C C . ARG C 1 52 ? 0.108 -12.830 -50.900 1.00 68.72 73 ARG B C 1
ATOM 5548 O O . ARG C 1 52 ? -0.131 -13.962 -51.326 1.00 61.81 73 ARG B O 1
ATOM 5556 N N . ILE C 1 53 ? 1.234 -12.521 -50.275 1.00 59.48 74 ILE B N 1
ATOM 5557 C CA . ILE C 1 53 ? 2.273 -13.515 -50.066 1.00 54.98 74 ILE B CA 1
ATOM 5558 C C . ILE C 1 53 ? 2.071 -14.097 -48.674 1.00 52.75 74 ILE B C 1
ATOM 5559 O O . ILE C 1 53 ? 2.278 -13.409 -47.675 1.00 58.99 74 ILE B O 1
ATOM 5564 N N . TRP C 1 54 ? 1.641 -15.359 -48.610 1.00 63.96 75 TRP B N 1
ATOM 5565 C CA . TRP C 1 54 ? 1.442 -16.088 -47.354 1.00 52.18 75 TRP B CA 1
ATOM 5566 C C . TRP C 1 54 ? 2.690 -16.917 -47.094 1.00 60.30 75 TRP B C 1
ATOM 5567 O O . TRP C 1 54 ? 2.824 -18.035 -47.601 1.00 50.78 75 TRP B O 1
ATOM 5578 N N . ASP C 1 55 ? 3.599 -16.374 -46.297 1.00 57.10 76 ASP B N 1
ATOM 5579 C CA . ASP C 1 55 ? 4.700 -17.156 -45.775 1.00 54.88 76 ASP B CA 1
ATOM 5580 C C . ASP C 1 55 ? 4.331 -17.628 -44.370 1.00 58.91 76 ASP B C 1
ATOM 5581 O O . ASP C 1 55 ? 3.216 -17.409 -43.895 1.00 59.30 76 ASP B O 1
ATOM 5586 N N . ALA C 1 56 ? 5.273 -18.295 -43.700 1.00 65.15 77 ALA B N 1
ATOM 5587 C CA . ALA C 1 56 ? 4.953 -18.932 -42.424 1.00 54.50 77 ALA B CA 1
ATOM 5588 C C . ALA C 1 56 ? 4.466 -17.919 -41.392 1.00 54.87 77 ALA B C 1
ATOM 5589 O O . ALA C 1 56 ? 3.594 -18.224 -40.576 1.00 56.93 77 ALA B O 1
ATOM 5591 N N . ALA C 1 57 ? 5.007 -16.704 -41.415 1.00 57.04 78 ALA B N 1
ATOM 5592 C CA . ALA C 1 57 ? 4.563 -15.689 -40.465 1.00 62.11 78 ALA B CA 1
ATOM 5593 C C . ALA C 1 57 ? 3.103 -15.303 -40.658 1.00 57.67 78 ALA B C 1
ATOM 5594 O O . ALA C 1 57 ? 2.500 -14.731 -39.741 1.00 58.30 78 ALA B O 1
ATOM 5596 N N . GLU C 1 58 ? 2.540 -15.572 -41.839 1.00 57.60 79 GLU B N 1
ATOM 5597 C CA . GLU C 1 58 ? 1.176 -15.227 -42.222 1.00 49.76 79 GLU B CA 1
ATOM 5598 C C . GLU C 1 58 ? 0.143 -16.323 -41.951 1.00 57.29 79 GLU B C 1
ATOM 5599 O O . GLU C 1 58 ? -0.954 -16.023 -41.467 1.00 63.39 79 GLU B O 1
ATOM 5605 N N . TYR C 1 59 ? 0.448 -17.581 -42.267 1.00 55.01 80 TYR B N 1
ATOM 5606 C CA . TYR C 1 59 ? -0.515 -18.668 -42.146 1.00 47.93 80 TYR B CA 1
ATOM 5607 C C . TYR C 1 59 ? -0.367 -19.476 -40.872 1.00 45.87 80 TYR B C 1
ATOM 5608 O O . TYR C 1 59 ? -0.990 -20.536 -40.749 1.00 55.64 80 TYR B O 1
ATOM 5617 N N . THR C 1 60 ? 0.439 -19.022 -39.928 1.00 48.56 81 THR B N 1
ATOM 5618 C CA . THR C 1 60 ? 0.553 -19.706 -38.654 1.00 52.20 81 THR B CA 1
ATOM 5619 C C . THR C 1 60 ? 0.398 -18.670 -37.547 1.00 51.46 81 THR B C 1
ATOM 5620 O O . THR C 1 60 ? 0.509 -17.469 -37.795 1.00 65.82 81 THR B O 1
ATOM 5624 N N . ILE C 1 61 ? 0.123 -19.121 -36.326 1.00 52.81 82 ILE B N 1
ATOM 5625 C CA . ILE C 1 61 ? 0.087 -18.212 -35.173 1.00 58.45 82 ILE B CA 1
ATOM 5626 C C . ILE C 1 61 ? 1.177 -18.642 -34.205 1.00 67.00 82 ILE B C 1
ATOM 5627 O O . ILE C 1 61 ? 1.520 -19.832 -34.168 1.00 84.30 82 ILE B O 1
ATOM 5632 N N . PRO C 1 62 ? 1.758 -17.733 -33.421 1.00 59.66 83 PRO B N 1
ATOM 5633 C CA . PRO C 1 62 ? 2.871 -18.132 -32.554 1.00 67.26 83 PRO B CA 1
ATOM 5634 C C . PRO C 1 62 ? 2.522 -19.287 -31.639 1.00 83.43 83 PRO B C 1
ATOM 5635 O O . PRO C 1 62 ? 1.622 -19.196 -30.793 1.00 74.14 83 PRO B O 1
ATOM 5639 N N . THR C 1 63 ? 3.302 -20.359 -31.796 1.00 89.53 84 THR B N 1
ATOM 5640 C CA . THR C 1 63 ? 3.028 -21.666 -31.214 1.00 103.26 84 THR B CA 1
ATOM 5641 C C . THR C 1 63 ? 3.949 -21.857 -30.008 1.00 91.86 84 THR B C 1
ATOM 5642 O O . THR C 1 63 ? 5.166 -22.020 -30.159 1.00 74.68 84 THR B O 1
ATOM 5646 N N . GLN C 1 64 ? 3.369 -21.789 -28.811 1.00 74.91 85 GLN B N 1
ATOM 5647 C CA . GLN C 1 64 ? 4.086 -22.116 -27.591 1.00 70.17 85 GLN B CA 1
ATOM 5648 C C . GLN C 1 64 ? 3.730 -23.502 -27.064 1.00 76.36 85 GLN B C 1
ATOM 5649 O O . GLN C 1 64 ? 4.368 -23.972 -26.118 1.00 71.81 85 GLN B O 1
ATOM 5655 N N . THR C 1 65 ? 2.745 -24.169 -27.671 1.00 74.90 86 THR B N 1
ATOM 5656 C CA . THR C 1 65 ? 2.287 -25.479 -27.221 1.00 71.52 86 THR B CA 1
ATOM 5657 C C . THR C 1 65 ? 3.317 -26.539 -27.580 1.00 74.01 86 THR B C 1
ATOM 5658 O O . THR C 1 65 ? 4.074 -26.394 -28.546 1.00 79.88 86 THR B O 1
ATOM 5662 N N . ARG C 1 66 ? 3.372 -27.601 -26.775 1.00 53.99 87 ARG B N 1
ATOM 5663 C CA . ARG C 1 66 ? 4.392 -28.618 -26.986 1.00 63.06 87 ARG B CA 1
ATOM 5664 C C . ARG C 1 66 ? 3.901 -29.845 -27.740 1.00 60.37 87 ARG B C 1
ATOM 5665 O O . ARG C 1 66 ? 4.719 -30.710 -28.086 1.00 62.78 87 ARG B O 1
ATOM 5673 N N . ASP C 1 67 ? 2.604 -29.990 -27.941 1.00 54.54 88 ASP B N 1
ATOM 5674 C CA . ASP C 1 67 ? 2.094 -31.198 -28.556 1.00 46.17 88 ASP B CA 1
ATOM 5675 C C . ASP C 1 67 ? 1.311 -30.953 -29.840 1.00 58.36 88 ASP B C 1
ATOM 5676 O O . ASP C 1 67 ? 0.729 -31.905 -30.379 1.00 63.71 88 ASP B O 1
ATOM 5681 N N . SER C 1 68 ? 1.236 -29.718 -30.334 1.00 48.20 89 SER B N 1
ATOM 5682 C CA . SER C 1 68 ? 0.370 -29.479 -31.480 1.00 54.68 89 SER B CA 1
ATOM 5683 C C . SER C 1 68 ? 0.874 -28.309 -32.311 1.00 42.44 89 SER B C 1
ATOM 5684 O O . SER C 1 68 ? 1.742 -27.548 -31.880 1.00 49.94 89 SER B O 1
ATOM 5687 N N . PHE C 1 69 ? 0.369 -28.223 -33.544 1.00 41.80 90 PHE B N 1
ATOM 5688 C CA . PHE C 1 69 ? 0.614 -27.075 -34.409 1.00 42.79 90 PHE B CA 1
ATOM 5689 C C . PHE C 1 69 ? -0.535 -26.931 -35.401 1.00 46.62 90 PHE B C 1
ATOM 5690 O O . PHE C 1 69 ? -1.168 -27.918 -35.784 1.00 50.94 90 PHE B O 1
ATOM 5698 N N . PHE C 1 70 ? -0.775 -25.696 -35.835 1.00 45.83 91 PHE B N 1
ATOM 5699 C CA . PHE C 1 70 ? -1.952 -25.323 -36.614 1.00 37.32 91 PHE B CA 1
ATOM 5700 C C . PHE C 1 70 ? -1.564 -24.595 -37.888 1.00 43.66 91 PHE B C 1
ATOM 5701 O O . PHE C 1 70 ? -0.863 -23.579 -37.829 1.00 55.28 91 PHE B O 1
ATOM 5709 N N . VAL C 1 71 ? -2.114 -25.048 -39.016 1.00 33.43 92 VAL B N 1
ATOM 5710 C CA . VAL C 1 71 ? -1.869 -24.472 -40.335 1.00 41.49 92 VAL B CA 1
ATOM 5711 C C . VAL C 1 71 ? -3.172 -23.923 -40.903 1.00 50.09 92 VAL B C 1
ATOM 5712 O O . VAL C 1 71 ? -4.155 -24.662 -41.014 1.00 57.89 92 VAL B O 1
ATOM 5716 N N . MET C 1 72 ? -3.154 -22.672 -41.369 1.00 50.17 93 MET B N 1
ATOM 5717 C CA . MET C 1 72 ? -4.352 -22.076 -41.956 1.00 53.90 93 MET B CA 1
ATOM 5718 C C . MET C 1 72 ? -4.594 -22.616 -43.356 1.00 57.58 93 MET B C 1
ATOM 5719 O O . MET C 1 72 ? -3.682 -22.640 -44.186 1.00 67.37 93 MET B O 1
ATOM 5724 N N . THR C 1 73 ? -5.824 -23.060 -43.619 1.00 54.50 94 THR B N 1
ATOM 5725 C CA . THR C 1 73 ? -6.198 -23.523 -44.951 1.00 54.72 94 THR B CA 1
ATOM 5726 C C . THR C 1 73 ? -7.237 -22.666 -45.663 1.00 56.12 94 THR B C 1
ATOM 5727 O O . THR C 1 73 ? -7.236 -22.633 -46.891 1.00 57.56 94 THR B O 1
ATOM 5731 N N . ASN C 1 74 ? -8.161 -22.021 -44.954 1.00 53.43 95 ASN B N 1
ATOM 5732 C CA . ASN C 1 74 ? -9.163 -21.200 -45.620 1.00 48.92 95 ASN B CA 1
ATOM 5733 C C . ASN C 1 74 ? -9.397 -19.968 -44.763 1.00 48.50 95 ASN B C 1
ATOM 5734 O O . ASN C 1 74 ? -9.284 -20.027 -43.535 1.00 56.95 95 ASN B O 1
ATOM 5739 N N . ILE C 1 75 ? -9.748 -18.853 -45.395 1.00 46.32 96 ILE B N 1
ATOM 5740 C CA . ILE C 1 75 ? -9.702 -17.572 -44.696 1.00 52.70 96 ILE B CA 1
ATOM 5741 C C . ILE C 1 75 ? -10.887 -16.704 -45.081 1.00 47.82 96 ILE B C 1
ATOM 5742 O O . ILE C 1 75 ? -11.287 -16.653 -46.247 1.00 54.88 96 ILE B O 1
ATOM 5747 N N . ILE C 1 76 ? -11.478 -16.058 -44.080 1.00 43.62 97 ILE B N 1
ATOM 5748 C CA . ILE C 1 76 ? -12.446 -14.986 -44.279 1.00 52.38 97 ILE B CA 1
ATOM 5749 C C . ILE C 1 76 ? -11.918 -13.762 -43.540 1.00 53.58 97 ILE B C 1
ATOM 5750 O O . ILE C 1 76 ? -11.754 -13.791 -42.312 1.00 50.12 97 ILE B O 1
ATOM 5755 N N . ARG C 1 77 ? -11.641 -12.695 -44.284 1.00 54.06 98 ARG B N 1
ATOM 5756 C CA . ARG C 1 77 ? -11.066 -11.472 -43.739 1.00 51.98 98 ARG B CA 1
ATOM 5757 C C . ARG C 1 77 ? -12.030 -10.321 -43.970 1.00 49.91 98 ARG B C 1
ATOM 5758 O O . ARG C 1 77 ? -12.557 -10.153 -45.072 1.00 59.71 98 ARG B O 1
ATOM 5766 N N . THR C 1 78 ? -12.224 -9.509 -42.940 1.00 53.25 99 THR B N 1
ATOM 5767 C CA . THR C 1 78 ? -13.092 -8.337 -42.996 1.00 52.11 99 THR B CA 1
ATOM 5768 C C . THR C 1 78 ? -12.282 -7.165 -42.470 1.00 54.42 99 THR B C 1
ATOM 5769 O O . THR C 1 78 ? -11.963 -7.121 -41.277 1.00 57.34 99 THR B O 1
ATOM 5773 N N . GLU C 1 79 ? -11.970 -6.207 -43.339 1.00 59.86 100 GLU B N 1
ATOM 5774 C CA . GLU C 1 79 ? -10.987 -5.183 -43.016 1.00 60.40 100 GLU B CA 1
ATOM 5775 C C . GLU C 1 79 ? -11.666 -3.882 -42.636 1.00 62.04 100 GLU B C 1
ATOM 5776 O O . GLU C 1 79 ? -12.836 -3.647 -42.947 1.00 72.08 100 GLU B O 1
ATOM 5782 N N . ASN C 1 80 ? -10.915 -3.040 -41.933 1.00 66.61 101 ASN B N 1
ATOM 5783 C CA . ASN C 1 80 ? -11.347 -1.672 -41.661 1.00 67.82 101 ASN B CA 1
ATOM 5784 C C . ASN C 1 80 ? -12.652 -1.636 -40.865 1.00 53.57 101 ASN B C 1
ATOM 5785 O O . ASN C 1 80 ? -13.531 -0.814 -41.125 1.00 74.82 101 ASN B O 1
ATOM 5790 N N . GLN C 1 81 ? -12.792 -2.539 -39.895 1.00 50.54 102 GLN B N 1
ATOM 5791 C CA . GLN C 1 81 ? -13.982 -2.561 -39.053 1.00 62.94 102 GLN B CA 1
ATOM 5792 C C . GLN C 1 81 ? -13.876 -1.502 -37.963 1.00 53.26 102 GLN B C 1
ATOM 5793 O O . GLN C 1 81 ? -12.876 -1.436 -37.244 1.00 57.72 102 GLN B O 1
ATOM 5799 N N . ILE C 1 82 ? -14.930 -0.716 -37.809 1.00 50.76 103 ILE B N 1
ATOM 5800 C CA . ILE C 1 82 ? -14.971 0.373 -36.850 1.00 53.01 103 ILE B CA 1
ATOM 5801 C C . ILE C 1 82 ? -16.178 0.168 -35.949 1.00 52.91 103 ILE B C 1
ATOM 5802 O O . ILE C 1 82 ? -17.222 -0.327 -36.385 1.00 60.25 103 ILE B O 1
ATOM 5807 N N . GLN C 1 83 ? -16.038 0.547 -34.686 1.00 55.11 104 GLN B N 1
ATOM 5808 C CA . GLN C 1 83 ? -17.171 0.494 -33.775 1.00 50.01 104 GLN B CA 1
ATOM 5809 C C . GLN C 1 83 ? -18.130 1.617 -34.140 1.00 60.42 104 GLN B C 1
ATOM 5810 O O . GLN C 1 83 ? -17.735 2.788 -34.164 1.00 71.23 104 GLN B O 1
ATOM 5816 N N . LYS C 1 84 ? -19.348 1.253 -34.518 1.00 59.43 105 LYS B N 1
ATOM 5817 C CA . LYS C 1 84 ? -20.415 2.175 -34.900 1.00 47.58 105 LYS B CA 1
ATOM 5818 C C . LYS C 1 84 ? -21.699 1.351 -34.989 1.00 66.19 105 LYS B C 1
ATOM 5819 O O . LYS C 1 84 ? -21.761 0.219 -34.493 1.00 68.95 105 LYS B O 1
ATOM 5825 N N . THR C 1 85 ? -22.750 1.927 -35.568 1.00 73.82 106 THR B N 1
ATOM 5826 C CA . THR C 1 85 ? -23.960 1.155 -35.832 1.00 68.40 106 THR B CA 1
ATOM 5827 C C . THR C 1 85 ? -23.963 0.635 -37.265 1.00 64.97 106 THR B C 1
ATOM 5828 O O . THR C 1 85 ? -23.374 1.239 -38.171 1.00 57.84 106 THR B O 1
ATOM 5832 N N . CYS C 1 86 ? -24.581 -0.532 -37.442 1.00 60.39 107 CYS B N 1
ATOM 5833 C CA . CYS C 1 86 ? -24.712 -1.170 -38.746 1.00 53.32 107 CYS B CA 1
ATOM 5834 C C . CYS C 1 86 ? -25.790 -2.230 -38.648 1.00 50.49 107 CYS B C 1
ATOM 5835 O O . CYS C 1 86 ? -26.276 -2.536 -37.548 1.00 54.88 107 CYS B O 1
ATOM 5838 N N . PRO C 1 87 ? -26.223 -2.772 -39.785 1.00 51.40 108 PRO B N 1
ATOM 5839 C CA . PRO C 1 87 ? -27.149 -3.911 -39.763 1.00 57.58 108 PRO B CA 1
ATOM 5840 C C . PRO C 1 87 ? -26.462 -5.193 -39.317 1.00 61.49 108 PRO B C 1
ATOM 5841 O O . PRO C 1 87 ? -25.302 -5.452 -39.654 1.00 59.75 108 PRO B O 1
ATOM 5845 N N . GLU C 1 88 ? -27.212 -6.007 -38.575 1.00 61.50 109 GLU B N 1
ATOM 5846 C CA . GLU C 1 88 ? -26.774 -7.346 -38.210 1.00 64.92 109 GLU B CA 1
ATOM 5847 C C . GLU C 1 88 ? -26.504 -8.190 -39.453 1.00 60.18 109 GLU B C 1
ATOM 5848 O O . GLU C 1 88 ? -26.917 -7.863 -40.567 1.00 69.09 109 GLU B O 1
ATOM 5854 N N . TYR C 1 89 ? -25.769 -9.273 -39.260 1.00 55.47 110 TYR B N 1
ATOM 5855 C CA . TYR C 1 89 ? -25.647 -10.245 -40.329 1.00 60.52 110 TYR B CA 1
ATOM 5856 C C . TYR C 1 89 ? -26.949 -11.039 -40.457 1.00 63.85 110 TYR B C 1
ATOM 5857 O O . TYR C 1 89 ? -27.600 -11.338 -39.450 1.00 64.74 110 TYR B O 1
ATOM 5866 N N . PRO C 1 90 ? -27.347 -11.418 -41.696 1.00 56.50 111 PRO B N 1
ATOM 5867 C CA . PRO C 1 90 ? -28.625 -12.107 -41.870 1.00 56.52 111 PRO B CA 1
ATOM 5868 C C . PRO C 1 90 ? -28.587 -13.539 -41.395 1.00 69.56 111 PRO B C 1
ATOM 5869 O O . PRO C 1 90 ? -28.304 -14.464 -42.161 1.00 73.30 111 PRO B O 1
ATOM 5873 N N . THR C 1 91 ? -28.897 -13.720 -40.127 1.00 77.95 112 THR B N 1
ATOM 5874 C CA . THR C 1 91 ? -29.074 -15.023 -39.527 1.00 71.55 112 THR B CA 1
ATOM 5875 C C . THR C 1 91 ? -30.543 -15.099 -39.152 1.00 90.10 112 THR B C 1
ATOM 5876 O O . THR C 1 91 ? -31.157 -14.076 -38.835 1.00 93.11 112 THR B O 1
ATOM 5880 N N . ALA C 1 92 ? -31.097 -16.314 -39.184 1.00 84.71 113 ALA B N 1
ATOM 5881 C CA . ALA C 1 92 ? -32.540 -16.491 -39.055 1.00 77.14 113 ALA B CA 1
ATOM 5882 C C . ALA C 1 92 ? -33.136 -15.599 -37.980 1.00 84.67 113 ALA B C 1
ATOM 5883 O O . ALA C 1 92 ? -34.047 -14.809 -38.248 1.00 95.58 113 ALA B O 1
ATOM 5885 N N . LYS C 1 93 ? -32.567 -15.639 -36.776 1.00 83.46 114 LYS B N 1
ATOM 5886 C CA . LYS C 1 93 ? -33.123 -14.867 -35.671 1.00 103.02 114 LYS B CA 1
ATOM 5887 C C . LYS C 1 93 ? -32.917 -13.354 -35.808 1.00 102.00 114 LYS B C 1
ATOM 5888 O O . LYS C 1 93 ? -33.569 -12.600 -35.071 1.00 91.58 114 LYS B O 1
ATOM 5894 N N . ALA C 1 94 ? -32.113 -12.893 -36.777 1.00 100.91 115 ALA B N 1
ATOM 5895 C CA . ALA C 1 94 ? -31.778 -11.474 -36.922 1.00 92.46 115 ALA B CA 1
ATOM 5896 C C . ALA C 1 94 ? -32.549 -10.744 -38.006 1.00 85.05 115 ALA B C 1
ATOM 5897 O O . ALA C 1 94 ? -32.571 -9.504 -37.992 1.00 74.29 115 ALA B O 1
ATOM 5899 N N . ILE C 1 95 ? -33.191 -11.463 -38.914 1.00 83.08 116 ILE B N 1
ATOM 5900 C CA . ILE C 1 95 ? -33.924 -10.824 -39.997 1.00 72.63 116 ILE B CA 1
ATOM 5901 C C . ILE C 1 95 ? -35.237 -10.300 -39.447 1.00 77.17 116 ILE B C 1
ATOM 5902 O O . ILE C 1 95 ? -35.855 -10.919 -38.572 1.00 90.47 116 ILE B O 1
ATOM 5907 N N . CYS C 1 96 ? -35.653 -9.140 -39.934 1.00 65.23 117 CYS B N 1
ATOM 5908 C CA . CYS C 1 96 ? -36.851 -8.492 -39.437 1.00 80.37 117 CYS B CA 1
ATOM 5909 C C . CYS C 1 96 ? -37.578 -7.837 -40.599 1.00 92.78 117 CYS B C 1
ATOM 5910 O O . CYS C 1 96 ? -36.957 -7.430 -41.587 1.00 82.50 117 CYS B O 1
ATOM 5913 N N . SER C 1 97 ? -38.901 -7.741 -40.473 1.00 85.37 118 SER B N 1
ATOM 5914 C CA . SER C 1 97 ? -39.694 -6.934 -41.389 1.00 88.96 118 SER B CA 1
ATOM 5915 C C . SER C 1 97 ? -40.053 -5.569 -40.817 1.00 78.42 118 SER B C 1
ATOM 5916 O O . SER C 1 97 ? -40.208 -4.615 -41.590 1.00 64.23 118 SER B O 1
ATOM 5919 N N . SER C 1 98 ? -40.206 -5.466 -39.491 1.00 83.42 119 SER B N 1
ATOM 5920 C CA . SER C 1 98 ? -40.597 -4.235 -38.811 1.00 90.98 119 SER B CA 1
ATOM 5921 C C . SER C 1 98 ? -39.856 -4.101 -37.487 1.00 92.73 119 SER B C 1
ATOM 5922 O O . SER C 1 98 ? -39.313 -5.069 -36.949 1.00 81.59 119 SER B O 1
ATOM 5925 N N . ASP C 1 99 ? -39.885 -2.881 -36.939 1.00 97.67 120 ASP B N 1
ATOM 5926 C CA . ASP C 1 99 ? -39.117 -2.581 -35.733 1.00 92.11 120 ASP B CA 1
ATOM 5927 C C . ASP C 1 99 ? -39.587 -3.369 -34.524 1.00 92.48 120 ASP B C 1
ATOM 5928 O O . ASP C 1 99 ? -38.858 -3.445 -33.532 1.00 100.51 120 ASP B O 1
ATOM 5933 N N . LYS C 1 100 ? -40.797 -3.924 -34.566 1.00 98.13 121 LYS B N 1
ATOM 5934 C CA . LYS C 1 100 ? -41.319 -4.613 -33.395 1.00 105.10 121 LYS B CA 1
ATOM 5935 C C . LYS C 1 100 ? -40.556 -5.906 -33.112 1.00 112.03 121 LYS B C 1
ATOM 5936 O O . LYS C 1 100 ? -40.410 -6.292 -31.944 1.00 106.72 121 LYS B O 1
ATOM 5942 N N . SER C 1 101 ? -40.009 -6.555 -34.149 1.00 116.97 122 SER B N 1
ATOM 5943 C CA . SER C 1 101 ? -39.240 -7.780 -33.925 1.00 108.95 122 SER B CA 1
ATOM 5944 C C . SER C 1 101 ? -37.878 -7.487 -33.302 1.00 109.47 122 SER B C 1
ATOM 5945 O O . SER C 1 101 ? -37.321 -8.352 -32.616 1.00 109.48 122 SER B O 1
ATOM 5948 N N . CYS C 1 102 ? -37.337 -6.281 -33.503 1.00 113.51 123 CYS B N 1
ATOM 5949 C CA . CYS C 1 102 ? -36.006 -5.928 -33.009 1.00 94.25 123 CYS B CA 1
ATOM 5950 C C . CYS C 1 102 ? -36.115 -5.331 -31.614 1.00 90.56 123 CYS B C 1
ATOM 5951 O O . CYS C 1 102 ? -36.472 -4.159 -31.457 1.00 80.16 123 CYS B O 1
ATOM 5954 N N . ALA C 1 103 ? -35.735 -6.117 -30.609 1.00 91.44 124 ALA B N 1
ATOM 5955 C CA . ALA C 1 103 ? -35.707 -5.614 -29.248 1.00 94.52 124 ALA B CA 1
ATOM 5956 C C . ALA C 1 103 ? -34.473 -4.748 -29.040 1.00 92.12 124 ALA B C 1
ATOM 5957 O O . ALA C 1 103 ? -33.419 -4.977 -29.635 1.00 108.70 124 ALA B O 1
ATOM 5959 N N . LYS C 1 104 ? -34.607 -3.754 -28.177 1.00 91.10 125 LYS B N 1
ATOM 5960 C CA . LYS C 1 104 ? -33.508 -2.846 -27.897 1.00 101.97 125 LYS B CA 1
ATOM 5961 C C . LYS C 1 104 ? -32.701 -3.367 -26.718 1.00 106.82 125 LYS B C 1
ATOM 5962 O O . LYS C 1 104 ? -33.252 -3.966 -25.788 1.00 101.39 125 LYS B O 1
ATOM 5968 N N . GLY C 1 105 ? -31.385 -3.180 -26.784 1.00 106.68 126 GLY B N 1
ATOM 5969 C CA . GLY C 1 105 ? -30.546 -3.540 -25.664 1.00 119.20 126 GLY B CA 1
ATOM 5970 C C . GLY C 1 105 ? -30.231 -5.012 -25.555 1.00 133.34 126 GLY B C 1
ATOM 5971 O O . GLY C 1 105 ? -29.311 -5.497 -26.224 1.00 99.60 126 GLY B O 1
ATOM 5972 N N . ILE C 1 106 ? -30.965 -5.707 -24.674 1.00 163.21 127 ILE B N 1
ATOM 5973 C CA . ILE C 1 106 ? -30.727 -7.113 -24.362 1.00 158.24 127 ILE B CA 1
ATOM 5974 C C . ILE C 1 106 ? -30.639 -7.876 -25.676 1.00 147.00 127 ILE B C 1
ATOM 5975 O O . ILE C 1 106 ? -31.563 -7.870 -26.501 1.00 144.45 127 ILE B O 1
ATOM 5980 N N . VAL C 1 107 ? -29.503 -8.522 -25.874 1.00 123.40 128 VAL B N 1
ATOM 5981 C CA . VAL C 1 107 ? -29.169 -9.182 -27.120 1.00 123.84 128 VAL B CA 1
ATOM 5982 C C . VAL C 1 107 ? -29.343 -10.685 -26.994 1.00 135.11 128 VAL B C 1
ATOM 5983 O O . VAL C 1 107 ? -29.753 -11.197 -25.946 1.00 137.04 128 VAL B O 1
ATOM 5987 N N . ASP C 1 108 ? -29.074 -11.388 -28.081 1.00 128.02 129 ASP B N 1
ATOM 5988 C CA . ASP C 1 108 ? -29.075 -12.836 -28.089 1.00 114.32 129 ASP B CA 1
ATOM 5989 C C . ASP C 1 108 ? -27.627 -13.293 -28.162 1.00 109.85 129 ASP B C 1
ATOM 5990 O O . ASP C 1 108 ? -26.733 -12.527 -28.539 1.00 111.28 129 ASP B O 1
ATOM 5995 N N . VAL C 1 109 ? -27.400 -14.557 -27.793 1.00 118.63 130 VAL B N 1
ATOM 5996 C CA . VAL C 1 109 ? -26.036 -15.080 -27.728 1.00 117.94 130 VAL B CA 1
ATOM 5997 C C . VAL C 1 109 ? -25.382 -15.040 -29.104 1.00 102.72 130 VAL B C 1
ATOM 5998 O O . VAL C 1 109 ? -24.162 -14.880 -29.222 1.00 102.01 130 VAL B O 1
ATOM 6002 N N . HIS C 1 110 ? -26.184 -15.125 -30.158 1.00 97.31 131 HIS B N 1
ATOM 6003 C CA . HIS C 1 110 ? -25.710 -15.135 -31.533 1.00 97.81 131 HIS B CA 1
ATOM 6004 C C . HIS C 1 110 ? -25.502 -13.735 -32.113 1.00 102.12 131 HIS B C 1
ATOM 6005 O O . HIS C 1 110 ? -25.054 -13.616 -33.258 1.00 98.92 131 HIS B O 1
ATOM 6012 N N . SER C 1 111 ? -25.814 -12.678 -31.361 1.00 91.09 132 SER B N 1
ATOM 6013 C CA . SER C 1 111 ? -25.698 -11.322 -31.877 1.00 77.31 132 SER B CA 1
ATOM 6014 C C . SER C 1 111 ? -24.266 -10.827 -31.763 1.00 78.91 132 SER B C 1
ATOM 6015 O O . SER C 1 111 ? -23.536 -11.184 -30.837 1.00 94.18 132 SER B O 1
ATOM 6018 N N . ASN C 1 112 ? -23.884 -9.956 -32.694 1.00 75.87 133 ASN B N 1
ATOM 6019 C CA . ASN C 1 112 ? -22.533 -9.423 -32.748 1.00 57.10 133 ASN B CA 1
ATOM 6020 C C . ASN C 1 112 ? -22.416 -8.063 -32.088 1.00 64.88 133 ASN B C 1
ATOM 6021 O O . ASN C 1 112 ? -21.376 -7.412 -32.221 1.00 72.25 133 ASN B O 1
ATOM 6026 N N . GLY C 1 113 ? -23.456 -7.608 -31.406 1.00 67.41 134 GLY B N 1
ATOM 6027 C CA . GLY C 1 113 ? -23.424 -6.289 -30.809 1.00 73.16 134 GLY B CA 1
ATOM 6028 C C . GLY C 1 113 ? -24.763 -5.957 -30.203 1.00 73.31 134 GLY B C 1
ATOM 6029 O O . GLY C 1 113 ? -25.761 -6.638 -30.432 1.00 86.42 134 GLY B O 1
ATOM 6030 N N . VAL C 1 114 ? -24.772 -4.870 -29.433 1.00 75.17 135 VAL B N 1
ATOM 6031 C CA . VAL C 1 114 ? -25.990 -4.437 -28.760 1.00 78.97 135 VAL B CA 1
ATOM 6032 C C . VAL C 1 114 ? -26.942 -3.821 -29.777 1.00 89.81 135 VAL B C 1
ATOM 6033 O O . VAL C 1 114 ? -26.533 -3.021 -30.633 1.00 68.50 135 VAL B O 1
ATOM 6037 N N . GLN C 1 115 ? -28.209 -4.245 -29.723 1.00 96.22 136 GLN B N 1
ATOM 6038 C CA . GLN C 1 115 ? -29.217 -3.820 -30.684 1.00 85.79 136 GLN B CA 1
ATOM 6039 C C . GLN C 1 115 ? -29.771 -2.444 -30.339 1.00 95.40 136 GLN B C 1
ATOM 6040 O O . GLN C 1 115 ? -30.080 -2.154 -29.178 1.00 96.05 136 GLN B O 1
ATOM 6046 N N . THR C 1 116 ? -29.900 -1.595 -31.362 1.00 82.10 137 THR B N 1
ATOM 6047 C CA . THR C 1 116 ? -30.536 -0.298 -31.193 1.00 72.84 137 THR B CA 1
ATOM 6048 C C . THR C 1 116 ? -32.053 -0.388 -31.173 1.00 86.54 137 THR B C 1
ATOM 6049 O O . THR C 1 116 ? -32.714 0.550 -30.715 1.00 84.28 137 THR B O 1
ATOM 6053 N N . GLY C 1 117 ? -32.618 -1.488 -31.664 1.00 98.58 138 GLY B N 1
ATOM 6054 C CA . GLY C 1 117 ? -34.054 -1.662 -31.723 1.00 105.40 138 GLY B CA 1
ATOM 6055 C C . GLY C 1 117 ? -34.698 -1.289 -33.040 1.00 99.08 138 GLY B C 1
ATOM 6056 O O . GLY C 1 117 ? -35.904 -1.515 -33.204 1.00 102.76 138 GLY B O 1
ATOM 6057 N N . LYS C 1 118 ? -33.934 -0.748 -33.983 1.00 81.63 139 LYS B N 1
ATOM 6058 C CA . LYS C 1 118 ? -34.426 -0.407 -35.308 1.00 82.55 139 LYS B CA 1
ATOM 6059 C C . LYS C 1 118 ? -34.197 -1.560 -36.295 1.00 91.75 139 LYS B C 1
ATOM 6060 O O . LYS C 1 118 ? -33.277 -2.369 -36.133 1.00 95.29 139 LYS B O 1
ATOM 6066 N N . CYS C 1 119 ? -35.094 -1.672 -37.284 1.00 77.12 140 CYS B N 1
ATOM 6067 C CA . CYS C 1 119 ? -34.990 -2.664 -38.354 1.00 64.74 140 CYS B CA 1
ATOM 6068 C C . CYS C 1 119 ? -34.569 -1.955 -39.634 1.00 64.74 140 CYS B C 1
ATOM 6069 O O . CYS C 1 119 ? -35.346 -1.189 -40.209 1.00 92.53 140 CYS B O 1
ATOM 6072 N N . VAL C 1 120 ? -33.370 -2.263 -40.115 1.00 70.23 141 VAL B N 1
ATOM 6073 C CA . VAL C 1 120 ? -32.700 -1.477 -41.141 1.00 67.23 141 VAL B CA 1
ATOM 6074 C C . VAL C 1 120 ? -32.262 -2.401 -42.283 1.00 54.82 141 VAL B C 1
ATOM 6075 O O . VAL C 1 120 ? -32.187 -3.620 -42.131 1.00 56.65 141 VAL B O 1
ATOM 6079 N N . HIS C 1 121 ? -32.026 -1.812 -43.455 1.00 52.22 142 HIS B N 1
ATOM 6080 C CA . HIS C 1 121 ? -31.733 -2.605 -44.647 1.00 59.72 142 HIS B CA 1
ATOM 6081 C C . HIS C 1 121 ? -30.356 -3.253 -44.573 1.00 66.60 142 HIS B C 1
ATOM 6082 O O . HIS C 1 121 ? -29.362 -2.597 -44.247 1.00 73.10 142 HIS B O 1
ATOM 6089 N N . TYR C 1 122 ? -30.300 -4.546 -44.892 1.00 63.48 143 TYR B N 1
ATOM 6090 C CA . TYR C 1 122 ? -29.045 -5.255 -45.104 1.00 51.33 143 TYR B CA 1
ATOM 6091 C C . TYR C 1 122 ? -28.723 -5.343 -46.596 1.00 50.20 143 TYR B C 1
ATOM 6092 O O . TYR C 1 122 ? -27.650 -4.919 -47.018 1.00 64.47 143 TYR B O 1
ATOM 6101 N N . ASN C 1 123 ? -29.641 -5.881 -47.408 1.00 65.16 144 ASN B N 1
ATOM 6102 C CA . ASN C 1 123 ? -29.545 -5.831 -48.860 1.00 57.71 144 ASN B CA 1
ATOM 6103 C C . ASN C 1 123 ? -30.468 -4.761 -49.395 1.00 70.64 144 ASN B C 1
ATOM 6104 O O . ASN C 1 123 ? -31.120 -4.025 -48.649 1.00 77.55 144 ASN B O 1
ATOM 6109 N N . ILE C 1 124 ? -30.593 -4.752 -50.724 1.00 64.62 145 ILE B N 1
ATOM 6110 C CA . ILE C 1 124 ? -31.778 -4.197 -51.369 1.00 66.96 145 ILE B CA 1
ATOM 6111 C C . ILE C 1 124 ? -33.021 -4.859 -50.795 1.00 69.00 145 ILE B C 1
ATOM 6112 O O . ILE C 1 124 ? -34.007 -4.200 -50.439 1.00 74.47 145 ILE B O 1
ATOM 6117 N N . THR C 1 125 ? -32.967 -6.187 -50.673 1.00 73.38 146 THR B N 1
ATOM 6118 C CA . THR C 1 125 ? -34.111 -7.067 -50.464 1.00 58.26 146 THR B CA 1
ATOM 6119 C C . THR C 1 125 ? -34.498 -7.289 -49.008 1.00 57.24 146 THR B C 1
ATOM 6120 O O . THR C 1 125 ? -35.690 -7.369 -48.697 1.00 59.77 146 THR B O 1
ATOM 6124 N N . HIS C 1 126 ? -33.540 -7.497 -48.115 1.00 60.77 147 HIS B N 1
ATOM 6125 C CA . HIS C 1 126 ? -33.888 -7.872 -46.754 1.00 52.79 147 HIS B CA 1
ATOM 6126 C C . HIS C 1 126 ? -33.391 -6.839 -45.762 1.00 50.39 147 HIS B C 1
ATOM 6127 O O . HIS C 1 126 ? -32.471 -6.066 -46.040 1.00 61.82 147 HIS B O 1
ATOM 6134 N N . LYS C 1 127 ? -34.090 -6.769 -44.646 1.00 49.15 148 LYS B N 1
ATOM 6135 C CA . LYS C 1 127 ? -33.727 -5.932 -43.519 1.00 58.52 148 LYS B CA 1
ATOM 6136 C C . LYS C 1 127 ? -33.346 -6.820 -42.345 1.00 68.87 148 LYS B C 1
ATOM 6137 O O . LYS C 1 127 ? -33.693 -8.006 -42.291 1.00 69.81 148 LYS B O 1
ATOM 6143 N N . THR C 1 128 ? -32.648 -6.216 -41.388 1.00 63.61 149 THR B N 1
ATOM 6144 C CA . THR C 1 128 ? -32.102 -6.940 -40.253 1.00 56.01 149 THR B CA 1
ATOM 6145 C C . THR C 1 128 ? -31.913 -5.955 -39.110 1.00 51.82 149 THR B C 1
ATOM 6146 O O . THR C 1 128 ? -31.867 -4.742 -39.320 1.00 61.32 149 THR B O 1
ATOM 6150 N N . CYS C 1 129 ? -31.830 -6.477 -37.893 1.00 46.03 150 CYS B N 1
ATOM 6151 C CA . CYS C 1 129 ? -31.798 -5.596 -36.728 1.00 60.35 150 CYS B CA 1
ATOM 6152 C C . CYS C 1 129 ? -30.502 -4.793 -36.662 1.00 73.22 150 CYS B C 1
ATOM 6153 O O . CYS C 1 129 ? -29.406 -5.342 -36.815 1.00 81.95 150 CYS B O 1
ATOM 6156 N N . GLU C 1 130 ? -30.625 -3.487 -36.441 1.00 66.19 151 GLU B N 1
ATOM 6157 C CA . GLU C 1 130 ? -29.442 -2.653 -36.261 1.00 67.02 151 GLU B CA 1
ATOM 6158 C C . GLU C 1 130 ? -28.786 -2.926 -34.913 1.00 70.20 151 GLU B C 1
ATOM 6159 O O . GLU C 1 130 ? -29.465 -3.207 -33.919 1.00 74.02 151 GLU B O 1
ATOM 6165 N N . ILE C 1 131 ? -27.451 -2.862 -34.896 1.00 66.86 152 ILE B N 1
ATOM 6166 C CA . ILE C 1 131 ? -26.638 -3.124 -33.712 1.00 71.30 152 ILE B CA 1
ATOM 6167 C C . ILE C 1 131 ? -25.473 -2.142 -33.664 1.00 67.16 152 ILE B C 1
ATOM 6168 O O . ILE C 1 131 ? -25.063 -1.583 -34.688 1.00 57.79 152 ILE B O 1
ATOM 6173 N N . LYS C 1 132 ? -24.971 -1.898 -32.447 1.00 67.17 153 LYS B N 1
ATOM 6174 C CA . LYS C 1 132 ? -23.668 -1.267 -32.239 1.00 68.82 153 LYS B CA 1
ATOM 6175 C C . LYS C 1 132 ? -22.619 -2.371 -32.179 1.00 72.92 153 LYS B C 1
ATOM 6176 O O . LYS C 1 132 ? -22.597 -3.159 -31.221 1.00 55.28 153 LYS B O 1
ATOM 6182 N N . ALA C 1 133 ? -21.714 -2.391 -33.151 1.00 52.88 154 ALA B N 1
ATOM 6183 C CA . ALA C 1 133 ? -20.785 -3.501 -33.251 1.00 61.94 154 ALA B CA 1
ATOM 6184 C C . ALA C 1 133 ? -19.586 -3.061 -34.072 1.00 57.22 154 ALA B C 1
ATOM 6185 O O . ALA C 1 133 ? -19.494 -1.910 -34.506 1.00 56.98 154 ALA B O 1
ATOM 6187 N N . TRP C 1 134 ? -18.685 -3.997 -34.331 1.00 55.92 155 TRP B N 1
ATOM 6188 C CA . TRP C 1 134 ? -17.555 -3.718 -35.203 1.00 63.88 155 TRP B CA 1
ATOM 6189 C C . TRP C 1 134 ? -18.074 -3.835 -36.631 1.00 55.27 155 TRP B C 1
ATOM 6190 O O . TRP C 1 134 ? -18.492 -4.912 -37.070 1.00 53.89 155 TRP B O 1
ATOM 6201 N N . CYS C 1 135 ? -18.174 -2.712 -37.299 1.00 55.12 156 CYS B N 1
ATOM 6202 C CA . CYS C 1 135 ? -18.891 -2.632 -38.549 1.00 51.37 156 CYS B CA 1
ATOM 6203 C C . CYS C 1 135 ? -17.945 -2.449 -39.721 1.00 49.76 156 CYS B C 1
ATOM 6204 O O . CYS C 1 135 ? -17.038 -1.607 -39.664 1.00 59.26 156 CYS B O 1
ATOM 6207 N N . PRO C 1 136 ? -18.152 -3.188 -40.815 1.00 54.05 157 PRO B N 1
ATOM 6208 C CA . PRO C 1 136 ? -19.243 -4.142 -41.068 1.00 55.63 157 PRO B CA 1
ATOM 6209 C C . PRO C 1 136 ? -19.084 -5.499 -40.386 1.00 58.86 157 PRO B C 1
ATOM 6210 O O . PRO C 1 136 ? -17.946 -5.943 -40.245 1.00 68.99 157 PRO B O 1
ATOM 6214 N N . VAL C 1 137 ? -20.185 -6.160 -39.999 1.00 53.43 158 VAL B N 1
ATOM 6215 C CA . VAL C 1 137 ? -20.070 -7.495 -39.416 1.00 57.83 158 VAL B CA 1
ATOM 6216 C C . VAL C 1 137 ? -19.562 -8.473 -40.466 1.00 67.48 158 VAL B C 1
ATOM 6217 O O . VAL C 1 137 ? -19.835 -8.340 -41.668 1.00 61.72 158 VAL B O 1
ATOM 6221 N N . GLN C 1 138 ? -18.823 -9.475 -39.999 1.00 62.44 159 GLN B N 1
ATOM 6222 C CA . GLN C 1 138 ? -18.194 -10.422 -40.899 1.00 54.61 159 GLN B CA 1
ATOM 6223 C C . GLN C 1 138 ? -19.254 -11.372 -41.431 1.00 78.05 159 GLN B C 1
ATOM 6224 O O . GLN C 1 138 ? -19.912 -12.095 -40.664 1.00 60.91 159 GLN B O 1
ATOM 6230 N N . GLY C 1 139 ? -19.425 -11.353 -42.750 1.00 94.90 160 GLY B N 1
ATOM 6231 C CA . GLY C 1 139 ? -20.612 -11.936 -43.322 1.00 109.95 160 GLY B CA 1
ATOM 6232 C C . GLY C 1 139 ? -20.581 -12.910 -44.480 1.00 123.03 160 GLY B C 1
ATOM 6233 O O . GLY C 1 139 ? -21.587 -13.009 -45.189 1.00 127.05 160 GLY B O 1
ATOM 6234 N N . GLU C 1 140 ? -19.474 -13.586 -44.767 1.00 113.89 161 GLU B N 1
ATOM 6235 C CA . GLU C 1 140 ? -19.611 -14.693 -45.703 1.00 110.01 161 GLU B CA 1
ATOM 6236 C C . GLU C 1 140 ? -20.333 -15.845 -45.022 1.00 108.83 161 GLU B C 1
ATOM 6237 O O . GLU C 1 140 ? -21.319 -16.383 -45.544 1.00 101.98 161 GLU B O 1
ATOM 6243 N N . GLU C 1 141 ? -19.829 -16.234 -43.846 1.00 115.70 162 GLU B N 1
ATOM 6244 C CA . GLU C 1 141 ? -20.337 -17.271 -42.953 1.00 114.68 162 GLU B CA 1
ATOM 6245 C C . GLU C 1 141 ? -20.168 -18.638 -43.608 1.00 116.71 162 GLU B C 1
ATOM 6246 O O . GLU C 1 141 ? -20.164 -19.665 -42.921 1.00 112.64 162 GLU B O 1
ATOM 6252 N N . ARG C 1 142 ? -19.928 -18.639 -44.922 1.00 122.31 163 ARG B N 1
ATOM 6253 C CA . ARG C 1 142 ? -19.664 -19.824 -45.729 1.00 113.74 163 ARG B CA 1
ATOM 6254 C C . ARG C 1 142 ? -18.320 -19.629 -46.416 1.00 103.36 163 ARG B C 1
ATOM 6255 O O . ARG C 1 142 ? -18.164 -18.685 -47.215 1.00 86.01 163 ARG B O 1
ATOM 6263 N N . PRO C 1 143 ? -17.327 -20.453 -46.099 1.00 85.03 164 PRO B N 1
ATOM 6264 C CA . PRO C 1 143 ? -15.970 -20.205 -46.559 1.00 73.56 164 PRO B CA 1
ATOM 6265 C C . PRO C 1 143 ? -15.844 -20.379 -48.059 1.00 71.88 164 PRO B C 1
ATOM 6266 O O . PRO C 1 143 ? -16.645 -21.093 -48.682 1.00 61.84 164 PRO B O 1
ATOM 6270 N N . PRO C 1 144 ? -14.835 -19.740 -48.654 1.00 67.22 165 PRO B N 1
ATOM 6271 C CA . PRO C 1 144 ? -14.692 -19.727 -50.114 1.00 76.14 165 PRO B CA 1
ATOM 6272 C C . PRO C 1 144 ? -14.753 -21.109 -50.747 1.00 78.04 165 PRO B C 1
ATOM 6273 O O . PRO C 1 144 ? -14.171 -22.073 -50.247 1.00 56.66 165 PRO B O 1
ATOM 6277 N N . VAL C 1 145 ? -15.407 -21.161 -51.916 1.00 100.49 166 VAL B N 1
ATOM 6278 C CA . VAL C 1 145 ? -15.827 -22.446 -52.479 1.00 89.93 166 VAL B CA 1
ATOM 6279 C C . VAL C 1 145 ? -14.663 -23.363 -52.816 1.00 72.63 166 VAL B C 1
ATOM 6280 O O . VAL C 1 145 ? -14.775 -24.564 -52.541 1.00 75.36 166 VAL B O 1
ATOM 6284 N N . PRO C 1 146 ? -13.554 -22.911 -53.431 1.00 86.59 167 PRO B N 1
ATOM 6285 C CA . PRO C 1 146 ? -12.264 -23.587 -53.185 1.00 83.03 167 PRO B CA 1
ATOM 6286 C C . PRO C 1 146 ? -11.496 -22.866 -52.086 1.00 77.81 167 PRO B C 1
ATOM 6287 O O . PRO C 1 146 ? -11.491 -21.635 -52.008 1.00 90.23 167 PRO B O 1
ATOM 6291 N N . ALA C 1 147 ? -10.821 -23.641 -51.235 1.00 64.68 168 ALA B N 1
ATOM 6292 C CA . ALA C 1 147 ? -10.102 -23.052 -50.105 1.00 65.82 168 ALA B CA 1
ATOM 6293 C C . ALA C 1 147 ? -8.992 -22.123 -50.577 1.00 56.13 168 ALA B C 1
ATOM 6294 O O . ALA C 1 147 ? -8.212 -22.468 -51.467 1.00 69.31 168 ALA B O 1
ATOM 6296 N N . VAL C 1 148 ? -8.891 -20.955 -49.940 1.00 49.64 169 VAL B N 1
ATOM 6297 C CA . VAL C 1 148 ? -7.934 -19.950 -50.405 1.00 65.58 169 VAL B CA 1
ATOM 6298 C C . VAL C 1 148 ? -6.489 -20.417 -50.229 1.00 59.58 169 VAL B C 1
ATOM 6299 O O . VAL C 1 148 ? -5.652 -20.210 -51.115 1.00 72.27 169 VAL B O 1
ATOM 6303 N N . LEU C 1 149 ? -6.159 -21.041 -49.100 1.00 54.92 170 LEU B N 1
ATOM 6304 C CA . LEU C 1 149 ? -4.816 -21.577 -48.897 1.00 56.87 170 LEU B CA 1
ATOM 6305 C C . LEU C 1 149 ? -4.737 -23.074 -49.177 1.00 53.77 170 LEU B C 1
ATOM 6306 O O . LEU C 1 149 ? -3.997 -23.789 -48.493 1.00 53.94 170 LEU B O 1
ATOM 6311 N N . ARG C 1 150 ? -5.549 -23.580 -50.109 1.00 58.15 171 ARG B N 1
ATOM 6312 C CA . ARG C 1 150 ? -5.477 -24.995 -50.462 1.00 62.56 171 ARG B CA 1
ATOM 6313 C C . ARG C 1 150 ? -4.051 -25.415 -50.826 1.00 55.67 171 ARG B C 1
ATOM 6314 O O . ARG C 1 150 ? -3.649 -26.553 -50.557 1.00 56.47 171 ARG B O 1
ATOM 6322 N N . SER C 1 151 ? -3.263 -24.498 -51.399 1.00 58.68 172 SER B N 1
ATOM 6323 C CA . SER C 1 151 ? -1.868 -24.772 -51.747 1.00 54.28 172 SER B CA 1
ATOM 6324 C C . SER C 1 151 ? -1.011 -25.230 -50.559 1.00 60.72 172 SER B C 1
ATOM 6325 O O . SER C 1 151 ? 0.035 -25.857 -50.774 1.00 66.20 172 SER B O 1
ATOM 6328 N N . SER C 1 152 ? -1.427 -24.956 -49.316 1.00 51.67 173 SER B N 1
ATOM 6329 C CA . SER C 1 152 ? -0.701 -25.462 -48.154 1.00 48.62 173 SER B CA 1
ATOM 6330 C C . SER C 1 152 ? -0.563 -26.975 -48.191 1.00 56.79 173 SER B C 1
ATOM 6331 O O . SER C 1 152 ? 0.184 -27.535 -47.382 1.00 54.20 173 SER B O 1
ATOM 6334 N N . GLU C 1 153 ? -1.332 -27.646 -49.054 1.00 55.56 174 GLU B N 1
ATOM 6335 C CA . GLU C 1 153 ? -1.160 -29.077 -49.255 1.00 53.05 174 GLU B CA 1
ATOM 6336 C C . GLU C 1 153 ? 0.296 -29.434 -49.520 1.00 55.65 174 GLU B C 1
ATOM 6337 O O . GLU C 1 153 ? 0.789 -30.469 -49.057 1.00 57.15 174 GLU B O 1
ATOM 6343 N N . ASP C 1 154 ? 1.009 -28.564 -50.225 1.00 58.25 175 ASP B N 1
ATOM 6344 C CA . ASP C 1 154 ? 2.390 -28.794 -50.636 1.00 54.84 175 ASP B CA 1
ATOM 6345 C C . ASP C 1 154 ? 3.418 -28.323 -49.616 1.00 46.41 175 ASP B C 1
ATOM 6346 O O . ASP C 1 154 ? 4.619 -28.521 -49.832 1.00 57.60 175 ASP B O 1
ATOM 6351 N N . PHE C 1 155 ? 2.985 -27.697 -48.528 1.00 46.17 176 PHE B N 1
ATOM 6352 C CA . PHE C 1 155 ? 3.908 -27.294 -47.478 1.00 48.03 176 PHE B CA 1
ATOM 6353 C C . PHE C 1 155 ? 4.510 -28.521 -46.807 1.00 50.54 176 PHE B C 1
ATOM 6354 O O . PHE C 1 155 ? 3.897 -29.594 -46.759 1.00 56.58 176 PHE B O 1
ATOM 6362 N N . THR C 1 156 ? 5.699 -28.358 -46.239 1.00 40.85 177 THR B N 1
ATOM 6363 C CA . THR C 1 156 ? 6.296 -29.453 -45.485 1.00 51.29 177 THR B CA 1
ATOM 6364 C C . THR C 1 156 ? 6.467 -29.094 -44.016 1.00 53.80 177 THR B C 1
ATOM 6365 O O . THR C 1 156 ? 6.665 -27.924 -43.656 1.00 57.30 177 THR B O 1
ATOM 6369 N N . VAL C 1 157 ? 6.346 -30.117 -43.167 1.00 37.38 178 VAL B N 1
ATOM 6370 C CA . VAL C 1 157 ? 6.557 -29.988 -41.734 1.00 40.33 178 VAL B CA 1
ATOM 6371 C C . VAL C 1 157 ? 7.684 -30.936 -41.328 1.00 50.52 178 VAL B C 1
ATOM 6372 O O . VAL C 1 157 ? 7.733 -32.088 -41.779 1.00 48.82 178 VAL B O 1
ATOM 6376 N N . PHE C 1 158 ? 8.615 -30.430 -40.520 1.00 48.90 179 PHE B N 1
ATOM 6377 C CA . PHE C 1 158 ? 9.745 -31.192 -39.992 1.00 50.97 179 PHE B CA 1
ATOM 6378 C C . PHE C 1 158 ? 9.478 -31.426 -38.501 1.00 58.58 179 PHE B C 1
ATOM 6379 O O . PHE C 1 158 ? 9.477 -30.471 -37.711 1.00 54.37 179 PHE B O 1
ATOM 6387 N N . ILE C 1 159 ? 9.225 -32.684 -38.125 1.00 43.22 180 ILE B N 1
ATOM 6388 C CA . ILE C 1 159 ? 8.812 -33.051 -36.770 1.00 39.48 180 ILE B CA 1
ATOM 6389 C C . ILE C 1 159 ? 10.003 -33.662 -36.031 1.00 56.00 180 ILE B C 1
ATOM 6390 O O . ILE C 1 159 ? 10.367 -34.818 -36.279 1.00 54.04 180 ILE B O 1
ATOM 6395 N N . LYS C 1 160 ? 10.578 -32.914 -35.078 1.00 51.96 181 LYS B N 1
ATOM 6396 C CA . LYS C 1 160 ? 11.750 -33.340 -34.309 1.00 38.06 181 LYS B CA 1
ATOM 6397 C C . LYS C 1 160 ? 11.298 -33.895 -32.966 1.00 42.13 181 LYS B C 1
ATOM 6398 O O . LYS C 1 160 ? 10.979 -33.126 -32.053 1.00 47.74 181 LYS B O 1
ATOM 6404 N N . ASN C 1 161 ? 11.327 -35.216 -32.825 1.00 42.63 182 ASN B N 1
ATOM 6405 C CA . ASN C 1 161 ? 10.866 -35.912 -31.625 1.00 43.47 182 ASN B CA 1
ATOM 6406 C C . ASN C 1 161 ? 12.045 -36.513 -30.861 1.00 43.01 182 ASN B C 1
ATOM 6407 O O . ASN C 1 161 ? 12.777 -37.347 -31.401 1.00 39.31 182 ASN B O 1
ATOM 6412 N N . ASN C 1 162 ? 12.221 -36.110 -29.602 1.00 45.07 183 ASN B N 1
ATOM 6413 C CA . ASN C 1 162 ? 13.277 -36.671 -28.766 1.00 47.49 183 ASN B CA 1
ATOM 6414 C C . ASN C 1 162 ? 12.618 -37.325 -27.561 1.00 47.17 183 ASN B C 1
ATOM 6415 O O . ASN C 1 162 ? 11.964 -36.642 -26.767 1.00 49.81 183 ASN B O 1
ATOM 6420 N N . ILE C 1 163 ? 12.873 -38.613 -27.370 1.00 49.02 184 ILE B N 1
ATOM 6421 C CA . ILE C 1 163 ? 12.298 -39.386 -26.275 1.00 53.84 184 ILE B CA 1
ATOM 6422 C C . ILE C 1 163 ? 13.422 -39.699 -25.298 1.00 59.67 184 ILE B C 1
ATOM 6423 O O . ILE C 1 163 ? 14.582 -39.865 -25.700 1.00 48.36 184 ILE B O 1
ATOM 6428 N N . HIS C 1 164 ? 13.087 -39.701 -24.006 1.00 54.79 185 HIS B N 1
ATOM 6429 C CA . HIS C 1 164 ? 14.036 -39.900 -22.922 1.00 44.53 185 HIS B CA 1
ATOM 6430 C C . HIS C 1 164 ? 13.546 -41.009 -22.009 1.00 50.34 185 HIS B C 1
ATOM 6431 O O . HIS C 1 164 ? 12.357 -41.080 -21.701 1.00 67.10 185 HIS B O 1
ATOM 6438 N N . PHE C 1 165 ? 14.462 -41.886 -21.594 1.00 54.50 186 PHE B N 1
ATOM 6439 C CA . PHE C 1 165 ? 14.211 -42.825 -20.503 1.00 55.93 186 PHE B CA 1
ATOM 6440 C C . PHE C 1 165 ? 15.102 -42.421 -19.335 1.00 72.73 186 PHE B C 1
ATOM 6441 O O . PHE C 1 165 ? 16.237 -42.915 -19.215 1.00 65.91 186 PHE B O 1
ATOM 6449 N N . PRO C 1 166 ? 14.617 -41.602 -18.399 1.00 72.40 187 PRO B N 1
ATOM 6450 C CA . PRO C 1 166 ? 15.548 -40.992 -17.433 1.00 73.53 187 PRO B CA 1
ATOM 6451 C C . PRO C 1 166 ? 16.261 -42.000 -16.546 1.00 70.20 187 PRO B C 1
ATOM 6452 O O . PRO C 1 166 ? 17.457 -41.824 -16.282 1.00 76.64 187 PRO B O 1
ATOM 6456 N N . THR C 1 167 ? 15.572 -43.052 -16.088 1.00 71.25 188 THR B N 1
ATOM 6457 C CA . THR C 1 167 ? 16.222 -44.073 -15.265 1.00 71.78 188 THR B CA 1
ATOM 6458 C C . THR C 1 167 ? 17.400 -44.716 -15.990 1.00 71.07 188 THR B C 1
ATOM 6459 O O . THR C 1 167 ? 18.507 -44.803 -15.443 1.00 71.60 188 THR B O 1
ATOM 6463 N N . PHE C 1 168 ? 17.188 -45.165 -17.230 1.00 64.57 189 PHE B N 1
ATOM 6464 C CA . PHE C 1 168 ? 18.278 -45.764 -17.993 1.00 60.60 189 PHE B CA 1
ATOM 6465 C C . PHE C 1 168 ? 19.273 -44.732 -18.500 1.00 64.75 189 PHE B C 1
ATOM 6466 O O . PHE C 1 168 ? 20.267 -45.120 -19.120 1.00 66.26 189 PHE B O 1
ATOM 6474 N N . GLN C 1 169 ? 18.993 -43.440 -18.311 1.00 65.91 190 GLN B N 1
ATOM 6475 C CA . GLN C 1 169 ? 19.840 -42.350 -18.800 1.00 61.01 190 GLN B CA 1
ATOM 6476 C C . GLN C 1 169 ? 20.117 -42.477 -20.294 1.00 60.59 190 GLN B C 1
ATOM 6477 O O . GLN C 1 169 ? 21.237 -42.251 -20.758 1.00 59.03 190 GLN B O 1
ATOM 6483 N N . TYR C 1 170 ? 19.074 -42.811 -21.055 1.00 58.23 191 TYR B N 1
ATOM 6484 C CA . TYR C 1 170 ? 19.168 -43.037 -22.492 1.00 55.91 191 TYR B CA 1
ATOM 6485 C C . TYR C 1 170 ? 18.163 -42.175 -23.238 1.00 59.11 191 TYR B C 1
ATOM 6486 O O . TYR C 1 170 ? 17.034 -41.987 -22.780 1.00 62.78 191 TYR B O 1
ATOM 6495 N N . THR C 1 171 ? 18.599 -41.612 -24.367 1.00 52.95 192 THR B N 1
ATOM 6496 C CA . THR C 1 171 ? 17.769 -40.749 -25.195 1.00 49.95 192 THR B CA 1
ATOM 6497 C C . THR C 1 171 ? 17.926 -41.107 -26.667 1.00 49.55 192 THR B C 1
ATOM 6498 O O . THR C 1 171 ? 19.003 -41.497 -27.118 1.00 57.53 192 THR B O 1
ATOM 6502 N N . VAL C 1 172 ? 16.821 -40.997 -27.400 1.00 61.10 193 VAL B N 1
ATOM 6503 C CA . VAL C 1 172 ? 16.752 -41.291 -28.823 1.00 54.42 193 VAL B CA 1
ATOM 6504 C C . VAL C 1 172 ? 15.962 -40.164 -29.457 1.00 52.45 193 VAL B C 1
ATOM 6505 O O . VAL C 1 172 ? 15.243 -39.434 -28.776 1.00 69.58 193 VAL B O 1
ATOM 6509 N N . GLN C 1 173 ? 16.167 -39.975 -30.759 1.00 51.06 194 GLN B N 1
ATOM 6510 C CA . GLN C 1 173 ? 15.348 -39.084 -31.567 1.00 48.24 194 GLN B CA 1
ATOM 6511 C C . GLN C 1 173 ? 14.973 -39.758 -32.876 1.00 41.75 194 GLN B C 1
ATOM 6512 O O . GLN C 1 173 ? 15.593 -40.729 -33.294 1.00 51.99 194 GLN B O 1
ATOM 6518 N N . ASN C 1 174 ? 13.949 -39.218 -33.531 1.00 54.01 195 ASN B N 1
ATOM 6519 C CA . ASN C 1 174 ? 13.417 -39.783 -34.762 1.00 48.19 195 ASN B CA 1
ATOM 6520 C C . ASN C 1 174 ? 14.132 -39.262 -35.990 1.00 57.82 195 ASN B C 1
ATOM 6521 O O . ASN C 1 174 ? 13.556 -39.281 -37.082 1.00 68.14 195 ASN B O 1
ATOM 6526 N N . ILE C 1 175 ? 15.352 -38.758 -35.824 1.00 63.38 196 ILE B N 1
ATOM 6527 C CA . ILE C 1 175 ? 16.135 -38.161 -36.898 1.00 55.96 196 ILE B CA 1
ATOM 6528 C C . ILE C 1 175 ? 17.361 -39.039 -37.132 1.00 65.81 196 ILE B C 1
ATOM 6529 O O . ILE C 1 175 ? 18.064 -39.395 -36.177 1.00 70.75 196 ILE B O 1
ATOM 6534 N N . SER C 1 176 ? 17.648 -39.341 -38.399 1.00 66.41 197 SER B N 1
ATOM 6535 C CA . SER C 1 176 ? 18.816 -40.137 -38.754 1.00 56.84 197 SER B CA 1
ATOM 6536 C C . SER C 1 176 ? 20.101 -39.459 -38.266 1.00 69.52 197 SER B C 1
ATOM 6537 O O . SER C 1 176 ? 20.131 -38.238 -38.087 1.00 72.07 197 SER B O 1
ATOM 6540 N N . PRO C 1 177 ? 21.174 -40.236 -38.016 1.00 76.20 198 PRO B N 1
ATOM 6541 C CA . PRO C 1 177 ? 22.381 -39.660 -37.382 1.00 75.80 198 PRO B CA 1
ATOM 6542 C C . PRO C 1 177 ? 23.020 -38.491 -38.115 1.00 85.63 198 PRO B C 1
ATOM 6543 O O . PRO C 1 177 ? 23.569 -37.594 -37.465 1.00 98.00 198 PRO B O 1
ATOM 6547 N N . LYS C 1 178 ? 23.054 -38.493 -39.436 1.00 64.83 199 LYS B N 1
ATOM 6548 C CA . LYS C 1 178 ? 23.300 -37.251 -40.159 1.00 74.85 199 LYS B CA 1
ATOM 6549 C C . LYS C 1 178 ? 22.229 -37.203 -41.226 1.00 90.63 199 LYS B C 1
ATOM 6550 O O . LYS C 1 178 ? 22.121 -38.135 -42.030 1.00 97.29 199 LYS B O 1
ATOM 6556 N N . LEU C 1 179 ? 21.407 -36.160 -41.206 1.00 70.62 200 LEU B N 1
ATOM 6557 C CA . LEU C 1 179 ? 20.197 -36.159 -42.015 1.00 79.84 200 LEU B CA 1
ATOM 6558 C C . LEU C 1 179 ? 20.266 -35.093 -43.089 1.00 81.49 200 LEU B C 1
ATOM 6559 O O . LEU C 1 179 ? 20.448 -33.911 -42.778 1.00 82.25 200 LEU B O 1
ATOM 6564 N N . ASN C 1 180 ? 20.075 -35.506 -44.346 1.00 78.94 201 ASN B N 1
ATOM 6565 C CA . ASN C 1 180 ? 19.936 -34.552 -45.436 1.00 92.59 201 ASN B CA 1
ATOM 6566 C C . ASN C 1 180 ? 18.466 -34.185 -45.573 1.00 99.95 201 ASN B C 1
ATOM 6567 O O . ASN C 1 180 ? 17.604 -35.056 -45.752 1.00 79.93 201 ASN B O 1
ATOM 6572 N N . THR C 1 181 ? 18.207 -32.882 -45.519 1.00 90.46 202 THR B N 1
ATOM 6573 C CA . THR C 1 181 ? 16.858 -32.338 -45.550 1.00 70.01 202 THR B CA 1
ATOM 6574 C C . THR C 1 181 ? 16.093 -32.745 -46.802 1.00 77.61 202 THR B C 1
ATOM 6575 O O . THR C 1 181 ? 14.855 -32.766 -46.794 1.00 75.50 202 THR B O 1
ATOM 6579 N N . SER C 1 182 ? 16.805 -33.048 -47.892 1.00 80.47 203 SER B N 1
ATOM 6580 C CA . SER C 1 182 ? 16.169 -33.348 -49.169 1.00 74.88 203 SER B CA 1
ATOM 6581 C C . SER C 1 182 ? 15.474 -34.710 -49.192 1.00 77.17 203 SER B C 1
ATOM 6582 O O . SER C 1 182 ? 15.123 -35.218 -50.262 1.00 87.62 203 SER B O 1
ATOM 6584 N N . CYS C 1 183 ? 15.202 -35.260 -48.010 1.00 81.72 204 CYS B N 1
ATOM 6585 C CA . CYS C 1 183 ? 14.515 -36.530 -47.821 1.00 59.84 204 CYS B CA 1
ATOM 6586 C C . CYS C 1 183 ? 13.033 -36.288 -47.565 1.00 67.67 204 CYS B C 1
ATOM 6587 O O . CYS C 1 183 ? 12.632 -35.211 -47.114 1.00 71.95 204 CYS B O 1
ATOM 6590 N N . LYS C 1 184 ? 12.216 -37.290 -47.904 1.00 63.26 205 LYS B N 1
ATOM 6591 C CA . LYS C 1 184 ? 10.790 -37.315 -47.585 1.00 61.21 205 LYS B CA 1
ATOM 6592 C C . LYS C 1 184 ? 10.451 -38.639 -46.922 1.00 66.04 205 LYS B C 1
ATOM 6593 O O . LYS C 1 184 ? 10.953 -39.695 -47.322 1.00 85.02 205 LYS B O 1
ATOM 6599 N N . PHE C 1 185 ? 9.622 -38.565 -45.884 1.00 56.97 206 PHE B N 1
ATOM 6600 C CA . PHE C 1 185 ? 9.298 -39.735 -45.074 1.00 65.24 206 PHE B CA 1
ATOM 6601 C C . PHE C 1 185 ? 8.750 -40.894 -45.908 1.00 75.13 206 PHE B C 1
ATOM 6602 O O . PHE C 1 185 ? 7.834 -40.719 -46.719 1.00 76.13 206 PHE B O 1
ATOM 6610 N N . ASN C 1 186 ? 9.306 -42.090 -45.671 1.00 71.64 207 ASN B N 1
ATOM 6611 C CA . ASN C 1 186 ? 8.816 -43.359 -46.200 1.00 74.05 207 ASN B CA 1
ATOM 6612 C C . ASN C 1 186 ? 8.832 -44.393 -45.085 1.00 77.37 207 ASN B C 1
ATOM 6613 O O . ASN C 1 186 ? 9.817 -44.513 -44.349 1.00 60.00 207 ASN B O 1
ATOM 6618 N N . LYS C 1 187 ? 7.723 -45.137 -44.977 1.00 86.94 208 LYS B N 1
ATOM 6619 C CA . LYS C 1 187 ? 7.549 -46.088 -43.883 1.00 73.36 208 LYS B CA 1
ATOM 6620 C C . LYS C 1 187 ? 8.685 -47.104 -43.845 1.00 75.71 208 LYS B C 1
ATOM 6621 O O . LYS C 1 187 ? 9.158 -47.478 -42.764 1.00 70.79 208 LYS B O 1
ATOM 6627 N N . VAL C 1 188 ? 9.093 -47.609 -45.004 1.00 74.80 209 VAL B N 1
ATOM 6628 C CA . VAL C 1 188 ? 10.101 -48.657 -45.080 1.00 77.88 209 VAL B CA 1
ATOM 6629 C C . VAL C 1 188 ? 11.470 -48.112 -45.474 1.00 78.96 209 VAL B C 1
ATOM 6630 O O . VAL C 1 188 ? 12.469 -48.417 -44.825 1.00 77.72 209 VAL B O 1
ATOM 6634 N N . THR C 1 189 ? 11.537 -47.296 -46.537 1.00 80.38 210 THR B N 1
ATOM 6635 C CA . THR C 1 189 ? 12.832 -46.905 -47.096 1.00 79.69 210 THR B CA 1
ATOM 6636 C C . THR C 1 189 ? 13.535 -45.836 -46.254 1.00 93.95 210 THR B C 1
ATOM 6637 O O . THR C 1 189 ? 14.765 -45.865 -46.111 1.00 100.11 210 THR B O 1
ATOM 6641 N N . ALA C 1 190 ? 12.791 -44.887 -45.687 1.00 82.74 211 ALA B N 1
ATOM 6642 C CA . ALA C 1 190 ? 13.380 -43.851 -44.838 1.00 70.17 211 ALA B CA 1
ATOM 6643 C C . ALA C 1 190 ? 12.467 -43.573 -43.656 1.00 72.36 211 ALA B C 1
ATOM 6644 O O . ALA C 1 190 ? 11.801 -42.533 -43.591 1.00 66.01 211 ALA B O 1
ATOM 6646 N N . PRO C 1 191 ? 12.495 -44.441 -42.640 1.00 73.13 212 PRO B N 1
ATOM 6647 C CA . PRO C 1 191 ? 11.631 -44.234 -41.472 1.00 70.65 212 PRO B CA 1
ATOM 6648 C C . PRO C 1 191 ? 12.123 -43.136 -40.561 1.00 77.23 212 PRO B C 1
ATOM 6649 O O . PRO C 1 191 ? 11.351 -42.670 -39.710 1.00 80.73 212 PRO B O 1
ATOM 6653 N N . LEU C 1 192 ? 13.406 -42.794 -40.624 1.00 59.41 213 LEU B N 1
ATOM 6654 C CA . LEU C 1 192 ? 13.965 -41.758 -39.774 1.00 65.40 213 LEU B CA 1
ATOM 6655 C C . LEU C 1 192 ? 14.051 -40.407 -40.473 1.00 76.01 213 LEU B C 1
ATOM 6656 O O . LEU C 1 192 ? 14.905 -39.585 -40.116 1.00 64.22 213 LEU B O 1
ATOM 6661 N N . CYS C 1 193 ? 13.214 -40.184 -41.491 1.00 68.55 214 CYS B N 1
ATOM 6662 C CA . CYS C 1 193 ? 13.100 -38.896 -42.171 1.00 57.97 214 CYS B CA 1
ATOM 6663 C C . CYS C 1 193 ? 11.798 -38.212 -41.784 1.00 54.98 214 CYS B C 1
ATOM 6664 O O . CYS C 1 193 ? 10.824 -38.244 -42.550 1.00 61.17 214 CYS B O 1
ATOM 6667 N N . PRO C 1 194 ? 11.761 -37.483 -40.734 1.00 49.77 215 PRO B N 1
ATOM 6668 C CA . PRO C 1 194 ? 10.492 -36.919 -40.258 1.00 48.45 215 PRO B CA 1
ATOM 6669 C C . PRO C 1 194 ? 10.137 -35.620 -40.969 1.00 56.12 215 PRO B C 1
ATOM 6670 O O . PRO C 1 194 ? 9.753 -34.627 -40.338 1.00 56.37 215 PRO B O 1
ATOM 6674 N N . ILE C 1 195 ? 10.270 -35.624 -42.293 1.00 48.41 216 ILE B N 1
ATOM 6675 C CA . ILE C 1 195 ? 9.849 -34.509 -43.122 1.00 46.82 216 ILE B CA 1
ATOM 6676 C C . ILE C 1 195 ? 8.661 -35.002 -43.928 1.00 55.03 216 ILE B C 1
ATOM 6677 O O . ILE C 1 195 ? 8.794 -35.950 -44.711 1.00 56.12 216 ILE B O 1
ATOM 6682 N N . PHE C 1 196 ? 7.494 -34.386 -43.700 1.00 62.22 217 PHE B N 1
ATOM 6683 C CA . PHE C 1 196 ? 6.219 -34.807 -44.274 1.00 52.21 217 PHE B CA 1
ATOM 6684 C C . PHE C 1 196 ? 5.604 -33.674 -45.092 1.00 57.61 217 PHE B C 1
ATOM 6685 O O . PHE C 1 196 ? 5.552 -32.526 -44.636 1.00 52.20 217 PHE B O 1
ATOM 6693 N N . ARG C 1 197 ? 5.122 -33.998 -46.286 1.00 62.29 218 ARG B N 1
ATOM 6694 C CA . ARG C 1 197 ? 4.255 -33.088 -47.020 1.00 59.75 218 ARG B CA 1
ATOM 6695 C C . ARG C 1 197 ? 2.845 -33.185 -46.441 1.00 60.72 218 ARG B C 1
ATOM 6696 O O . ARG C 1 197 ? 2.333 -34.290 -46.241 1.00 62.39 218 ARG B O 1
ATOM 6704 N N . LEU C 1 198 ? 2.235 -32.032 -46.129 1.00 59.89 219 LEU B N 1
ATOM 6705 C CA . LEU C 1 198 ? 0.922 -32.033 -45.477 1.00 59.45 219 LEU B CA 1
ATOM 6706 C C . LEU C 1 198 ? -0.100 -32.855 -46.254 1.00 61.64 219 LEU B C 1
ATOM 6707 O O . LEU C 1 198 ? -0.870 -33.631 -45.665 1.00 62.05 219 LEU B O 1
ATOM 6712 N N . GLY C 1 199 ? -0.123 -32.699 -47.576 1.00 59.30 220 GLY B N 1
ATOM 6713 C CA . GLY C 1 199 ? -0.995 -33.532 -48.380 1.00 62.76 220 GLY B CA 1
ATOM 6714 C C . GLY C 1 199 ? -0.797 -35.009 -48.102 1.00 60.59 220 GLY B C 1
ATOM 6715 O O . GLY C 1 199 ? -1.766 -35.749 -47.933 1.00 61.98 220 GLY B O 1
ATOM 6716 N N . ASP C 1 200 ? 0.464 -35.443 -47.989 1.00 62.47 221 ASP B N 1
ATOM 6717 C CA . ASP C 1 200 ? 0.752 -36.850 -47.713 1.00 64.63 221 ASP B CA 1
ATOM 6718 C C . ASP C 1 200 ? 0.286 -37.256 -46.323 1.00 63.41 221 ASP B C 1
ATOM 6719 O O . ASP C 1 200 ? -0.136 -38.402 -46.117 1.00 58.64 221 ASP B O 1
ATOM 6724 N N . ILE C 1 201 ? 0.377 -36.339 -45.353 1.00 70.80 222 ILE B N 1
ATOM 6725 C CA . ILE C 1 201 ? -0.148 -36.624 -44.020 1.00 60.67 222 ILE B CA 1
ATOM 6726 C C . ILE C 1 201 ? -1.633 -36.921 -44.101 1.00 54.68 222 ILE B C 1
ATOM 6727 O O . ILE C 1 201 ? -2.094 -37.986 -43.674 1.00 52.78 222 ILE B O 1
ATOM 6732 N N . LEU C 1 202 ? -2.404 -35.999 -44.687 1.00 57.92 223 LEU B N 1
ATOM 6733 C CA . LEU C 1 202 ? -3.839 -36.251 -44.783 1.00 62.38 223 LEU B CA 1
ATOM 6734 C C . LEU C 1 202 ? -4.135 -37.471 -45.638 1.00 60.20 223 LEU B C 1
ATOM 6735 O O . LEU C 1 202 ? -5.143 -38.154 -45.414 1.00 60.11 223 LEU B O 1
ATOM 6740 N N . GLN C 1 203 ? -3.254 -37.774 -46.594 1.00 53.41 224 GLN B N 1
ATOM 6741 C CA . GLN C 1 203 ? -3.405 -38.975 -47.406 1.00 56.88 224 GLN B CA 1
ATOM 6742 C C . GLN C 1 203 ? -3.346 -40.223 -46.540 1.00 67.18 224 GLN B C 1
ATOM 6743 O O . GLN C 1 203 ? -4.205 -41.109 -46.637 1.00 55.22 224 GLN B O 1
ATOM 6749 N N . GLU C 1 204 ? -2.323 -40.311 -45.688 1.00 66.48 225 GLU B N 1
ATOM 6750 C CA . GLU C 1 204 ? -2.195 -41.472 -44.825 1.00 57.86 225 GLU B CA 1
ATOM 6751 C C . GLU C 1 204 ? -3.367 -41.598 -43.864 1.00 56.70 225 GLU B C 1
ATOM 6752 O O . GLU C 1 204 ? -3.660 -42.704 -43.403 1.00 56.80 225 GLU B O 1
ATOM 6758 N N . ALA C 1 205 ? -4.046 -40.498 -43.554 1.00 57.91 226 ALA B N 1
ATOM 6759 C CA . ALA C 1 205 ? -5.221 -40.524 -42.696 1.00 61.65 226 ALA B CA 1
ATOM 6760 C C . ALA C 1 205 ? -6.513 -40.762 -43.474 1.00 69.43 226 ALA B C 1
ATOM 6761 O O . ALA C 1 205 ? -7.604 -40.593 -42.911 1.00 64.59 226 ALA B O 1
ATOM 6763 N N . LYS C 1 206 ? -6.409 -41.132 -44.755 1.00 60.00 227 LYS B N 1
ATOM 6764 C CA . LYS C 1 206 ? -7.571 -41.405 -45.599 1.00 58.37 227 LYS B CA 1
ATOM 6765 C C . LYS C 1 206 ? -8.459 -40.165 -45.736 1.00 62.07 227 LYS B C 1
ATOM 6766 O O . LYS C 1 206 ? -9.687 -40.239 -45.641 1.00 54.05 227 LYS B O 1
ATOM 6772 N N . GLU C 1 207 ? -7.831 -39.011 -45.958 1.00 56.18 228 GLU B N 1
ATOM 6773 C CA . GLU C 1 207 ? -8.534 -37.745 -46.087 1.00 53.25 228 GLU B CA 1
ATOM 6774 C C . GLU C 1 207 ? -8.046 -36.995 -47.317 1.00 51.44 228 GLU B C 1
ATOM 6775 O O . GLU C 1 207 ? -6.945 -37.222 -47.813 1.00 56.46 228 GLU B O 1
ATOM 6781 N N . ASN C 1 208 ? -8.908 -36.131 -47.838 1.00 52.73 229 ASN B N 1
ATOM 6782 C CA . ASN C 1 208 ? -8.596 -35.333 -49.015 1.00 62.56 229 ASN B CA 1
ATOM 6783 C C . ASN C 1 208 ? -8.251 -33.916 -48.562 1.00 67.45 229 ASN B C 1
ATOM 6784 O O . ASN C 1 208 ? -9.089 -33.236 -47.954 1.00 66.14 229 ASN B O 1
ATOM 6789 N N . PHE C 1 209 ? -7.012 -33.485 -48.831 1.00 49.00 230 PHE B N 1
ATOM 6790 C CA . PHE C 1 209 ? -6.597 -32.155 -48.411 1.00 44.26 230 PHE B CA 1
ATOM 6791 C C . PHE C 1 209 ? -7.493 -31.087 -49.022 1.00 64.70 230 PHE B C 1
ATOM 6792 O O . PHE C 1 209 ? -7.915 -30.155 -48.328 1.00 60.54 230 PHE B O 1
ATOM 6800 N N . SER C 1 210 ? -7.777 -31.186 -50.328 1.00 72.71 231 SER B N 1
ATOM 6801 C CA . SER C 1 210 ? -8.650 -30.197 -50.957 1.00 55.91 231 SER B CA 1
ATOM 6802 C C . SER C 1 210 ? -9.975 -30.111 -50.230 1.00 57.51 231 SER B C 1
ATOM 6803 O O . SER C 1 210 ? -10.433 -29.017 -49.879 1.00 58.55 231 SER B O 1
ATOM 6806 N N . GLU C 1 211 ? -10.566 -31.261 -49.918 1.00 57.33 232 GLU B N 1
ATOM 6807 C CA . GLU C 1 211 ? -11.847 -31.240 -49.237 1.00 60.92 232 GLU B CA 1
ATOM 6808 C C . GLU C 1 211 ? -11.702 -30.656 -47.831 1.00 60.97 232 GLU B C 1
ATOM 6809 O O . GLU C 1 211 ? -12.404 -29.703 -47.473 1.00 60.82 232 GLU B O 1
ATOM 6815 N N . MET C 1 212 ? -10.750 -31.173 -47.043 1.00 56.70 233 MET B N 1
ATOM 6816 C CA . MET C 1 212 ? -10.608 -30.742 -45.649 1.00 57.44 233 MET B CA 1
ATOM 6817 C C . MET C 1 212 ? -10.215 -29.266 -45.531 1.00 61.77 233 MET B C 1
ATOM 6818 O O . MET C 1 212 ? -10.438 -28.639 -44.488 1.00 61.23 233 MET B O 1
ATOM 6823 N N . ALA C 1 213 ? -9.567 -28.713 -46.551 1.00 56.03 234 ALA B N 1
ATOM 6824 C CA . ALA C 1 213 ? -9.045 -27.363 -46.454 1.00 49.60 234 ALA B CA 1
ATOM 6825 C C . ALA C 1 213 ? -10.130 -26.298 -46.343 1.00 50.00 234 ALA B C 1
ATOM 6826 O O . ALA C 1 213 ? -9.819 -25.188 -45.912 1.00 55.14 234 ALA B O 1
ATOM 6828 N N . VAL C 1 214 ? -11.380 -26.584 -46.724 1.00 58.75 235 VAL B N 1
ATOM 6829 C CA . VAL C 1 214 ? -12.400 -25.530 -46.735 1.00 61.29 235 VAL B CA 1
ATOM 6830 C C . VAL C 1 214 ? -12.808 -25.145 -45.313 1.00 58.24 235 VAL B C 1
ATOM 6831 O O . VAL C 1 214 ? -12.847 -23.959 -44.969 1.00 62.67 235 VAL B O 1
ATOM 6835 N N . LYS C 1 215 ? -13.151 -26.133 -44.479 1.00 57.90 236 LYS B N 1
ATOM 6836 C CA . LYS C 1 215 ? -13.589 -25.906 -43.104 1.00 61.24 236 LYS B CA 1
ATOM 6837 C C . LYS C 1 215 ? -12.592 -26.378 -42.049 1.00 61.54 236 LYS B C 1
ATOM 6838 O O . LYS C 1 215 ? -12.889 -26.292 -40.852 1.00 53.52 236 LYS B O 1
ATOM 6844 N N . GLY C 1 216 ? -11.459 -26.930 -42.446 1.00 58.33 237 GLY B N 1
ATOM 6845 C CA . GLY C 1 216 ? -10.478 -27.342 -41.472 1.00 56.68 237 GLY B CA 1
ATOM 6846 C C . GLY C 1 216 ? -10.805 -28.675 -40.821 1.00 58.48 237 GLY B C 1
ATOM 6847 O O . GLY C 1 216 ? -11.685 -29.428 -41.257 1.00 56.16 237 GLY B O 1
ATOM 6848 N N . GLY C 1 217 ? -10.086 -28.949 -39.739 1.00 55.99 238 GLY B N 1
ATOM 6849 C CA . GLY C 1 217 ? -10.251 -30.192 -39.014 1.00 58.62 238 GLY B CA 1
ATOM 6850 C C . GLY C 1 217 ? -9.070 -30.441 -38.092 1.00 62.02 238 GLY B C 1
ATOM 6851 O O . GLY C 1 217 ? -8.265 -29.551 -37.812 1.00 53.43 238 GLY B O 1
ATOM 6852 N N . ILE C 1 218 ? -8.994 -31.680 -37.621 1.00 62.64 239 ILE B N 1
ATOM 6853 C CA . ILE C 1 218 ? -8.000 -32.093 -36.641 1.00 49.58 239 ILE B CA 1
ATOM 6854 C C . ILE C 1 218 ? -7.413 -33.428 -37.054 1.00 53.91 239 ILE B C 1
ATOM 6855 O O . ILE C 1 218 ? -8.147 -34.404 -37.245 1.00 57.22 239 ILE B O 1
ATOM 6860 N N . ILE C 1 219 ? -6.089 -33.471 -37.182 1.00 48.96 240 ILE B N 1
ATOM 6861 C CA . ILE C 1 219 ? -5.359 -34.675 -37.553 1.00 54.19 240 ILE B CA 1
ATOM 6862 C C . ILE C 1 219 ? -4.440 -35.017 -36.398 1.00 55.73 240 ILE B C 1
ATOM 6863 O O . ILE C 1 219 ? -3.749 -34.137 -35.870 1.00 56.02 240 ILE B O 1
ATOM 6868 N N . ALA C 1 220 ? -4.447 -36.283 -36.001 1.00 50.93 241 ALA B N 1
ATOM 6869 C CA . ALA C 1 220 ? -3.558 -36.790 -34.972 1.00 46.80 241 ALA B CA 1
ATOM 6870 C C . ALA C 1 220 ? -2.399 -37.523 -35.641 1.00 55.54 241 ALA B C 1
ATOM 6871 O O . ALA C 1 220 ? -2.613 -38.511 -36.352 1.00 59.76 241 ALA B O 1
ATOM 6873 N N . ILE C 1 221 ? -1.178 -37.051 -35.394 1.00 58.89 242 ILE B N 1
ATOM 6874 C CA . ILE C 1 221 ? 0.046 -37.725 -35.809 1.00 45.29 242 ILE B CA 1
ATOM 6875 C C . ILE C 1 221 ? 0.520 -38.512 -34.600 1.00 53.54 242 ILE B C 1
ATOM 6876 O O . ILE C 1 221 ? 0.986 -37.919 -33.620 1.00 53.32 242 ILE B O 1
ATOM 6881 N N . GLU C 1 222 ? 0.399 -39.837 -34.650 1.00 46.59 243 GLU B N 1
ATOM 6882 C CA . GLU C 1 222 ? 0.678 -40.685 -33.500 1.00 43.31 243 GLU B CA 1
ATOM 6883 C C . GLU C 1 222 ? 2.048 -41.325 -33.676 1.00 44.57 243 GLU B C 1
ATOM 6884 O O . GLU C 1 222 ? 2.264 -42.074 -34.633 1.00 61.60 243 GLU B O 1
ATOM 6890 N N . ILE C 1 223 ? 2.973 -41.024 -32.765 1.00 48.93 244 ILE B N 1
ATOM 6891 C CA . ILE C 1 223 ? 4.330 -41.566 -32.803 1.00 51.80 244 ILE B CA 1
ATOM 6892 C C . ILE C 1 223 ? 4.497 -42.526 -31.631 1.00 55.81 244 ILE B C 1
ATOM 6893 O O . ILE C 1 223 ? 4.555 -42.088 -30.473 1.00 53.56 244 ILE B O 1
ATOM 6898 N N . LYS C 1 224 ? 4.612 -43.830 -31.940 1.00 56.76 245 LYS B N 1
ATOM 6899 C CA . LYS C 1 224 ? 4.726 -44.911 -30.956 1.00 64.37 245 LYS B CA 1
ATOM 6900 C C . LYS C 1 224 ? 6.153 -45.450 -30.883 1.00 62.94 245 LYS B C 1
ATOM 6901 O O . LYS C 1 224 ? 6.731 -45.825 -31.909 1.00 63.99 245 LYS B O 1
ATOM 6907 N N . TRP C 1 225 ? 6.684 -45.562 -29.665 1.00 62.40 246 TRP B N 1
ATOM 6908 C CA . TRP C 1 225 ? 8.010 -46.125 -29.423 1.00 56.85 246 TRP B CA 1
ATOM 6909 C C . TRP C 1 225 ? 7.893 -47.368 -28.547 1.00 60.72 246 TRP B C 1
ATOM 6910 O O . TRP C 1 225 ? 7.420 -47.295 -27.409 1.00 66.33 246 TRP B O 1
ATOM 6921 N N . ASP C 1 226 ? 8.362 -48.496 -29.054 1.00 66.48 247 ASP B N 1
ATOM 6922 C CA . ASP C 1 226 ? 8.494 -49.720 -28.271 1.00 60.88 247 ASP B CA 1
ATOM 6923 C C . ASP C 1 226 ? 9.957 -50.130 -28.319 1.00 59.03 247 ASP B C 1
ATOM 6924 O O . ASP C 1 226 ? 10.427 -50.636 -29.341 1.00 71.15 247 ASP B O 1
ATOM 6929 N N . CYS C 1 227 ? 10.683 -49.909 -27.228 1.00 60.23 248 CYS B N 1
ATOM 6930 C CA . CYS C 1 227 ? 12.138 -49.914 -27.281 1.00 59.77 248 CYS B CA 1
ATOM 6931 C C . CYS C 1 227 ? 12.753 -50.973 -26.382 1.00 62.07 248 CYS B C 1
ATOM 6932 O O . CYS C 1 227 ? 12.446 -51.046 -25.188 1.00 72.56 248 CYS B O 1
ATOM 6935 N N . ASP C 1 228 ? 13.634 -51.775 -26.970 1.00 52.31 249 ASP B N 1
ATOM 6936 C CA . ASP C 1 228 ? 14.488 -52.708 -26.251 1.00 64.09 249 ASP B CA 1
ATOM 6937 C C . ASP C 1 228 ? 15.918 -52.207 -26.351 1.00 63.28 249 ASP B C 1
ATOM 6938 O O . ASP C 1 228 ? 16.484 -52.151 -27.448 1.00 64.15 249 ASP B O 1
ATOM 6943 N N . LEU C 1 229 ? 16.496 -51.860 -25.207 1.00 54.20 250 LEU B N 1
ATOM 6944 C CA . LEU C 1 229 ? 17.832 -51.285 -25.129 1.00 65.39 250 LEU B CA 1
ATOM 6945 C C . LEU C 1 229 ? 18.924 -52.323 -24.896 1.00 71.75 250 LEU B C 1
ATOM 6946 O O . LEU C 1 229 ? 20.092 -51.944 -24.760 1.00 46.53 250 LEU B O 1
ATOM 6951 N N . ASP C 1 230 ? 18.579 -53.608 -24.808 1.00 72.17 251 ASP B N 1
ATOM 6952 C CA . ASP C 1 230 ? 19.600 -54.627 -24.612 1.00 68.74 251 ASP B CA 1
ATOM 6953 C C . ASP C 1 230 ? 20.422 -54.777 -25.882 1.00 71.09 251 ASP B C 1
ATOM 6954 O O . ASP C 1 230 ? 19.886 -54.714 -26.994 1.00 61.63 251 ASP B O 1
ATOM 6959 N N . SER C 1 231 ? 21.725 -55.020 -25.704 1.00 72.35 252 SER B N 1
ATOM 6960 C CA . SER C 1 231 ? 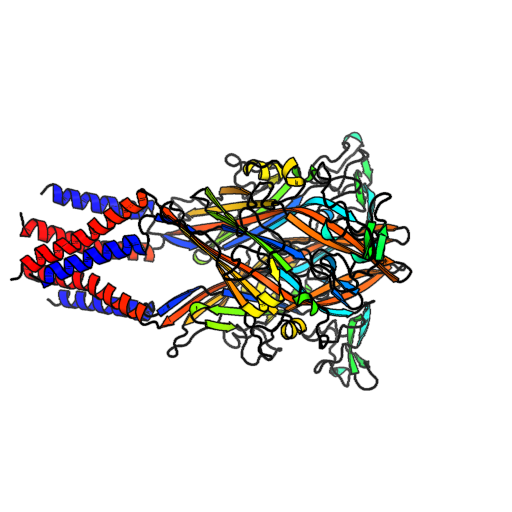22.645 -55.029 -26.838 1.00 68.29 252 SER B CA 1
ATOM 6961 C C . SER C 1 231 ? 22.362 -56.180 -27.792 1.00 62.69 252 SER B C 1
ATOM 6962 O O . SER C 1 231 ? 22.516 -56.031 -29.010 1.00 69.25 252 SER B O 1
ATOM 6965 N N . TRP C 1 232 ? 21.962 -57.338 -27.268 1.00 52.16 253 TRP B N 1
ATOM 6966 C CA . TRP C 1 232 ? 21.728 -58.471 -28.155 1.00 66.44 253 TRP B CA 1
ATOM 6967 C C . TRP C 1 232 ? 20.455 -58.325 -28.969 1.00 67.05 253 TRP B C 1
ATOM 6968 O O . TRP C 1 232 ? 20.367 -58.868 -30.075 1.00 73.00 253 TRP B O 1
ATOM 6979 N N . SER C 1 233 ? 19.457 -57.632 -28.441 1.00 68.56 254 SER B N 1
ATOM 6980 C CA . SER C 1 233 ? 18.213 -57.391 -29.165 1.00 72.74 254 SER B CA 1
ATOM 6981 C C . SER C 1 233 ? 17.888 -55.909 -29.059 1.00 73.39 254 SER B C 1
ATOM 6982 O O . SER C 1 233 ? 17.053 -55.523 -28.245 1.00 93.63 254 SER B O 1
ATOM 6985 N N . TYR C 1 234 ? 18.521 -55.077 -29.882 1.00 64.89 255 TYR B N 1
ATOM 6986 C CA . TYR C 1 234 ? 18.302 -53.636 -29.805 1.00 64.15 255 TYR B CA 1
ATOM 6987 C C . TYR C 1 234 ? 17.340 -53.194 -30.900 1.00 65.97 255 TYR B C 1
ATOM 6988 O O . TYR C 1 234 ? 17.607 -53.398 -32.091 1.00 56.75 255 TYR B O 1
ATOM 6997 N N . TYR C 1 235 ? 16.208 -52.626 -30.486 1.00 64.19 256 TYR B N 1
ATOM 6998 C CA . TYR C 1 235 ? 15.272 -51.963 -31.388 1.00 54.75 256 TYR B CA 1
ATOM 6999 C C . TYR C 1 235 ? 14.790 -50.713 -30.679 1.00 66.68 256 TYR B C 1
ATOM 7000 O O . TYR C 1 235 ? 14.297 -50.802 -29.550 1.00 64.55 256 TYR B O 1
ATOM 7009 N N . CYS C 1 236 ? 15.026 -49.542 -31.267 1.00 69.56 257 CYS B N 1
ATOM 7010 C CA . CYS C 1 236 ? 14.325 -48.352 -30.786 1.00 67.01 257 CYS B CA 1
ATOM 7011 C C . CYS C 1 236 ? 14.126 -47.392 -31.956 1.00 62.66 257 CYS B C 1
ATOM 7012 O O . CYS C 1 236 ? 14.957 -46.509 -32.182 1.00 60.59 257 CYS B O 1
ATOM 7015 N N . SER C 1 237 ? 12.974 -47.491 -32.613 1.00 75.34 258 SER B N 1
ATOM 7016 C CA . SER C 1 237 ? 12.652 -46.601 -33.716 1.00 66.42 258 SER B CA 1
ATOM 7017 C C . SER C 1 237 ? 11.146 -46.402 -33.706 1.00 73.77 258 SER B C 1
ATOM 7018 O O . SER C 1 237 ? 10.406 -47.296 -33.272 1.00 75.21 258 SER B O 1
ATOM 7021 N N . PRO C 1 238 ? 10.668 -45.243 -34.148 1.00 64.85 259 PRO B N 1
ATOM 7022 C CA . PRO C 1 238 ? 9.243 -44.929 -34.052 1.00 56.27 259 PRO B CA 1
ATOM 7023 C C . PRO C 1 238 ? 8.444 -45.462 -35.228 1.00 51.51 259 PRO B C 1
ATOM 7024 O O . PRO C 1 238 ? 8.939 -45.597 -36.347 1.00 58.94 259 PRO B O 1
ATOM 7028 N N . GLU C 1 239 ? 7.160 -45.686 -34.966 1.00 52.58 260 GLU B N 1
ATOM 7029 C CA . GLU C 1 239 ? 6.184 -46.005 -36.000 1.00 62.94 260 GLU B CA 1
ATOM 7030 C C . GLU C 1 239 ? 5.058 -44.984 -35.930 1.00 68.44 260 GLU B C 1
ATOM 7031 O O . GLU C 1 239 ? 4.526 -44.704 -34.845 1.00 60.25 260 GLU B O 1
ATOM 7037 N N . TYR C 1 240 ? 4.778 -44.353 -37.067 1.00 55.20 261 TYR B N 1
ATOM 7038 C CA . TYR C 1 240 ? 3.767 -43.315 -37.149 1.00 54.45 261 TYR B CA 1
ATOM 7039 C C . TYR C 1 240 ? 2.427 -43.882 -37.634 1.00 61.47 261 TYR B C 1
ATOM 7040 O O . TYR C 1 240 ? 2.371 -44.710 -38.552 1.00 61.30 261 TYR B O 1
ATOM 7049 N N . SER C 1 241 ? 1.345 -43.405 -37.035 1.00 52.11 262 SER B N 1
ATOM 7050 C CA . SER C 1 241 ? 0.016 -43.581 -37.593 1.00 58.78 262 SER B CA 1
ATOM 7051 C C . SER C 1 241 ? -0.671 -42.218 -37.629 1.00 60.81 262 SER B C 1
ATOM 7052 O O . SER C 1 241 ? -0.284 -41.289 -36.912 1.00 57.56 262 SER B O 1
ATOM 7055 N N . PHE C 1 242 ? -1.669 -42.089 -38.511 1.00 63.01 263 PHE B N 1
ATOM 7056 C CA . PHE C 1 242 ? -2.343 -40.818 -38.775 1.00 50.96 263 PHE B CA 1
ATOM 7057 C C . PHE C 1 242 ? -3.855 -41.022 -38.815 1.00 55.11 263 PHE B C 1
ATOM 7058 O O . PHE C 1 242 ? -4.353 -41.911 -39.512 1.00 62.45 263 PHE B O 1
ATOM 7066 N N . ARG C 1 243 ? -4.584 -40.174 -38.100 1.00 55.01 264 ARG B N 1
ATOM 7067 C CA . ARG C 1 243 ? -6.012 -40.359 -37.887 1.00 55.07 264 ARG B CA 1
ATOM 7068 C C . ARG C 1 243 ? -6.723 -39.013 -37.808 1.00 55.86 264 ARG B C 1
ATOM 7069 O O . ARG C 1 243 ? -6.196 -38.054 -37.240 1.00 56.86 264 ARG B O 1
ATOM 7077 N N . ARG C 1 244 ? -7.915 -38.934 -38.393 1.00 60.85 265 ARG B N 1
ATOM 7078 C CA . ARG C 1 244 ? -8.704 -37.713 -38.290 1.00 58.69 265 ARG B CA 1
ATOM 7079 C C . ARG C 1 244 ? -9.622 -37.778 -37.074 1.00 49.17 265 ARG B C 1
ATOM 7080 O O . ARG C 1 244 ? -10.435 -38.699 -36.949 1.00 55.17 265 ARG B O 1
ATOM 7088 N N . LEU C 1 245 ? -9.529 -36.770 -36.209 1.00 50.37 266 LEU B N 1
ATOM 7089 C CA . LEU C 1 245 ? -10.187 -36.841 -34.910 1.00 55.42 266 LEU B CA 1
ATOM 7090 C C . LEU C 1 245 ? -11.588 -36.252 -34.897 1.00 65.85 266 LEU B C 1
ATOM 7091 O O . LEU C 1 245 ? -12.343 -36.526 -33.956 1.00 68.49 266 LEU B O 1
ATOM 7096 N N . ASP C 1 246 ? -11.942 -35.412 -35.868 1.00 66.34 267 ASP B N 1
ATOM 7097 C CA . ASP C 1 246 ? -13.283 -34.853 -35.941 1.00 59.02 267 ASP B CA 1
ATOM 7098 C C . ASP C 1 246 ? -14.109 -35.672 -36.931 1.00 86.67 267 ASP B C 1
ATOM 7099 O O . ASP C 1 246 ? -13.623 -36.069 -37.999 1.00 71.67 267 ASP B O 1
ATOM 7104 N N . ASP C 1 247 ? -15.355 -35.948 -36.537 1.00 106.47 268 ASP B N 1
ATOM 7105 C CA . ASP C 1 247 ? -16.259 -36.797 -37.304 1.00 102.09 268 ASP B CA 1
ATOM 7106 C C . ASP C 1 247 ? -16.481 -36.183 -38.680 1.00 109.38 268 ASP B C 1
ATOM 7107 O O . ASP C 1 247 ? -16.939 -35.043 -38.791 1.00 125.66 268 ASP B O 1
ATOM 7112 N N . LYS C 1 248 ? -16.109 -36.907 -39.731 1.00 101.32 269 LYS B N 1
ATOM 7113 C CA . LYS C 1 248 ? -16.330 -36.410 -41.086 1.00 93.32 269 LYS B CA 1
ATOM 7114 C C . LYS C 1 248 ? -17.799 -36.676 -41.419 1.00 113.47 269 LYS B C 1
ATOM 7115 O O . LYS C 1 248 ? -18.178 -37.799 -41.774 1.00 121.83 269 LYS B O 1
ATOM 7121 N N . THR C 1 249 ? -18.640 -35.653 -41.261 1.00 103.41 270 THR B N 1
ATOM 7122 C CA . THR C 1 249 ? -20.087 -35.784 -41.417 1.00 130.10 270 THR B CA 1
ATOM 7123 C C . THR C 1 249 ? -20.725 -34.404 -41.419 1.00 130.85 270 THR B C 1
ATOM 7124 O O . THR C 1 249 ? -20.206 -33.469 -40.808 1.00 120.76 270 THR B O 1
ATOM 7128 N N . ARG C 1 250 ? -21.867 -34.298 -42.100 1.00 132.97 271 ARG B N 1
ATOM 7129 C CA . ARG C 1 250 ? -22.464 -32.989 -42.340 1.00 129.46 271 ARG B CA 1
ATOM 7130 C C . ARG C 1 250 ? -23.072 -32.403 -41.065 1.00 129.13 271 ARG B C 1
ATOM 7131 O O . ARG C 1 250 ? -22.873 -31.220 -40.756 1.00 108.64 271 ARG B O 1
ATOM 7139 N N . THR C 1 251 ? -23.811 -33.223 -40.304 1.00 138.20 272 THR B N 1
ATOM 7140 C CA . THR C 1 251 ? -24.605 -32.705 -39.187 1.00 124.30 272 THR B CA 1
ATOM 7141 C C . THR C 1 251 ? -23.830 -32.537 -37.880 1.00 112.91 272 THR B C 1
ATOM 7142 O O . THR C 1 251 ? -24.210 -31.689 -37.063 1.00 102.33 272 THR B O 1
ATOM 7146 N N . GLN C 1 252 ? -22.754 -33.313 -37.656 1.00 131.38 273 GLN B N 1
ATOM 7147 C CA . GLN C 1 252 ? -22.102 -33.380 -36.345 1.00 110.77 273 GLN B CA 1
ATOM 7148 C C . GLN C 1 252 ? -20.954 -32.407 -36.195 1.00 82.42 273 GLN B C 1
ATOM 7149 O O . GLN C 1 252 ? -19.981 -32.699 -35.492 1.00 67.86 273 GLN B O 1
ATOM 7155 N N . TYR C 1 253 ? -21.020 -31.307 -36.906 1.00 86.28 274 TYR B N 1
ATOM 7156 C CA . TYR C 1 253 ? -20.208 -30.139 -36.650 1.00 73.78 274 TYR B CA 1
ATOM 7157 C C . TYR C 1 253 ? -18.722 -30.435 -36.745 1.00 68.42 274 TYR B C 1
ATOM 7158 O O . TYR C 1 253 ? -18.009 -30.309 -35.744 1.00 79.31 274 TYR B O 1
ATOM 7167 N N . PRO C 1 254 ? -18.211 -30.813 -37.905 1.00 74.80 275 PRO B N 1
ATOM 7168 C CA . PRO C 1 254 ? -16.768 -30.998 -38.058 1.00 76.48 275 PRO B CA 1
ATOM 7169 C C . PRO C 1 254 ? -16.095 -29.666 -38.393 1.00 61.79 275 PRO B C 1
ATOM 7170 O O . PRO C 1 254 ? -16.752 -28.651 -38.615 1.00 75.06 275 PRO B O 1
ATOM 7174 N N . GLY C 1 255 ? -14.767 -29.698 -38.459 1.00 54.01 276 GLY B N 1
ATOM 7175 C CA . GLY C 1 255 ? -13.955 -28.561 -38.859 1.00 62.53 276 GLY B CA 1
ATOM 7176 C C . GLY C 1 255 ? -13.336 -27.812 -37.681 1.00 55.55 276 GLY B C 1
ATOM 7177 O O . GLY C 1 255 ? -13.667 -28.022 -36.509 1.00 62.37 276 GLY B O 1
ATOM 7178 N N . PHE C 1 256 ? -12.433 -26.888 -38.009 1.00 44.91 277 PHE B N 1
ATOM 7179 C CA . PHE C 1 256 ? -11.726 -26.138 -36.975 1.00 45.19 277 PHE B CA 1
ATOM 7180 C C . PHE C 1 256 ? -11.337 -24.758 -37.495 1.00 42.64 277 PHE B C 1
ATOM 7181 O O . PHE C 1 256 ? -10.999 -24.590 -38.673 1.00 40.82 277 PHE B O 1
ATOM 7189 N N . SER C 1 257 ? -11.400 -23.770 -36.614 1.00 31.46 278 SER B N 1
ATOM 7190 C CA . SER C 1 257 ? -11.012 -22.428 -37.004 1.00 36.85 278 SER B CA 1
ATOM 7191 C C . SER C 1 257 ? -10.539 -21.671 -35.771 1.00 39.35 278 SER B C 1
ATOM 7192 O O . SER C 1 257 ? -10.791 -22.074 -34.632 1.00 43.43 278 SER B O 1
ATOM 7195 N N . ILE C 1 258 ? -9.797 -20.598 -36.003 1.00 37.01 279 ILE B N 1
ATOM 7196 C CA . ILE C 1 258 ? -9.428 -19.684 -34.936 1.00 47.57 279 ILE B CA 1
ATOM 7197 C C . ILE C 1 258 ? -9.909 -18.299 -35.350 1.00 52.00 279 ILE B C 1
ATOM 7198 O O . ILE C 1 258 ? -9.960 -17.988 -36.545 1.00 61.65 279 ILE B O 1
ATOM 7203 N N . ARG C 1 259 ? -10.337 -17.503 -34.372 1.00 64.89 280 ARG B N 1
ATOM 7204 C CA . ARG C 1 259 ? -10.693 -16.097 -34.561 1.00 54.76 280 ARG B CA 1
ATOM 7205 C C . ARG C 1 259 ? -9.555 -15.224 -34.062 1.00 46.35 280 ARG B C 1
ATOM 7206 O O . ARG C 1 259 ? -9.069 -15.415 -32.944 1.00 70.84 280 ARG B O 1
ATOM 7214 N N . PHE C 1 260 ? -9.131 -14.265 -34.872 1.00 41.88 281 PHE B N 1
ATOM 7215 C CA . PHE C 1 260 ? -8.228 -13.246 -34.346 1.00 58.11 281 PHE B CA 1
ATOM 7216 C C . PHE C 1 260 ? -8.435 -11.938 -35.090 1.00 55.86 281 PHE B C 1
ATOM 7217 O O . PHE C 1 260 ? -9.124 -11.871 -36.114 1.00 50.22 281 PHE B O 1
ATOM 7225 N N . ALA C 1 261 ? -7.825 -10.891 -34.550 1.00 57.02 282 ALA B N 1
ATOM 7226 C CA . ALA C 1 261 ? -7.953 -9.565 -35.124 1.00 63.56 282 ALA B CA 1
ATOM 7227 C C . ALA C 1 261 ? -6.609 -8.863 -35.090 1.00 58.93 282 ALA B C 1
ATOM 7228 O O . ALA C 1 261 ? -5.758 -9.150 -34.252 1.00 72.39 282 ALA B O 1
ATOM 7230 N N . ARG C 1 262 ? -6.433 -7.938 -36.016 1.00 61.93 283 ARG B N 1
ATOM 7231 C CA . ARG C 1 262 ? -5.283 -7.057 -36.039 1.00 55.26 283 ARG B CA 1
ATOM 7232 C C . ARG C 1 262 ? -5.805 -5.646 -35.837 1.00 57.88 283 ARG B C 1
ATOM 7233 O O . ARG C 1 262 ? -6.592 -5.152 -36.649 1.00 63.67 283 ARG B O 1
ATOM 7241 N N . HIS C 1 263 ? -5.403 -5.017 -34.743 1.00 57.77 284 HIS B N 1
ATOM 7242 C CA . HIS C 1 263 ? -5.893 -3.687 -34.419 1.00 69.47 284 HIS B CA 1
ATOM 7243 C C . HIS C 1 263 ? -4.930 -2.640 -34.967 1.00 76.40 284 HIS B C 1
ATOM 7244 O O . HIS C 1 263 ? -3.708 -2.824 -34.952 1.00 78.53 284 HIS B O 1
ATOM 7251 N N . TYR C 1 264 ? -5.495 -1.555 -35.482 1.00 65.88 285 TYR B N 1
ATOM 7252 C CA . TYR C 1 264 ? -4.752 -0.412 -35.980 1.00 59.47 285 TYR B CA 1
ATOM 7253 C C . TYR C 1 264 ? -5.354 0.855 -35.391 1.00 71.28 285 TYR B C 1
ATOM 7254 O O . TYR C 1 264 ? -6.425 0.840 -34.776 1.00 60.80 285 TYR B O 1
ATOM 7263 N N . LYS C 1 265 ? -4.620 1.955 -35.530 1.00 89.23 286 LYS B N 1
ATOM 72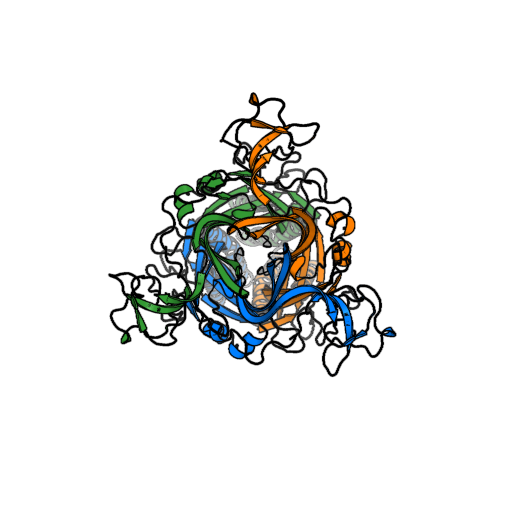64 C CA . LYS C 1 265 ? -5.096 3.274 -35.140 1.00 82.05 286 LYS B CA 1
ATOM 7265 C C . LYS C 1 265 ? -5.073 4.175 -36.363 1.00 92.26 286 LYS B C 1
ATOM 7266 O O . LYS C 1 265 ? -4.074 4.214 -37.089 1.00 104.73 286 LYS B O 1
ATOM 7272 N N . LEU C 1 266 ? -6.168 4.895 -36.586 1.00 102.64 287 LEU B N 1
ATOM 7273 C CA . LEU C 1 266 ? -6.234 5.854 -37.676 1.00 125.49 287 LEU B CA 1
ATOM 7274 C C . LEU C 1 266 ? -5.547 7.151 -37.262 1.00 128.69 287 LEU B C 1
ATOM 7275 O O . LEU C 1 266 ? -5.316 7.381 -36.072 1.00 125.20 287 LEU B O 1
ATOM 7280 N N . PRO C 1 267 ? -5.185 8.010 -38.227 1.00 128.85 288 PRO B N 1
ATOM 7281 C CA . PRO C 1 267 ? -4.584 9.297 -37.846 1.00 119.40 288 PRO B CA 1
ATOM 7282 C C . PRO C 1 267 ? -5.412 10.021 -36.800 1.00 113.26 288 PRO B C 1
ATOM 7283 O O . PRO C 1 267 ? -4.858 10.588 -35.849 1.00 115.32 288 PRO B O 1
ATOM 7287 N N . ASP C 1 268 ? -6.740 9.936 -36.913 1.00 90.39 289 ASP B N 1
ATOM 7288 C CA . ASP C 1 268 ? -7.617 10.528 -35.911 1.00 104.37 289 ASP B CA 1
ATOM 7289 C C . ASP C 1 268 ? -7.363 9.936 -34.530 1.00 110.80 289 ASP B C 1
ATOM 7290 O O . ASP C 1 268 ? -7.555 10.617 -33.517 1.00 107.04 289 ASP B O 1
ATOM 7295 N N . GLY C 1 269 ? -6.878 8.702 -34.467 1.00 114.93 290 GLY B N 1
ATOM 7296 C CA . GLY C 1 269 ? -6.638 8.030 -33.212 1.00 114.11 290 GLY B CA 1
ATOM 7297 C C . GLY C 1 269 ? -7.671 6.978 -32.866 1.00 111.58 290 GLY B C 1
ATOM 7298 O O . GLY C 1 269 ? -7.421 6.146 -31.985 1.00 100.91 290 GLY B O 1
ATOM 7299 N N . THR C 1 270 ? -8.821 6.999 -33.539 1.00 121.27 291 THR B N 1
ATOM 7300 C CA . THR C 1 270 ? -9.864 6.009 -33.318 1.00 111.39 291 THR B CA 1
ATOM 7301 C C . THR C 1 270 ? -9.383 4.626 -33.738 1.00 104.85 291 THR B C 1
ATOM 7302 O O . THR C 1 270 ? -8.503 4.480 -34.594 1.00 100.12 291 THR B O 1
ATOM 7306 N N . GLU C 1 271 ? -9.969 3.602 -33.121 1.00 94.65 292 GLU B N 1
ATOM 7307 C CA . GLU C 1 271 ? -9.535 2.233 -33.357 1.00 77.70 292 GLU B CA 1
ATOM 7308 C C . GLU C 1 271 ? -10.160 1.642 -34.610 1.00 72.39 292 GLU B C 1
ATOM 7309 O O . GLU C 1 271 ? -11.337 1.867 -34.918 1.00 81.17 292 GLU B O 1
ATOM 7315 N N . GLN C 1 272 ? -9.363 0.860 -35.321 1.00 57.29 293 GLN B N 1
ATOM 7316 C CA . GLN C 1 272 ? -9.810 0.151 -36.504 1.00 58.09 293 GLN B CA 1
ATOM 7317 C C . GLN C 1 272 ? -9.211 -1.245 -36.471 1.00 55.06 293 GLN B C 1
ATOM 7318 O O . GLN C 1 272 ? -8.052 -1.410 -36.089 1.00 77.85 293 GLN B O 1
ATOM 7324 N N . ARG C 1 273 ? -9.972 -2.257 -36.855 1.00 49.64 294 ARG B N 1
ATOM 7325 C CA . ARG C 1 273 ? -9.422 -3.595 -36.746 1.00 51.19 294 ARG B CA 1
ATOM 7326 C C . ARG C 1 273 ? -9.753 -4.399 -37.988 1.00 48.13 294 ARG B C 1
ATOM 7327 O O . ARG C 1 273 ? -10.726 -4.135 -38.689 1.00 56.62 294 ARG B O 1
ATOM 7335 N N . THR C 1 274 ? -8.978 -5.442 -38.208 1.00 47.58 295 THR B N 1
ATOM 7336 C CA . THR C 1 274 ? -9.212 -6.341 -39.322 1.00 55.13 295 THR B CA 1
ATOM 7337 C C . THR C 1 274 ? -9.461 -7.723 -38.748 1.00 57.48 295 THR B C 1
ATOM 7338 O O . THR C 1 274 ? -8.591 -8.292 -38.083 1.00 55.10 295 THR B O 1
ATOM 7342 N N . LEU C 1 275 ? -10.657 -8.247 -38.984 1.00 61.24 296 LEU B N 1
ATOM 7343 C CA . LEU C 1 275 ? -11.135 -9.434 -38.297 1.00 51.85 296 LEU B CA 1
ATOM 7344 C C . LEU C 1 275 ? -10.884 -10.658 -39.170 1.00 50.53 296 LEU B C 1
ATOM 7345 O O . LEU C 1 275 ? -11.243 -10.667 -40.355 1.00 47.96 296 LEU B O 1
ATOM 7350 N N . PHE C 1 276 ? -10.235 -11.672 -38.602 1.00 47.10 297 PHE B N 1
ATOM 7351 C CA . PHE C 1 276 ? -9.960 -12.916 -39.312 1.00 47.67 297 PHE B CA 1
ATOM 7352 C C . PHE C 1 276 ? -10.752 -14.079 -38.736 1.00 49.43 297 PHE B C 1
ATOM 7353 O O . PHE C 1 276 ? -10.812 -14.265 -37.513 1.00 50.70 297 PHE B O 1
ATOM 7361 N N . LYS C 1 277 ? -11.375 -14.842 -39.622 1.00 42.47 298 LYS B N 1
ATOM 7362 C CA . LYS C 1 277 ? -11.808 -16.196 -39.317 1.00 45.02 298 LYS B CA 1
ATOM 7363 C C . LYS C 1 277 ? -10.947 -17.103 -40.175 1.00 52.90 298 LYS B C 1
ATOM 7364 O O . LYS C 1 277 ? -11.042 -17.073 -41.409 1.00 60.24 298 LYS B O 1
ATOM 7370 N N . ALA C 1 278 ? -10.075 -17.865 -39.534 1.00 46.29 299 ALA B N 1
ATOM 7371 C CA . ALA C 1 278 ? -9.110 -18.698 -40.238 1.00 57.59 299 ALA B CA 1
ATOM 7372 C C . ALA C 1 278 ? -9.485 -20.157 -40.001 1.00 51.74 299 ALA B C 1
ATOM 7373 O O . ALA C 1 278 ? -9.311 -20.665 -38.889 1.00 51.94 299 ALA B O 1
ATOM 7375 N N . TYR C 1 279 ? -10.018 -20.817 -41.030 1.00 41.57 300 TYR B N 1
ATOM 7376 C CA . TYR C 1 279 ? -10.171 -22.269 -41.007 1.00 49.96 300 TYR B CA 1
ATOM 7377 C C . TYR C 1 279 ? -8.822 -22.951 -41.222 1.00 52.05 300 TYR B C 1
ATOM 7378 O O . TYR C 1 279 ? -7.959 -22.455 -41.951 1.00 51.76 300 TYR B O 1
ATOM 7387 N N . GLY C 1 280 ? -8.636 -24.096 -40.579 1.00 46.23 301 GLY B N 1
ATOM 7388 C CA . GLY C 1 280 ? -7.376 -24.784 -40.777 1.00 43.71 301 GLY B CA 1
ATOM 7389 C C . GLY C 1 280 ? -7.350 -26.136 -40.103 1.00 47.33 301 GLY B C 1
ATOM 7390 O O . GLY C 1 280 ? -8.278 -26.531 -39.392 1.00 49.00 301 GLY B O 1
ATOM 7391 N N . ILE C 1 281 ? -6.247 -26.836 -40.317 1.00 41.73 302 ILE B N 1
ATOM 7392 C CA . ILE C 1 281 ? -6.030 -28.142 -39.722 1.00 47.66 302 ILE B CA 1
ATOM 7393 C C . ILE C 1 281 ? -5.091 -27.965 -38.535 1.00 41.96 302 ILE B C 1
ATOM 7394 O O . ILE C 1 281 ? -3.993 -27.416 -38.678 1.00 49.62 302 ILE B O 1
ATOM 7399 N N . ARG C 1 282 ? -5.542 -28.384 -37.356 1.00 41.18 303 ARG B N 1
ATOM 7400 C CA . ARG C 1 282 ? -4.701 -28.454 -36.165 1.00 41.18 303 ARG B CA 1
ATOM 7401 C C . ARG C 1 282 ? -4.151 -29.866 -36.067 1.00 47.74 303 ARG B C 1
ATOM 7402 O O . ARG C 1 282 ? -4.914 -30.817 -35.881 1.00 52.29 303 ARG B O 1
ATOM 7410 N N . PHE C 1 283 ? -2.838 -30.007 -36.218 1.00 51.57 304 PHE B N 1
ATOM 7411 C CA . PHE C 1 283 ? -2.184 -31.304 -36.112 1.00 45.45 304 PHE B CA 1
ATOM 7412 C C . PHE C 1 283 ? -1.720 -31.524 -34.678 1.00 50.85 304 PHE B C 1
ATOM 7413 O O . PHE C 1 283 ? -1.003 -30.690 -34.117 1.00 52.52 304 PHE B O 1
ATOM 7421 N N . ASP C 1 284 ? -2.119 -32.644 -34.093 1.00 48.59 305 ASP B N 1
ATOM 7422 C CA . ASP C 1 284 ? -1.758 -33.001 -32.726 1.00 51.26 305 ASP B CA 1
ATOM 7423 C C . ASP C 1 284 ? -0.727 -34.121 -32.752 1.00 53.72 305 ASP B C 1
ATOM 7424 O O . ASP C 1 284 ? -1.010 -35.215 -33.245 1.00 59.60 305 ASP B O 1
ATOM 7429 N N . VAL C 1 285 ? 0.468 -33.851 -32.243 1.00 45.44 306 VAL B N 1
ATOM 7430 C CA . VAL C 1 285 ? 1.540 -34.840 -32.253 1.00 43.75 306 VAL B CA 1
ATOM 7431 C C . VAL C 1 285 ? 1.508 -35.577 -30.923 1.00 43.39 306 VAL B C 1
ATOM 7432 O O . VAL C 1 285 ? 1.907 -35.038 -29.890 1.00 48.22 306 VAL B O 1
ATOM 7436 N N . LEU C 1 286 ? 1.055 -36.824 -30.957 1.00 45.95 307 LEU B N 1
ATOM 7437 C CA . LEU C 1 286 ? 0.845 -37.638 -29.764 1.00 40.40 307 LEU B CA 1
ATOM 7438 C C . LEU C 1 286 ? 1.943 -38.692 -29.662 1.00 43.91 307 LEU B C 1
ATOM 7439 O O . LEU C 1 286 ? 2.010 -39.604 -30.491 1.00 48.36 307 LEU B O 1
ATOM 7444 N N . VAL C 1 287 ? 2.800 -38.575 -28.651 1.00 48.41 308 VAL B N 1
ATOM 7445 C CA . VAL C 1 287 ? 3.946 -39.473 -28.504 1.00 56.89 308 VAL B CA 1
ATOM 7446 C C . VAL C 1 287 ? 3.805 -40.282 -27.216 1.00 51.49 308 VAL B C 1
ATOM 7447 O O . VAL C 1 287 ? 3.878 -39.729 -26.110 1.00 59.62 308 VAL B O 1
ATOM 7451 N N . PHE C 1 288 ? 3.565 -41.580 -27.353 1.00 46.09 309 PHE B N 1
ATOM 7452 C CA . PHE C 1 288 ? 3.556 -42.510 -26.231 1.00 48.74 309 PHE B CA 1
ATOM 7453 C C . PHE C 1 288 ? 4.554 -43.642 -26.490 1.00 59.76 309 PHE B C 1
ATOM 7454 O O . PHE C 1 288 ? 4.900 -43.955 -27.637 1.00 46.29 309 PHE B O 1
ATOM 7462 N N . GLY C 1 289 ? 5.013 -44.281 -25.426 1.00 64.75 310 GLY B N 1
ATOM 7463 C CA . GLY C 1 289 ? 5.888 -45.414 -25.647 1.00 50.20 310 GLY B CA 1
ATOM 7464 C C . GLY C 1 289 ? 6.511 -45.931 -24.375 1.00 56.61 310 GLY B C 1
ATOM 7465 O O . GLY C 1 289 ? 6.470 -45.299 -23.313 1.00 55.99 310 GLY B O 1
ATOM 7466 N N . MET C 1 290 ? 7.086 -47.121 -24.498 1.00 56.15 311 MET B N 1
ATOM 7467 C CA . MET C 1 290 ? 7.728 -47.755 -23.365 1.00 60.96 311 MET B CA 1
ATOM 7468 C C . MET C 1 290 ? 9.051 -48.356 -23.817 1.00 63.43 311 MET B C 1
ATOM 7469 O O . MET C 1 290 ? 9.208 -48.771 -24.967 1.00 66.61 311 MET B O 1
ATOM 7474 N N . GLY C 1 291 ? 10.002 -48.407 -22.901 1.00 63.88 312 GLY B N 1
ATOM 7475 C CA . GLY C 1 291 ? 11.280 -49.031 -23.182 1.00 60.36 312 GLY B CA 1
ATOM 7476 C C . GLY C 1 291 ? 11.747 -49.838 -21.993 1.00 62.65 312 GLY B C 1
ATOM 7477 O O . GLY C 1 291 ? 11.411 -49.546 -20.844 1.00 61.86 312 GLY B O 1
ATOM 7478 N N . GLY C 1 292 ? 12.551 -50.846 -22.279 1.00 66.29 313 GLY B N 1
ATOM 7479 C CA . GLY C 1 292 ? 12.972 -51.784 -21.258 1.00 72.32 313 GLY B CA 1
ATOM 7480 C C . GLY C 1 292 ? 14.433 -52.139 -21.410 1.00 73.53 313 GLY B C 1
ATOM 7481 O O . GLY C 1 292 ? 15.002 -52.087 -22.502 1.00 68.65 313 GLY B O 1
ATOM 7482 N N . GLN C 1 293 ? 15.039 -52.496 -20.283 1.00 70.48 314 GLN B N 1
ATOM 7483 C CA . GLN C 1 293 ? 16.458 -52.793 -20.239 1.00 63.36 314 GLN B CA 1
ATOM 7484 C C . GLN C 1 293 ? 16.701 -53.840 -19.163 1.00 69.34 314 GLN B C 1
ATOM 7485 O O . GLN C 1 293 ? 16.098 -53.776 -18.085 1.00 65.06 314 GLN B O 1
ATOM 7491 N N . PHE C 1 294 ? 17.584 -54.797 -19.463 1.00 64.07 315 PHE B N 1
ATOM 7492 C CA . PHE C 1 294 ? 17.934 -55.837 -18.498 1.00 63.49 315 PHE B CA 1
ATOM 7493 C C . PHE C 1 294 ? 18.388 -55.226 -17.173 1.00 57.97 315 PHE B C 1
ATOM 7494 O O . PHE C 1 294 ? 19.195 -54.295 -17.139 1.00 72.05 315 PHE B O 1
ATOM 7502 N N . LYS C 1 295 ? 17.901 -55.792 -16.076 1.00 66.69 316 LYS B N 1
ATOM 7503 C CA . LYS C 1 295 ? 18.340 -55.433 -14.734 1.00 77.80 316 LYS B CA 1
ATOM 7504 C C . LYS C 1 295 ? 18.423 -56.708 -13.916 1.00 94.36 316 LYS B C 1
ATOM 7505 O O . LYS C 1 295 ? 17.558 -57.580 -14.032 1.00 94.52 316 LYS B O 1
ATOM 7511 N N . LEU C 1 296 ? 19.448 -56.818 -13.076 1.00 99.50 317 LEU B N 1
ATOM 7512 C CA . LEU C 1 296 ? 19.603 -58.058 -12.326 1.00 97.16 317 LEU B CA 1
ATOM 7513 C C . LEU C 1 296 ? 18.511 -58.216 -11.269 1.00 90.03 317 LEU B C 1
ATOM 7514 O O . LEU C 1 296 ? 17.980 -59.316 -11.086 1.00 90.72 317 LEU B O 1
ATOM 7519 N N . ILE C 1 297 ? 18.145 -57.133 -10.579 1.00 85.79 318 ILE B N 1
ATOM 7520 C CA . ILE C 1 297 ? 17.128 -57.221 -9.531 1.00 87.06 318 ILE B CA 1
ATOM 7521 C C . ILE C 1 297 ? 15.803 -57.714 -10.100 1.00 94.24 318 ILE B C 1
ATOM 7522 O O . ILE C 1 297 ? 15.056 -58.443 -9.435 1.00 96.79 318 ILE B O 1
ATOM 7527 N N . GLU C 1 298 ? 15.473 -57.303 -11.325 1.00 91.26 319 GLU B N 1
ATOM 7528 C CA . GLU C 1 298 ? 14.233 -57.767 -11.939 1.00 88.24 319 GLU B CA 1
ATOM 7529 C C . GLU C 1 298 ? 14.286 -59.262 -12.235 1.00 83.93 319 GLU B C 1
ATOM 7530 O O . GLU C 1 298 ? 13.326 -59.993 -11.958 1.00 90.55 319 GLU B O 1
ATOM 7536 N N . LEU C 1 299 ? 15.391 -59.728 -12.826 1.00 73.56 320 LEU B N 1
ATOM 7537 C CA . LEU C 1 299 ? 15.552 -61.152 -13.111 1.00 71.92 320 LEU B CA 1
ATOM 7538 C C . LEU C 1 299 ? 15.494 -61.978 -11.830 1.00 84.01 320 LEU B C 1
ATOM 7539 O O . LEU C 1 299 ? 14.932 -63.081 -11.810 1.00 80.25 320 LEU B O 1
ATOM 7544 N N . PHE C 1 300 ? 16.122 -61.483 -10.765 1.00 90.48 321 PHE B N 1
ATOM 7545 C CA . PHE C 1 300 ? 16.095 -62.182 -9.488 1.00 81.87 321 PHE B CA 1
ATOM 7546 C C . PHE C 1 300 ? 14.681 -62.220 -8.914 1.00 75.30 321 PHE B C 1
ATOM 7547 O O . PHE C 1 300 ? 14.219 -63.271 -8.473 1.00 83.52 321 PHE B O 1
ATOM 7555 N N . THR C 1 301 ? 13.965 -61.087 -8.927 1.00 77.70 322 THR B N 1
ATOM 7556 C CA . THR C 1 301 ? 12.587 -61.093 -8.420 1.00 87.33 322 THR B CA 1
ATOM 7557 C C . THR C 1 301 ? 11.704 -62.050 -9.219 1.00 84.67 322 THR B C 1
ATOM 7558 O O . THR C 1 301 ? 10.810 -62.695 -8.659 1.00 78.38 322 THR B O 1
ATOM 7562 N N . PHE C 1 302 ? 11.935 -62.154 -10.529 1.00 74.27 323 PHE B N 1
ATOM 7563 C CA . PHE C 1 302 ? 11.173 -63.105 -11.331 1.00 79.10 323 PHE B CA 1
ATOM 7564 C C . PHE C 1 302 ? 11.534 -64.540 -10.956 1.00 90.53 323 PHE B C 1
ATOM 7565 O O . PHE C 1 302 ? 10.651 -65.391 -10.781 1.00 92.38 323 PHE B O 1
ATOM 7573 N N . ILE C 1 303 ? 12.833 -64.824 -10.839 1.00 88.86 324 ILE B N 1
ATOM 7574 C CA . ILE C 1 303 ? 13.286 -66.155 -10.442 1.00 89.79 324 ILE B CA 1
ATOM 7575 C C . ILE C 1 303 ? 12.693 -66.535 -9.088 1.00 83.79 324 ILE B C 1
ATOM 7576 O O . ILE C 1 303 ? 12.135 -67.625 -8.914 1.00 84.40 324 ILE B O 1
ATOM 7581 N N . GLY C 1 304 ? 12.797 -65.637 -8.112 1.00 72.12 325 GLY B N 1
ATOM 7582 C CA . GLY C 1 304 ? 12.234 -65.909 -6.806 1.00 69.14 325 GLY B CA 1
ATOM 7583 C C . GLY C 1 304 ? 10.736 -66.124 -6.845 1.00 79.76 325 GLY B C 1
ATOM 7584 O O . GLY C 1 304 ? 10.221 -67.047 -6.215 1.00 90.77 325 GLY B O 1
ATOM 7585 N N . SER C 1 305 ? 10.017 -65.287 -7.597 1.00 86.37 326 SER B N 1
ATOM 7586 C CA . SER C 1 305 ? 8.566 -65.438 -7.691 1.00 81.52 326 SER B CA 1
ATOM 7587 C C . SER C 1 305 ? 8.177 -66.780 -8.286 1.00 79.34 326 SER B C 1
ATOM 7588 O O . SER C 1 305 ? 7.294 -67.464 -7.763 1.00 89.67 326 SER B O 1
ATOM 7591 N N . THR C 1 306 ? 8.778 -67.156 -9.412 1.00 80.20 327 THR B N 1
ATOM 7592 C CA . THR C 1 306 ? 8.378 -68.425 -10.006 1.00 91.04 327 THR B CA 1
ATOM 7593 C C . THR C 1 306 ? 8.827 -69.610 -9.147 1.00 94.42 327 THR B C 1
ATOM 7594 O O . THR C 1 306 ? 8.108 -70.614 -9.070 1.00 108.78 327 THR B O 1
ATOM 7598 N N . ILE C 1 307 ? 9.982 -69.514 -8.474 1.00 90.10 328 ILE B N 1
ATOM 7599 C CA . ILE C 1 307 ? 10.369 -70.560 -7.521 1.00 87.95 328 ILE B CA 1
ATOM 7600 C C . ILE C 1 307 ? 9.328 -70.687 -6.416 1.00 87.01 328 ILE B C 1
ATOM 7601 O O . ILE C 1 307 ? 8.912 -71.794 -6.060 1.00 90.28 328 ILE B O 1
ATOM 7606 N N . ALA C 1 308 ? 8.879 -69.558 -5.870 1.00 84.81 329 ALA B N 1
ATOM 7607 C CA . ALA C 1 308 ? 7.864 -69.590 -4.823 1.00 83.36 329 ALA B CA 1
ATOM 7608 C C . ALA C 1 308 ? 6.560 -70.188 -5.336 1.00 91.47 329 ALA B C 1
ATOM 7609 O O . ALA C 1 308 ? 6.122 -71.243 -4.867 1.00 108.46 329 ALA B O 1
ATOM 7611 N N . TYR C 1 309 ? 5.936 -69.530 -6.315 1.00 94.08 330 TYR B N 1
ATOM 7612 C CA . TYR C 1 309 ? 4.618 -69.945 -6.785 1.00 88.71 330 TYR B CA 1
ATOM 7613 C C . TYR C 1 309 ? 4.653 -71.360 -7.353 1.00 98.86 330 TYR B C 1
ATOM 7614 O O . TYR C 1 309 ? 3.879 -72.229 -6.937 1.00 105.32 330 TYR B O 1
ATOM 7623 N N . PHE C 1 310 ? 5.501 -71.599 -8.352 1.00 83.82 331 PHE B N 1
ATOM 7624 C CA . PHE C 1 310 ? 5.492 -72.905 -8.998 1.00 83.64 331 PHE B CA 1
ATOM 7625 C C . PHE C 1 310 ? 6.163 -74.000 -8.171 1.00 92.67 331 PHE B C 1
ATOM 7626 O O . PHE C 1 310 ? 5.974 -75.185 -8.471 1.00 97.68 331 PHE B O 1
ATOM 7634 N N . GLY C 1 311 ? 6.931 -73.646 -7.139 1.00 94.41 332 GLY B N 1
ATOM 7635 C CA . GLY C 1 311 ? 7.371 -74.655 -6.185 1.00 76.83 332 GLY B CA 1
ATOM 7636 C C . GLY C 1 311 ? 6.218 -75.221 -5.378 1.00 83.15 332 GLY B C 1
ATOM 7637 O O . GLY C 1 311 ? 6.154 -76.428 -5.130 1.00 82.89 332 GLY B O 1
ATOM 7638 N N . LEU C 1 312 ? 5.309 -74.349 -4.933 1.00 83.88 333 LEU B N 1
ATOM 7639 C CA . LEU C 1 312 ? 4.079 -74.798 -4.286 1.00 71.24 333 LEU B CA 1
ATOM 7640 C C . LEU C 1 312 ? 3.228 -75.652 -5.217 1.00 74.44 333 LEU B C 1
ATOM 7641 O O . LEU C 1 312 ? 2.674 -76.672 -4.797 1.00 83.93 333 LEU B O 1
ATOM 7646 N N . ALA C 1 313 ? 3.102 -75.251 -6.482 1.00 76.94 334 ALA B N 1
ATOM 7647 C CA . ALA C 1 313 ? 2.311 -76.035 -7.426 1.00 79.71 334 ALA B CA 1
ATOM 7648 C C . ALA C 1 313 ? 2.888 -77.432 -7.616 1.00 79.28 334 ALA B C 1
ATOM 7649 O O . ALA C 1 313 ? 2.146 -78.425 -7.635 1.00 76.75 334 ALA B O 1
ATOM 7651 N N . VAL C 1 314 ? 4.212 -77.522 -7.772 1.00 79.08 335 VAL B N 1
ATOM 7652 C CA . VAL C 1 314 ? 4.866 -78.812 -7.954 1.00 70.68 335 VAL B CA 1
ATOM 7653 C C . VAL C 1 314 ? 4.675 -79.701 -6.734 1.00 70.10 335 VAL B C 1
ATOM 7654 O O . VAL C 1 314 ? 4.373 -80.892 -6.870 1.00 77.87 335 VAL B O 1
ATOM 7658 N N . THR C 1 315 ? 4.845 -79.158 -5.526 1.00 58.18 336 THR B N 1
ATOM 7659 C CA . THR C 1 315 ? 4.634 -80.019 -4.367 1.00 74.57 336 THR B CA 1
ATOM 7660 C C . THR C 1 315 ? 3.174 -80.439 -4.280 1.00 82.55 336 THR B C 1
ATOM 7661 O O . THR C 1 315 ? 2.877 -81.573 -3.897 1.00 97.21 336 THR B O 1
ATOM 7665 N N . ILE C 1 316 ? 2.246 -79.543 -4.627 1.00 76.25 337 ILE B N 1
ATOM 7666 C CA . ILE C 1 316 ? 0.829 -79.895 -4.564 1.00 71.21 337 ILE B CA 1
ATOM 7667 C C . ILE C 1 316 ? 0.531 -81.077 -5.476 1.00 70.12 337 ILE B C 1
ATOM 7668 O O . ILE C 1 316 ? -0.053 -82.076 -5.044 1.00 78.88 337 ILE B O 1
ATOM 7673 N N . ILE C 1 317 ? 0.941 -80.998 -6.745 1.00 78.42 338 ILE B N 1
ATOM 7674 C CA . ILE C 1 317 ? 0.609 -82.109 -7.642 1.00 88.43 338 ILE B CA 1
ATOM 7675 C C . ILE C 1 317 ? 1.424 -83.354 -7.288 1.00 91.70 338 ILE B C 1
ATOM 7676 O O . ILE C 1 317 ? 0.976 -84.481 -7.531 1.00 96.05 338 ILE B O 1
ATOM 7681 N N . GLU C 1 318 ? 2.639 -83.187 -6.763 1.00 81.83 339 GLU B N 1
ATOM 7682 C CA . GLU C 1 318 ? 3.395 -84.346 -6.287 1.00 83.52 339 GLU B CA 1
ATOM 7683 C C . GLU C 1 318 ? 2.628 -85.079 -5.185 1.00 87.59 339 GLU B C 1
ATOM 7684 O O . GLU C 1 318 ? 2.411 -86.297 -5.264 1.00 90.28 339 GLU B O 1
ATOM 7690 N N . MET C 1 319 ? 2.224 -84.346 -4.139 1.00 78.08 340 MET B N 1
ATOM 7691 C CA . MET C 1 319 ? 1.381 -84.915 -3.090 1.00 80.56 340 MET B CA 1
ATOM 7692 C C . MET C 1 319 ? 0.120 -85.543 -3.667 1.00 81.27 340 MET B C 1
ATOM 7693 O O . MET C 1 319 ? -0.336 -86.578 -3.182 1.00 96.68 340 MET B O 1
ATOM 7698 N N . CYS C 1 320 ? -0.481 -84.912 -4.674 1.00 78.73 341 CYS B N 1
ATOM 7699 C CA . CYS C 1 320 ? -1.726 -85.422 -5.249 1.00 91.29 341 CYS B CA 1
ATOM 7700 C C . CYS C 1 320 ? -1.509 -86.756 -5.978 1.00 87.62 341 CYS B C 1
ATOM 7701 O O . CYS C 1 320 ? -2.241 -87.732 -5.756 1.00 78.20 341 CYS B O 1
ATOM 7704 N N . PHE C 1 321 ? -0.490 -86.824 -6.838 1.00 87.43 342 PHE B N 1
ATOM 7705 C CA . PHE C 1 321 ? -0.196 -88.062 -7.554 1.00 89.50 342 PHE B CA 1
ATOM 7706 C C . PHE C 1 321 ? 0.252 -89.179 -6.624 1.00 93.65 342 PHE B C 1
ATOM 7707 O O . PHE C 1 321 ? -0.032 -90.354 -6.892 1.00 96.96 342 PHE B O 1
ATOM 7715 N N . HIS C 1 322 ? 0.939 -88.857 -5.532 1.00 91.30 343 HIS B N 1
ATOM 7716 C CA . HIS C 1 322 ? 1.232 -89.912 -4.572 1.00 96.43 343 HIS B CA 1
ATOM 7717 C C . HIS C 1 322 ? -0.024 -90.332 -3.815 1.00 93.83 343 HIS B C 1
ATOM 7718 O O . HIS C 1 322 ? -0.408 -91.508 -3.819 1.00 97.25 343 HIS B O 1
ATOM 7725 N N . LEU C 1 323 ? -0.708 -89.360 -3.218 1.00 79.21 344 LEU B N 1
ATOM 7726 C CA . LEU C 1 323 ? -1.808 -89.630 -2.305 1.00 71.58 344 LEU B CA 1
ATOM 7727 C C . LEU C 1 323 ? -2.963 -90.351 -2.983 1.00 77.38 344 LEU B C 1
ATOM 7728 O O . LEU C 1 323 ? -3.723 -91.056 -2.312 1.00 92.40 344 LEU B O 1
ATOM 7733 N N . TYR C 1 324 ? -3.170 -90.143 -4.283 1.00 85.16 345 TYR B N 1
ATOM 7734 C CA . TYR C 1 324 ? -4.327 -90.760 -4.933 1.00 82.24 345 TYR B CA 1
ATOM 7735 C C . TYR C 1 324 ? -4.005 -91.986 -5.784 1.00 83.75 345 TYR B C 1
ATOM 7736 O O . TYR C 1 324 ? -4.538 -93.067 -5.525 1.00 109.06 345 TYR B O 1
ATOM 7745 N N . ASN C 1 325 ? -3.172 -91.856 -6.807 1.00 82.19 346 ASN B N 1
ATOM 7746 C CA . ASN C 1 325 ? -2.869 -93.063 -7.571 1.00 85.17 346 ASN B CA 1
ATOM 7747 C C . ASN C 1 325 ? -1.598 -93.731 -7.051 1.00 95.98 346 ASN B C 1
ATOM 7748 O O . ASN C 1 325 ? -1.680 -94.519 -6.088 1.00 74.38 346 ASN B O 1
#